Protein 5EWQ (pdb70)

Secondary structure (DSSP, 8-state):
-PPP---B--THHHHHHHHHTTSS--HHHHHHHHHHHTT--HHHHH---SSS--HHHHHHHHHHHIIIIISSTT----EEEE-TT--HHHHHHHTHHHH--STTTT-EEEEETTB--S-----TT-STTTT---SS--HHHHHHTTTT-EEEEEE--HHHH-S----TTEETTTEE---TTS------SSSHHHHHHHHTTS-SEEEEE-SSSTTHHHHHHTT--EEE--TTTS--TTB--S-TTT--EE---SHHHHHHHHT-----SS---TTSTTS----TTTS--TTTTTT-EEEPS--STTS-TTTHHHHHHHHHHHHHTT-EEES-------S---HHHHHHHHHHHHHHHHHH-SS-S-SSHHHHHHHHHTTHHHH-TT--HHHHHHHT----HHHHHHHHHHHHHHHHHHHHTTTTSS--SEE--TTTT-HHHHHHT--EEEEEEEE-TT--EEEEEEEPPTT-HHHHHHHHHHHHHTT--------/-PPP---B--THHHHHHHHHHTSS--HHHHHHHHHHHTT--HHHHH---SSS--HHHHHHHHHHHIIIIISSTT----EEEE-TT--HHHHHHHSHHHH--STTTT-EEEEETTB--B-----TT-STTTT--BSS--HHHHHHGGGT-EEEEEE--HHHH-S----TTEETTTEE---TTS------SSSHHHHHHHHTTS-SEEEEEESSSTTHHHHHHTT--EEE--SSSS--TTB--S-TTT-EEE---SHHHHHHHHT-----SS---TT-------TTTS--TTTTTT-EEE-SS-TTTS-TTTHHHHHHHHHHHHHHT-EE--------SS---HHHHHHHHHHHHHHHHHH-SS-S-SSHHHHHHHHHTTHHHH-TT--HHHHHHHT----HHHHHHHHHHHHHHHHHHHHHHHTSS---EE--TTSS-HHHHHHT--EEEEEEEE-TT--EEEEEEE--TT-HHHHHHHHHHHHHHH--------/-------B--THHHHHHHHHTTTT--HHHHHHHHHHHTT--HHHHH------HHHHHHHHHHHIIIIISSTT----EEEE-TT--TTHHHHHTHHHH--SSSTT-EEEEETTB--S-----TT-STTTTPPPSS--HHHHHHTTTT-EEEEEE--HHHH-S----TTEETTTEE---TTS------SSSHHHHHHHHTTS-SEEEEE-SSSTTHHHHHHTT--EEE--TTTS--TTB--S-TTT--EE---SHHHHHHHHT-----SS---TT-------TTS---TTSSTT-EEE--S-TTTS-STTHHHHHHHHHHHHHT--EEE--------S---HHHHHHHHHHHHHHHHHHSSS-S-SSHHHHHHHHHTTHHHH-TT--HHHHHHHT----HHHHHHHHHHHHHHHHHHHHHHHTSS--SEE--TTTT-HHHHHHT--EEEEEEEE-TT--EEEEEEE--TT-HHHHHHHHHHHHHHH--------

InterPro domains:
  IPR023631 Amidase signature domain [PF01425] (89-517)
  IPR036928 Amidase signature (AS) superfamily [G3DSA:3.90.1300.10] (24-536)
  IPR036928 Amidase signature (AS) superfamily [SSF75304] (67-534)

CATH classification: 3.90.1300.10

Solvent-accessible surface area: 55315 Å² total

Nearest PDB structures (foldseek):
  5ewq-assembly1_A  TM=1.001E+00  e=8.500E-98  Bacillus anthracis
  5ewq-assembly2_B  TM=9.994E-01  e=5.649E-95  Bacillus anthracis
  5ewq-assembly3_C  TM=9.952E-01  e=1.283E-92  Bacillus anthracis
  4n0i-assembly1_A  TM=7.278E-01  e=6.516E-23  Saccharomyces cerevisiae S288C
  4n0h-assembly1_A  TM=7.073E-01  e=4.912E-23  Saccharomyces cerevisiae S288C

Radius of gyration: 43.55 Å; Cα contacts (8 Å, |Δi|>4): 3399; chains: 3; bounding box: 80×134×100 Å

Organism: Bacillus anthracis (NCBI:txid1392)

B-factor: mean 62.45, std 23.42, range [14.82, 384.97]

Structure (mmCIF, N/CA/C/O backbone):
data_5EWQ
#
_entry.id   5EWQ
#
_cell.length_a   77.390
_cell.length_b   89.558
_cell.length_c   89.600
_cell.angle_alpha   112.03
_cell.angle_beta   106.64
_cell.angle_gamma   106.55
#
_symmetry.space_group_name_H-M   'P 1'
#
loop_
_entity.id
_entity.type
_entity.pdbx_description
1 polymer Amidase
2 non-polymer 'ACETATE ION'
3 water water
#
loop_
_atom_site.group_PDB
_atom_site.id
_atom_site.type_symbol
_atom_site.label_atom_id
_atom_site.label_alt_id
_atom_site.label_comp_id
_atom_site.label_asym_id
_atom_site.label_entity_id
_atom_site.label_seq_id
_atom_site.pdbx_PDB_ins_code
_atom_site.Cartn_x
_atom_site.Cartn_y
_atom_site.Cartn_z
_atom_site.occupancy
_atom_site.B_iso_or_equiv
_atom_site.auth_seq_id
_atom_site.auth_comp_id
_atom_site.auth_asym_id
_atom_site.auth_atom_id
_atom_site.pdbx_PDB_model_num
ATOM 1 N N . PRO A 1 9 ? 14.842 -14.844 -4.626 1.00 73.65 32 PRO A N 1
ATOM 2 C CA . PRO A 1 9 ? 13.835 -14.423 -5.603 1.00 68.42 32 PRO A CA 1
ATOM 3 C C . PRO A 1 9 ? 14.425 -14.164 -6.987 1.00 64.65 32 PRO A C 1
ATOM 4 O O . PRO A 1 9 ? 15.494 -13.565 -7.108 1.00 80.91 32 PRO A O 1
ATOM 8 N N . LYS A 1 10 ? 13.725 -14.617 -8.022 1.00 41.45 33 LYS A N 1
ATOM 9 C CA . LYS A 1 10 ? 14.180 -14.433 -9.394 1.00 41.26 33 LYS A CA 1
ATOM 10 C C . LYS A 1 10 ? 14.028 -12.983 -9.844 1.00 46.94 33 LYS A C 1
ATOM 11 O O . LYS A 1 10 ? 13.465 -12.154 -9.129 1.00 47.25 33 LYS A O 1
ATOM 17 N N . GLU A 1 11 ? 14.533 -12.688 -11.037 1.00 37.59 34 GLU A N 1
ATOM 18 C CA . GLU A 1 11 ? 14.489 -11.336 -11.579 1.00 40.97 34 GLU A CA 1
ATOM 19 C C . GLU A 1 11 ? 13.130 -11.014 -12.195 1.00 37.70 34 GLU A C 1
ATOM 20 O O . GLU A 1 11 ? 12.465 -11.894 -12.743 1.00 42.25 34 GLU A O 1
ATOM 26 N N . PRO A 1 12 ? 12.712 -9.744 -12.100 1.00 32.65 35 PRO A N 1
ATOM 27 C CA . PRO A 1 12 ? 11.473 -9.299 -12.744 1.00 29.11 35 PRO A CA 1
ATOM 28 C C . PRO A 1 12 ? 11.638 -9.136 -14.253 1.00 26.12 35 PRO A C 1
ATOM 29 O O . PRO A 1 12 ? 12.652 -8.611 -14.711 1.00 40.54 35 PRO A O 1
ATOM 33 N N . GLU A 1 13 ? 10.646 -9.591 -15.011 1.00 32.38 36 GLU A N 1
ATOM 34 C CA . GLU A 1 13 ? 10.662 -9.457 -16.463 1.00 17.44 36 GLU A CA 1
ATOM 35 C C . GLU A 1 13 ? 9.477 -8.618 -16.920 1.00 30.60 36 GLU A C 1
ATOM 36 O O . GLU A 1 13 ? 8.538 -8.401 -16.160 1.00 39.31 36 GLU A O 1
ATOM 42 N N . ARG A 1 14 ? 9.518 -8.146 -18.161 1.00 33.67 37 ARG A N 1
ATOM 43 C CA . ARG A 1 14 ? 8.398 -7.387 -18.704 1.00 28.99 37 ARG A CA 1
ATOM 44 C C . ARG A 1 14 ? 7.263 -8.319 -19.110 1.00 31.98 37 ARG A C 1
ATOM 45 O O . ARG A 1 14 ? 7.075 -8.615 -20.291 1.00 39.70 37 ARG A O 1
ATOM 53 N N . ILE A 1 15 ? 6.509 -8.776 -18.116 1.00 35.49 38 ILE A N 1
ATOM 54 C CA . ILE A 1 15 ? 5.382 -9.669 -18.345 1.00 31.99 38 ILE A CA 1
ATOM 55 C C . ILE A 1 15 ? 4.067 -8.967 -18.022 1.00 38.18 38 ILE A C 1
ATOM 56 O O . ILE A 1 15 ? 3.882 -8.458 -16.917 1.00 42.12 38 ILE A O 1
ATOM 61 N N . VAL A 1 16 ? 3.159 -8.938 -18.993 1.00 40.50 39 VAL A N 1
ATOM 62 C CA . VAL A 1 16 ? 1.868 -8.281 -18.816 1.00 37.45 39 VAL A CA 1
ATOM 63 C C . VAL A 1 16 ? 0.719 -9.179 -19.270 1.00 41.01 39 VAL A C 1
ATOM 64 O O . VAL A 1 16 ? 0.641 -9.559 -20.438 1.00 43.75 39 VAL A O 1
ATOM 68 N N . TYR A 1 17 ? -0.169 -9.512 -18.337 1.00 42.07 40 TYR A N 1
ATOM 69 C CA . TYR A 1 17 ? -1.325 -10.355 -18.632 1.00 27.35 40 TYR A CA 1
ATOM 70 C C . TYR A 1 17 ? -2.601 -9.530 -18.751 1.00 41.36 40 TYR A C 1
ATOM 71 O O . TYR A 1 17 ? -2.791 -8.568 -18.005 1.00 34.70 40 TYR A O 1
ATOM 80 N N . ASP A 1 18 ? -3.465 -9.922 -19.686 1.00 44.92 41 ASP A N 1
ATOM 81 C CA . ASP A 1 18 ? -4.808 -9.359 -19.819 1.00 44.98 41 ASP A CA 1
ATOM 82 C C . ASP A 1 18 ? -4.804 -7.830 -19.848 1.00 50.12 41 ASP A C 1
ATOM 83 O O . ASP A 1 18 ? -5.302 -7.180 -18.929 1.00 49.60 41 ASP A O 1
ATOM 88 N N . LYS A 1 19 ? -4.237 -7.265 -20.908 1.00 47.92 42 LYS A N 1
ATOM 89 C CA . LYS A 1 19 ? -4.074 -5.820 -21.009 1.00 33.22 42 LYS A CA 1
ATOM 90 C C . LYS A 1 19 ? -5.408 -5.106 -21.226 1.00 47.85 42 LYS A C 1
ATOM 91 O O . LYS A 1 19 ? -5.587 -3.965 -20.800 1.00 51.15 42 LYS A O 1
ATOM 97 N N . GLU A 1 20 ? -6.346 -5.788 -21.877 1.00 47.87 43 GLU A N 1
ATOM 98 C CA . GLU A 1 20 ? -7.644 -5.196 -22.188 1.00 47.58 43 GLU A CA 1
ATOM 99 C C . GLU A 1 20 ? -8.552 -5.110 -20.963 1.00 59.77 43 GLU A C 1
ATOM 100 O O . GLU A 1 20 ? -9.636 -4.530 -21.024 1.00 66.27 43 GLU A O 1
ATOM 106 N N . ARG A 1 21 ? -8.106 -5.691 -19.855 1.00 55.33 44 ARG A N 1
ATOM 107 C CA . ARG A 1 21 ? -8.838 -5.612 -18.596 1.00 39.69 44 ARG A CA 1
ATOM 108 C C . ARG A 1 21 ? -8.855 -4.178 -18.076 1.00 50.88 44 ARG A C 1
ATOM 109 O O . ARG A 1 21 ? -9.810 -3.748 -17.428 1.00 41.92 44 ARG A O 1
ATOM 117 N N . VAL A 1 22 ? -7.791 -3.440 -18.376 1.00 51.22 45 VAL A N 1
ATOM 118 C CA . VAL A 1 22 ? -7.638 -2.068 -17.909 1.00 43.31 45 VAL A CA 1
ATOM 119 C C . VAL A 1 22 ? -7.972 -1.058 -19.006 1.00 54.30 45 VAL A C 1
ATOM 120 O O . VAL A 1 22 ? -8.628 -0.047 -18.752 1.00 52.25 45 VAL A O 1
ATOM 124 N N . LEU A 1 23 ? -7.533 -1.348 -20.227 1.00 53.23 46 LEU A N 1
ATOM 125 C CA . LEU A 1 23 ? -7.697 -0.423 -21.346 1.00 45.50 46 LEU A CA 1
ATOM 126 C C . LEU A 1 23 ? -9.156 -0.205 -21.741 1.00 48.43 46 LEU A C 1
ATOM 127 O O . LEU A 1 23 ? -9.573 0.927 -21.984 1.00 50.32 46 LEU A O 1
ATOM 132 N N . GLN A 1 24 ? -9.925 -1.287 -21.810 1.00 51.16 47 GLN A N 1
ATOM 133 C CA . GLN A 1 24 ? -11.322 -1.206 -22.238 1.00 59.45 47 GLN A CA 1
ATOM 134 C C . GLN A 1 24 ? -12.214 -0.380 -21.299 1.00 51.46 47 GLN A C 1
ATOM 135 O O . GLN A 1 24 ? -13.036 0.399 -21.779 1.00 61.80 47 GLN A O 1
ATOM 141 N N . PRO A 1 25 ? -12.074 -0.546 -19.968 1.00 49.06 48 PRO A N 1
ATOM 142 C CA . PRO A 1 25 ? -12.835 0.376 -19.118 1.00 50.47 48 PRO A CA 1
ATOM 143 C C . PRO A 1 25 ? -12.410 1.827 -19.321 1.00 57.25 48 PRO A C 1
ATOM 144 O O . PRO A 1 25 ? -13.242 2.728 -19.233 1.00 58.19 48 PRO A O 1
ATOM 148 N N . ILE A 1 26 ? -11.126 2.041 -19.594 1.00 58.90 49 ILE A N 1
ATOM 149 C CA . ILE A 1 26 ? -10.610 3.377 -19.869 1.00 64.06 49 ILE A CA 1
ATOM 150 C C . ILE A 1 26 ? -11.105 3.885 -21.221 1.00 62.88 49 ILE A C 1
ATOM 151 O O . ILE A 1 26 ? -11.563 5.021 -21.337 1.00 66.62 49 ILE A O 1
ATOM 156 N N . HIS A 1 27 ? -11.021 3.031 -22.237 1.00 56.23 50 HIS A N 1
ATOM 157 C CA . HIS A 1 27 ? -11.433 3.392 -23.590 1.00 59.69 50 HIS A CA 1
ATOM 158 C C . HIS A 1 27 ? -12.926 3.703 -23.685 1.00 69.53 50 HIS A C 1
ATOM 159 O O . HIS A 1 27 ? -13.338 4.564 -24.461 1.00 66.37 50 HIS A O 1
ATOM 166 N N . ASN A 1 28 ? -13.730 3.000 -22.893 1.00 67.86 51 ASN A N 1
ATOM 167 C CA . ASN A 1 28 ? -15.179 3.177 -22.926 1.00 73.97 51 ASN A CA 1
ATOM 168 C C . ASN A 1 28 ? -15.623 4.544 -22.417 1.00 76.61 51 ASN A C 1
ATOM 169 O O . ASN A 1 28 ? -16.496 5.180 -23.008 1.00 83.29 51 ASN A O 1
ATOM 174 N N . GLN A 1 29 ? -15.020 4.997 -21.323 1.00 64.97 52 GLN A N 1
ATOM 175 C CA . GLN A 1 29 ? -15.408 6.269 -20.722 1.00 73.11 52 GLN A CA 1
ATOM 176 C C . GLN A 1 29 ? -14.466 7.400 -21.124 1.00 78.20 52 GLN A C 1
ATOM 177 O O . GLN A 1 29 ? -14.352 8.405 -20.422 1.00 80.37 52 GLN A O 1
ATOM 183 N N . LEU A 1 30 ? -13.794 7.232 -22.260 1.00 82.38 53 LEU A N 1
ATOM 184 C CA . LEU A 1 30 ? -12.958 8.288 -22.822 1.00 90.93 53 LEU A CA 1
ATOM 185 C C . LEU A 1 30 ? -13.246 8.485 -24.306 1.00 98.00 53 LEU A C 1
ATOM 186 O O . LEU A 1 30 ? -12.362 8.865 -25.074 1.00 106.80 53 LEU A O 1
ATOM 191 N N . LYS A 1 31 ? -14.485 8.219 -24.707 1.00 93.55 54 LYS A N 1
ATOM 192 C CA . LYS A 1 31 ? -14.906 8.453 -26.083 1.00 88.01 54 LYS A CA 1
ATOM 193 C C . LYS A 1 31 ? -15.410 9.881 -26.243 1.00 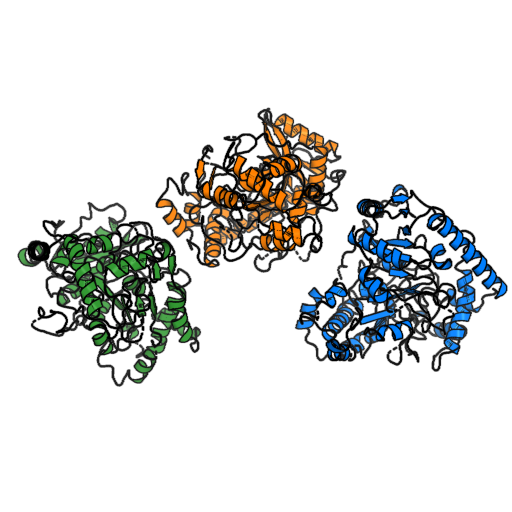96.58 54 LYS A C 1
ATOM 194 O O . LYS A 1 31 ? -15.154 10.532 -27.255 1.00 94.69 54 LYS A O 1
ATOM 200 N N . GLY A 1 32 ? -16.126 10.363 -25.232 1.00 114.75 55 GLY A N 1
ATOM 201 C CA . GLY A 1 32 ? -16.638 11.720 -25.237 1.00 132.79 55 GLY A CA 1
ATOM 202 C C . GLY A 1 32 ? -15.786 12.653 -24.400 1.00 137.90 55 GLY A C 1
ATOM 203 O O . GLY A 1 32 ? -16.288 13.337 -23.508 1.00 146.35 55 GLY A O 1
ATOM 204 N N . ILE A 1 33 ? -14.489 12.678 -24.690 1.00 129.37 56 ILE A N 1
ATOM 205 C CA . ILE A 1 33 ? -13.557 13.536 -23.968 1.00 117.22 56 ILE A CA 1
ATOM 206 C C . ILE A 1 33 ? -12.617 14.242 -24.947 1.00 99.43 56 ILE A C 1
ATOM 207 O O . ILE A 1 33 ? -12.235 13.679 -25.975 1.00 93.78 56 ILE A O 1
ATOM 212 N N . ASN A 1 34 ? -12.265 15.485 -24.635 1.00 99.34 57 ASN A N 1
ATOM 213 C CA . ASN A 1 34 ? -11.332 16.240 -25.461 1.00 96.30 57 ASN A CA 1
ATOM 214 C C . ASN A 1 34 ? -9.908 16.103 -24.936 1.00 96.47 57 ASN A C 1
ATOM 215 O O . ASN A 1 34 ? -9.616 16.487 -23.803 1.00 84.58 57 ASN A O 1
ATOM 220 N N . ILE A 1 35 ? -9.026 15.557 -25.767 1.00 107.18 58 ILE A N 1
ATOM 221 C CA . ILE A 1 35 ? -7.649 15.285 -25.365 1.00 110.03 58 ILE A CA 1
ATOM 222 C C . ILE A 1 35 ? -6.859 16.576 -25.150 1.00 106.87 58 ILE A C 1
ATOM 223 O O . ILE A 1 35 ? -5.820 16.576 -24.488 1.00 110.73 58 ILE A O 1
ATOM 228 N N . GLU A 1 36 ? -7.361 17.677 -25.700 1.00 105.35 59 GLU A N 1
ATOM 229 C CA . GLU A 1 36 ? -6.709 18.972 -25.552 1.00 99.02 59 GLU A CA 1
ATOM 230 C C . GLU A 1 36 ? -6.771 19.452 -24.106 1.00 93.74 59 GLU A C 1
ATOM 231 O O . GLU A 1 36 ? -5.752 19.813 -23.518 1.00 87.42 59 GLU A O 1
ATOM 233 N N . ASN A 1 37 ? -7.973 19.446 -23.539 1.00 98.63 60 ASN A N 1
ATOM 234 C CA . ASN A 1 37 ? -8.180 19.883 -22.163 1.00 105.85 60 ASN A CA 1
ATOM 235 C C . ASN A 1 37 ? -7.506 18.949 -21.162 1.00 102.72 60 ASN A C 1
ATOM 236 O O . ASN A 1 37 ? -7.119 19.369 -20.071 1.00 105.27 60 ASN A O 1
ATOM 241 N N . VAL A 1 38 ? -7.367 17.683 -21.542 1.00 99.89 61 VAL A N 1
ATOM 242 C CA . VAL A 1 38 ? -6.740 16.685 -20.682 1.00 86.63 61 VAL A CA 1
ATOM 243 C C . VAL A 1 38 ? -5.254 16.970 -20.483 1.00 76.34 61 VAL A C 1
ATOM 244 O O . VAL A 1 38 ? -4.775 17.045 -19.351 1.00 77.47 61 VAL A O 1
ATOM 248 N N . LYS A 1 39 ? -4.533 17.133 -21.588 1.00 75.76 62 LYS A N 1
ATOM 249 C CA . LYS A 1 39 ? -3.090 17.351 -21.542 1.00 76.89 62 LYS A CA 1
ATOM 250 C C . LYS A 1 39 ? -2.726 18.685 -20.894 1.00 85.87 62 LYS A C 1
ATOM 251 O O . LYS A 1 39 ? -1.670 18.811 -20.272 1.00 75.03 62 LYS A O 1
ATOM 257 N N . ILE A 1 40 ? -3.599 19.676 -21.043 1.00 93.40 63 ILE A N 1
ATOM 258 C CA . ILE A 1 40 ? -3.370 20.987 -20.445 1.00 94.59 63 ILE A CA 1
ATOM 259 C C . ILE A 1 40 ? -3.460 20.918 -18.923 1.00 98.83 63 ILE A C 1
ATOM 260 O O . ILE A 1 40 ? -2.571 21.394 -18.216 1.00 107.47 63 ILE A O 1
ATOM 265 N N . LYS A 1 41 ? -4.533 20.313 -18.426 1.00 91.20 64 LYS A N 1
ATOM 266 C CA . LYS A 1 41 ? -4.746 20.190 -16.988 1.00 88.69 64 LYS A CA 1
ATOM 267 C C . LYS A 1 41 ? -3.827 19.145 -16.363 1.00 88.67 64 LYS A C 1
ATOM 268 O O . LYS A 1 41 ? -3.628 19.132 -15.148 1.00 83.99 64 LYS A O 1
ATOM 272 N N . GLU A 1 42 ? -3.269 18.273 -17.197 1.00 83.07 65 GLU A N 1
ATOM 273 C CA . GLU A 1 42 ? -2.379 17.220 -16.721 1.00 76.57 65 GLU A CA 1
ATOM 274 C C . GLU A 1 42 ? -1.120 17.801 -16.088 1.00 74.65 65 GLU A C 1
ATOM 275 O O . GLU A 1 42 ? -0.676 17.344 -15.036 1.00 81.10 65 GLU A O 1
ATOM 281 N N . LYS A 1 43 ? -0.555 18.818 -16.731 1.00 82.03 66 LYS A N 1
ATOM 282 C CA . LYS A 1 43 ? 0.663 19.457 -16.242 1.00 87.05 66 LYS A CA 1
ATOM 283 C C . LYS A 1 43 ? 0.427 20.196 -14.929 1.00 86.78 66 LYS A C 1
ATOM 284 O O . LYS A 1 43 ? 1.368 20.475 -14.186 1.00 81.35 66 LYS A O 1
ATOM 288 N N . GLU A 1 44 ? -0.833 20.510 -14.647 1.00 89.90 67 GLU A N 1
ATOM 289 C CA . GLU A 1 44 ? -1.187 21.251 -13.443 1.00 94.37 67 GLU A CA 1
ATOM 290 C C . GLU A 1 44 ? -1.611 20.311 -12.315 1.00 94.06 67 GLU A C 1
ATOM 291 O O . GLU A 1 44 ? -1.659 20.706 -11.150 1.00 99.62 67 GLU A O 1
ATOM 297 N N . VAL A 1 45 ? -1.912 19.066 -12.670 1.00 82.00 68 VAL A N 1
ATOM 298 C CA . VAL A 1 45 ? -2.390 18.082 -11.703 1.00 77.64 68 VAL A CA 1
ATOM 299 C C . VAL A 1 45 ? -1.256 17.202 -11.174 1.00 68.07 68 VAL A C 1
ATOM 300 O O . VAL A 1 45 ? -1.206 16.889 -9.982 1.00 58.38 68 VAL A O 1
ATOM 304 N N . VAL A 1 46 ? -0.344 16.818 -12.062 1.00 61.22 69 VAL A N 1
ATOM 305 C CA . VAL A 1 46 ? 0.785 15.965 -11.698 1.00 55.84 69 VAL A CA 1
ATOM 306 C C . VAL A 1 46 ? 1.615 16.564 -10.562 1.00 59.70 69 VAL A C 1
ATOM 307 O O . VAL A 1 46 ? 1.969 17.743 -10.594 1.00 72.30 69 VAL A O 1
ATOM 311 N N . ASN A 1 47 ? 1.889 15.736 -9.553 1.00 63.10 70 ASN A N 1
ATOM 312 C CA . ASN A 1 47 ? 2.704 16.097 -8.392 1.00 64.12 70 ASN A CA 1
ATOM 313 C C . ASN A 1 47 ? 2.051 17.161 -7.508 1.00 68.64 70 ASN A C 1
ATOM 314 O O . ASN A 1 47 ? 2.705 17.754 -6.650 1.00 93.44 70 ASN A O 1
ATOM 319 N N . ALA A 1 48 ? 0.759 17.393 -7.710 1.00 56.54 71 ALA A N 1
ATOM 320 C CA . ALA A 1 48 ? 0.018 18.325 -6.867 1.00 63.67 71 ALA A CA 1
ATOM 321 C C . ALA A 1 48 ? -0.656 17.582 -5.719 1.00 57.16 71 ALA A C 1
ATOM 322 O O . ALA A 1 48 ? -1.203 16.496 -5.909 1.00 60.64 71 ALA A O 1
ATOM 324 N N . THR A 1 49 ? -0.610 18.169 -4.528 1.00 69.17 72 THR A N 1
ATOM 325 C CA . THR A 1 49 ? -1.214 17.555 -3.352 1.00 72.96 72 THR A CA 1
ATOM 326 C C . THR A 1 49 ? -2.735 17.630 -3.417 1.00 72.79 72 THR A C 1
ATOM 327 O O . THR A 1 49 ? -3.295 18.269 -4.307 1.00 80.74 72 THR A O 1
ATOM 331 N N . VAL A 1 50 ? -3.398 16.973 -2.470 1.00 71.70 73 VAL A N 1
ATOM 332 C CA . VAL A 1 50 ? -4.856 16.954 -2.423 1.00 70.04 73 VAL A CA 1
ATOM 333 C C . VAL A 1 50 ? -5.419 18.353 -2.185 1.00 79.30 73 VAL A C 1
ATOM 334 O O . VAL A 1 50 ? -6.380 18.762 -2.837 1.00 81.16 73 VAL A O 1
ATOM 338 N N . ASP A 1 51 ? -4.809 19.083 -1.256 1.00 79.31 74 ASP A N 1
ATOM 339 C CA . ASP A 1 51 ? -5.236 20.443 -0.940 1.00 87.40 74 ASP A CA 1
ATOM 340 C C . ASP A 1 51 ? -5.134 21.362 -2.154 1.00 85.13 74 ASP A C 1
ATOM 341 O O . ASP A 1 51 ? -5.962 22.254 -2.338 1.00 84.40 74 ASP A O 1
ATOM 346 N N . GLU A 1 52 ? -4.116 21.139 -2.978 1.00 78.41 75 GLU A N 1
ATOM 347 C CA . GLU A 1 52 ? -3.917 21.941 -4.180 1.00 76.12 75 GLU A CA 1
ATOM 348 C C . GLU A 1 52 ? -4.934 21.580 -5.257 1.00 78.30 75 GLU A C 1
ATOM 349 O O . GLU A 1 52 ? -5.348 22.433 -6.042 1.00 82.58 75 GLU A O 1
ATOM 355 N N . LEU A 1 53 ? -5.332 20.311 -5.290 1.00 74.27 76 LEU A N 1
ATOM 356 C CA . LEU A 1 53 ? -6.330 19.848 -6.248 1.00 70.94 76 LEU A CA 1
ATOM 357 C C . LEU A 1 53 ? -7.703 20.429 -5.932 1.00 80.26 76 LEU A C 1
ATOM 358 O O . LEU A 1 53 ? -8.495 20.703 -6.834 1.00 77.69 76 LEU A O 1
ATOM 363 N N . GLN A 1 54 ? -7.979 20.616 -4.645 1.00 80.18 77 GLN A N 1
ATOM 364 C CA . GLN A 1 54 ? -9.247 21.189 -4.211 1.00 89.79 77 GLN A CA 1
ATOM 365 C C . GLN A 1 54 ? -9.310 22.676 -4.544 1.00 97.44 77 GLN A C 1
ATOM 366 O O . GLN A 1 54 ? -10.390 23.233 -4.734 1.00 95.48 77 GLN A O 1
ATOM 372 N N . LYS A 1 55 ? -8.147 23.316 -4.612 1.00 98.15 78 LYS A N 1
ATOM 373 C CA . LYS A 1 55 ? -8.075 24.732 -4.952 1.00 98.98 78 LYS A CA 1
ATOM 374 C C . LYS A 1 55 ? -8.264 24.944 -6.450 1.00 94.66 78 LYS A C 1
ATOM 375 O O . LYS A 1 55 ? -8.789 25.970 -6.880 1.00 93.31 78 LYS A O 1
ATOM 387 N N . ILE A 1 57 ? -10.223 23.302 -8.356 1.00 94.71 80 ILE A N 1
ATOM 388 C CA . ILE A 1 57 ? -11.621 23.104 -8.717 1.00 101.05 80 ILE A CA 1
ATOM 389 C C . ILE A 1 57 ? -12.519 24.150 -8.060 1.00 105.08 80 ILE A C 1
ATOM 390 O O . ILE A 1 57 ? -13.645 24.378 -8.502 1.00 106.80 80 ILE A O 1
ATOM 395 N N . ASP A 1 58 ? -12.015 24.786 -7.006 1.00 101.54 81 ASP A N 1
ATOM 396 C CA . ASP A 1 58 ? -12.736 25.873 -6.354 1.00 100.03 81 ASP A CA 1
ATOM 397 C C . ASP A 1 58 ? -12.648 27.144 -7.188 1.00 99.70 81 ASP A C 1
ATOM 398 O O . ASP A 1 58 ? -13.557 27.974 -7.174 1.00 103.84 81 ASP A O 1
ATOM 403 N N . ASP A 1 59 ? -11.545 27.288 -7.916 1.00 98.80 82 ASP A N 1
ATOM 404 C CA . ASP A 1 59 ? -11.339 28.448 -8.773 1.00 108.81 82 ASP A CA 1
ATOM 405 C C . ASP A 1 59 ? -11.993 28.240 -10.136 1.00 115.99 82 ASP A C 1
ATOM 406 O O . ASP A 1 59 ? -12.092 29.170 -10.937 1.00 128.29 82 ASP A O 1
ATOM 411 N N . GLY A 1 60 ? -12.435 27.013 -10.391 1.00 106.96 83 GLY A N 1
ATOM 412 C CA . GLY A 1 60 ? -13.129 26.690 -11.625 1.00 105.48 83 GLY A CA 1
ATOM 413 C C . GLY A 1 60 ? -12.202 26.327 -12.769 1.00 107.84 83 GLY A C 1
ATOM 414 O O . GLY A 1 60 ? -12.615 26.304 -13.928 1.00 108.54 83 GLY A O 1
ATOM 415 N N . LYS A 1 61 ? -10.945 26.040 -12.444 1.00 108.64 84 LYS A N 1
ATOM 416 C CA . LYS A 1 61 ? -9.960 25.681 -13.458 1.00 115.25 84 LYS A CA 1
ATOM 417 C C . LYS A 1 61 ? -9.846 24.167 -13.609 1.00 110.57 84 LYS A C 1
ATOM 418 O O . LYS A 1 61 ? -9.015 23.672 -14.371 1.00 105.65 84 LYS A O 1
ATOM 420 N N . LEU A 1 62 ? -10.688 23.438 -12.883 1.00 101.72 85 LEU A N 1
ATOM 421 C CA . LEU A 1 62 ? -10.671 21.980 -12.913 1.00 89.60 85 LEU A CA 1
ATOM 422 C C . LEU A 1 62 ? -11.964 21.414 -12.329 1.00 85.95 85 LEU A C 1
ATOM 423 O O . LEU A 1 62 ? -12.703 22.117 -11.641 1.00 99.02 85 LEU A O 1
ATOM 428 N N . SER A 1 63 ? -12.236 20.145 -12.614 1.00 83.00 86 SER A N 1
ATOM 429 C CA . SER A 1 63 ? -13.367 19.446 -12.018 1.00 82.49 86 SER A CA 1
ATOM 430 C C . SER A 1 63 ? -12.981 18.007 -11.688 1.00 97.11 86 SER A C 1
ATOM 431 O O . SER A 1 63 ? -11.898 17.547 -12.055 1.00 77.81 86 SER A O 1
ATOM 434 N N . TYR A 1 64 ? -13.866 17.300 -10.994 1.00 87.53 87 TYR A N 1
ATOM 435 C CA . TYR A 1 64 ? -13.612 15.912 -10.624 1.00 72.77 87 TYR A CA 1
ATOM 436 C C . TYR A 1 64 ? -13.613 15.002 -11.848 1.00 71.64 87 TYR A C 1
ATOM 437 O O . TYR A 1 64 ? -12.853 14.036 -11.914 1.00 75.94 87 TYR A O 1
ATOM 446 N N . GLU A 1 65 ? -14.468 15.319 -12.815 1.00 74.80 88 GLU A N 1
ATOM 447 C CA . GLU A 1 65 ? -14.540 14.554 -14.054 1.00 76.16 88 GLU A CA 1
ATOM 448 C C . GLU A 1 65 ? -13.245 14.694 -14.848 1.00 82.15 88 GLU A C 1
ATOM 449 O O . GLU A 1 65 ? -12.744 13.723 -15.415 1.00 71.77 88 GLU A O 1
ATOM 455 N N . GLU A 1 66 ? -12.709 15.910 -14.879 1.00 85.81 89 GLU A N 1
ATOM 456 C CA . GLU A 1 66 ? -11.442 16.173 -15.551 1.00 82.99 89 GLU A CA 1
ATOM 457 C C . GLU A 1 66 ? -10.289 15.490 -14.827 1.00 76.07 89 GLU A C 1
ATOM 458 O O . GLU A 1 66 ? -9.387 14.940 -15.458 1.00 68.54 89 GLU A O 1
ATOM 464 N N . LEU A 1 67 ? -10.328 15.532 -13.498 1.00 69.13 90 LEU A N 1
ATOM 465 C CA . LEU A 1 67 ? -9.293 14.919 -12.673 1.00 65.34 90 LEU A CA 1
ATOM 466 C C . LEU A 1 67 ? -9.223 13.415 -12.907 1.00 72.30 90 LEU A C 1
ATOM 467 O O . LEU A 1 67 ? -8.138 12.843 -13.012 1.00 59.29 90 LEU A O 1
ATOM 472 N N . THR A 1 68 ? -10.388 12.782 -12.991 1.00 62.37 91 THR A N 1
ATOM 473 C CA . THR A 1 68 ? -10.466 11.348 -13.236 1.00 59.61 91 THR A CA 1
ATOM 474 C C . THR A 1 68 ? -9.995 11.016 -14.649 1.00 64.44 91 THR A C 1
ATOM 475 O O . THR A 1 68 ? -9.332 10.002 -14.871 1.00 65.92 91 THR A O 1
ATOM 479 N N . SER A 1 69 ? -10.334 11.884 -15.598 1.00 63.05 92 SER A N 1
ATOM 480 C CA . SER A 1 69 ? -9.970 11.684 -16.998 1.00 71.77 92 SER A CA 1
ATOM 481 C C . SER A 1 69 ? -8.458 11.665 -17.194 1.00 68.52 92 SER A C 1
ATOM 482 O O . SER A 1 69 ? -7.935 10.863 -17.967 1.00 68.06 92 SER A O 1
ATOM 485 N N . ILE A 1 70 ? -7.763 12.556 -16.492 1.00 68.99 93 ILE A N 1
ATOM 486 C CA . ILE A 1 70 ? -6.310 12.649 -16.589 1.00 71.94 93 ILE A CA 1
ATOM 487 C C . ILE A 1 70 ? -5.640 11.364 -16.116 1.00 63.07 93 ILE A C 1
ATOM 488 O O . ILE A 1 70 ? -4.761 10.827 -16.790 1.00 56.24 93 ILE A O 1
ATOM 493 N N . TYR A 1 71 ? -6.068 10.872 -14.959 1.00 60.58 94 TYR A N 1
ATOM 494 C CA . TYR A 1 71 ? -5.510 9.652 -14.387 1.00 58.12 94 TYR A CA 1
ATOM 495 C C . TYR A 1 71 ? -5.734 8.448 -15.296 1.00 60.80 94 TYR A C 1
ATOM 496 O O . TYR A 1 71 ? -4.810 7.678 -15.550 1.00 67.97 94 TYR A O 1
ATOM 505 N N . LEU A 1 72 ? -6.961 8.297 -15.786 1.00 52.85 95 LEU A N 1
ATOM 506 C CA . LEU A 1 72 ? -7.292 7.212 -16.704 1.00 50.58 95 LEU A CA 1
ATOM 507 C C . LEU A 1 72 ? -6.458 7.303 -17.977 1.00 58.26 95 LEU A C 1
ATOM 508 O O . LEU A 1 72 ? -6.029 6.287 -18.524 1.00 60.42 95 LEU A O 1
ATOM 513 N N . PHE A 1 73 ? -6.231 8.528 -18.438 1.00 57.93 96 PHE A N 1
ATOM 514 C CA . PHE A 1 73 ? -5.428 8.763 -19.631 1.00 57.28 96 PHE A CA 1
ATOM 515 C C . PHE A 1 73 ? -3.968 8.395 -19.387 1.00 65.25 96 PHE A C 1
ATOM 516 O O . PHE A 1 73 ? -3.305 7.838 -20.262 1.00 63.26 96 PHE A O 1
ATOM 524 N N . ARG A 1 74 ? -3.475 8.705 -18.192 1.00 57.00 97 ARG A N 1
ATOM 525 C CA . ARG A 1 74 ? -2.096 8.395 -17.832 1.00 48.33 97 ARG A CA 1
ATOM 526 C C . ARG A 1 74 ? -1.892 6.893 -17.657 1.00 47.95 97 ARG A C 1
ATOM 527 O O . ARG A 1 74 ? -0.860 6.353 -18.048 1.00 44.81 97 ARG A O 1
ATOM 535 N N . ILE A 1 75 ? -2.879 6.224 -17.068 1.00 59.61 98 ILE A N 1
ATOM 536 C CA . ILE A 1 75 ? -2.829 4.775 -16.905 1.00 46.05 98 ILE A CA 1
ATOM 537 C C . ILE A 1 75 ? -2.831 4.092 -18.270 1.00 41.81 98 ILE A C 1
ATOM 538 O O . ILE A 1 75 ? -2.149 3.089 -18.482 1.00 58.34 98 ILE A O 1
ATOM 543 N N . GLN A 1 76 ? -3.591 4.657 -19.202 1.00 58.12 99 GLN A N 1
ATOM 544 C CA . GLN A 1 76 ? -3.685 4.112 -20.550 1.00 59.66 99 GLN A CA 1
ATOM 545 C C . GLN A 1 76 ? -2.384 4.292 -21.330 1.00 57.77 99 GLN A C 1
ATOM 546 O O . GLN A 1 76 ? -1.999 3.428 -22.117 1.00 62.29 99 GLN A O 1
ATOM 552 N N . GLU A 1 77 ? -1.705 5.412 -21.100 1.00 47.33 100 GLU A N 1
ATOM 553 C CA . GLU A 1 77 ? -0.519 5.760 -21.878 1.00 51.21 100 GLU A CA 1
ATOM 554 C C . GLU A 1 77 ? 0.795 5.365 -21.205 1.00 54.04 100 GLU A C 1
ATOM 555 O O . GLU A 1 77 ? 1.821 5.239 -21.873 1.00 53.13 100 GLU A O 1
ATOM 561 N N . HIS A 1 78 ? 0.770 5.169 -19.890 1.00 57.98 101 HIS A N 1
ATOM 562 C CA . HIS A 1 78 ? 2.003 4.911 -19.150 1.00 46.28 101 HIS A CA 1
ATOM 563 C C . HIS A 1 78 ? 2.014 3.571 -18.417 1.00 51.47 101 HIS A C 1
ATOM 564 O O . HIS A 1 78 ? 3.065 2.946 -18.285 1.00 39.31 101 HIS A O 1
ATOM 571 N N . ASP A 1 79 ? 0.855 3.131 -17.938 1.00 36.59 102 ASP A N 1
ATOM 572 C CA . ASP A 1 79 ? 0.793 1.902 -17.154 1.00 33.77 102 ASP A CA 1
ATOM 573 C C . ASP A 1 79 ? 0.611 0.671 -18.038 1.00 38.76 102 ASP A C 1
ATOM 574 O O . ASP A 1 79 ? 1.260 -0.352 -17.825 1.00 41.80 102 ASP A O 1
ATOM 579 N N . GLN A 1 80 ? -0.272 0.772 -19.027 1.00 35.53 103 GLN A N 1
ATOM 580 C CA . GLN A 1 80 ? -0.525 -0.341 -19.935 1.00 35.06 103 GLN A CA 1
ATOM 581 C C . GLN A 1 80 ? 0.099 -0.090 -21.307 1.00 42.99 103 GLN A C 1
ATOM 582 O O . GLN A 1 80 ? 0.070 -0.955 -22.182 1.00 46.91 103 GLN A O 1
ATOM 588 N N . ASN A 1 81 ? 0.662 1.100 -21.486 1.00 45.89 104 ASN A N 1
ATOM 589 C CA . ASN A 1 81 ? 1.398 1.428 -22.702 1.00 46.79 104 ASN A CA 1
ATOM 590 C C . ASN A 1 81 ? 2.633 2.258 -22.380 1.00 47.84 104 ASN A C 1
ATOM 591 O O . ASN A 1 81 ? 2.900 2.556 -21.216 1.00 46.77 104 ASN A O 1
ATOM 596 N N . GLY A 1 82 ? 3.382 2.629 -23.413 1.00 51.80 105 GLY A N 1
ATOM 597 C CA . GLY A 1 82 ? 4.604 3.390 -23.233 1.00 42.14 105 GLY A CA 1
ATOM 598 C C . GLY A 1 82 ? 5.612 2.633 -22.391 1.00 51.34 105 GLY A C 1
ATOM 599 O O . GLY A 1 82 ? 6.041 1.540 -22.758 1.00 37.80 105 GLY A O 1
ATOM 600 N N . ILE A 1 83 ? 5.980 3.212 -21.252 1.00 51.33 106 ILE A N 1
ATOM 601 C CA . ILE A 1 83 ? 6.920 2.576 -20.338 1.00 39.21 106 ILE A CA 1
ATOM 602 C C . ILE A 1 83 ? 6.301 1.310 -19.739 1.00 36.71 106 ILE A C 1
ATOM 603 O O . ILE A 1 83 ? 7.016 0.395 -19.325 1.00 39.46 106 ILE A O 1
ATOM 608 N N . THR A 1 84 ? 4.969 1.269 -19.716 1.00 42.14 107 THR A N 1
ATOM 609 C CA . THR A 1 84 ? 4.204 0.099 -19.282 1.00 35.62 107 THR A CA 1
ATOM 610 C C . THR A 1 84 ? 4.639 -0.408 -17.909 1.00 33.60 107 THR A C 1
ATOM 611 O O . THR A 1 84 ? 5.255 -1.467 -17.793 1.00 41.04 107 THR A O 1
ATOM 615 N N . LEU A 1 85 ? 4.313 0.356 -16.871 1.00 40.43 108 LEU A N 1
ATOM 616 C CA . LEU A 1 85 ? 4.681 -0.008 -15.507 1.00 33.07 108 LEU A CA 1
ATOM 617 C C . LEU A 1 85 ? 3.877 -1.207 -15.019 1.00 34.54 108 LEU A C 1
ATOM 618 O O . LEU A 1 85 ? 4.336 -1.960 -14.158 1.00 35.59 108 LEU A O 1
ATOM 623 N N . ASN A 1 86 ? 2.680 -1.373 -15.579 1.00 28.72 109 ASN A N 1
ATOM 624 C CA . ASN A 1 86 ? 1.789 -2.476 -15.230 1.00 24.92 109 ASN A CA 1
ATOM 625 C C . ASN A 1 86 ? 1.545 -2.562 -13.728 1.00 32.77 109 ASN A C 1
ATOM 626 O O . ASN A 1 86 ? 1.912 -3.546 -13.084 1.00 30.26 109 ASN A O 1
ATOM 631 N N . SER A 1 87 ? 0.931 -1.522 -13.174 1.00 35.00 110 SER A N 1
ATOM 632 C CA . SER A 1 87 ? 0.695 -1.451 -11.738 1.00 23.89 110 SER A CA 1
ATOM 633 C C . SER A 1 87 ? -0.792 -1.417 -11.408 1.00 36.08 110 SER A C 1
ATOM 634 O O . SER A 1 87 ? -1.175 -1.393 -10.238 1.00 43.89 110 SER A O 1
ATOM 637 N N . VAL A 1 88 ? -1.624 -1.415 -12.443 1.00 35.47 111 VAL A N 1
ATOM 638 C CA . VAL A 1 88 ? -3.070 -1.370 -12.263 1.00 34.29 111 VAL A CA 1
ATOM 639 C C . VAL A 1 88 ? -3.723 -2.671 -12.716 1.00 32.19 111 VAL A C 1
ATOM 640 O O . VAL A 1 88 ? -3.554 -3.094 -13.859 1.00 36.73 111 VAL A O 1
ATOM 644 N N . THR A 1 89 ? -4.466 -3.303 -11.812 1.00 29.78 112 THR A N 1
ATOM 645 C CA . THR A 1 89 ? -5.161 -4.544 -12.131 1.00 31.94 112 THR A CA 1
ATOM 646 C C . THR A 1 89 ? -6.574 -4.279 -12.630 1.00 38.75 112 THR A C 1
ATOM 647 O O . THR A 1 89 ? -7.021 -4.885 -13.602 1.00 43.86 112 THR A O 1
ATOM 651 N N . GLU A 1 90 ? -7.275 -3.371 -11.962 1.00 35.99 113 GLU A N 1
ATOM 652 C CA . GLU A 1 90 ? -8.667 -3.107 -12.291 1.00 34.05 113 GLU A CA 1
ATOM 653 C C . GLU A 1 90 ? -8.959 -1.616 -12.413 1.00 34.44 113 GLU A C 1
ATOM 654 O O . GLU A 1 90 ? -8.313 -0.790 -11.769 1.00 34.12 113 GLU A O 1
ATOM 660 N N . ILE A 1 91 ? -9.937 -1.282 -13.248 1.00 42.81 114 ILE A N 1
ATOM 661 C CA . ILE A 1 91 ? -10.393 0.094 -13.403 1.00 52.63 114 ILE A CA 1
ATOM 662 C C . ILE A 1 91 ? -11.908 0.158 -13.275 1.00 51.74 114 ILE A C 1
ATOM 663 O O . ILE A 1 91 ? -12.623 -0.594 -13.934 1.00 61.22 114 ILE A O 1
ATOM 668 N N . ASN A 1 92 ? -12.392 1.048 -12.414 1.00 51.44 115 ASN A N 1
ATOM 669 C CA . ASN A 1 92 ? -13.824 1.261 -12.251 1.00 54.14 115 ASN A CA 1
ATOM 670 C C . ASN A 1 92 ? -14.442 1.784 -13.544 1.00 66.92 115 ASN A C 1
ATOM 671 O O . ASN A 1 92 ? -14.096 2.872 -14.003 1.00 79.55 115 ASN A O 1
ATOM 676 N N . PRO A 1 93 ? -15.356 1.005 -14.141 1.00 68.47 116 PRO A N 1
ATOM 677 C CA . PRO A 1 93 ? -16.049 1.443 -15.357 1.00 71.21 116 PRO A CA 1
ATOM 678 C C . PRO A 1 93 ? -17.017 2.587 -15.076 1.00 56.52 116 PRO A C 1
ATOM 679 O O . PRO A 1 93 ? -17.405 3.308 -15.994 1.00 70.37 116 PRO A O 1
ATOM 683 N N . ASN A 1 94 ? -17.396 2.744 -13.812 1.00 56.20 117 ASN A N 1
ATOM 684 C CA . ASN A 1 94 ? -18.297 3.813 -13.404 1.00 59.35 117 ASN A CA 1
ATOM 685 C C . ASN A 1 94 ? -17.546 4.975 -12.763 1.00 60.79 117 ASN A C 1
ATOM 686 O O . ASN A 1 94 ? -18.146 5.813 -12.093 1.00 68.97 117 ASN A O 1
ATOM 691 N N . ALA A 1 95 ? -16.233 5.017 -12.974 1.00 56.95 118 ALA A N 1
ATOM 692 C CA . ALA A 1 95 ? -15.387 6.048 -12.376 1.00 63.26 118 ALA A CA 1
ATOM 693 C C . ALA A 1 95 ? -15.802 7.448 -12.814 1.00 72.54 118 ALA A C 1
ATOM 694 O O . ALA A 1 95 ? -15.792 8.385 -12.016 1.00 71.56 118 ALA A O 1
ATOM 704 N N . GLU A 1 97 ? -18.886 8.207 -14.173 1.00 87.64 120 GLU A N 1
ATOM 705 C CA . GLU A 1 97 ? -20.276 8.404 -13.774 1.00 94.05 120 GLU A CA 1
ATOM 706 C C . GLU A 1 97 ? -20.370 8.836 -12.314 1.00 91.76 120 GLU A C 1
ATOM 707 O O . GLU A 1 97 ? -21.216 9.653 -11.951 1.00 100.74 120 GLU A O 1
ATOM 713 N N . GLU A 1 98 ? -19.492 8.286 -11.482 1.00 84.16 121 GLU A N 1
ATOM 714 C CA . GLU A 1 98 ? -19.438 8.665 -10.076 1.00 77.15 121 GLU A CA 1
ATOM 715 C C . GLU A 1 98 ? -18.787 10.033 -9.911 1.00 75.91 121 GLU A C 1
ATOM 716 O O . GLU A 1 98 ? -19.154 10.800 -9.023 1.00 70.63 121 GLU A O 1
ATOM 722 N N . ALA A 1 99 ? -17.824 10.336 -10.777 1.00 68.26 122 ALA A N 1
ATOM 723 C CA . ALA A 1 99 ? -17.105 11.606 -10.716 1.00 74.48 122 ALA A CA 1
ATOM 724 C C . ALA A 1 99 ? -18.008 12.783 -11.072 1.00 83.33 122 ALA A C 1
ATOM 725 O O . ALA A 1 99 ? -17.972 13.822 -10.413 1.00 75.86 122 ALA A O 1
ATOM 727 N N . ARG A 1 100 ? -18.811 12.616 -12.118 1.00 88.60 123 ARG A N 1
ATOM 728 C CA . ARG A 1 100 ? -19.724 13.666 -12.557 1.00 81.03 123 ARG A CA 1
ATOM 729 C C . ARG A 1 100 ? -20.788 13.941 -11.501 1.00 84.62 123 ARG A C 1
ATOM 730 O O . ARG A 1 100 ? -21.193 15.085 -11.298 1.00 86.84 123 ARG A O 1
ATOM 738 N N . LYS A 1 101 ? -21.236 12.884 -10.830 1.00 86.64 124 LYS A N 1
ATOM 739 C CA . LYS A 1 101 ? -22.247 13.009 -9.787 1.00 89.66 124 LYS A CA 1
ATOM 740 C C . LYS A 1 101 ? -21.686 13.744 -8.573 1.00 92.83 124 LYS A C 1
ATOM 741 O O . LYS A 1 101 ? -22.412 14.445 -7.868 1.00 105.29 124 LYS A O 1
ATOM 747 N N . LEU A 1 102 ? -20.388 13.582 -8.337 1.00 78.87 125 LEU A N 1
ATOM 748 C CA . LEU A 1 102 ? -19.718 14.274 -7.242 1.00 78.34 125 LEU A CA 1
ATOM 749 C C . LEU A 1 102 ? -19.473 15.737 -7.597 1.00 81.47 125 LEU A C 1
ATOM 750 O O . LEU A 1 102 ? -19.274 16.572 -6.716 1.00 82.57 125 LEU A O 1
ATOM 755 N N . ASP A 1 103 ? -19.487 16.039 -8.891 1.00 83.08 126 ASP A N 1
ATOM 756 C CA . ASP A 1 103 ? -19.367 17.415 -9.359 1.00 91.47 126 ASP A CA 1
ATOM 757 C C . ASP A 1 103 ? -20.694 18.150 -9.218 1.00 103.83 126 ASP A C 1
ATOM 758 O O . ASP A 1 103 ? -20.727 19.340 -8.903 1.00 111.15 126 ASP A O 1
ATOM 763 N N . GLN A 1 104 ? -21.787 17.431 -9.455 1.00 95.70 127 GLN A N 1
ATOM 764 C CA . GLN A 1 104 ? -23.123 18.006 -9.363 1.00 104.41 127 GLN A CA 1
ATOM 765 C C . GLN A 1 104 ? -23.492 18.326 -7.919 1.00 113.85 127 GLN A C 1
ATOM 766 O O . GLN A 1 104 ? -24.024 19.398 -7.626 1.00 124.65 127 GLN A O 1
ATOM 772 N N . GLU A 1 105 ? -23.204 17.391 -7.020 1.00 93.56 128 GLU A N 1
ATOM 773 C CA . GLU A 1 105 ? -23.530 17.561 -5.610 1.00 94.00 128 GLU A CA 1
ATOM 774 C C . GLU A 1 105 ? -22.342 18.107 -4.827 1.00 92.23 128 GLU A C 1
ATOM 775 O O . GLU A 1 105 ? -22.285 17.978 -3.605 1.00 91.30 128 GLU A O 1
ATOM 781 N N . ARG A 1 106 ? -21.396 18.715 -5.536 1.00 91.96 129 ARG A N 1
ATOM 782 C CA . ARG A 1 106 ? -20.186 19.230 -4.904 1.00 90.35 129 ARG A CA 1
ATOM 783 C C . ARG A 1 106 ? -20.484 20.362 -3.926 1.00 106.73 129 ARG A C 1
ATOM 784 O O . ARG A 1 106 ? -20.254 20.225 -2.727 1.00 108.13 129 ARG A O 1
ATOM 792 N N . SER A 1 107 ? -21.013 21.470 -4.435 1.00 97.97 130 SER A N 1
ATOM 793 C CA . SER A 1 107 ? -21.238 22.660 -3.619 1.00 104.86 130 SER A CA 1
ATOM 794 C C . SER A 1 107 ? -22.281 22.444 -2.523 1.00 102.92 130 SER A C 1
ATOM 795 O O . SER A 1 107 ? -22.464 23.299 -1.656 1.00 105.75 130 SER A O 1
ATOM 798 N N . ARG A 1 108 ? -22.958 21.301 -2.559 1.00 101.36 131 ARG A N 1
ATOM 799 C CA . ARG A 1 108 ? -24.008 21.006 -1.592 1.00 103.09 131 ARG A CA 1
ATOM 800 C C . ARG A 1 108 ? -23.579 19.966 -0.557 1.00 106.03 131 ARG A C 1
ATOM 801 O O . ARG A 1 108 ? -23.990 20.033 0.602 1.00 108.69 131 ARG A O 1
ATOM 803 N N . ASN A 1 109 ? -22.753 19.009 -0.971 1.00 98.93 132 ASN A N 1
ATOM 804 C CA . ASN A 1 109 ? -22.389 17.896 -0.099 1.00 91.37 132 ASN A CA 1
ATOM 805 C C . ASN A 1 109 ? -20.911 17.861 0.297 1.00 88.04 132 ASN A C 1
ATOM 806 O O . ASN A 1 109 ? -20.483 16.961 1.019 1.00 85.10 132 ASN A O 1
ATOM 808 N N . LYS A 1 110 ? -20.139 18.836 -0.175 1.00 94.66 133 LYS A N 1
ATOM 809 C CA . LYS A 1 110 ? -18.723 18.936 0.180 1.00 86.03 133 LYS A CA 1
ATOM 810 C C . LYS A 1 110 ? -18.549 19.141 1.681 1.00 99.64 133 LYS A C 1
ATOM 811 O O . LYS A 1 110 ? -19.236 19.965 2.285 1.00 116.43 133 LYS A O 1
ATOM 817 N N . LYS A 1 111 ? -17.630 18.390 2.280 1.00 83.09 134 LYS A N 1
ATOM 818 C CA . LYS A 1 111 ? -17.400 18.486 3.717 1.00 83.51 134 LYS A CA 1
ATOM 819 C C . LYS A 1 111 ? -15.995 18.034 4.107 1.00 88.33 134 LYS A C 1
ATOM 820 O O . LYS A 1 111 ? -15.388 18.588 5.024 1.00 80.66 134 LYS A O 1
ATOM 826 N N . SER A 1 112 ? -15.479 17.029 3.406 1.00 96.23 135 SER A N 1
ATOM 827 C CA . SER A 1 112 ? -14.169 16.472 3.724 1.00 97.84 135 SER A CA 1
ATOM 828 C C . SER A 1 112 ? -13.147 16.751 2.627 1.00 85.86 135 SER A C 1
ATOM 829 O O . SER A 1 112 ? -13.507 17.103 1.505 1.00 79.27 135 SER A O 1
ATOM 831 N N . ASN A 1 113 ? -11.870 16.590 2.961 1.00 88.32 136 ASN A N 1
ATOM 832 C CA . ASN A 1 113 ? -10.791 16.773 1.996 1.00 89.08 136 ASN A CA 1
ATOM 833 C C . ASN A 1 113 ? -10.772 15.669 0.944 1.00 80.00 136 ASN A C 1
ATOM 834 O O . ASN A 1 113 ? -10.149 15.809 -0.109 1.00 79.09 136 ASN A O 1
ATOM 839 N N . LEU A 1 114 ? -11.462 14.571 1.238 1.00 73.58 137 LEU A N 1
ATOM 840 C CA . LEU A 1 114 ? -11.456 13.397 0.373 1.00 66.01 137 LEU A CA 1
ATOM 841 C C . LEU A 1 114 ? -12.581 13.411 -0.654 1.00 74.34 137 LEU A C 1
ATOM 842 O O . LEU A 1 114 ? -12.663 12.519 -1.499 1.00 70.07 137 LEU A O 1
ATOM 847 N N . TYR A 1 115 ? -13.445 14.420 -0.580 1.00 65.10 138 TYR A N 1
ATOM 848 C CA . TYR A 1 115 ? -14.598 14.499 -1.471 1.00 67.12 138 TYR A CA 1
ATOM 849 C C . TYR A 1 115 ? -14.173 14.607 -2.932 1.00 66.59 138 TYR A C 1
ATOM 850 O O . TYR A 1 115 ? -13.432 15.514 -3.309 1.00 67.53 138 TYR A O 1
ATOM 859 N N . GLY A 1 116 ? -14.645 13.668 -3.748 1.00 74.41 139 GLY A N 1
ATOM 860 C CA . GLY A 1 116 ? -14.372 13.679 -5.173 1.00 75.22 139 GLY A CA 1
ATOM 861 C C . GLY A 1 116 ? -13.004 13.133 -5.535 1.00 74.11 139 GLY A C 1
ATOM 862 O O . GLY A 1 116 ? -12.682 12.980 -6.713 1.00 78.74 139 GLY A O 1
ATOM 863 N N . ILE A 1 117 ? -12.198 12.839 -4.521 1.00 59.80 140 ILE A N 1
ATOM 864 C CA . ILE A 1 117 ? -10.850 12.329 -4.740 1.00 62.29 140 ILE A CA 1
ATOM 865 C C . ILE A 1 117 ? -10.859 10.844 -5.089 1.00 57.93 140 ILE A C 1
ATOM 866 O O . ILE A 1 117 ? -11.345 10.022 -4.311 1.00 52.47 140 ILE A O 1
ATOM 871 N N . PRO A 1 118 ? -10.321 10.499 -6.268 1.00 52.65 141 PRO A N 1
ATOM 872 C CA . PRO A 1 118 ? -10.187 9.098 -6.679 1.00 59.08 141 PRO A CA 1
ATOM 873 C C . PRO A 1 118 ? -9.140 8.363 -5.847 1.00 49.71 141 PRO A C 1
ATOM 874 O O . PRO A 1 118 ? -8.052 8.892 -5.619 1.00 45.99 141 PRO A O 1
ATOM 878 N N . VAL A 1 119 ? -9.473 7.159 -5.391 1.00 53.58 142 VAL A N 1
ATOM 879 C CA . VAL A 1 119 ? -8.553 6.361 -4.588 1.00 56.07 142 VAL A CA 1
ATOM 880 C C . VAL A 1 119 ? -8.363 4.977 -5.201 1.00 49.63 142 VAL A C 1
ATOM 881 O O . VAL A 1 119 ? -9.326 4.348 -5.638 1.00 47.87 142 VAL A O 1
ATOM 885 N N . VAL A 1 120 ? -7.120 4.509 -5.241 1.00 47.16 143 VAL A N 1
ATOM 886 C CA . VAL A 1 120 ? -6.824 3.176 -5.749 1.00 40.11 143 VAL A CA 1
ATOM 887 C C . VAL A 1 120 ? -6.491 2.227 -4.605 1.00 37.63 143 VAL A C 1
ATOM 888 O O . VAL A 1 120 ? -5.497 2.410 -3.903 1.00 45.06 143 VAL A O 1
ATOM 892 N N . VAL A 1 121 ? -7.329 1.213 -4.418 1.00 31.70 144 VAL A N 1
ATOM 893 C CA . VAL A 1 121 ? -7.112 0.236 -3.357 1.00 34.35 144 VAL A CA 1
ATOM 894 C C . VAL A 1 121 ? -6.368 -0.987 -3.884 1.00 38.21 144 VAL A C 1
ATOM 895 O O . VAL A 1 121 ? -6.385 -1.267 -5.081 1.00 42.37 144 VAL A O 1
ATOM 899 N N . LYS A 1 122 ? -5.709 -1.707 -2.983 1.00 38.99 145 LYS A N 1
ATOM 900 C CA . LYS A 1 122 ? -4.949 -2.895 -3.350 1.00 24.07 145 LYS A CA 1
ATOM 901 C C . LYS A 1 122 ? -5.884 -3.972 -3.902 1.00 38.00 145 LYS A C 1
ATOM 902 O O . LYS A 1 122 ? -7.075 -3.988 -3.587 1.00 36.91 145 LYS A O 1
ATOM 908 N N . ASP A 1 123 ? -5.343 -4.867 -4.724 1.00 32.51 146 ASP A N 1
ATOM 909 C CA . ASP A 1 123 ? -6.146 -5.869 -5.423 1.00 21.94 146 ASP A CA 1
ATOM 910 C C . ASP A 1 123 ? -6.789 -6.885 -4.473 1.00 26.92 146 ASP A C 1
ATOM 911 O O . ASP A 1 123 ? -7.623 -7.691 -4.887 1.00 30.19 146 ASP A O 1
ATOM 916 N N . ASN A 1 124 ? -6.407 -6.841 -3.201 1.00 27.00 147 ASN A N 1
ATOM 917 C CA . ASN A 1 124 ? -6.980 -7.741 -2.207 1.00 22.40 147 ASN A CA 1
ATOM 918 C C . ASN A 1 124 ? -8.058 -7.064 -1.363 1.00 24.50 147 ASN A C 1
ATOM 919 O O . ASN A 1 124 ? -8.430 -7.566 -0.303 1.00 42.01 147 ASN A O 1
ATOM 924 N N . VAL A 1 125 ? -8.556 -5.927 -1.839 1.00 38.54 148 VAL A N 1
ATOM 925 C CA . VAL A 1 125 ? -9.588 -5.178 -1.126 1.00 28.11 148 VAL A CA 1
ATOM 926 C C . VAL A 1 125 ? -10.928 -5.267 -1.855 1.00 41.59 148 VAL A C 1
ATOM 927 O O . VAL A 1 125 ? -11.009 -5.005 -3.055 1.00 51.05 148 VAL A O 1
ATOM 931 N N . GLN A 1 126 ? -11.976 -5.629 -1.121 1.00 43.07 149 GLN A N 1
ATOM 932 C CA . GLN A 1 126 ? -13.280 -5.907 -1.720 1.00 32.31 149 GLN A CA 1
ATOM 933 C C . GLN A 1 126 ? -14.036 -4.662 -2.173 1.00 39.89 149 GLN A C 1
ATOM 934 O O . GLN A 1 126 ? -14.082 -3.654 -1.468 1.00 40.14 149 GLN A O 1
ATOM 940 N N . THR A 1 127 ? -14.622 -4.749 -3.363 1.00 43.04 150 THR A N 1
ATOM 941 C CA . THR A 1 127 ? -15.558 -3.745 -3.856 1.00 37.73 150 THR A CA 1
ATOM 942 C C . THR A 1 127 ? -16.805 -4.454 -4.378 1.00 55.26 150 THR A C 1
ATOM 943 O O . THR A 1 127 ? -16.724 -5.582 -4.867 1.00 64.08 150 THR A O 1
ATOM 947 N N . ALA A 1 128 ? -17.956 -3.797 -4.276 1.00 62.96 151 ALA A N 1
ATOM 948 C CA . ALA A 1 128 ? -19.226 -4.439 -4.604 1.00 44.21 151 ALA A CA 1
ATOM 949 C C . ALA A 1 128 ? -19.649 -4.230 -6.056 1.00 50.20 151 ALA A C 1
ATOM 950 O O . ALA A 1 128 ? -19.644 -3.107 -6.560 1.00 47.34 151 ALA A O 1
ATOM 952 N N . LYS A 1 129 ? -19.992 -5.333 -6.718 1.00 59.25 152 LYS A N 1
ATOM 953 C CA . LYS A 1 129 ? -20.633 -5.329 -8.036 1.00 59.95 152 LYS A CA 1
ATOM 954 C C . LYS A 1 129 ? -19.812 -4.708 -9.170 1.00 62.23 152 LYS A C 1
ATOM 955 O O . LYS A 1 129 ? -20.226 -4.755 -10.328 1.00 63.93 152 LYS A O 1
ATOM 957 N N . VAL A 1 130 ? -18.653 -4.141 -8.852 1.00 63.39 153 VAL A N 1
ATOM 958 C CA . VAL A 1 130 ? -17.892 -3.393 -9.847 1.00 64.15 153 VAL A CA 1
ATOM 959 C C . VAL A 1 130 ? -16.540 -4.026 -10.172 1.00 57.55 153 VAL A C 1
ATOM 960 O O . VAL A 1 130 ? -16.317 -4.484 -11.293 1.00 70.23 153 VAL A O 1
ATOM 972 N N . PRO A 1 132 ? -13.432 -6.806 -9.390 1.00 45.57 155 PRO A N 1
ATOM 973 C CA . PRO A 1 132 ? -13.029 -8.096 -8.821 1.00 42.62 155 PRO A CA 1
ATOM 974 C C . PRO A 1 132 ? -11.948 -7.977 -7.751 1.00 33.68 155 PRO A C 1
ATOM 975 O O . PRO A 1 132 ? -11.050 -7.144 -7.865 1.00 28.85 155 PRO A O 1
ATOM 979 N N . THR A 1 133 ? -12.048 -8.809 -6.720 1.00 33.84 156 THR A N 1
ATOM 980 C CA . THR A 1 133 ? -11.034 -8.880 -5.678 1.00 25.79 156 THR A CA 1
ATOM 981 C C . THR A 1 133 ? -10.312 -10.212 -5.801 1.00 30.86 156 THR A C 1
ATOM 982 O O . THR A 1 133 ? -10.921 -11.269 -5.647 1.00 43.21 156 THR A O 1
ATOM 986 N N . SER A 1 134 ? -9.015 -10.166 -6.080 1.00 28.42 157 SER A N 1
ATOM 987 C CA . SER A 1 134 ? -8.301 -11.376 -6.461 1.00 27.86 157 SER A CA 1
ATOM 988 C C . SER A 1 134 ? -7.022 -11.618 -5.672 1.00 18.68 157 SER A C 1
ATOM 989 O O . SER A 1 134 ? -6.458 -12.710 -5.730 1.00 26.71 157 SER A O 1
ATOM 992 N N . ALA A 1 135 ? -6.567 -10.596 -4.952 1.00 23.58 158 ALA A N 1
ATOM 993 C CA . ALA A 1 135 ? -5.287 -10.639 -4.245 1.00 21.27 158 ALA A CA 1
ATOM 994 C C . ALA A 1 135 ? -4.139 -10.979 -5.196 1.00 20.93 158 ALA A C 1
ATOM 995 O O . ALA A 1 135 ? -3.137 -11.568 -4.789 1.00 48.10 158 ALA A O 1
ATOM 997 N N . GLY A 1 136 ? -4.297 -10.604 -6.463 1.00 18.70 159 GLY A N 1
ATOM 998 C CA . GLY A 1 136 ? -3.276 -10.829 -7.470 1.00 24.94 159 GLY A CA 1
ATOM 999 C C . GLY A 1 136 ? -3.267 -12.225 -8.066 1.00 33.76 159 GLY A C 1
ATOM 1000 O O . GLY A 1 136 ? -2.352 -12.578 -8.810 1.00 35.26 159 GLY A O 1
ATOM 1001 N N . THR A 1 137 ? -4.283 -13.023 -7.753 1.00 32.91 160 THR A N 1
ATOM 1002 C CA . THR A 1 137 ? -4.325 -14.407 -8.220 1.00 14.82 160 THR A CA 1
ATOM 1003 C C . THR A 1 137 ? -5.097 -14.560 -9.527 1.00 16.24 160 THR A C 1
ATOM 1004 O O . THR A 1 137 ? -5.968 -13.752 -9.848 1.00 31.98 160 THR A O 1
ATOM 1008 N N . TYR A 1 138 ? -4.770 -15.610 -10.273 1.00 15.88 161 TYR A N 1
ATOM 1009 C CA . TYR A 1 138 ? -5.455 -15.916 -11.522 1.00 26.11 161 TYR A CA 1
ATOM 1010 C C . TYR A 1 138 ? -6.804 -16.582 -11.254 1.00 36.97 161 TYR A C 1
ATOM 1011 O O . TYR A 1 138 ? -7.754 -16.416 -12.018 1.00 35.33 161 TYR A O 1
ATOM 1020 N N . VAL A 1 139 ? -6.880 -17.333 -10.160 1.00 33.16 162 VAL A N 1
ATOM 1021 C CA . VAL A 1 139 ? -8.077 -18.102 -9.837 1.00 32.22 162 VAL A CA 1
ATOM 1022 C C . VAL A 1 139 ? -9.235 -17.195 -9.411 1.00 30.46 162 VAL A C 1
ATOM 1023 O O . VAL A 1 139 ? -10.405 -17.538 -9.594 1.00 41.77 162 VAL A O 1
ATOM 1027 N N . LEU A 1 140 ? -8.908 -16.028 -8.866 1.00 28.30 163 LEU A N 1
ATOM 1028 C CA . LEU A 1 140 ? -9.926 -15.092 -8.402 1.00 34.32 163 LEU A CA 1
ATOM 1029 C C . LEU A 1 140 ? -9.991 -13.846 -9.279 1.00 35.34 163 LEU A C 1
ATOM 1030 O O . LEU A 1 140 ? -10.574 -12.835 -8.888 1.00 31.62 163 LEU A O 1
ATOM 1035 N N . LYS A 1 141 ? -9.403 -13.929 -10.470 1.00 28.93 164 LYS A N 1
ATOM 1036 C CA . LYS A 1 141 ? -9.262 -12.769 -11.349 1.00 36.36 164 LYS A CA 1
ATOM 1037 C C . LYS A 1 141 ? -10.600 -12.167 -11.781 1.00 38.12 164 LYS A C 1
ATOM 1038 O O . LYS A 1 141 ? -10.661 -11.003 -12.178 1.00 36.61 164 LYS A O 1
ATOM 1044 N N . ASP A 1 142 ? -11.668 -12.954 -11.699 1.00 41.25 165 ASP A N 1
ATOM 1045 C CA . ASP A 1 142 ? -12.976 -12.501 -12.158 1.00 38.34 165 ASP A CA 1
ATOM 1046 C C . ASP A 1 142 ? -14.032 -12.518 -11.056 1.00 40.02 165 ASP A C 1
ATOM 1047 O O . ASP A 1 142 ? -15.205 -12.247 -11.314 1.00 41.27 165 ASP A O 1
ATOM 1052 N N . TRP A 1 143 ? -13.622 -12.834 -9.831 1.00 37.83 166 TRP A N 1
ATOM 1053 C CA . TRP A 1 143 ? -14.570 -12.893 -8.723 1.00 40.73 166 TRP A CA 1
ATOM 1054 C C . TRP A 1 143 ? -14.863 -11.514 -8.146 1.00 50.97 166 TRP A C 1
ATOM 1055 O O . TRP A 1 143 ? -13.984 -10.869 -7.576 1.00 46.12 166 TRP A O 1
ATOM 1066 N N . ILE A 1 144 ? -16.110 -11.077 -8.288 1.00 37.92 167 ILE A N 1
ATOM 1067 C CA . ILE A 1 144 ? -16.550 -9.813 -7.714 1.00 38.89 167 ILE A CA 1
ATOM 1068 C C . ILE A 1 144 ? -17.234 -10.045 -6.370 1.00 40.25 167 ILE A C 1
ATOM 1069 O O . ILE A 1 144 ? -18.232 -10.763 -6.287 1.00 42.01 167 ILE A O 1
ATOM 1074 N N . ALA A 1 145 ? -16.690 -9.433 -5.322 1.00 39.88 168 ALA A N 1
ATOM 1075 C CA . ALA A 1 145 ? -17.195 -9.621 -3.966 1.00 40.42 168 ALA A CA 1
ATOM 1076 C C . ALA A 1 145 ? -18.620 -9.100 -3.812 1.00 50.06 168 ALA A C 1
ATOM 1077 O O . ALA A 1 145 ? -19.111 -8.344 -4.651 1.00 60.43 168 ALA A O 1
ATOM 1079 N N . ASP A 1 146 ? -19.276 -9.507 -2.731 1.00 52.18 169 ASP A N 1
ATOM 1080 C CA . ASP A 1 146 ? -20.666 -9.135 -2.490 1.00 62.02 169 ASP A CA 1
ATOM 1081 C C . ASP A 1 146 ? -20.773 -7.746 -1.863 1.00 64.91 169 ASP A C 1
ATOM 1082 O O . ASP A 1 146 ? -21.588 -6.926 -2.286 1.00 64.09 169 ASP A O 1
ATOM 1087 N N . GLN A 1 147 ? -19.945 -7.486 -0.856 1.00 65.90 170 GLN A N 1
ATOM 1088 C CA . GLN A 1 147 ? -19.957 -6.199 -0.168 1.00 58.60 170 GLN A CA 1
ATOM 1089 C C . GLN A 1 147 ? -18.625 -5.473 -0.315 1.00 52.24 170 GLN A C 1
ATOM 1090 O O . GLN A 1 147 ? -17.612 -6.080 -0.660 1.00 68.15 170 GLN A O 1
ATOM 1096 N N . ASP A 1 148 ? -18.633 -4.170 -0.055 1.00 54.39 171 ASP A N 1
ATOM 1097 C CA . ASP A 1 148 ? -17.400 -3.396 -0.022 1.00 47.03 171 ASP A CA 1
ATOM 1098 C C . ASP A 1 148 ? -16.630 -3.695 1.256 1.00 48.18 171 ASP A C 1
ATOM 1099 O O . ASP A 1 148 ? -17.209 -4.136 2.248 1.00 42.41 171 ASP A O 1
ATOM 1104 N N . ALA A 1 149 ? -15.324 -3.460 1.228 1.00 48.68 172 ALA A N 1
ATOM 1105 C CA . ALA A 1 149 ? -14.543 -3.469 2.454 1.00 42.12 172 ALA A CA 1
ATOM 1106 C C . ALA A 1 149 ? -14.970 -2.268 3.287 1.00 50.34 172 ALA A C 1
ATOM 1107 O O . ALA A 1 149 ? -15.385 -1.248 2.737 1.00 42.95 172 ALA A O 1
ATOM 1109 N N . THR A 1 150 ? -14.879 -2.389 4.607 1.00 46.18 173 THR A N 1
ATOM 1110 C CA . THR A 1 150 ? -15.328 -1.324 5.498 1.00 44.67 173 THR A CA 1
ATOM 1111 C C . THR A 1 150 ? -14.574 -0.024 5.243 1.00 44.87 173 THR A C 1
ATOM 1112 O O . THR A 1 150 ? -15.142 1.061 5.352 1.00 54.60 173 THR A O 1
ATOM 1116 N N . ILE A 1 151 ? -13.298 -0.139 4.890 1.00 49.93 174 ILE A N 1
ATOM 1117 C CA . ILE A 1 151 ? -12.488 1.034 4.583 1.00 46.56 174 ILE A CA 1
ATOM 1118 C C . ILE A 1 151 ? -12.954 1.688 3.285 1.00 50.25 174 ILE A C 1
ATOM 1119 O O . ILE A 1 151 ? -12.832 2.899 3.114 1.00 55.63 174 ILE A O 1
ATOM 1124 N N . VAL A 1 152 ? -13.497 0.883 2.376 1.00 42.43 175 VAL A N 1
ATOM 1125 C CA . VAL A 1 152 ? -14.042 1.395 1.125 1.00 49.39 175 VAL A CA 1
ATOM 1126 C C . VAL A 1 152 ? -15.404 2.033 1.377 1.00 56.43 175 VAL A C 1
ATOM 1127 O O . VAL A 1 152 ? -15.727 3.084 0.819 1.00 61.13 175 VAL A O 1
ATOM 1131 N N . LYS A 1 153 ? -16.193 1.392 2.234 1.00 64.40 176 LYS A N 1
ATOM 1132 C CA . LYS A 1 153 ? -17.509 1.900 2.597 1.00 60.07 176 LYS A CA 1
ATOM 1133 C C . LYS A 1 153 ? -17.391 3.234 3.329 1.00 69.37 176 LYS A C 1
ATOM 1134 O O . LYS A 1 153 ? -18.182 4.149 3.099 1.00 55.75 176 LYS A O 1
ATOM 1138 N N . GLN A 1 154 ? -16.395 3.342 4.202 1.00 60.54 177 GLN A N 1
ATOM 1139 C CA . GLN A 1 154 ? -16.165 4.572 4.951 1.00 55.60 177 GLN A CA 1
ATOM 1140 C C . GLN A 1 154 ? -15.557 5.659 4.068 1.00 61.99 177 GLN A C 1
ATOM 1141 O O . GLN A 1 154 ? -15.730 6.850 4.329 1.00 64.89 177 GLN A O 1
ATOM 1147 N N . LEU A 1 155 ? -14.846 5.243 3.024 1.00 61.66 178 LEU A N 1
ATOM 1148 C CA . LEU A 1 155 ? -14.240 6.184 2.088 1.00 56.80 178 LEU A CA 1
ATOM 1149 C C . LEU A 1 155 ? -15.299 6.952 1.307 1.00 60.05 178 LEU A C 1
ATOM 1150 O O . LEU A 1 155 ? -15.146 8.144 1.041 1.00 55.97 178 LEU A O 1
ATOM 1155 N N . LYS A 1 156 ? -16.375 6.261 0.946 1.00 63.33 179 LYS A N 1
ATOM 1156 C CA . LYS A 1 156 ? -17.441 6.867 0.159 1.00 76.81 179 LYS A CA 1
ATOM 1157 C C . LYS A 1 156 ? -18.390 7.677 1.037 1.00 74.71 179 LYS A C 1
ATOM 1158 O O . LYS A 1 156 ? -19.283 8.361 0.537 1.00 66.21 179 LYS A O 1
ATOM 1164 N N . GLU A 1 157 ? -18.187 7.599 2.349 1.00 76.59 180 GLU A N 1
ATOM 1165 C CA . GLU A 1 157 ? -18.981 8.376 3.293 1.00 79.06 180 GLU A CA 1
ATOM 1166 C C . GLU A 1 157 ? -18.440 9.796 3.416 1.00 83.36 180 GLU A C 1
ATOM 1167 O O . GLU A 1 157 ? -19.067 10.657 4.034 1.00 96.14 180 GLU A O 1
ATOM 1173 N N . GLU A 1 158 ? -17.274 10.034 2.824 1.00 73.19 181 GLU A N 1
ATOM 1174 C CA . GLU A 1 158 ? -16.666 11.359 2.847 1.00 73.35 181 GLU A CA 1
ATOM 1175 C C . GLU A 1 158 ? -16.483 11.914 1.438 1.00 76.87 181 GLU A C 1
ATOM 1176 O O . GLU A 1 158 ? -15.831 12.940 1.246 1.00 92.45 181 GLU A O 1
ATOM 1182 N N . GLY A 1 159 ? -17.059 11.230 0.455 1.00 68.43 182 GLY A N 1
ATOM 1183 C CA . GLY A 1 159 ? -17.054 11.718 -0.912 1.00 65.83 182 GLY A CA 1
ATOM 1184 C C . GLY A 1 159 ? -16.074 11.027 -1.840 1.00 70.24 182 GLY A C 1
ATOM 1185 O O . GLY A 1 159 ? -16.189 11.136 -3.061 1.00 64.03 182 GLY A O 1
ATOM 1186 N N . ALA A 1 160 ? -15.107 10.317 -1.268 1.00 67.63 183 ALA A N 1
ATOM 1187 C CA . ALA A 1 160 ? -14.100 9.623 -2.064 1.00 65.59 183 ALA A CA 1
ATOM 1188 C C . ALA A 1 160 ? -14.708 8.438 -2.806 1.00 66.48 183 ALA A C 1
ATOM 1189 O O . ALA A 1 160 ? -15.728 7.890 -2.389 1.00 55.56 183 ALA A O 1
ATOM 1191 N N . PHE A 1 161 ? -14.079 8.050 -3.911 1.00 60.91 184 PHE A N 1
ATOM 1192 C CA . PHE A 1 161 ? -14.534 6.903 -4.686 1.00 51.89 184 PHE A CA 1
ATOM 1193 C C . PHE A 1 161 ? -13.346 6.095 -5.193 1.00 54.13 184 PHE A C 1
ATOM 1194 O O . PHE A 1 161 ? -12.256 6.633 -5.388 1.00 52.54 184 PHE A O 1
ATOM 1202 N N . VAL A 1 162 ? -13.561 4.801 -5.406 1.00 46.80 185 VAL A N 1
ATOM 1203 C CA . VAL A 1 162 ? -12.495 3.924 -5.870 1.00 47.54 185 VAL A CA 1
ATOM 1204 C C . VAL A 1 162 ? -12.278 4.057 -7.376 1.00 51.95 185 VAL A C 1
ATOM 1205 O O . VAL A 1 162 ? -13.130 3.668 -8.175 1.00 46.84 185 VAL A O 1
ATOM 1209 N N . LEU A 1 163 ? -11.130 4.612 -7.752 1.00 45.92 186 LEU A N 1
ATOM 1210 C CA . LEU A 1 163 ? -10.778 4.778 -9.157 1.00 44.23 186 LEU A CA 1
ATOM 1211 C C . LEU A 1 163 ? -10.483 3.432 -9.809 1.00 51.71 186 LEU A C 1
ATOM 1212 O O . LEU A 1 163 ? -10.894 3.174 -10.941 1.00 59.00 186 LEU A O 1
ATOM 1217 N N . GLY A 1 164 ? -9.768 2.579 -9.083 1.00 39.13 187 GLY A N 1
ATOM 1218 C CA . GLY A 1 164 ? -9.413 1.262 -9.579 1.00 36.94 187 GLY A CA 1
ATOM 1219 C C . GLY A 1 164 ? -8.640 0.458 -8.551 1.00 43.54 187 GLY A C 1
ATOM 1220 O O . GLY A 1 164 ? -8.613 0.808 -7.371 1.00 50.98 187 GLY A O 1
ATOM 1221 N N . LYS A 1 165 ? -8.006 -0.621 -8.995 1.00 32.01 188 LYS A N 1
ATOM 1222 C CA . LYS A 1 165 ? -7.236 -1.464 -8.089 1.00 31.88 188 LYS A CA 1
ATOM 1223 C C . LYS A 1 165 ? -5.789 -1.618 -8.548 1.00 35.29 188 LYS A C 1
ATOM 1224 O O . LYS A 1 165 ? -5.499 -1.613 -9.744 1.00 40.69 188 LYS A O 1
ATOM 1230 N N . ALA A 1 166 ? -4.887 -1.752 -7.581 1.00 26.02 189 ALA A N 1
ATOM 1231 C CA . ALA A 1 166 ? -3.456 -1.757 -7.856 1.00 24.65 189 ALA A CA 1
ATOM 1232 C C . ALA A 1 166 ? -2.870 -3.162 -7.881 1.00 37.79 189 ALA A C 1
ATOM 1233 O O . ALA A 1 166 ? -3.356 -4.064 -7.198 1.00 35.71 189 ALA A O 1
ATOM 1235 N N . ASN A 1 167 ? -1.815 -3.336 -8.672 1.00 41.57 190 ASN A N 1
ATOM 1236 C CA . ASN A 1 167 ? -1.124 -4.614 -8.759 1.00 29.71 190 ASN A CA 1
ATOM 1237 C C . ASN A 1 167 ? -0.384 -4.910 -7.461 1.00 33.37 190 ASN A C 1
ATOM 1238 O O . ASN A 1 167 ? -0.128 -4.007 -6.664 1.00 38.40 190 ASN A O 1
ATOM 1251 N N . SER A 1 169 ? 2.219 -8.169 -5.201 1.00 19.19 192 SER A N 1
ATOM 1252 C CA . SER A 1 169 ? 2.810 -9.491 -5.082 1.00 18.86 192 SER A CA 1
ATOM 1253 C C . SER A 1 169 ? 1.698 -10.460 -4.706 1.00 23.76 192 SER A C 1
ATOM 1254 O O . SER A 1 169 ? 0.983 -10.237 -3.729 1.00 42.19 192 SER A O 1
ATOM 1257 N N . GLU A 1 170 ? 1.545 -11.521 -5.494 1.00 27.88 193 GLU A N 1
ATOM 1258 C CA . GLU A 1 170 ? 0.428 -12.450 -5.341 1.00 24.66 193 GLU A CA 1
ATOM 1259 C C . GLU A 1 170 ? 0.350 -13.026 -3.929 1.00 20.85 193 GLU A C 1
ATOM 1260 O O . GLU A 1 170 ? 1.370 -13.383 -3.339 1.00 30.05 193 GLU A O 1
ATOM 1266 N N . TRP A 1 171 ? -0.870 -13.098 -3.400 1.00 20.19 194 TRP A N 1
ATOM 1267 C CA . TRP A 1 171 ? -1.128 -13.551 -2.033 1.00 29.00 194 TRP A CA 1
ATOM 1268 C C . TRP A 1 171 ? -0.345 -12.745 -1.001 1.00 32.61 194 TRP A C 1
ATOM 1269 O O . TRP A 1 171 ? 0.119 -13.295 -0.001 1.00 40.21 194 TRP A O 1
ATOM 1280 N N . ALA A 1 172 ? -0.218 -11.444 -1.251 1.00 28.32 195 ALA A N 1
ATOM 1281 C CA . ALA A 1 172 ? 0.550 -10.540 -0.397 1.00 22.61 195 ALA A CA 1
ATOM 1282 C C . ALA A 1 172 ? 1.965 -11.063 -0.189 1.00 30.88 195 ALA A C 1
ATOM 1283 O O . ALA A 1 172 ? 2.467 -11.098 0.935 1.00 40.38 195 ALA A O 1
ATOM 1285 N N . ASN A 1 173 ? 2.591 -11.471 -1.291 1.00 38.38 196 ASN A N 1
ATOM 1286 C CA . ASN A 1 173 ? 3.920 -12.078 -1.282 1.00 37.15 196 ASN A CA 1
ATOM 1287 C C . ASN A 1 173 ? 3.978 -13.322 -0.401 1.00 29.09 196 ASN A C 1
ATOM 1288 O O . ASN A 1 173 ? 4.737 -13.379 0.567 1.00 34.84 196 ASN A O 1
ATOM 1293 N N . TYR A 1 174 ? 3.164 -14.316 -0.739 1.00 22.14 197 TYR A N 1
ATOM 1294 C CA . TYR A 1 174 ? 3.191 -15.591 -0.034 1.00 26.24 197 TYR A CA 1
ATOM 1295 C C . TYR A 1 174 ? 2.801 -16.725 -0.973 1.00 42.52 197 TYR A C 1
ATOM 1296 O O . TYR A 1 174 ? 1.802 -17.409 -0.758 1.00 48.89 197 TYR A O 1
ATOM 1305 N N . LEU A 1 175 ? 3.600 -16.914 -2.018 1.00 43.62 198 LEU A N 1
ATOM 1306 C CA . LEU A 1 175 ? 3.348 -17.960 -2.998 1.00 21.21 198 LEU A CA 1
ATOM 1307 C C . LEU A 1 175 ? 4.566 -18.871 -3.130 1.00 37.68 198 LEU A C 1
ATOM 1308 O O . LEU A 1 175 ? 4.458 -20.088 -2.988 1.00 48.36 198 LEU A O 1
ATOM 1313 N N . SER A 1 176 ? 5.724 -18.274 -3.394 1.00 33.33 199 SER A N 1
ATOM 1314 C CA . SER A 1 176 ? 6.975 -19.022 -3.469 1.00 35.68 199 SER A CA 1
ATOM 1315 C C . SER A 1 176 ? 8.166 -18.127 -3.147 1.00 44.45 199 SER A C 1
ATOM 1316 O O . SER A 1 176 ? 8.058 -16.900 -3.172 1.00 52.79 199 SER A O 1
ATOM 1319 N N . PHE A 1 177 ? 9.303 -18.748 -2.853 1.00 49.99 200 PHE A N 1
ATOM 1320 C CA . PHE A 1 177 ? 10.506 -18.016 -2.473 1.00 49.64 200 PHE A CA 1
ATOM 1321 C C . PHE A 1 177 ? 11.204 -17.400 -3.683 1.00 43.86 200 PHE A C 1
ATOM 1322 O O . PHE A 1 177 ? 12.034 -16.502 -3.540 1.00 46.42 200 PHE A O 1
ATOM 1330 N N . THR A 1 178 ? 10.864 -17.885 -4.873 1.00 35.07 201 THR A N 1
ATOM 1331 C CA . THR A 1 178 ? 11.547 -17.468 -6.093 1.00 38.61 201 THR A CA 1
ATOM 1332 C C . THR A 1 178 ? 10.780 -16.399 -6.864 1.00 37.55 201 THR A C 1
ATOM 1333 O O . THR A 1 178 ? 11.289 -15.841 -7.835 1.00 39.34 201 THR A O 1
ATOM 1345 N N . PRO A 1 180 ? 9.436 -12.966 -7.944 1.00 29.55 203 PRO A N 1
ATOM 1346 C CA . PRO A 1 180 ? 9.859 -11.567 -7.836 1.00 25.81 203 PRO A CA 1
ATOM 1347 C C . PRO A 1 180 ? 8.758 -10.687 -7.258 1.00 31.01 203 PRO A C 1
ATOM 1348 O O . PRO A 1 180 ? 7.578 -10.940 -7.500 1.00 36.90 203 PRO A O 1
ATOM 1352 N N . SER A 1 181 ? 9.146 -9.668 -6.499 1.00 19.42 204 SER A N 1
ATOM 1353 C CA . SER A 1 181 ? 8.185 -8.748 -5.910 1.00 31.22 204 SER A CA 1
ATOM 1354 C C . SER A 1 181 ? 7.483 -7.938 -6.992 1.00 34.60 204 SER A C 1
ATOM 1355 O O . SER A 1 181 ? 8.097 -7.548 -7.985 1.00 46.45 204 SER A O 1
ATOM 1358 N N . GLY A 1 182 ? 6.192 -7.691 -6.796 1.00 18.83 205 GLY A N 1
ATOM 1359 C CA . GLY A 1 182 ? 5.414 -6.930 -7.754 1.00 18.64 205 GLY A CA 1
ATOM 1360 C C . GLY A 1 182 ? 4.786 -7.797 -8.828 1.00 29.74 205 GLY A C 1
ATOM 1361 O O . GLY A 1 182 ? 4.042 -7.307 -9.677 1.00 25.58 205 GLY A O 1
ATOM 1362 N N . TYR A 1 183 ? 5.081 -9.092 -8.797 1.00 17.56 206 TYR A N 1
ATOM 1363 C CA . TYR A 1 183 ? 4.504 -10.013 -9.769 1.00 20.95 206 TYR A CA 1
ATOM 1364 C C . TYR A 1 183 ? 3.198 -10.624 -9.269 1.00 19.32 206 TYR A C 1
ATOM 1365 O O . TYR A 1 183 ? 3.068 -10.971 -8.095 1.00 25.50 206 TYR A O 1
ATOM 1374 N N . SER A 1 184 ? 2.237 -10.755 -10.177 1.00 19.67 207 SER A N 1
ATOM 1375 C CA . SER A 1 184 ? 0.973 -11.415 -9.878 1.00 23.78 207 SER A CA 1
ATOM 1376 C C . SER A 1 184 ? 0.512 -12.209 -11.092 1.00 30.95 207 SER A C 1
ATOM 1377 O O . SER A 1 184 ? 0.678 -11.766 -12.228 1.00 36.51 207 SER A O 1
ATOM 1380 N N . GLY A 1 185 ? -0.069 -13.379 -10.851 1.00 35.85 208 GLY A N 1
ATOM 1381 C CA . GLY A 1 185 ? -0.562 -14.216 -11.930 1.00 17.16 208 GLY A CA 1
ATOM 1382 C C . GLY A 1 185 ? -1.779 -13.621 -12.612 1.00 27.07 208 GLY A C 1
ATOM 1383 O O . GLY A 1 185 ? -2.179 -14.064 -13.687 1.00 47.21 208 GLY A O 1
ATOM 1384 N N . LYS A 1 186 ? -2.364 -12.607 -11.984 1.00 18.10 209 LYS A N 1
ATOM 1385 C CA . LYS A 1 186 ? -3.566 -11.965 -12.501 1.00 18.30 209 LYS A CA 1
ATOM 1386 C C . LYS A 1 186 ? -3.257 -10.935 -13.583 1.00 38.96 209 LYS A C 1
ATOM 1387 O O . LYS A 1 186 ? -3.855 -10.955 -14.659 1.00 47.87 209 LYS A O 1
ATOM 1393 N N . LYS A 1 187 ? -2.322 -10.035 -13.294 1.00 37.45 210 LYS A N 1
ATOM 1394 C CA . LYS A 1 187 ? -2.026 -8.934 -14.204 1.00 39.21 210 LYS A CA 1
ATOM 1395 C C . LYS A 1 187 ? -0.614 -9.014 -14.781 1.00 32.70 210 LYS A C 1
ATOM 1396 O O . LYS A 1 187 ? -0.384 -8.638 -15.931 1.00 50.48 210 LYS A O 1
ATOM 1402 N N . GLY A 1 188 ? 0.330 -9.500 -13.983 1.00 31.57 211 GLY A N 1
ATOM 1403 C CA . GLY A 1 188 ? 1.705 -9.624 -14.430 1.00 17.20 211 GLY A CA 1
ATOM 1404 C C . GLY A 1 188 ? 2.692 -8.924 -13.516 1.00 25.59 211 GLY A C 1
ATOM 1405 O O . GLY A 1 188 ? 2.436 -8.751 -12.325 1.00 30.46 211 GLY A O 1
ATOM 1406 N N . GLN A 1 189 ? 3.822 -8.510 -14.082 1.00 23.27 212 GLN A N 1
ATOM 1407 C CA . GLN A 1 189 ? 4.902 -7.918 -13.299 1.00 18.97 212 GLN A CA 1
ATOM 1408 C C . GLN A 1 189 ? 4.774 -6.404 -13.159 1.00 36.71 212 GLN A C 1
ATOM 1409 O O . GLN A 1 189 ? 4.576 -5.692 -14.142 1.00 35.63 212 GLN A O 1
ATOM 1415 N N . ASN A 1 190 ? 4.892 -5.924 -11.926 1.00 32.76 213 ASN A N 1
ATOM 1416 C CA . ASN A 1 190 ? 4.917 -4.495 -11.647 1.00 19.35 213 ASN A CA 1
ATOM 1417 C C . ASN A 1 190 ? 6.318 -3.945 -11.887 1.00 25.35 213 ASN A C 1
ATOM 1418 O O . ASN A 1 190 ? 7.307 -4.569 -11.500 1.00 40.17 213 ASN A O 1
ATOM 1423 N N . LEU A 1 191 ? 6.402 -2.781 -12.523 1.00 20.85 214 LEU A N 1
ATOM 1424 C CA . LEU A 1 191 ? 7.693 -2.153 -12.787 1.00 21.69 214 LEU A CA 1
ATOM 1425 C C . LEU A 1 191 ? 7.874 -0.866 -11.984 1.00 36.75 214 LEU A C 1
ATOM 1426 O O . LEU A 1 191 ? 6.923 -0.117 -11.765 1.00 46.34 214 LEU A O 1
ATOM 1431 N N . ASN A 1 192 ? 9.104 -0.622 -11.541 1.00 28.69 215 ASN A N 1
ATOM 1432 C CA . ASN A 1 192 ? 9.422 0.571 -10.767 1.00 28.65 215 ASN A CA 1
ATOM 1433 C C . ASN A 1 192 ? 9.593 1.774 -11.688 1.00 33.07 215 ASN A C 1
ATOM 1434 O O . ASN A 1 192 ? 10.464 1.772 -12.557 1.00 31.83 215 ASN A O 1
ATOM 1439 N N . PRO A 1 193 ? 8.759 2.809 -11.494 1.00 39.81 216 PRO A N 1
ATOM 1440 C CA . PRO A 1 193 ? 8.737 4.010 -12.338 1.00 36.00 216 PRO A CA 1
ATOM 1441 C C . PRO A 1 193 ? 10.059 4.778 -12.358 1.00 41.05 216 PRO A C 1
ATOM 1442 O O . PRO A 1 193 ? 10.268 5.597 -13.253 1.00 51.14 216 PRO A O 1
ATOM 1446 N N . TYR A 1 194 ? 10.933 4.518 -11.392 1.00 46.94 217 TYR A N 1
ATOM 1447 C CA . TYR A 1 194 ? 12.225 5.194 -11.335 1.00 35.33 217 TYR A CA 1
ATOM 1448 C C . TYR A 1 194 ? 13.297 4.433 -12.106 1.00 33.73 217 TYR A C 1
ATOM 1449 O O . TYR A 1 194 ? 14.426 4.904 -12.245 1.00 42.88 217 TYR A O 1
ATOM 1458 N N . GLY A 1 195 ? 12.938 3.257 -12.609 1.00 33.94 218 GLY A N 1
ATOM 1459 C CA . GLY A 1 195 ? 13.860 2.444 -13.379 1.00 35.03 218 GLY A CA 1
ATOM 1460 C C . GLY A 1 195 ? 13.380 1.014 -13.533 1.00 35.09 218 GLY A C 1
ATOM 1461 O O . GLY A 1 195 ? 13.773 0.140 -12.759 1.00 36.97 218 GLY A O 1
ATOM 1462 N N . PRO A 1 196 ? 12.522 0.769 -14.537 1.00 28.03 219 PRO A N 1
ATOM 1463 C CA . PRO A 1 196 ? 11.958 -0.556 -14.821 1.00 25.48 219 PRO A CA 1
ATOM 1464 C C . PRO A 1 196 ? 13.040 -1.617 -14.990 1.00 34.46 219 PRO A C 1
ATOM 1465 O O . PRO A 1 196 ? 14.104 -1.312 -15.529 1.00 37.87 219 PRO A O 1
ATOM 1469 N N . ILE A 1 197 ? 12.767 -2.830 -14.510 1.00 37.04 220 ILE A N 1
ATOM 1470 C CA . ILE A 1 197 ? 13.713 -3.952 -14.538 1.00 38.82 220 ILE A CA 1
ATOM 1471 C C . ILE A 1 197 ? 14.965 -3.683 -13.699 1.00 33.30 220 ILE A C 1
ATOM 1472 O O . ILE A 1 197 ? 15.367 -4.521 -12.891 1.00 49.97 220 ILE A O 1
ATOM 1485 N N . PHE A 1 199 ? 15.436 -1.486 -11.230 1.00 41.25 222 PHE A N 1
ATOM 1486 C CA . PHE A 1 199 ? 15.092 -1.408 -9.815 1.00 38.79 222 PHE A CA 1
ATOM 1487 C C . PHE A 1 199 ? 13.872 -2.264 -9.498 1.00 34.81 222 PHE A C 1
ATOM 1488 O O . PHE A 1 199 ? 12.864 -2.203 -10.202 1.00 39.54 222 PHE A O 1
ATOM 1496 N N . ASP A 1 200 ? 13.965 -3.061 -8.439 1.00 31.10 223 ASP A N 1
ATOM 1497 C CA . ASP A 1 200 ? 12.818 -3.827 -7.970 1.00 35.02 223 ASP A CA 1
ATOM 1498 C C . ASP A 1 200 ? 11.742 -2.884 -7.449 1.00 37.05 223 ASP A C 1
ATOM 1499 O O . ASP A 1 200 ? 12.016 -1.724 -7.146 1.00 49.00 223 ASP A O 1
ATOM 1504 N N . THR A 1 201 ? 10.515 -3.382 -7.356 1.00 35.95 224 THR A N 1
ATOM 1505 C CA . THR A 1 201 ? 9.405 -2.578 -6.862 1.00 33.27 224 THR A CA 1
ATOM 1506 C C . THR A 1 201 ? 9.174 -2.808 -5.379 1.00 26.50 224 THR A C 1
ATOM 1507 O O . THR A 1 201 ? 8.474 -2.033 -4.726 1.00 26.46 224 THR A O 1
ATOM 1511 N N . SER A 1 202 ? 9.765 -3.885 -4.865 1.00 31.60 225 SER A N 1
ATOM 1512 C CA . SER A 1 202 ? 9.476 -4.398 -3.527 1.00 22.91 225 SER A CA 1
ATOM 1513 C C . SER A 1 202 ? 8.002 -4.784 -3.427 1.00 25.43 225 SER A C 1
ATOM 1514 O O . SER A 1 202 ? 7.255 -4.680 -4.401 1.00 27.63 225 SER A O 1
ATOM 1517 N N . GLY A 1 203 ? 7.582 -5.244 -2.255 1.00 40.71 226 GLY A N 1
ATOM 1518 C CA . GLY A 1 203 ? 6.215 -5.699 -2.091 1.00 37.75 226 GLY A CA 1
ATOM 1519 C C . GLY A 1 203 ? 5.716 -5.629 -0.665 1.00 30.22 226 GLY A C 1
ATOM 1520 O O . GLY A 1 203 ? 6.450 -5.232 0.239 1.00 47.15 226 GLY A O 1
ATOM 1521 N N . SER A 1 204 ? 4.465 -6.031 -0.461 1.00 29.47 227 SER A N 1
ATOM 1522 C CA . SER A 1 204 ? 3.642 -6.565 -1.541 1.00 28.09 227 SER A CA 1
ATOM 1523 C C . SER A 1 204 ? 2.743 -5.503 -2.174 1.00 31.11 227 SER A C 1
ATOM 1524 O O . SER A 1 204 ? 2.101 -5.758 -3.192 1.00 37.27 227 SER A O 1
ATOM 1527 N N . SER A 1 205 ? 2.698 -4.318 -1.574 1.00 30.34 228 SER A N 1
ATOM 1528 C CA . SER A 1 205 ? 1.892 -3.227 -2.115 1.00 32.89 228 SER A CA 1
ATOM 1529 C C . SER A 1 205 ? 2.672 -2.436 -3.161 1.00 33.60 228 SER A C 1
ATOM 1530 O O . SER A 1 205 ? 2.849 -1.224 -3.034 1.00 36.45 228 SER A O 1
ATOM 1533 N N . SER A 1 206 ? 3.134 -3.133 -4.194 1.00 22.24 229 SER A N 1
ATOM 1534 C CA . SER A 1 206 ? 3.918 -2.512 -5.256 1.00 25.06 229 SER A CA 1
ATOM 1535 C C . SER A 1 206 ? 3.090 -1.514 -6.059 1.00 40.19 229 SER A C 1
ATOM 1536 O O . SER A 1 206 ? 3.491 -0.363 -6.237 1.00 41.33 229 SER A O 1
ATOM 1539 N N . GLY A 1 207 ? 1.935 -1.963 -6.540 1.00 31.84 230 GLY A N 1
ATOM 1540 C CA . GLY A 1 207 ? 1.066 -1.135 -7.357 1.00 32.34 230 GLY A CA 1
ATOM 1541 C C . GLY A 1 207 ? 0.523 0.085 -6.638 1.00 36.87 230 GLY A C 1
ATOM 1542 O O . GLY A 1 207 ? 0.380 1.151 -7.236 1.00 37.29 230 GLY A O 1
ATOM 1543 N N . SER A 1 208 ? 0.212 -0.073 -5.356 1.00 24.72 231 SER A N 1
ATOM 1544 C CA . SER A 1 208 ? -0.309 1.029 -4.558 1.00 28.11 231 SER A CA 1
ATOM 1545 C C . SER A 1 208 ? 0.743 2.120 -4.394 1.00 27.27 231 SER A C 1
ATOM 1546 O O . SER A 1 208 ? 0.414 3.290 -4.215 1.00 28.81 231 SER A O 1
ATOM 1549 N N . ALA A 1 209 ? 2.009 1.726 -4.460 1.00 31.68 232 ALA A N 1
ATOM 1550 C CA . ALA A 1 209 ? 3.111 2.676 -4.398 1.00 30.63 232 ALA A CA 1
ATOM 1551 C C . ALA A 1 209 ? 3.318 3.352 -5.748 1.00 30.69 232 ALA A C 1
ATOM 1552 O O . ALA A 1 209 ? 3.670 4.527 -5.817 1.00 38.33 232 ALA A O 1
ATOM 1554 N N . THR A 1 210 ? 3.089 2.600 -6.819 1.00 29.61 233 THR A N 1
ATOM 1555 C CA . THR A 1 210 ? 3.356 3.081 -8.169 1.00 38.62 233 THR A CA 1
ATOM 1556 C C . THR A 1 210 ? 2.318 4.093 -8.648 1.00 39.09 233 THR A C 1
ATOM 1557 O O . THR A 1 210 ? 2.661 5.081 -9.298 1.00 50.59 233 THR A O 1
ATOM 1561 N N . VAL A 1 211 ? 1.053 3.846 -8.322 1.00 42.07 234 VAL A N 1
ATOM 1562 C CA . VAL A 1 211 ? -0.039 4.700 -8.782 1.00 39.40 234 VAL A CA 1
ATOM 1563 C C . VAL A 1 211 ? 0.079 6.130 -8.258 1.00 46.90 234 VAL A C 1
ATOM 1564 O O . VAL A 1 211 ? -0.358 7.073 -8.916 1.00 58.28 234 VAL A O 1
ATOM 1568 N N . VAL A 1 212 ? 0.670 6.292 -7.079 1.00 34.69 235 VAL A N 1
ATOM 1569 C CA . VAL A 1 212 ? 0.870 7.623 -6.518 1.00 38.65 235 VAL A CA 1
ATOM 1570 C C . VAL A 1 212 ? 2.233 8.175 -6.921 1.00 48.25 235 VAL A C 1
ATOM 1571 O O . VAL A 1 212 ? 2.433 9.387 -6.958 1.00 55.54 235 VAL A O 1
ATOM 1575 N N . ALA A 1 213 ? 3.165 7.281 -7.233 1.00 44.25 236 ALA A N 1
ATOM 1576 C CA . ALA A 1 213 ? 4.492 7.692 -7.677 1.00 43.45 236 ALA A CA 1
ATOM 1577 C C . ALA A 1 213 ? 4.443 8.218 -9.107 1.00 33.35 236 ALA A C 1
ATOM 1578 O O . ALA A 1 213 ? 5.082 9.217 -9.432 1.00 50.16 236 ALA A O 1
ATOM 1580 N N . ALA A 1 214 ? 3.677 7.541 -9.955 1.00 32.37 237 ALA A N 1
ATOM 1581 C CA . ALA A 1 214 ? 3.572 7.912 -11.362 1.00 40.34 237 ALA A CA 1
ATOM 1582 C C . ALA A 1 214 ? 2.350 8.788 -11.619 1.00 46.84 237 ALA A C 1
ATOM 1583 O O . ALA A 1 214 ? 1.968 9.009 -12.769 1.00 59.69 237 ALA A O 1
ATOM 1585 N N . ASP A 1 215 ? 1.748 9.280 -10.538 1.00 41.55 238 ASP A N 1
ATOM 1586 C CA . ASP A 1 215 ? 0.567 10.140 -10.605 1.00 37.48 238 ASP A CA 1
ATOM 1587 C C . ASP A 1 215 ? -0.582 9.501 -11.381 1.00 47.47 238 ASP A C 1
ATOM 1588 O O . ASP A 1 215 ? -1.197 10.139 -12.235 1.00 50.87 238 ASP A O 1
ATOM 1593 N N . PHE A 1 216 ? -0.860 8.236 -11.083 1.00 42.10 239 PHE A N 1
ATOM 1594 C CA . PHE A 1 216 ? -2.024 7.555 -11.634 1.00 34.45 239 PHE A CA 1
ATOM 1595 C C . PHE A 1 216 ? -3.210 7.755 -10.698 1.00 37.51 239 PHE A C 1
ATOM 1596 O O . PHE A 1 216 ? -4.350 7.442 -11.042 1.00 48.53 239 PHE A O 1
ATOM 1604 N N . ALA A 1 217 ? -2.920 8.285 -9.514 1.00 36.05 240 ALA A N 1
ATOM 1605 C CA . ALA A 1 217 ? -3.925 8.531 -8.487 1.00 39.12 240 ALA A CA 1
ATOM 1606 C C . ALA A 1 217 ? -3.340 9.424 -7.397 1.00 52.02 240 ALA A C 1
ATOM 1607 O O . ALA A 1 217 ? -2.136 9.385 -7.144 1.00 51.93 240 ALA A O 1
ATOM 1609 N N . PRO A 1 218 ? -4.188 10.238 -6.749 1.00 50.22 241 PRO A N 1
ATOM 1610 C CA . PRO A 1 218 ? -3.709 11.100 -5.664 1.00 42.94 241 PRO A CA 1
ATOM 1611 C C . PRO A 1 218 ? -3.371 10.289 -4.422 1.00 45.10 241 PRO A C 1
ATOM 1612 O O . PRO A 1 218 ? -2.361 10.546 -3.767 1.00 56.91 241 PRO A O 1
ATOM 1616 N N . LEU A 1 219 ? -4.221 9.316 -4.111 1.00 51.34 242 LEU A N 1
ATOM 1617 C CA . LEU A 1 219 ? -4.059 8.494 -2.918 1.00 46.51 242 LEU A CA 1
ATOM 1618 C C . LEU A 1 219 ? -4.198 7.013 -3.248 1.00 45.84 242 LEU A C 1
ATOM 1619 O O . LEU A 1 219 ? -4.743 6.649 -4.290 1.00 55.99 242 LEU A O 1
ATOM 1624 N N . ALA A 1 220 ? -3.707 6.160 -2.354 1.00 35.81 243 ALA A N 1
ATOM 1625 C CA . ALA A 1 220 ? -3.779 4.719 -2.561 1.00 33.75 243 ALA A CA 1
ATOM 1626 C C . ALA A 1 220 ? -3.836 3.962 -1.240 1.00 40.98 243 ALA A C 1
ATOM 1627 O O . ALA A 1 220 ? -3.339 4.437 -0.218 1.00 37.77 243 ALA A O 1
ATOM 1629 N N . VAL A 1 221 ? -4.442 2.780 -1.272 1.00 35.47 244 VAL A N 1
ATOM 1630 C CA . VAL A 1 221 ? -4.552 1.937 -0.088 1.00 36.89 244 VAL A CA 1
ATOM 1631 C C . VAL A 1 221 ? -3.727 0.664 -0.246 1.00 49.61 244 VAL A C 1
ATOM 1632 O O . VAL A 1 221 ? -3.858 -0.052 -1.239 1.00 48.73 244 VAL A O 1
ATOM 1636 N N . GLY A 1 222 ? -2.876 0.391 0.737 1.00 45.52 245 GLY A N 1
ATOM 1637 C CA . GLY A 1 222 ? -2.068 -0.814 0.729 1.00 36.06 245 GLY A CA 1
ATOM 1638 C C . GLY A 1 222 ? -2.280 -1.645 1.978 1.00 34.90 245 GLY A C 1
ATOM 1639 O O . GLY A 1 222 ? -2.867 -1.177 2.953 1.00 48.90 245 GLY A O 1
ATOM 1640 N N . THR A 1 223 ? -1.807 -2.886 1.946 1.00 41.92 246 THR A N 1
ATOM 1641 C CA . THR A 1 223 ? -1.892 -3.766 3.105 1.00 45.30 246 THR A CA 1
ATOM 1642 C C . THR A 1 223 ? -0.500 -4.232 3.506 1.00 41.72 246 THR A C 1
ATOM 1643 O O . THR A 1 223 ? 0.391 -4.332 2.664 1.00 44.26 246 THR A O 1
ATOM 1647 N N . GLU A 1 224 ? -0.311 -4.514 4.792 1.00 41.20 247 GLU A N 1
ATOM 1648 C CA . GLU A 1 224 ? 0.984 -4.975 5.275 1.00 35.16 247 GLU A CA 1
ATOM 1649 C C . GLU A 1 224 ? 0.876 -6.061 6.338 1.00 36.99 247 GLU A C 1
ATOM 1650 O O . GLU A 1 224 ? 0.180 -5.903 7.340 1.00 47.99 247 GLU A O 1
ATOM 1656 N N . THR A 1 225 ? 1.575 -7.166 6.103 1.00 35.19 248 THR A N 1
ATOM 1657 C CA . THR A 1 225 ? 1.769 -8.183 7.124 1.00 43.12 248 THR A CA 1
ATOM 1658 C C . THR A 1 225 ? 3.101 -7.924 7.816 1.00 44.33 248 THR A C 1
ATOM 1659 O O . THR A 1 225 ? 3.174 -7.842 9.042 1.00 45.49 248 THR A O 1
ATOM 1663 N N . THR A 1 226 ? 4.153 -7.787 7.014 1.00 50.78 249 THR A N 1
ATOM 1664 C CA . THR A 1 226 ? 5.472 -7.430 7.521 1.00 41.94 249 THR A CA 1
ATOM 1665 C C . THR A 1 226 ? 6.264 -6.659 6.466 1.00 48.40 249 THR A C 1
ATOM 1666 O O . THR A 1 226 ? 6.986 -7.248 5.660 1.00 55.29 249 THR A O 1
ATOM 1670 N N . GLY A 1 227 ? 6.113 -5.338 6.472 1.00 37.69 250 GLY A N 1
ATOM 1671 C CA . GLY A 1 227 ? 6.852 -4.474 5.569 1.00 31.34 250 GLY A CA 1
ATOM 1672 C C . GLY A 1 227 ? 6.220 -4.282 4.204 1.00 45.08 250 GLY A C 1
ATOM 1673 O O . GLY A 1 227 ? 6.768 -3.577 3.361 1.00 49.51 250 GLY A O 1
ATOM 1674 N N . SER A 1 228 ? 5.058 -4.891 3.984 1.00 37.23 251 SER A N 1
ATOM 1675 C CA . SER A 1 228 ? 4.425 -4.862 2.668 1.00 27.20 251 SER A CA 1
ATOM 1676 C C . SER A 1 228 ? 3.922 -3.476 2.259 1.00 28.74 251 SER A C 1
ATOM 1677 O O . SER A 1 228 ? 3.453 -3.296 1.138 1.00 26.40 251 SER A O 1
ATOM 1680 N N . ILE A 1 229 ? 4.024 -2.499 3.155 1.00 35.38 252 ILE A N 1
ATOM 1681 C CA . ILE A 1 229 ? 3.632 -1.132 2.826 1.00 29.70 252 ILE A CA 1
ATOM 1682 C C . ILE A 1 229 ? 4.836 -0.193 2.809 1.00 30.35 252 ILE A C 1
ATOM 1683 O O . ILE A 1 229 ? 5.045 0.539 1.841 1.00 29.91 252 ILE A O 1
ATOM 1688 N N . VAL A 1 230 ? 5.630 -0.226 3.874 1.00 31.60 253 VAL A N 1
ATOM 1689 C CA . VAL A 1 230 ? 6.744 0.705 4.023 1.00 32.63 253 VAL A CA 1
ATOM 1690 C C . VAL A 1 230 ? 7.916 0.391 3.091 1.00 42.36 253 VAL A C 1
ATOM 1691 O O . VAL A 1 230 ? 8.696 1.281 2.751 1.00 43.62 253 VAL A O 1
ATOM 1695 N N . ALA A 1 231 ? 8.038 -0.866 2.675 1.00 30.98 254 ALA A N 1
ATOM 1696 C CA . ALA A 1 231 ? 9.132 -1.262 1.792 1.00 34.45 254 ALA A CA 1
ATOM 1697 C C . ALA A 1 231 ? 8.900 -0.844 0.331 1.00 34.91 254 ALA A C 1
ATOM 1698 O O . ALA A 1 231 ? 9.803 -0.279 -0.288 1.00 44.37 254 ALA A O 1
ATOM 1700 N N . PRO A 1 232 ? 7.704 -1.114 -0.234 1.00 34.34 255 PRO A N 1
ATOM 1701 C CA . PRO A 1 232 ? 7.522 -0.598 -1.597 1.00 27.98 255 PRO A CA 1
ATOM 1702 C C . PRO A 1 232 ? 7.398 0.923 -1.626 1.00 31.55 255 PRO A C 1
ATOM 1703 O O . PRO A 1 232 ? 7.688 1.542 -2.649 1.00 41.54 255 PRO A O 1
ATOM 1707 N N . ALA A 1 233 ? 6.973 1.511 -0.513 1.00 28.74 256 ALA A N 1
ATOM 1708 C CA . ALA A 1 233 ? 6.883 2.961 -0.405 1.00 36.59 256 ALA A CA 1
ATOM 1709 C C . ALA A 1 233 ? 8.272 3.586 -0.434 1.00 42.24 256 ALA A C 1
ATOM 1710 O O . ALA A 1 233 ? 8.478 4.645 -1.026 1.00 38.82 256 ALA A O 1
ATOM 1712 N N . ALA A 1 234 ? 9.224 2.920 0.212 1.00 31.24 257 ALA A N 1
ATOM 1713 C CA . ALA A 1 234 ? 10.600 3.396 0.258 1.00 40.00 257 ALA A CA 1
ATOM 1714 C C . ALA A 1 234 ? 11.323 3.107 -1.052 1.00 31.20 257 ALA A C 1
ATOM 1715 O O . ALA A 1 234 ? 12.221 3.846 -1.455 1.00 43.01 257 ALA A O 1
ATOM 1717 N N . GLN A 1 235 ? 10.920 2.029 -1.715 1.00 30.21 258 GLN A N 1
ATOM 1718 C CA . GLN A 1 235 ? 11.579 1.590 -2.939 1.00 30.84 258 GLN A CA 1
ATOM 1719 C C . GLN A 1 235 ? 11.102 2.384 -4.155 1.00 38.95 258 GLN A C 1
ATOM 1720 O O . GLN A 1 235 ? 11.738 2.367 -5.209 1.00 42.10 258 GLN A O 1
ATOM 1726 N N . GLN A 1 236 ? 9.983 3.084 -4.003 1.00 28.78 259 GLN A N 1
ATOM 1727 C CA . GLN A 1 236 ? 9.426 3.867 -5.099 1.00 28.96 259 GLN A CA 1
ATOM 1728 C C . GLN A 1 236 ? 9.225 5.326 -4.696 1.00 31.01 259 GLN A C 1
ATOM 1729 O O . GLN A 1 236 ? 8.460 6.055 -5.328 1.00 38.69 259 GLN A O 1
ATOM 1735 N N . SER A 1 237 ? 9.915 5.731 -3.633 1.00 32.03 260 SER A N 1
ATOM 1736 C CA . SER A 1 237 ? 9.965 7.124 -3.191 1.00 38.20 260 SER A CA 1
ATOM 1737 C C . SER A 1 237 ? 8.589 7.743 -2.941 1.00 34.73 260 SER A C 1
ATOM 1738 O O . SER A 1 237 ? 8.278 8.808 -3.472 1.00 40.23 260 SER A O 1
ATOM 1741 N N . VAL A 1 238 ? 7.770 7.073 -2.137 1.00 34.12 261 VAL A N 1
ATOM 1742 C CA . VAL A 1 238 ? 6.474 7.618 -1.739 1.00 39.72 261 VAL A CA 1
ATOM 1743 C C . VAL A 1 238 ? 6.234 7.393 -0.250 1.00 48.31 261 VAL A C 1
ATOM 1744 O O . VAL A 1 238 ? 6.978 6.662 0.404 1.00 48.46 261 VAL A O 1
ATOM 1748 N N . VAL A 1 239 ? 5.192 8.025 0.279 1.00 46.92 262 VAL A N 1
ATOM 1749 C CA . VAL A 1 239 ? 4.862 7.914 1.696 1.00 41.38 262 VAL A CA 1
ATOM 1750 C C . VAL A 1 239 ? 3.932 6.733 1.954 1.00 41.84 262 VAL A C 1
ATOM 1751 O O . VAL A 1 239 ? 2.940 6.549 1.251 1.00 36.22 262 VAL A O 1
ATOM 1755 N N . GLY A 1 240 ? 4.263 5.933 2.963 1.00 40.27 263 GLY A N 1
ATOM 1756 C CA . GLY A 1 240 ? 3.447 4.792 3.336 1.00 37.16 263 GLY A CA 1
ATOM 1757 C C . GLY A 1 240 ? 3.335 4.636 4.840 1.00 37.69 263 GLY A C 1
ATOM 1758 O O . GLY A 1 240 ? 4.330 4.733 5.558 1.00 53.38 263 GLY A O 1
ATOM 1759 N N . LEU A 1 241 ? 2.120 4.392 5.321 1.00 38.29 264 LEU A N 1
ATOM 1760 C CA . LEU A 1 241 ? 1.883 4.253 6.754 1.00 40.17 264 LEU A CA 1
ATOM 1761 C C . LEU A 1 241 ? 1.273 2.906 7.121 1.00 54.69 264 LEU A C 1
ATOM 1762 O O . LEU A 1 241 ? 0.283 2.482 6.529 1.00 50.55 264 LEU A O 1
ATOM 1767 N N . ARG A 1 242 ? 1.875 2.235 8.098 1.00 61.83 265 ARG A N 1
ATOM 1768 C CA . ARG A 1 242 ? 1.251 1.075 8.722 1.00 64.97 265 ARG A CA 1
ATOM 1769 C C . ARG A 1 242 ? 0.622 1.505 10.039 1.00 64.43 265 ARG A C 1
ATOM 1770 O O . ARG A 1 242 ? 1.328 1.913 10.957 1.00 78.05 265 ARG A O 1
ATOM 1778 N N . PRO A 1 243 ? -0.711 1.425 10.133 1.00 55.51 266 PRO A N 1
ATOM 1779 C CA . PRO A 1 243 ? -1.402 1.848 11.355 1.00 58.45 266 PRO A CA 1
ATOM 1780 C C . PRO A 1 243 ? -1.222 0.849 12.493 1.00 53.48 266 PRO A C 1
ATOM 1781 O O . PRO A 1 243 ? -0.712 -0.250 12.273 1.00 54.09 266 PRO A O 1
ATOM 1785 N N . SER A 1 244 ? -1.633 1.235 13.696 1.00 56.06 267 SER A N 1
ATOM 1786 C CA . SER A 1 244 ? -1.580 0.335 14.841 1.00 60.30 267 SER A CA 1
ATOM 1787 C C . SER A 1 244 ? -2.573 -0.804 14.652 1.00 68.98 267 SER A C 1
ATOM 1788 O O . SER A 1 244 ? -3.662 -0.601 14.116 1.00 70.77 267 SER A O 1
ATOM 1791 N N . LEU A 1 245 ? -2.191 -2.002 15.085 1.00 87.71 268 LEU A N 1
ATOM 1792 C CA . LEU A 1 245 ? -3.066 -3.164 14.975 1.00 94.18 268 LEU A CA 1
ATOM 1793 C C . LEU A 1 245 ? -4.332 -2.966 15.800 1.00 90.70 268 LEU A C 1
ATOM 1794 O O . LEU A 1 245 ? -4.351 -3.223 17.003 1.00 85.10 268 LEU A O 1
ATOM 1799 N N . GLY A 1 246 ? -5.387 -2.503 15.136 1.00 92.37 269 GLY A N 1
ATOM 1800 C CA . GLY A 1 246 ? -6.649 -2.217 15.792 1.00 84.49 269 GLY A CA 1
ATOM 1801 C C . GLY A 1 246 ? -7.207 -0.879 15.349 1.00 72.33 269 GLY A C 1
ATOM 1802 O O . GLY A 1 246 ? -8.380 -0.578 15.567 1.00 78.51 269 GLY A O 1
ATOM 1803 N N . ARG A 1 247 ? -6.357 -0.076 14.718 1.00 57.62 270 ARG A N 1
ATOM 1804 C CA . ARG A 1 247 ? -6.745 1.251 14.255 1.00 55.74 270 ARG A CA 1
ATOM 1805 C C . ARG A 1 247 ? -7.638 1.167 13.020 1.00 62.19 270 ARG A C 1
ATOM 1806 O O . ARG A 1 247 ? -8.626 1.892 12.905 1.00 69.27 270 ARG A O 1
ATOM 1814 N N . VAL A 1 248 ? -7.281 0.274 12.101 1.00 61.96 271 VAL A N 1
ATOM 1815 C CA . VAL A 1 248 ? -8.002 0.128 10.841 1.00 59.18 271 VAL A CA 1
ATOM 1816 C C . VAL A 1 248 ? -8.587 -1.275 10.691 1.00 59.08 271 VAL A C 1
ATOM 1817 O O . VAL A 1 248 ? -7.901 -2.270 10.924 1.00 69.70 271 VAL A O 1
ATOM 1821 N N . SER A 1 249 ? -9.858 -1.346 10.304 1.00 48.89 272 SER A N 1
ATOM 1822 C CA . SER A 1 249 ? -10.538 -2.624 10.121 1.00 48.36 272 SER A CA 1
ATOM 1823 C C . SER A 1 249 ? -10.005 -3.384 8.909 1.00 54.93 272 SER A C 1
ATOM 1824 O O . SER A 1 249 ? -9.668 -2.785 7.887 1.00 53.08 272 SER A O 1
ATOM 1827 N N . ARG A 1 250 ? -9.936 -4.707 9.031 1.00 53.22 273 ARG A N 1
ATOM 1828 C CA . ARG A 1 250 ? -9.453 -5.557 7.947 1.00 41.56 273 ARG A CA 1
ATOM 1829 C C . ARG A 1 250 ? -10.607 -6.245 7.224 1.00 41.27 273 ARG A C 1
ATOM 1830 O O . ARG A 1 250 ? -10.391 -7.038 6.307 1.00 39.21 273 ARG A O 1
ATOM 1838 N N . THR A 1 251 ? -11.830 -5.941 7.646 1.00 45.40 274 THR A N 1
ATOM 1839 C CA . THR A 1 251 ? -13.020 -6.551 7.062 1.00 47.81 274 THR A CA 1
ATOM 1840 C C . THR A 1 251 ? -13.178 -6.181 5.590 1.00 53.25 274 THR A C 1
ATOM 1841 O O . THR A 1 251 ? -13.186 -5.002 5.233 1.00 53.31 274 THR A O 1
ATOM 1845 N N . GLY A 1 252 ? -13.302 -7.196 4.742 1.00 41.47 275 GLY A N 1
ATOM 1846 C CA . GLY A 1 252 ? -13.436 -6.982 3.313 1.00 43.06 275 GLY A CA 1
ATOM 1847 C C . GLY A 1 252 ? -12.091 -6.985 2.615 1.00 44.07 275 GLY A C 1
ATOM 1848 O O . GLY A 1 252 ? -11.937 -6.419 1.534 1.00 47.80 275 GLY A O 1
ATOM 1849 N N . ILE A 1 253 ? -11.107 -7.617 3.245 1.00 48.67 276 ILE A N 1
ATOM 1850 C CA . ILE A 1 253 ? -9.771 -7.721 2.672 1.00 33.15 276 ILE A CA 1
ATOM 1851 C C . ILE A 1 253 ? -9.281 -9.162 2.730 1.00 42.12 276 ILE A C 1
ATOM 1852 O O . ILE A 1 253 ? -9.276 -9.777 3.797 1.00 55.31 276 ILE A O 1
ATOM 1857 N N . ILE A 1 254 ? -8.881 -9.698 1.579 1.00 37.01 277 ILE A N 1
ATOM 1858 C CA . ILE A 1 254 ? -8.342 -11.052 1.513 1.00 34.35 277 ILE A CA 1
ATOM 1859 C C . ILE A 1 254 ? -7.099 -11.161 2.389 1.00 39.78 277 ILE A C 1
ATOM 1860 O O . ILE A 1 254 ? -6.074 -10.539 2.106 1.00 50.89 277 ILE A O 1
ATOM 1865 N N . PRO A 1 255 ? -7.192 -11.958 3.462 1.00 30.88 278 PRO A N 1
ATOM 1866 C CA . PRO A 1 255 ? -6.166 -12.013 4.506 1.00 35.12 278 PRO A CA 1
ATOM 1867 C C . PRO A 1 255 ? -4.907 -12.774 4.107 1.00 44.94 278 PRO A C 1
ATOM 1868 O O . PRO A 1 255 ? -4.841 -13.386 3.040 1.00 40.77 278 PRO A O 1
ATOM 1872 N N . LEU A 1 256 ? -3.910 -12.714 4.983 1.00 42.78 279 LEU A N 1
ATOM 1873 C CA . LEU A 1 256 ? -2.697 -13.510 4.867 1.00 32.39 279 LEU A CA 1
ATOM 1874 C C . LEU A 1 256 ? -2.391 -14.092 6.240 1.00 32.22 279 LEU A C 1
ATOM 1875 O O . LEU A 1 256 ? -2.204 -15.297 6.396 1.00 38.01 279 LEU A O 1
ATOM 1880 N N . ALA A 1 257 ? -2.351 -13.210 7.233 1.00 33.69 280 ALA A N 1
ATOM 1881 C CA . ALA A 1 257 ? -2.222 -13.601 8.630 1.00 36.11 280 ALA A CA 1
ATOM 1882 C C . ALA A 1 257 ? -2.849 -12.523 9.504 1.00 58.02 280 ALA A C 1
ATOM 1883 O O . ALA A 1 257 ? -2.235 -11.486 9.759 1.00 50.43 280 ALA A O 1
ATOM 1885 N N . GLU A 1 258 ? -4.073 -12.775 9.960 1.00 57.35 281 GLU A N 1
ATOM 1886 C CA . GLU A 1 258 ? -4.860 -11.781 10.689 1.00 58.66 281 GLU A CA 1
ATOM 1887 C C . GLU A 1 258 ? -4.177 -11.297 11.967 1.00 52.67 281 GLU A C 1
ATOM 1888 O O . GLU A 1 258 ? -4.572 -10.284 12.545 1.00 60.90 281 GLU A O 1
ATOM 1894 N N . THR A 1 259 ? -3.154 -12.025 12.402 1.00 51.86 282 THR A N 1
ATOM 1895 C CA . THR A 1 259 ? -2.329 -11.598 13.523 1.00 58.10 282 THR A CA 1
ATOM 1896 C C . THR A 1 259 ? -1.584 -10.311 13.174 1.00 61.47 282 THR A C 1
ATOM 1897 O O . THR A 1 259 ? -1.447 -9.414 14.007 1.00 61.68 282 THR A O 1
ATOM 1901 N N . LEU A 1 260 ? -1.121 -10.221 11.930 1.00 60.85 283 LEU A N 1
ATOM 1902 C CA . LEU A 1 260 ? -0.282 -9.108 11.502 1.00 55.00 283 LEU A CA 1
ATOM 1903 C C . LEU A 1 260 ? -0.941 -8.222 10.446 1.00 45.70 283 LEU A C 1
ATOM 1904 O O . LEU A 1 260 ? -0.507 -7.091 10.225 1.00 48.57 283 LEU A O 1
ATOM 1909 N N . ASP A 1 261 ? -1.982 -8.739 9.797 1.00 51.84 284 ASP A N 1
ATOM 1910 C CA . ASP A 1 261 ? -2.646 -8.026 8.706 1.00 44.81 284 ASP A CA 1
ATOM 1911 C C . ASP A 1 261 ? -3.146 -6.643 9.116 1.00 44.38 284 ASP A C 1
ATOM 1912 O O . ASP A 1 261 ? -3.705 -6.465 10.199 1.00 47.95 284 ASP A O 1
ATOM 1917 N N . THR A 1 262 ? -2.934 -5.669 8.236 1.00 36.79 285 THR A N 1
ATOM 1918 C CA . THR A 1 262 ? -3.410 -4.309 8.455 1.00 46.40 285 THR A CA 1
ATOM 1919 C C . THR A 1 262 ? -3.448 -3.537 7.138 1.00 38.25 285 THR A C 1
ATOM 1920 O O . THR A 1 262 ? -2.748 -3.882 6.186 1.00 37.65 285 THR A O 1
ATOM 1924 N N . ALA A 1 263 ? -4.274 -2.497 7.085 1.00 46.23 286 ALA A N 1
ATOM 1925 C CA . ALA A 1 263 ? -4.403 -1.684 5.881 1.00 36.40 286 ALA A CA 1
ATOM 1926 C C . ALA A 1 263 ? -4.017 -0.236 6.163 1.00 52.73 286 ALA A C 1
ATOM 1927 O O . ALA A 1 263 ? -4.549 0.387 7.080 1.00 60.38 286 ALA A O 1
ATOM 1929 N N . GLY A 1 264 ? -3.091 0.294 5.369 1.00 44.22 287 GLY A N 1
ATOM 1930 C CA . GLY A 1 264 ? -2.602 1.645 5.572 1.00 44.45 287 GLY A CA 1
ATOM 1931 C C . GLY A 1 264 ? -2.678 2.524 4.337 1.00 43.81 287 GLY A C 1
ATOM 1932 O O . GLY A 1 264 ? -2.838 2.024 3.223 1.00 44.99 287 GLY A O 1
ATOM 1933 N N . PRO A 1 265 ? -2.560 3.847 4.531 1.00 43.20 288 PRO A N 1
ATOM 1934 C CA . PRO A 1 265 ? -2.642 4.827 3.445 1.00 45.19 288 PRO A CA 1
ATOM 1935 C C . PRO A 1 265 ? -1.296 5.053 2.764 1.00 44.58 288 PRO A C 1
ATOM 1936 O O . PRO A 1 265 ? -0.252 4.954 3.410 1.00 44.03 288 PRO A O 1
ATOM 1948 N N . ALA A 1 267 ? 0.710 7.689 -0.210 1.00 38.95 290 ALA A N 1
ATOM 1949 C CA . ALA A 1 267 ? 0.675 8.878 -1.056 1.00 44.17 290 ALA A CA 1
ATOM 1950 C C . ALA A 1 267 ? 2.082 9.414 -1.304 1.00 48.80 290 ALA A C 1
ATOM 1951 O O . ALA A 1 267 ? 3.064 8.836 -0.840 1.00 55.30 290 ALA A O 1
ATOM 1953 N N . ARG A 1 268 ? 2.175 10.517 -2.038 1.00 39.85 291 ARG A N 1
ATOM 1954 C CA . ARG A 1 268 ? 3.462 11.157 -2.283 1.00 54.15 291 ARG A CA 1
ATOM 1955 C C . ARG A 1 268 ? 3.843 12.031 -1.097 1.00 53.52 291 ARG A C 1
ATOM 1956 O O . ARG A 1 268 ? 5.022 12.227 -0.805 1.00 67.85 291 ARG A O 1
ATOM 1964 N N . THR A 1 269 ? 2.826 12.552 -0.419 1.00 56.27 292 THR A N 1
ATOM 1965 C CA . THR A 1 269 ? 3.025 13.497 0.670 1.00 52.38 292 THR A CA 1
ATOM 1966 C C . THR A 1 269 ? 2.474 12.951 1.984 1.00 59.75 292 THR A C 1
ATOM 1967 O O . THR A 1 269 ? 1.437 12.287 2.001 1.00 71.30 292 THR A O 1
ATOM 1971 N N . VAL A 1 270 ? 3.179 13.229 3.078 1.00 62.60 293 VAL A N 1
ATOM 1972 C CA . VAL A 1 270 ? 2.744 12.830 4.413 1.00 61.64 293 VAL A CA 1
ATOM 1973 C C . VAL A 1 270 ? 1.388 13.452 4.741 1.00 67.30 293 VAL A C 1
ATOM 1974 O O . VAL A 1 270 ? 0.549 12.836 5.401 1.00 66.91 293 VAL A O 1
ATOM 1978 N N . LYS A 1 271 ? 1.187 14.676 4.264 1.00 68.69 294 LYS A N 1
ATOM 1979 C CA . LYS A 1 271 ? -0.077 15.386 4.425 1.00 82.92 294 LYS A CA 1
ATOM 1980 C C . LYS A 1 271 ? -1.232 14.617 3.791 1.00 77.07 294 LYS A C 1
ATOM 1981 O O . LYS A 1 271 ? -2.242 14.345 4.440 1.00 72.58 294 LYS A O 1
ATOM 1987 N N . ASP A 1 272 ? -1.069 14.269 2.519 1.00 72.83 295 ASP A N 1
ATOM 1988 C CA . ASP A 1 272 ? -2.098 13.557 1.770 1.00 68.96 295 ASP A CA 1
ATOM 1989 C C . ASP A 1 272 ? -2.363 12.169 2.349 1.00 66.11 295 ASP A C 1
ATOM 1990 O O . ASP A 1 272 ? -3.485 11.665 2.287 1.00 59.08 295 ASP A O 1
ATOM 1995 N N . ALA A 1 273 ? -1.327 11.556 2.913 1.00 59.98 296 ALA A N 1
ATOM 1996 C CA . ALA A 1 273 ? -1.459 10.244 3.536 1.00 56.51 296 ALA A CA 1
ATOM 1997 C C . ALA A 1 273 ? -2.354 10.319 4.768 1.00 56.34 296 ALA A C 1
ATOM 1998 O O . ALA A 1 273 ? -3.192 9.446 4.994 1.00 50.27 296 ALA A O 1
ATOM 2000 N N . ALA A 1 274 ? -2.172 11.373 5.558 1.00 54.82 297 ALA A N 1
ATOM 2001 C CA . ALA A 1 274 ? -2.974 11.580 6.758 1.00 56.22 297 ALA A CA 1
ATOM 2002 C C . ALA A 1 274 ? -4.418 11.912 6.398 1.00 62.19 297 ALA A C 1
ATOM 2003 O O . ALA A 1 274 ? -5.343 11.600 7.149 1.00 60.51 297 ALA A O 1
ATOM 2005 N N . THR A 1 275 ? -4.599 12.549 5.247 1.00 66.54 298 THR A N 1
ATOM 2006 C CA . THR A 1 275 ? -5.929 12.888 4.754 1.00 61.52 298 THR A CA 1
ATOM 2007 C C . THR A 1 275 ? -6.735 11.623 4.478 1.00 56.78 298 THR A C 1
ATOM 2008 O O . THR A 1 275 ? -7.898 11.516 4.869 1.00 55.00 298 THR A O 1
ATOM 2012 N N . LEU A 1 276 ? -6.103 10.666 3.808 1.00 56.78 299 LEU A N 1
ATOM 2013 C CA . LEU A 1 276 ? -6.729 9.384 3.516 1.00 53.85 299 LEU A CA 1
ATOM 2014 C C . LEU A 1 276 ? -6.919 8.566 4.789 1.00 49.86 299 LEU A C 1
ATOM 2015 O O . LEU A 1 276 ? -7.891 7.822 4.925 1.00 48.97 299 LEU A O 1
ATOM 2020 N N . PHE A 1 277 ? -5.985 8.720 5.723 1.00 49.50 300 PHE A N 1
ATOM 2021 C CA . PHE A 1 277 ? -5.988 7.956 6.966 1.00 50.07 300 PHE A CA 1
ATOM 2022 C C . PHE A 1 277 ? -7.169 8.322 7.863 1.00 67.76 300 PHE A C 1
ATOM 2023 O O . PHE A 1 277 ? -7.523 7.573 8.774 1.00 72.04 300 PHE A O 1
ATOM 2031 N N . ASN A 1 278 ? -7.779 9.473 7.597 1.00 74.05 301 ASN A N 1
ATOM 2032 C CA . ASN A 1 278 ? -8.922 9.935 8.377 1.00 76.08 301 ASN A CA 1
ATOM 2033 C C . ASN A 1 278 ? -10.170 9.082 8.164 1.00 77.59 301 ASN A C 1
ATOM 2034 O O . ASN A 1 278 ? -10.960 8.888 9.087 1.00 88.78 301 ASN A O 1
ATOM 2039 N N . ALA A 1 279 ? -10.343 8.575 6.947 1.00 71.25 302 ALA A N 1
ATOM 2040 C CA . ALA A 1 279 ? -11.547 7.826 6.600 1.00 69.65 302 ALA A CA 1
ATOM 2041 C C . ALA A 1 279 ? -11.364 6.320 6.751 1.00 55.99 302 ALA A C 1
ATOM 2042 O O . ALA A 1 279 ? -12.340 5.572 6.777 1.00 53.65 302 ALA A O 1
ATOM 2052 N N . ILE A 1 281 ? -9.679 4.787 9.370 1.00 53.35 304 ILE A N 1
ATOM 2053 C CA . ILE A 1 281 ? -9.832 4.437 10.777 1.00 55.56 304 ILE A CA 1
ATOM 2054 C C . ILE A 1 281 ? -11.299 4.383 11.182 1.00 72.25 304 ILE A C 1
ATOM 2055 O O . ILE A 1 281 ? -12.167 4.903 10.481 1.00 78.18 304 ILE A O 1
ATOM 2060 N N . GLY A 1 282 ? -11.568 3.753 12.320 1.00 63.80 305 GLY A N 1
ATOM 2061 C CA . GLY A 1 282 ? -12.924 3.639 12.823 1.00 69.97 305 GLY A CA 1
ATOM 2062 C C . GLY A 1 282 ? -13.141 2.362 13.608 1.00 79.24 305 GLY A C 1
ATOM 2063 O O . GLY A 1 282 ? -12.199 1.612 13.867 1.00 77.27 305 GLY A O 1
ATOM 2064 N N . TYR A 1 283 ? -14.389 2.115 13.989 1.00 74.07 306 TYR A N 1
ATOM 2065 C CA . TYR A 1 283 ? -14.733 0.923 14.751 1.00 71.98 306 TYR A CA 1
ATOM 2066 C C . TYR A 1 283 ? -15.440 -0.102 13.872 1.00 71.39 306 TYR A C 1
ATOM 2067 O O . TYR A 1 283 ? -16.176 0.257 12.953 1.00 66.00 306 TYR A O 1
ATOM 2076 N N . ASP A 1 284 ? -15.210 -1.378 14.160 1.00 73.10 307 ASP A N 1
ATOM 2077 C CA . ASP A 1 284 ? -15.831 -2.458 13.405 1.00 74.05 307 ASP A CA 1
ATOM 2078 C C . ASP A 1 284 ? -16.137 -3.644 14.314 1.00 92.89 307 ASP A C 1
ATOM 2079 O O . ASP A 1 284 ? -15.237 -4.206 14.939 1.00 96.09 307 ASP A O 1
ATOM 2084 N N . GLU A 1 285 ? -17.410 -4.020 14.383 1.00 101.18 308 GLU A N 1
ATOM 2085 C CA . GLU A 1 285 ? -17.831 -5.147 15.206 1.00 101.23 308 GLU A CA 1
ATOM 2086 C C . GLU A 1 285 ? -17.378 -6.470 14.595 1.00 85.88 308 GLU A C 1
ATOM 2087 O O . GLU A 1 285 ? -17.130 -7.442 15.309 1.00 86.29 308 GLU A O 1
ATOM 2089 N N . LYS A 1 286 ? -17.272 -6.498 13.270 1.00 61.81 309 LYS A N 1
ATOM 2090 C CA . LYS A 1 286 ? -16.849 -7.696 12.555 1.00 62.40 309 LYS A CA 1
ATOM 2091 C C . LYS A 1 286 ? -15.392 -8.031 12.858 1.00 75.93 309 LYS A C 1
ATOM 2092 O O . LYS A 1 286 ? -15.049 -9.186 13.112 1.00 75.33 309 LYS A O 1
ATOM 2094 N N . ASP A 1 287 ? -14.538 -7.013 12.827 1.00 74.23 310 ASP A N 1
ATOM 2095 C CA . ASP A 1 287 ? -13.131 -7.184 13.165 1.00 68.61 310 ASP A CA 1
ATOM 2096 C C . ASP A 1 287 ? -12.913 -6.909 14.648 1.00 70.79 310 ASP A C 1
ATOM 2097 O O . ASP A 1 287 ? -12.841 -5.755 15.070 1.00 67.98 310 ASP A O 1
ATOM 2102 N N . VAL A 1 288 ? -12.805 -7.977 15.433 1.00 76.13 311 VAL A N 1
ATOM 2103 C CA . VAL A 1 288 ? -12.701 -7.870 16.886 1.00 80.70 311 VAL A CA 1
ATOM 2104 C C . VAL A 1 288 ? -11.415 -7.184 17.342 1.00 85.68 311 VAL A C 1
ATOM 2105 O O . VAL A 1 288 ? -11.282 -6.814 18.508 1.00 83.98 311 VAL A O 1
ATOM 2115 N N . THR A 1 290 ? -10.407 -4.327 16.331 1.00 78.22 313 THR A N 1
ATOM 2116 C CA . THR A 1 290 ? -10.647 -2.889 16.391 1.00 72.14 313 THR A CA 1
ATOM 2117 C C . THR A 1 290 ? -11.414 -2.484 17.646 1.00 82.13 313 THR A C 1
ATOM 2118 O O . THR A 1 290 ? -11.951 -1.379 17.722 1.00 77.56 313 THR A O 1
ATOM 2122 N N . GLU A 1 291 ? -11.467 -3.381 18.626 1.00 87.47 314 GLU A N 1
ATOM 2123 C CA . GLU A 1 291 ? -12.091 -3.069 19.906 1.00 87.26 314 GLU A CA 1
ATOM 2124 C C . GLU A 1 291 ? -11.039 -2.608 20.909 1.00 88.78 314 GLU A C 1
ATOM 2125 O O . GLU A 1 291 ? -11.322 -2.451 22.097 1.00 91.34 314 GLU A O 1
ATOM 2131 N N . LYS A 1 292 ? -9.823 -2.396 20.418 1.00 91.55 315 LYS A N 1
ATOM 2132 C CA . LYS A 1 292 ? -8.744 -1.862 21.239 1.00 92.93 315 LYS A CA 1
ATOM 2133 C C . LYS A 1 292 ? -8.660 -0.347 21.078 1.00 96.52 315 LYS A C 1
ATOM 2134 O O . LYS A 1 292 ? -7.820 0.309 21.693 1.00 96.67 315 LYS A O 1
ATOM 2140 N N . VAL A 1 293 ? -9.540 0.198 20.243 1.00 100.42 316 VAL A N 1
ATOM 2141 C CA . VAL A 1 293 ? -9.580 1.633 19.986 1.00 109.32 316 VAL A CA 1
ATOM 2142 C C . VAL A 1 293 ? -10.964 2.205 20.274 1.00 122.55 316 VAL A C 1
ATOM 2143 O O . VAL A 1 293 ? -11.235 3.371 19.983 1.00 131.37 316 VAL A O 1
ATOM 2147 N N . LYS A 1 294 ? -11.832 1.377 20.847 1.00 124.72 317 LYS A N 1
ATOM 2148 C CA . LYS A 1 294 ? -13.217 1.759 21.112 1.00 124.75 317 LYS A CA 1
ATOM 2149 C C . LYS A 1 294 ? -13.317 2.962 22.045 1.00 133.14 317 LYS A C 1
ATOM 2150 O O . LYS A 1 294 ? -14.177 3.826 21.868 1.00 140.39 317 LYS A O 1
ATOM 2152 N N . ASP A 1 295 ? -12.433 3.016 23.036 1.00 129.65 318 ASP A N 1
ATOM 2153 C CA . ASP A 1 295 ? -12.423 4.118 23.990 1.00 128.47 318 ASP A CA 1
ATOM 2154 C C . ASP A 1 295 ? -11.533 5.261 23.510 1.00 121.57 318 ASP A C 1
ATOM 2155 O O . ASP A 1 295 ? -10.805 5.868 24.296 1.00 134.94 318 ASP A O 1
ATOM 2160 N N . LYS A 1 296 ? -11.596 5.544 22.213 1.00 104.29 319 LYS A N 1
ATOM 2161 C CA . LYS A 1 296 ? -10.855 6.652 21.621 1.00 98.03 319 LYS A CA 1
ATOM 2162 C C . LYS A 1 296 ? -11.749 7.433 20.665 1.00 100.12 319 LYS A C 1
ATOM 2163 O O . LYS A 1 296 ? -12.784 6.933 20.224 1.00 89.09 319 LYS A O 1
ATOM 2166 N N . GLU A 1 297 ? -11.346 8.659 20.346 1.00 104.00 320 GLU A N 1
ATOM 2167 C CA . GLU A 1 297 ? -12.131 9.513 19.460 1.00 99.60 320 GLU A CA 1
ATOM 2168 C C . GLU A 1 297 ? -11.438 9.717 18.116 1.00 101.39 320 GLU A C 1
ATOM 2169 O O . GLU A 1 297 ? -10.210 9.711 18.032 1.00 87.58 320 GLU A O 1
ATOM 2171 N N . ARG A 1 298 ? -12.236 9.895 17.067 1.00 116.91 321 ARG A N 1
ATOM 2172 C CA . ARG A 1 298 ? -11.706 10.128 15.727 1.00 123.25 321 ARG A CA 1
ATOM 2173 C C . ARG A 1 298 ? -11.082 11.515 15.628 1.00 123.54 321 ARG A C 1
ATOM 2174 O O . ARG A 1 298 ? -11.667 12.502 16.075 1.00 128.96 321 ARG A O 1
ATOM 2176 N N . ILE A 1 299 ? -9.891 11.585 15.040 1.00 112.08 322 ILE A N 1
ATOM 2177 C CA . ILE A 1 299 ? -9.150 12.839 14.960 1.00 100.78 322 ILE A CA 1
ATOM 2178 C C . ILE A 1 299 ? -8.848 13.233 13.516 1.00 92.32 322 ILE A C 1
ATOM 2179 O O . ILE A 1 299 ? -8.859 12.393 12.617 1.00 91.69 322 ILE A O 1
ATOM 2184 N N . ASP A 1 300 ? -8.583 14.519 13.304 1.00 86.37 323 ASP A N 1
ATOM 2185 C CA . ASP A 1 300 ? -8.133 15.011 12.008 1.00 81.86 323 ASP A CA 1
ATOM 2186 C C . ASP A 1 300 ? -6.608 15.075 12.006 1.00 75.95 323 ASP A C 1
ATOM 2187 O O . ASP A 1 300 ? -6.015 15.953 12.633 1.00 74.30 323 ASP A O 1
ATOM 2192 N N . TYR A 1 301 ? -5.979 14.142 11.299 1.00 72.69 324 TYR A N 1
ATOM 2193 C CA . TYR A 1 301 ? -4.524 14.020 11.309 1.00 65.81 324 TYR A CA 1
ATOM 2194 C C . TYR A 1 301 ? -3.829 15.009 10.376 1.00 65.52 324 TYR A C 1
ATOM 2195 O O . TYR A 1 301 ? -2.676 14.805 10.001 1.00 73.25 324 TYR A O 1
ATOM 2204 N N . THR A 1 302 ? -4.523 16.081 10.008 1.00 72.24 325 THR A N 1
ATOM 2205 C CA . THR A 1 302 ? -3.959 17.069 9.093 1.00 81.27 325 THR A CA 1
ATOM 2206 C C . THR A 1 302 ? -3.860 18.455 9.726 1.00 90.36 325 THR A C 1
ATOM 2207 O O . THR A 1 302 ? -3.307 19.378 9.129 1.00 102.98 325 THR A O 1
ATOM 2211 N N . LYS A 1 303 ? -4.394 18.597 10.935 1.00 87.67 326 LYS A N 1
ATOM 2212 C CA . LYS A 1 303 ? -4.392 19.886 11.617 1.00 87.63 326 LYS A CA 1
ATOM 2213 C C . LYS A 1 303 ? -3.088 20.127 12.373 1.00 99.82 326 LYS A C 1
ATOM 2214 O O . LYS A 1 303 ? -2.422 21.142 12.169 1.00 86.92 326 LYS A O 1
ATOM 2220 N N . ASP A 1 304 ? -2.727 19.189 13.244 1.00 115.82 327 ASP A N 1
ATOM 2221 C CA . ASP A 1 304 ? -1.530 19.329 14.068 1.00 118.50 327 ASP A CA 1
ATOM 2222 C C . ASP A 1 304 ? -0.271 18.879 13.331 1.00 109.77 327 ASP A C 1
ATOM 2223 O O . ASP A 1 304 ? 0.520 18.097 13.857 1.00 116.12 327 ASP A O 1
ATOM 2228 N N . LEU A 1 305 ? -0.092 19.379 12.113 1.00 92.46 328 LEU A N 1
ATOM 2229 C CA . LEU A 1 305 ? 1.086 19.059 11.314 1.00 74.29 328 LEU A CA 1
ATOM 2230 C C . LEU A 1 305 ? 1.919 20.309 11.053 1.00 74.02 328 LEU A C 1
ATOM 2231 O O . LEU A 1 305 ? 1.622 21.085 10.145 1.00 74.52 328 LEU A O 1
ATOM 2236 N N . SER A 1 306 ? 2.961 20.500 11.855 1.00 75.89 329 SER A N 1
ATOM 2237 C CA . SER A 1 306 ? 3.813 21.678 11.740 1.00 77.54 329 SER A CA 1
ATOM 2238 C C . SER A 1 306 ? 5.192 21.322 11.196 1.00 75.77 329 SER A C 1
ATOM 2239 O O . SER A 1 306 ? 5.649 20.187 11.332 1.00 76.47 329 SER A O 1
ATOM 2242 N N . ILE A 1 307 ? 5.851 22.300 10.581 1.00 82.25 330 ILE A N 1
ATOM 2243 C CA . ILE A 1 307 ? 7.189 22.101 10.035 1.00 83.97 330 ILE A CA 1
ATOM 2244 C C . ILE A 1 307 ? 8.226 22.025 11.151 1.00 87.27 330 ILE A C 1
ATOM 2245 O O . ILE A 1 307 ? 9.346 21.555 10.944 1.00 75.20 330 ILE A O 1
ATOM 2250 N N . ASP A 1 308 ? 7.845 22.492 12.336 1.00 93.20 331 ASP A N 1
ATOM 2251 C CA . ASP A 1 308 ? 8.707 22.414 13.507 1.00 95.71 331 ASP A CA 1
ATOM 2252 C C . ASP A 1 308 ? 8.286 21.247 14.391 1.00 84.54 331 ASP A C 1
ATOM 2253 O O . ASP A 1 308 ? 8.424 21.296 15.613 1.00 91.30 331 ASP A O 1
ATOM 2255 N N . GLY A 1 309 ? 7.769 20.196 13.762 1.00 86.29 332 GLY A N 1
ATOM 2256 C CA . GLY A 1 309 ? 7.299 19.027 14.480 1.00 81.68 332 GLY A CA 1
ATOM 2257 C C . GLY A 1 309 ? 8.426 18.146 14.983 1.00 80.58 332 GLY A C 1
ATOM 2258 O O . GLY A 1 309 ? 8.203 17.244 15.788 1.00 74.80 332 GLY A O 1
ATOM 2259 N N . LEU A 1 310 ? 9.639 18.406 14.503 1.00 80.01 333 LEU A N 1
ATOM 2260 C CA . LEU A 1 310 ? 10.814 17.658 14.937 1.00 74.19 333 LEU A CA 1
ATOM 2261 C C . LEU A 1 310 ? 11.571 18.399 16.031 1.00 85.17 333 LEU A C 1
ATOM 2262 O O . LEU A 1 310 ? 12.523 17.870 16.606 1.00 86.45 333 LEU A O 1
ATOM 2267 N N . LYS A 1 311 ? 11.143 19.625 16.315 1.00 83.53 334 LYS A N 1
ATOM 2268 C CA . LYS A 1 311 ? 11.791 20.448 17.328 1.00 84.92 334 LYS A CA 1
ATOM 2269 C C . LYS A 1 311 ? 11.584 19.876 18.727 1.00 87.11 334 LYS A C 1
ATOM 2270 O O . LYS A 1 311 ? 10.498 19.984 19.296 1.00 89.07 334 LYS A O 1
ATOM 2272 N N . GLY A 1 312 ? 12.631 19.265 19.271 1.00 87.00 335 GLY A N 1
ATOM 2273 C CA . GLY A 1 312 ? 12.580 18.713 20.613 1.00 89.05 335 GLY A CA 1
ATOM 2274 C C . GLY A 1 312 ? 12.378 17.211 20.642 1.00 86.22 335 GLY A C 1
ATOM 2275 O O . GLY A 1 312 ? 12.489 16.583 21.695 1.00 87.73 335 GLY A O 1
ATOM 2276 N N . LYS A 1 313 ? 12.082 16.631 19.484 1.00 89.97 336 LYS A N 1
ATOM 2277 C CA . LYS A 1 313 ? 11.840 15.195 19.389 1.00 81.55 336 LYS A CA 1
ATOM 2278 C C . LYS A 1 313 ? 13.136 14.397 19.499 1.00 78.88 336 LYS A C 1
ATOM 2279 O O . LYS A 1 313 ? 14.181 14.818 19.004 1.00 80.34 336 LYS A O 1
ATOM 2285 N N . LYS A 1 314 ? 13.057 13.241 20.151 1.00 78.58 337 LYS A N 1
ATOM 2286 C CA . LYS A 1 314 ? 14.216 12.373 20.321 1.00 86.14 337 LYS A CA 1
ATOM 2287 C C . LYS A 1 314 ? 14.097 11.132 19.442 1.00 83.75 337 LYS A C 1
ATOM 2288 O O . LYS A 1 314 ? 13.474 10.144 19.830 1.00 81.73 337 LYS A O 1
ATOM 2294 N N . ILE A 1 315 ? 14.695 11.189 18.257 1.00 83.29 338 ILE A N 1
ATOM 2295 C CA . ILE A 1 315 ? 14.616 10.081 17.310 1.00 76.38 338 ILE A CA 1
ATOM 2296 C C . ILE A 1 315 ? 15.821 9.153 17.430 1.00 68.04 338 ILE A C 1
ATOM 2297 O O . ILE A 1 315 ? 16.966 9.588 17.316 1.00 71.30 338 ILE A O 1
ATOM 2302 N N . GLY A 1 316 ? 15.553 7.871 17.662 1.00 68.57 339 GLY A N 1
ATOM 2303 C CA . GLY A 1 316 ? 16.604 6.875 17.752 1.00 75.06 339 GLY A CA 1
ATOM 2304 C C . GLY A 1 316 ? 16.898 6.236 16.410 1.00 74.34 339 GLY A C 1
ATOM 2305 O O . GLY A 1 316 ? 16.017 5.648 15.784 1.00 73.82 339 GLY A O 1
ATOM 2306 N N . LEU A 1 317 ? 18.146 6.349 15.969 1.00 76.17 340 LEU A N 1
ATOM 2307 C CA . LEU A 1 317 ? 18.553 5.822 14.672 1.00 60.62 340 LEU A CA 1
ATOM 2308 C C . LEU A 1 317 ? 18.722 4.306 14.701 1.00 67.40 340 LEU A C 1
ATOM 2309 O O . LEU A 1 317 ? 19.293 3.753 15.641 1.00 61.45 340 LEU A O 1
ATOM 2314 N N . LEU A 1 318 ? 18.220 3.643 13.664 1.00 68.44 341 LEU A N 1
ATOM 2315 C CA . LEU A 1 318 ? 18.352 2.196 13.541 1.00 65.64 341 LEU A CA 1
ATOM 2316 C C . LEU A 1 318 ? 19.353 1.838 12.449 1.00 63.97 341 LEU A C 1
ATOM 2317 O O . LEU A 1 318 ? 19.406 0.698 11.988 1.00 62.07 341 LEU A O 1
ATOM 2322 N N . PHE A 1 319 ? 20.143 2.825 12.039 1.00 67.61 342 PHE A N 1
ATOM 2323 C CA . PHE A 1 319 ? 21.161 2.619 11.016 1.00 64.16 342 PHE A CA 1
ATOM 2324 C C . PHE A 1 319 ? 22.432 3.386 11.355 1.00 63.74 342 PHE A C 1
ATOM 2325 O O . PHE A 1 319 ? 22.392 4.390 12.066 1.00 64.19 342 PHE A O 1
ATOM 2333 N N . SER A 1 320 ? 23.560 2.909 10.838 1.00 71.77 343 SER A N 1
ATOM 2334 C CA . SER A 1 320 ? 24.839 3.578 11.040 1.00 84.92 343 SER A CA 1
ATOM 2335 C C . SER A 1 320 ? 25.440 4.001 9.704 1.00 85.70 343 SER A C 1
ATOM 2336 O O . SER A 1 320 ? 25.576 3.188 8.790 1.00 100.75 343 SER A O 1
ATOM 2339 N N . VAL A 1 321 ? 25.795 5.278 9.601 1.00 76.13 344 VAL A N 1
ATOM 2340 C CA . VAL A 1 321 ? 26.324 5.838 8.361 1.00 68.10 344 VAL A CA 1
ATOM 2341 C C . VAL A 1 321 ? 27.689 5.251 8.010 1.00 78.51 344 VAL A C 1
ATOM 2342 O O . VAL A 1 321 ? 27.970 4.963 6.847 1.00 76.26 344 VAL A O 1
ATOM 2346 N N . ASP A 1 322 ? 28.529 5.068 9.024 1.00 81.26 345 ASP A N 1
ATOM 2347 C CA . ASP A 1 322 ? 29.887 4.576 8.820 1.00 94.19 345 ASP A CA 1
ATOM 2348 C C . ASP A 1 322 ? 29.910 3.143 8.292 1.00 104.34 345 ASP A C 1
ATOM 2349 O O . ASP A 1 322 ? 30.749 2.794 7.461 1.00 112.54 345 ASP A O 1
ATOM 2351 N N . GLN A 1 323 ? 28.986 2.320 8.774 1.00 99.80 346 GLN A N 1
ATOM 2352 C CA . GLN A 1 323 ? 28.936 0.915 8.383 1.00 98.63 346 GLN A CA 1
ATOM 2353 C C . GLN A 1 323 ? 28.167 0.737 7.075 1.00 91.04 346 GLN A C 1
ATOM 2354 O O . GLN A 1 323 ? 28.102 -0.362 6.524 1.00 91.91 346 GLN A O 1
ATOM 2360 N N . GLN A 1 324 ? 27.591 1.827 6.580 1.00 85.36 347 GLN A N 1
ATOM 2361 C CA . GLN A 1 324 ? 26.818 1.788 5.346 1.00 80.94 347 GLN A CA 1
ATOM 2362 C C . GLN A 1 324 ? 27.737 1.694 4.133 1.00 80.72 347 GLN A C 1
ATOM 2363 O O . GLN A 1 324 ? 28.883 2.141 4.178 1.00 76.90 347 GLN A O 1
ATOM 2369 N N . ASP A 1 325 ? 27.231 1.111 3.052 1.00 81.37 348 ASP A N 1
ATOM 2370 C CA . ASP A 1 325 ? 27.992 1.010 1.813 1.00 82.76 348 ASP A CA 1
ATOM 2371 C C . ASP A 1 325 ? 28.192 2.390 1.197 1.00 86.27 348 ASP A C 1
ATOM 2372 O O . ASP A 1 325 ? 27.502 3.343 1.556 1.00 97.10 348 ASP A O 1
ATOM 2374 N N . GLU A 1 326 ? 29.135 2.491 0.265 1.00 77.89 349 GLU A N 1
ATOM 2375 C CA . GLU A 1 326 ? 29.437 3.762 -0.387 1.00 73.28 349 GLU A CA 1
ATOM 2376 C C . GLU A 1 326 ? 28.259 4.260 -1.221 1.00 79.90 349 GLU A C 1
ATOM 2377 O O . GLU A 1 326 ? 28.170 5.445 -1.544 1.00 75.66 349 GLU A O 1
ATOM 2379 N N . ASN A 1 327 ? 27.357 3.346 -1.564 1.00 73.97 350 ASN A N 1
ATOM 2380 C CA . ASN A 1 327 ? 26.193 3.680 -2.373 1.00 69.20 350 ASN A CA 1
ATOM 2381 C C . ASN A 1 327 ? 25.143 4.458 -1.581 1.00 70.52 350 ASN A C 1
ATOM 2382 O O . ASN A 1 327 ? 24.579 5.433 -2.078 1.00 68.22 350 ASN A O 1
ATOM 2387 N N . ARG A 1 328 ? 24.887 4.028 -0.349 1.00 68.30 351 ARG A N 1
ATOM 2388 C CA . ARG A 1 328 ? 23.878 4.670 0.490 1.00 65.28 351 ARG A CA 1
ATOM 2389 C C . ARG A 1 328 ? 24.488 5.591 1.544 1.00 67.61 351 ARG A C 1
ATOM 2390 O O . ARG A 1 328 ? 23.770 6.142 2.379 1.00 65.78 351 ARG A O 1
ATOM 2398 N N . LYS A 1 329 ? 25.807 5.753 1.506 1.00 72.11 352 LYS A N 1
ATOM 2399 C CA . LYS A 1 329 ? 26.510 6.557 2.503 1.00 69.82 352 LYS A CA 1
ATOM 2400 C C . LYS A 1 329 ? 26.091 8.023 2.460 1.00 65.58 352 LYS A C 1
ATOM 2401 O O . LYS A 1 329 ? 25.953 8.668 3.500 1.00 68.07 352 LYS A O 1
ATOM 2403 N N . ALA A 1 330 ? 25.890 8.544 1.254 1.00 54.34 353 ALA A N 1
ATOM 2404 C CA . ALA A 1 330 ? 25.515 9.942 1.075 1.00 58.14 353 ALA A CA 1
ATOM 2405 C C . ALA A 1 330 ? 24.070 10.191 1.496 1.00 59.64 353 ALA A C 1
ATOM 2406 O O . ALA A 1 330 ? 23.750 11.237 2.061 1.00 63.32 353 ALA A O 1
ATOM 2408 N N . VAL A 1 331 ? 23.202 9.224 1.219 1.00 51.03 354 VAL A N 1
ATOM 2409 C CA . VAL A 1 331 ? 21.789 9.342 1.560 1.00 55.55 354 VAL A CA 1
ATOM 2410 C C . VAL A 1 331 ? 21.578 9.244 3.068 1.00 68.00 354 VAL A C 1
ATOM 2411 O O . VAL A 1 331 ? 20.838 10.036 3.653 1.00 67.45 354 VAL A O 1
ATOM 2415 N N . ALA A 1 332 ? 22.237 8.270 3.689 1.00 61.12 355 ALA A N 1
ATOM 2416 C CA . ALA A 1 332 ? 22.121 8.055 5.127 1.00 57.05 355 ALA A CA 1
ATOM 2417 C C . ALA A 1 332 ? 22.651 9.250 5.912 1.00 64.35 355 ALA A C 1
ATOM 2418 O O . ALA A 1 332 ? 22.111 9.605 6.960 1.00 69.13 355 ALA A O 1
ATOM 2420 N N . GLU A 1 333 ? 23.710 9.868 5.397 1.00 70.40 356 GLU A N 1
ATOM 2421 C CA . GLU A 1 333 ? 24.310 11.027 6.046 1.00 66.86 356 GLU A CA 1
ATOM 2422 C C . GLU A 1 333 ? 23.377 12.232 5.997 1.00 59.48 356 GLU A C 1
ATOM 2423 O O . GLU A 1 333 ? 23.321 13.023 6.938 1.00 61.51 356 GLU A O 1
ATOM 2425 N N . LYS A 1 334 ? 22.645 12.365 4.896 1.00 57.28 357 LYS A N 1
ATOM 2426 C CA . LYS A 1 334 ? 21.720 13.479 4.726 1.00 57.18 357 LYS A CA 1
ATOM 2427 C C . LYS A 1 334 ? 20.505 13.318 5.635 1.00 64.25 357 LYS A C 1
ATOM 2428 O O . LYS A 1 334 ? 19.891 14.304 6.045 1.00 68.90 357 LYS A O 1
ATOM 2434 N N . ILE A 1 335 ? 20.163 12.071 5.945 1.00 58.96 358 ILE A N 1
ATOM 2435 C CA . ILE A 1 335 ? 19.058 11.784 6.853 1.00 58.84 358 ILE A CA 1
ATOM 2436 C C . ILE A 1 335 ? 19.344 12.353 8.239 1.00 62.44 358 ILE A C 1
ATOM 2437 O O . ILE A 1 335 ? 18.491 13.007 8.837 1.00 69.03 358 ILE A O 1
ATOM 2442 N N . ARG A 1 336 ? 20.553 12.109 8.738 1.00 60.18 359 ARG A N 1
ATOM 2443 C CA . ARG A 1 336 ? 20.968 12.644 10.031 1.00 64.41 359 ARG A CA 1
ATOM 2444 C C . ARG A 1 336 ? 20.964 14.166 10.021 1.00 64.90 359 ARG A C 1
ATOM 2445 O O . ARG A 1 336 ? 20.495 14.800 10.966 1.00 71.12 359 ARG A O 1
ATOM 2453 N N . LYS A 1 337 ? 21.492 14.745 8.947 1.00 64.37 360 LYS A N 1
ATOM 2454 C CA . LYS A 1 337 ? 21.564 16.194 8.806 1.00 66.67 360 LYS A CA 1
ATOM 2455 C C . LYS A 1 337 ? 20.177 16.826 8.840 1.00 72.75 360 LYS A C 1
ATOM 2456 O O . LYS A 1 337 ? 19.932 17.753 9.609 1.00 80.53 360 LYS A O 1
ATOM 2462 N N . ASP A 1 338 ? 19.274 16.312 8.009 1.00 68.64 361 ASP A N 1
ATOM 2463 C CA . ASP A 1 338 ? 17.916 16.841 7.923 1.00 71.50 361 ASP A CA 1
ATOM 2464 C C . ASP A 1 338 ? 17.168 16.713 9.247 1.00 67.49 361 ASP A C 1
ATOM 2465 O O . ASP A 1 338 ? 16.350 17.568 9.589 1.00 67.59 361 ASP A O 1
ATOM 2470 N N . LEU A 1 339 ? 17.450 15.647 9.989 1.00 63.50 362 LEU A N 1
ATOM 2471 C CA . LEU A 1 339 ? 16.853 15.459 11.306 1.00 65.22 362 LEU A CA 1
ATOM 2472 C C . LEU A 1 339 ? 17.422 16.465 12.300 1.00 81.30 362 LEU A C 1
ATOM 2473 O O . LEU A 1 339 ? 16.690 17.043 13.103 1.00 82.80 362 LEU A O 1
ATOM 2478 N N . GLN A 1 340 ? 18.734 16.671 12.237 1.00 85.76 363 GLN A N 1
ATOM 2479 C CA . GLN A 1 340 ? 19.403 17.637 13.100 1.00 77.17 363 GLN A CA 1
ATOM 2480 C C . GLN A 1 340 ? 19.051 19.065 12.703 1.00 74.48 363 GLN A C 1
ATOM 2481 O O . GLN A 1 340 ? 18.844 19.923 13.561 1.00 83.52 363 GLN A O 1
ATOM 2487 N N . ASP A 1 341 ? 18.982 19.311 11.398 1.00 72.43 364 ASP A N 1
ATOM 2488 C CA . ASP A 1 341 ? 18.684 20.641 10.877 1.00 75.12 364 ASP A CA 1
ATOM 2489 C C . ASP A 1 341 ? 17.271 21.072 11.251 1.00 80.00 364 ASP A C 1
ATOM 2490 O O . ASP A 1 341 ? 16.983 22.263 11.365 1.00 78.55 364 ASP A O 1
ATOM 2495 N N . ALA A 1 342 ? 16.391 20.093 11.441 1.00 79.59 365 ALA A N 1
ATOM 2496 C CA . ALA A 1 342 ? 15.019 20.365 11.851 1.00 83.56 365 ALA A CA 1
ATOM 2497 C C . ALA A 1 342 ? 14.940 20.593 13.356 1.00 87.67 365 ALA A C 1
ATOM 2498 O O . ALA A 1 342 ? 13.934 21.084 13.867 1.00 94.46 365 ALA A O 1
ATOM 2500 N N . GLY A 1 343 ? 16.007 20.227 14.061 1.00 84.11 366 GLY A N 1
ATOM 2501 C CA . GLY A 1 343 ? 16.092 20.452 15.492 1.00 88.29 366 GLY A CA 1
ATOM 2502 C C . GLY A 1 343 ? 15.689 19.254 16.328 1.00 89.03 366 GLY A C 1
ATOM 2503 O O . GLY A 1 343 ? 14.874 19.373 17.242 1.00 91.75 366 GLY A O 1
ATOM 2504 N N . ALA A 1 344 ? 16.265 18.096 16.022 1.00 85.89 367 ALA A N 1
ATOM 2505 C CA . ALA A 1 344 ? 15.955 16.875 16.757 1.00 84.01 367 ALA A CA 1
ATOM 2506 C C . ALA A 1 344 ? 17.200 16.281 17.409 1.00 78.88 367 ALA A C 1
ATOM 2507 O O . ALA A 1 344 ? 18.306 16.393 16.879 1.00 78.65 367 ALA A O 1
ATOM 2509 N N . ILE A 1 345 ? 17.011 15.652 18.565 1.00 84.04 368 ILE A N 1
ATOM 2510 C CA . ILE A 1 345 ? 18.104 14.987 19.264 1.00 88.39 368 ILE A CA 1
ATOM 2511 C C . ILE A 1 345 ? 18.218 13.537 18.811 1.00 79.62 368 ILE A C 1
ATOM 2512 O O . ILE A 1 345 ? 17.305 12.739 19.021 1.00 78.55 368 ILE A O 1
ATOM 2514 N N . LEU A 1 346 ? 19.342 13.201 18.190 1.00 80.66 369 LEU A N 1
ATOM 2515 C CA . LEU A 1 346 ? 19.541 11.864 17.644 1.00 79.63 369 LEU A CA 1
ATOM 2516 C C . LEU A 1 346 ? 20.277 10.947 18.622 1.00 85.15 369 LEU A C 1
ATOM 2517 O O . LEU A 1 346 ? 21.211 11.372 19.302 1.00 81.46 369 LEU A O 1
ATOM 2522 N N . THR A 1 347 ? 19.854 9.687 18.682 1.00 87.93 370 THR A N 1
ATOM 2523 C CA . THR A 1 347 ? 20.460 8.713 19.586 1.00 104.11 370 THR A CA 1
ATOM 2524 C C . THR A 1 347 ? 21.365 7.708 18.866 1.00 110.78 370 THR A C 1
ATOM 2525 O O . THR A 1 347 ? 20.877 6.752 18.256 1.00 98.78 370 THR A O 1
ATOM 2529 N N . ASP A 1 348 ? 22.674 7.958 18.943 1.00 126.16 371 ASP A N 1
ATOM 2530 C CA . ASP A 1 348 ? 23.741 7.064 18.463 1.00 131.51 371 ASP A CA 1
ATOM 2531 C C . ASP A 1 348 ? 23.367 6.107 17.329 1.00 119.80 371 ASP A C 1
ATOM 2532 O O . ASP A 1 348 ? 22.906 6.536 16.273 1.00 131.25 371 ASP A O 1
ATOM 2534 N N . TYR A 1 349 ? 23.586 4.816 17.564 1.00 96.59 372 TYR A N 1
ATOM 2535 C CA . TYR A 1 349 ? 23.242 3.764 16.614 1.00 87.77 372 TYR A CA 1
ATOM 2536 C C . TYR A 1 349 ? 22.600 2.610 17.372 1.00 87.10 372 TYR A C 1
ATOM 2537 O O . TYR A 1 349 ? 23.290 1.767 17.951 1.00 95.04 372 TYR A O 1
ATOM 2546 N N . ILE A 1 350 ? 21.271 2.590 17.376 1.00 81.23 373 ILE A N 1
ATOM 2547 C CA . ILE A 1 350 ? 20.512 1.577 18.096 1.00 72.86 373 ILE A CA 1
ATOM 2548 C C . ILE A 1 350 ? 20.326 0.331 17.242 1.00 70.49 373 ILE A C 1
ATOM 2549 O O . ILE A 1 350 ? 19.706 0.390 16.182 1.00 86.34 373 ILE A O 1
ATOM 2554 N N . GLN A 1 351 ? 20.868 -0.793 17.702 1.00 72.25 374 GLN A N 1
ATOM 2555 C CA . GLN A 1 351 ? 20.712 -2.060 16.997 1.00 70.50 374 GLN A CA 1
ATOM 2556 C C . GLN A 1 351 ? 19.684 -2.945 17.696 1.00 83.72 374 GLN A C 1
ATOM 2557 O O . GLN A 1 351 ? 19.961 -3.531 18.744 1.00 82.94 374 GLN A O 1
ATOM 2563 N N . LEU A 1 352 ? 18.495 -3.027 17.109 1.00 78.70 375 LEU A N 1
ATOM 2564 C CA . LEU A 1 352 ? 17.412 -3.832 17.660 1.00 68.46 375 LEU A CA 1
ATOM 2565 C C . LEU A 1 352 ? 17.758 -5.315 17.615 1.00 74.56 375 LEU A C 1
ATOM 2566 O O . LEU A 1 352 ? 18.436 -5.776 16.696 1.00 73.93 375 LEU A O 1
ATOM 2571 N N . ASN A 1 353 ? 17.290 -6.058 18.613 1.00 79.38 376 ASN A N 1
ATOM 2572 C CA . ASN A 1 353 ? 17.552 -7.490 18.688 1.00 84.84 376 ASN A CA 1
ATOM 2573 C C . ASN A 1 353 ? 16.330 -8.317 18.306 1.00 76.84 376 ASN A C 1
ATOM 2574 O O . ASN A 1 353 ? 15.303 -8.274 18.982 1.00 72.96 376 ASN A O 1
ATOM 2579 N N . ASN A 1 354 ? 16.450 -9.070 17.217 1.00 76.10 377 ASN A N 1
ATOM 2580 C CA . ASN A 1 354 ? 15.363 -9.917 16.747 1.00 89.05 377 ASN A CA 1
ATOM 2581 C C . ASN A 1 354 ? 15.452 -11.323 17.330 1.00 93.95 377 ASN A C 1
ATOM 2582 O O . ASN A 1 354 ? 15.821 -12.270 16.637 1.00 103.36 377 ASN A O 1
ATOM 2587 N N . GLY A 1 355 ? 15.116 -11.450 18.609 1.00 90.03 378 GLY A N 1
ATOM 2588 C CA . GLY A 1 355 ? 15.174 -12.732 19.286 1.00 74.86 378 GLY A CA 1
ATOM 2589 C C . GLY A 1 355 ? 13.819 -13.194 19.783 1.00 75.10 378 GLY A C 1
ATOM 2590 O O . GLY A 1 355 ? 13.104 -12.448 20.451 1.00 76.09 378 GLY A O 1
ATOM 2591 N N . GLY A 1 356 ? 13.461 -14.430 19.449 1.00 74.96 379 GLY A N 1
ATOM 2592 C CA . GLY A 1 356 ? 12.208 -15.011 19.894 1.00 75.44 379 GLY A CA 1
ATOM 2593 C C . GLY A 1 356 ? 10.992 -14.451 19.180 1.00 78.93 379 GLY A C 1
ATOM 2594 O O . GLY A 1 356 ? 9.858 -14.809 19.498 1.00 72.02 379 GLY A O 1
ATOM 2595 N N . VAL A 1 357 ? 11.228 -13.571 18.213 1.00 74.33 380 VAL A N 1
ATOM 2596 C CA . VAL A 1 357 ? 10.146 -12.971 17.443 1.00 76.29 380 VAL A CA 1
ATOM 2597 C C . VAL A 1 357 ? 9.973 -13.696 16.112 1.00 68.30 380 VAL A C 1
ATOM 2598 O O . VAL A 1 357 ? 10.688 -13.427 15.147 1.00 68.94 380 VAL A O 1
ATOM 2602 N N . ASP A 1 358 ? 9.020 -14.621 16.072 1.00 65.20 381 ASP A N 1
ATOM 2603 C CA . ASP A 1 358 ? 8.790 -15.438 14.886 1.00 68.48 381 ASP A CA 1
ATOM 2604 C C . ASP A 1 358 ? 7.870 -14.736 13.892 1.00 73.17 381 ASP A C 1
ATOM 2605 O O . ASP A 1 358 ? 7.023 -13.930 14.277 1.00 67.29 381 ASP A O 1
ATOM 2610 N N . ASN A 1 359 ? 8.045 -15.050 12.612 1.00 71.68 382 ASN A N 1
ATOM 2611 C CA . ASN A 1 359 ? 7.225 -14.471 11.557 1.00 50.75 382 ASN A CA 1
ATOM 2612 C C . ASN A 1 359 ? 6.698 -15.535 10.598 1.00 50.62 382 ASN A C 1
ATOM 2613 O O . ASN A 1 359 ? 5.526 -15.522 10.224 1.00 51.51 382 ASN A O 1
ATOM 2618 N N . LEU A 1 360 ? 7.573 -16.460 10.212 1.00 53.88 383 LEU A N 1
ATOM 2619 C CA . LEU A 1 360 ? 7.244 -17.470 9.210 1.00 58.44 383 LEU A CA 1
ATOM 2620 C C . LEU A 1 360 ? 6.221 -18.491 9.702 1.00 62.65 383 LEU A C 1
ATOM 2621 O O . LEU A 1 360 ? 5.235 -18.766 9.017 1.00 59.42 383 LEU A O 1
ATOM 2626 N N . GLN A 1 361 ? 6.461 -19.056 10.882 1.00 67.90 384 GLN A N 1
ATOM 2627 C CA . GLN A 1 361 ? 5.562 -20.060 11.447 1.00 73.31 384 GLN A CA 1
ATOM 2628 C C . GLN A 1 361 ? 4.184 -19.472 11.729 1.00 66.92 384 GLN A C 1
ATOM 2629 O O . GLN A 1 361 ? 3.171 -20.166 11.639 1.00 71.73 384 GLN A O 1
ATOM 2635 N N . THR A 1 362 ? 4.157 -18.188 12.071 1.00 66.19 385 THR A N 1
ATOM 2636 C CA . THR A 1 362 ? 2.906 -17.473 12.289 1.00 56.26 385 THR A CA 1
ATOM 2637 C C . THR A 1 362 ? 2.104 -17.416 10.992 1.00 49.02 385 THR A C 1
ATOM 2638 O O . THR A 1 362 ? 0.874 -17.464 11.003 1.00 48.56 385 THR A O 1
ATOM 2642 N N . LEU A 1 363 ? 2.817 -17.325 9.874 1.00 47.02 386 LEU A N 1
ATOM 2643 C CA . LEU A 1 363 ? 2.196 -17.260 8.556 1.00 44.11 386 LEU A CA 1
ATOM 2644 C C . LEU A 1 363 ? 1.793 -18.640 8.042 1.00 44.24 386 LEU A C 1
ATOM 2645 O O . LEU A 1 363 ? 0.716 -18.806 7.472 1.00 42.86 386 LEU A O 1
ATOM 2650 N N . GLU A 1 364 ? 2.666 -19.623 8.248 1.00 54.13 387 GLU A N 1
ATOM 2651 C CA . GLU A 1 364 ? 2.461 -20.969 7.720 1.00 56.73 387 GLU A CA 1
ATOM 2652 C C . GLU A 1 364 ? 1.175 -21.612 8.231 1.00 54.51 387 GLU A C 1
ATOM 2653 O O . GLU A 1 364 ? 0.465 -22.280 7.479 1.00 46.57 387 GLU A O 1
ATOM 2659 N N . TYR A 1 365 ? 0.874 -21.404 9.507 1.00 49.60 388 TYR A N 1
ATOM 2660 C CA . TYR A 1 365 ? -0.324 -21.981 10.102 1.00 60.88 388 TYR A CA 1
ATOM 2661 C C . TYR A 1 365 ? -1.573 -21.165 9.786 1.00 71.35 388 TYR A C 1
ATOM 2662 O O . TYR A 1 365 ? -2.613 -21.717 9.425 1.00 77.89 388 TYR A O 1
ATOM 2671 N N . GLU A 1 366 ? -1.463 -19.848 9.923 1.00 64.85 389 GLU A N 1
ATOM 2672 C CA . GLU A 1 366 ? -2.632 -18.976 9.895 1.00 51.72 389 GLU A CA 1
ATOM 2673 C C . GLU A 1 366 ? -3.164 -18.708 8.488 1.00 52.74 389 GLU A C 1
ATOM 2674 O O . GLU A 1 366 ? -4.348 -18.417 8.320 1.00 56.87 389 GLU A O 1
ATOM 2680 N N . PHE A 1 367 ? -2.296 -18.805 7.485 1.00 48.05 390 PHE A N 1
ATOM 2681 C CA . PHE A 1 367 ? -2.695 -18.525 6.107 1.00 39.06 390 PHE A CA 1
ATOM 2682 C C . PHE A 1 367 ? -3.790 -19.472 5.631 1.00 43.39 390 PHE A C 1
ATOM 2683 O O . PHE A 1 367 ? -4.802 -19.036 5.084 1.00 50.17 390 PHE A O 1
ATOM 2691 N N . LYS A 1 368 ? -3.579 -20.767 5.843 1.00 43.23 391 LYS A N 1
ATOM 2692 C CA . LYS A 1 368 ? -4.547 -21.782 5.446 1.00 40.73 391 LYS A CA 1
ATOM 2693 C C . LYS A 1 368 ? -5.898 -21.556 6.114 1.00 48.82 391 LYS A C 1
ATOM 2694 O O . LYS A 1 368 ? -6.943 -21.666 5.476 1.00 59.96 391 LYS A O 1
ATOM 2700 N N . HIS A 1 369 ? -5.867 -21.225 7.400 1.00 47.84 392 HIS A N 1
ATOM 2701 C CA . HIS A 1 369 ? -7.089 -21.055 8.176 1.00 44.72 392 HIS A CA 1
ATOM 2702 C C . HIS A 1 369 ? -7.820 -19.758 7.836 1.00 47.67 392 HIS A C 1
ATOM 2703 O O . HIS A 1 369 ? -9.044 -19.750 7.708 1.00 54.78 392 HIS A O 1
ATOM 2710 N N . ASN A 1 370 ? -7.075 -18.667 7.693 1.00 49.60 393 ASN A N 1
ATOM 2711 C CA . ASN A 1 370 ? -7.673 -17.382 7.343 1.00 40.07 393 ASN A CA 1
ATOM 2712 C C . ASN A 1 370 ? -8.326 -17.411 5.965 1.00 44.56 393 ASN A C 1
ATOM 2713 O O . ASN A 1 370 ? -9.424 -16.889 5.779 1.00 49.31 393 ASN A O 1
ATOM 2718 N N . VAL A 1 371 ? -7.643 -18.025 5.005 1.00 43.15 394 VAL A N 1
ATOM 2719 C CA . VAL A 1 371 ? -8.141 -18.108 3.637 1.00 40.89 394 VAL A CA 1
ATOM 2720 C C . VAL A 1 371 ? -9.395 -18.975 3.546 1.00 44.89 394 VAL A C 1
ATOM 2721 O O . VAL A 1 371 ? -10.390 -18.578 2.936 1.00 50.75 394 VAL A O 1
ATOM 2725 N N . ASN A 1 372 ? -9.347 -20.154 4.160 1.00 38.64 395 ASN A N 1
ATOM 2726 C CA . ASN A 1 372 ? -10.488 -21.064 4.151 1.00 45.74 395 ASN A CA 1
ATOM 2727 C C . ASN A 1 372 ? -11.706 -20.465 4.846 1.00 52.10 395 ASN A C 1
ATOM 2728 O O . ASN A 1 372 ? -12.836 -20.638 4.390 1.00 54.00 395 ASN A O 1
ATOM 2733 N N . ASP A 1 373 ? -11.470 -19.761 5.949 1.00 48.44 396 ASP A N 1
ATOM 2734 C CA . ASP A 1 373 ? -12.546 -19.093 6.674 1.00 56.04 396 ASP A CA 1
ATOM 2735 C C . ASP A 1 373 ? -13.079 -17.904 5.883 1.00 54.22 396 ASP A C 1
ATOM 2736 O O . ASP A 1 373 ? -14.254 -17.551 5.991 1.00 66.13 396 ASP A O 1
ATOM 2741 N N . TYR A 1 374 ? -12.209 -17.289 5.088 1.00 49.02 397 TYR A N 1
ATOM 2742 C CA . TYR A 1 374 ? -12.599 -16.161 4.250 1.00 38.82 397 TYR A CA 1
ATOM 2743 C C . TYR A 1 374 ? -13.538 -16.606 3.135 1.00 44.35 397 TYR A C 1
ATOM 2744 O O . TYR A 1 374 ? -14.578 -15.992 2.902 1.00 55.96 397 TYR A O 1
ATOM 2753 N N . PHE A 1 375 ? -13.159 -17.680 2.451 1.00 43.29 398 PHE A N 1
ATOM 2754 C CA . PHE A 1 375 ? -13.933 -18.196 1.329 1.00 46.34 398 PHE A CA 1
ATOM 2755 C C . PHE A 1 375 ? -15.263 -18.800 1.772 1.00 46.73 398 PHE A C 1
ATOM 2756 O O . PHE A 1 375 ? -16.212 -18.871 0.990 1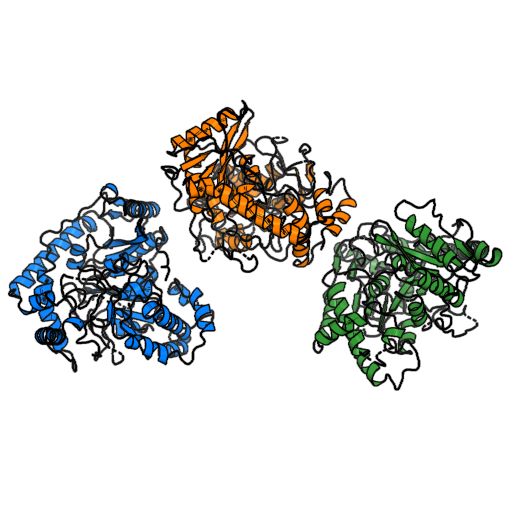.00 55.58 398 PHE A O 1
ATOM 2764 N N . SER A 1 376 ? -15.328 -19.235 3.026 1.00 51.47 399 SER A N 1
ATOM 2765 C CA . SER A 1 376 ? -16.543 -19.841 3.562 1.00 52.82 399 SER A CA 1
ATOM 2766 C C . SER A 1 376 ? -17.649 -18.806 3.735 1.00 58.11 399 SER A C 1
ATOM 2767 O O . SER A 1 376 ? -18.834 -19.141 3.724 1.00 68.19 399 SER A O 1
ATOM 2770 N N . GLN A 1 377 ? -17.255 -17.547 3.894 1.00 68.31 400 GLN A N 1
ATOM 2771 C CA . GLN A 1 377 ? -18.208 -16.464 4.101 1.00 64.31 400 GLN A CA 1
ATOM 2772 C C . GLN A 1 377 ? -18.763 -15.943 2.779 1.00 64.18 400 GLN A C 1
ATOM 2773 O O . GLN A 1 377 ? -19.881 -15.431 2.726 1.00 69.02 400 GLN A O 1
ATOM 2779 N N . GLN A 1 378 ? -17.978 -16.075 1.715 1.00 63.78 401 GLN A N 1
ATOM 2780 C CA . GLN A 1 378 ? -18.369 -15.556 0.410 1.00 59.41 401 GLN A CA 1
ATOM 2781 C C . GLN A 1 378 ? -19.460 -16.413 -0.223 1.00 61.53 401 GLN A C 1
ATOM 2782 O O . GLN A 1 378 ? -19.568 -17.607 0.059 1.00 67.15 401 GLN A O 1
ATOM 2788 N N . LYS A 1 379 ? -20.265 -15.796 -1.083 1.00 74.66 402 LYS A N 1
ATOM 2789 C CA . LYS A 1 379 ? -21.429 -16.458 -1.661 1.00 90.76 402 LYS A CA 1
ATOM 2790 C C . LYS A 1 379 ? -21.110 -17.199 -2.957 1.00 91.12 402 LYS A C 1
ATOM 2791 O O . LYS A 1 379 ? -21.343 -18.403 -3.064 1.00 92.19 402 LYS A O 1
ATOM 2793 N N . ASN A 1 380 ? -20.583 -16.476 -3.940 1.00 77.64 403 ASN A N 1
ATOM 2794 C CA . ASN A 1 380 ? -20.317 -17.057 -5.252 1.00 75.70 403 ASN A CA 1
ATOM 2795 C C . ASN A 1 380 ? -18.837 -17.048 -5.626 1.00 59.97 403 ASN A C 1
ATOM 2796 O O . ASN A 1 380 ? -18.470 -16.662 -6.735 1.00 58.39 403 ASN A O 1
ATOM 2801 N N . VAL A 1 381 ? -17.992 -17.478 -4.695 1.00 48.63 404 VAL A N 1
ATOM 2802 C CA . VAL A 1 381 ? -16.555 -17.536 -4.930 1.00 39.74 404 VAL A CA 1
ATOM 2803 C C . VAL A 1 381 ? -16.193 -18.845 -5.642 1.00 42.69 404 VAL A C 1
ATOM 2804 O O . VAL A 1 381 ? -16.672 -19.916 -5.265 1.00 50.27 404 VAL A O 1
ATOM 2808 N N . PRO A 1 382 ? -15.363 -18.760 -6.696 1.00 45.35 405 PRO A N 1
ATOM 2809 C CA . PRO A 1 382 ? -14.987 -19.940 -7.487 1.00 33.60 405 PRO A CA 1
ATOM 2810 C C . PRO A 1 382 ? -14.114 -20.946 -6.735 1.00 40.63 405 PRO A C 1
ATOM 2811 O O . PRO A 1 382 ? -13.780 -21.992 -7.292 1.00 50.54 405 PRO A O 1
ATOM 2815 N N . VAL A 1 383 ? -13.754 -20.633 -5.494 1.00 48.48 406 VAL A N 1
ATOM 2816 C CA . VAL A 1 383 ? -12.921 -21.514 -4.680 1.00 41.37 406 VAL A CA 1
ATOM 2817 C C . VAL A 1 383 ? -13.300 -21.398 -3.204 1.00 42.08 406 VAL A C 1
ATOM 2818 O O . VAL A 1 383 ? -13.489 -20.296 -2.693 1.00 53.10 406 VAL A O 1
ATOM 2822 N N . LYS A 1 384 ? -13.416 -22.533 -2.520 1.00 43.01 407 LYS A N 1
ATOM 2823 C CA . LYS A 1 384 ? -13.800 -22.521 -1.112 1.00 35.54 407 LYS A CA 1
ATOM 2824 C C . LYS A 1 384 ? -12.728 -23.089 -0.183 1.00 39.43 407 LYS A C 1
ATOM 2825 O O . LYS A 1 384 ? -12.977 -23.280 1.008 1.00 42.32 407 LYS A O 1
ATOM 2831 N N . SER A 1 385 ? -11.541 -23.353 -0.720 1.00 39.89 408 SER A N 1
ATOM 2832 C CA . SER A 1 385 ? -10.437 -23.853 0.097 1.00 39.24 408 SER A CA 1
ATOM 2833 C C . SER A 1 385 ? -9.085 -23.665 -0.581 1.00 46.59 408 SER A C 1
ATOM 2834 O O . SER A 1 385 ? -9.000 -23.534 -1.802 1.00 44.31 408 SER A O 1
ATOM 2837 N N . LEU A 1 386 ? -8.027 -23.661 0.224 1.00 45.97 409 LEU A N 1
ATOM 2838 C CA . LEU A 1 386 ? -6.668 -23.532 -0.288 1.00 43.11 409 LEU A CA 1
ATOM 2839 C C . LEU A 1 386 ? -6.276 -24.767 -1.096 1.00 48.61 409 LEU A C 1
ATOM 2840 O O . LEU A 1 386 ? -5.437 -24.693 -1.994 1.00 55.50 409 LEU A O 1
ATOM 2845 N N . LYS A 1 387 ? -6.897 -25.899 -0.774 1.00 49.61 410 LYS A N 1
ATOM 2846 C CA . LYS A 1 387 ? -6.641 -27.149 -1.482 1.00 50.02 410 LYS A CA 1
ATOM 2847 C C . LYS A 1 387 ? -7.076 -27.063 -2.941 1.00 43.27 410 LYS A C 1
ATOM 2848 O O . LYS A 1 387 ? -6.402 -27.584 -3.830 1.00 52.18 410 LYS A O 1
ATOM 2854 N N . GLU A 1 388 ? -8.205 -26.406 -3.181 1.00 33.83 411 GLU A N 1
ATOM 2855 C CA . GLU A 1 388 ? -8.742 -26.278 -4.531 1.00 32.26 411 GLU A CA 1
ATOM 2856 C C . GLU A 1 388 ? -7.899 -25.330 -5.380 1.00 57.79 411 GLU A C 1
ATOM 2857 O O . GLU A 1 388 ? -7.782 -25.510 -6.593 1.00 55.03 411 GLU A O 1
ATOM 2863 N N . ILE A 1 389 ? -7.314 -24.324 -4.736 1.00 37.21 412 ILE A N 1
ATOM 2864 C CA . ILE A 1 389 ? -6.420 -23.390 -5.413 1.00 28.30 412 ILE A CA 1
ATOM 2865 C C . ILE A 1 389 ? -5.188 -24.108 -5.947 1.00 38.15 412 ILE A C 1
ATOM 2866 O O . ILE A 1 389 ? -4.808 -23.936 -7.107 1.00 43.72 412 ILE A O 1
ATOM 2871 N N . ILE A 1 390 ? -4.570 -24.913 -5.087 1.00 38.19 413 ILE A N 1
ATOM 2872 C CA . ILE A 1 390 ? -3.380 -25.676 -5.446 1.00 43.06 413 ILE A CA 1
ATOM 2873 C C . ILE A 1 390 ? -3.648 -26.585 -6.643 1.00 52.10 413 ILE A C 1
ATOM 2874 O O . ILE A 1 390 ? -2.824 -26.691 -7.553 1.00 60.21 413 ILE A O 1
ATOM 2879 N N . ALA A 1 391 ? -4.811 -27.227 -6.641 1.00 42.71 414 ALA A N 1
ATOM 2880 C CA . ALA A 1 391 ? -5.209 -28.096 -7.740 1.00 32.84 414 ALA A CA 1
ATOM 2881 C C . ALA A 1 391 ? -5.501 -27.285 -8.998 1.00 44.75 414 ALA A C 1
ATOM 2882 O O . ALA A 1 391 ? -5.250 -27.739 -10.114 1.00 48.00 414 ALA A O 1
ATOM 2884 N N . PHE A 1 392 ? -6.031 -26.082 -8.807 1.00 39.83 415 PHE A N 1
ATOM 2885 C CA . PHE A 1 392 ? -6.367 -25.199 -9.919 1.00 34.62 415 PHE A CA 1
ATOM 2886 C C . PHE A 1 392 ? -5.115 -24.710 -10.640 1.00 45.32 415 PHE A C 1
ATOM 2887 O O . PHE A 1 392 ? -5.064 -24.691 -11.870 1.00 51.79 415 PHE A O 1
ATOM 2895 N N . ASN A 1 393 ? -4.111 -24.311 -9.866 1.00 26.97 416 ASN A N 1
ATOM 2896 C CA . ASN A 1 393 ? -2.865 -23.798 -10.421 1.00 35.08 416 ASN A CA 1
ATOM 2897 C C . ASN A 1 393 ? -2.089 -24.856 -11.199 1.00 50.62 416 ASN A C 1
ATOM 2898 O O . ASN A 1 393 ? -1.412 -24.545 -12.179 1.00 53.82 416 ASN A O 1
ATOM 2903 N N . LYS A 1 394 ? -2.195 -26.104 -10.756 1.00 54.66 417 LYS A N 1
ATOM 2904 C CA . LYS A 1 394 ? -1.481 -27.214 -11.380 1.00 49.45 417 LYS A CA 1
ATOM 2905 C C . LYS A 1 394 ? -1.910 -27.460 -12.826 1.00 53.03 417 LYS A C 1
ATOM 2906 O O . LYS A 1 394 ? -1.126 -27.952 -13.637 1.00 58.43 417 LYS A O 1
ATOM 2912 N N . ARG A 1 395 ? -3.153 -27.112 -13.145 1.00 43.18 418 ARG A N 1
ATOM 2913 C CA . ARG A 1 395 ? -3.719 -27.411 -14.458 1.00 46.05 418 ARG A CA 1
ATOM 2914 C C . ARG A 1 395 ? -3.154 -26.517 -15.561 1.00 51.48 418 ARG A C 1
ATOM 2915 O O . ARG A 1 395 ? -3.326 -26.800 -16.747 1.00 62.83 418 ARG A O 1
ATOM 2923 N N . ASP A 1 396 ? -2.483 -25.441 -15.166 1.00 56.27 419 ASP A N 1
ATOM 2924 C CA . ASP A 1 396 ? -1.801 -24.566 -16.115 1.00 45.30 419 ASP A CA 1
ATOM 2925 C C . ASP A 1 396 ? -0.675 -23.825 -15.401 1.00 42.67 419 ASP A C 1
ATOM 2926 O O . ASP A 1 396 ? -0.766 -22.623 -15.147 1.00 54.98 419 ASP A O 1
ATOM 2931 N N . SER A 1 397 ? 0.387 -24.561 -15.084 1.00 40.40 420 SER A N 1
ATOM 2932 C CA . SER A 1 397 ? 1.472 -24.065 -14.243 1.00 32.36 420 SER A CA 1
ATOM 2933 C C . SER A 1 397 ? 2.176 -22.835 -14.811 1.00 27.36 420 SER A C 1
ATOM 2934 O O . SER A 1 397 ? 2.384 -21.853 -14.100 1.00 52.14 420 SER A O 1
ATOM 2937 N N . ASN A 1 398 ? 2.540 -22.894 -16.089 1.00 62.42 421 ASN A N 1
ATOM 2938 C CA . ASN A 1 398 ? 3.309 -21.827 -16.726 1.00 67.00 421 ASN A CA 1
ATOM 2939 C C . ASN A 1 398 ? 2.614 -20.469 -16.669 1.00 59.14 421 ASN A C 1
ATOM 2940 O O . ASN A 1 398 ? 3.265 -19.425 -16.684 1.00 72.24 421 ASN A O 1
ATOM 2945 N N . ARG A 1 399 ? 1.289 -20.490 -16.597 1.00 47.37 422 ARG A N 1
ATOM 2946 C CA . ARG A 1 399 ? 0.512 -19.260 -16.560 1.00 36.04 422 ARG A CA 1
ATOM 2947 C C . ARG A 1 399 ? 0.126 -18.882 -15.130 1.00 38.89 422 ARG A C 1
ATOM 2948 O O . ARG A 1 399 ? 0.308 -17.739 -14.711 1.00 44.11 422 ARG A O 1
ATOM 2956 N N . ARG A 1 400 ? -0.405 -19.847 -14.388 1.00 28.14 423 ARG A N 1
ATOM 2957 C CA . ARG A 1 400 ? -1.008 -19.569 -13.088 1.00 24.06 423 ARG A CA 1
ATOM 2958 C C . ARG A 1 400 ? 0.003 -19.540 -11.943 1.00 34.88 423 ARG A C 1
ATOM 2959 O O . ARG A 1 400 ? -0.187 -18.823 -10.961 1.00 37.75 423 ARG A O 1
ATOM 2967 N N . ILE A 1 401 ? 1.076 -20.315 -12.069 1.00 24.73 424 ILE A N 1
ATOM 2968 C CA . ILE A 1 401 ? 2.139 -20.317 -11.068 1.00 25.31 424 ILE A CA 1
ATOM 2969 C C . ILE A 1 401 ? 3.513 -20.411 -11.725 1.00 43.79 424 ILE A C 1
ATOM 2970 O O . ILE A 1 401 ? 4.228 -21.400 -11.556 1.00 41.50 424 ILE A O 1
ATOM 2975 N N . LYS A 1 402 ? 3.872 -19.370 -12.472 1.00 43.50 425 LYS A N 1
ATOM 2976 C CA . LYS A 1 402 ? 5.140 -19.322 -13.195 1.00 31.87 425 LYS A CA 1
ATOM 2977 C C . LYS A 1 402 ? 6.335 -19.575 -12.279 1.00 36.04 425 LYS A C 1
ATOM 2978 O O . LYS A 1 402 ? 7.315 -20.204 -12.681 1.00 48.98 425 LYS A O 1
ATOM 2984 N N . TYR A 1 403 ? 6.243 -19.093 -11.045 1.00 36.80 426 TYR A N 1
ATOM 2985 C CA . TYR A 1 403 ? 7.331 -19.248 -10.087 1.00 31.04 426 TYR A CA 1
ATOM 2986 C C . TYR A 1 403 ? 6.974 -20.249 -8.992 1.00 29.95 426 TYR A C 1
ATOM 2987 O O . TYR A 1 403 ? 7.632 -20.306 -7.955 1.00 32.42 426 TYR A O 1
ATOM 2996 N N . GLY A 1 404 ? 5.930 -21.037 -9.230 1.00 29.76 427 GLY A N 1
ATOM 2997 C CA . GLY A 1 404 ? 5.542 -22.087 -8.305 1.00 31.10 427 GLY A CA 1
ATOM 2998 C C . GLY A 1 404 ? 4.586 -21.636 -7.216 1.00 39.54 427 GLY A C 1
ATOM 2999 O O . GLY A 1 404 ? 4.121 -20.497 -7.215 1.00 74.18 427 GLY A O 1
ATOM 3000 N N . GLN A 1 405 ? 4.296 -22.541 -6.285 1.00 45.37 428 GLN A N 1
ATOM 3001 C CA . GLN A 1 405 ? 3.384 -22.256 -5.182 1.00 42.55 428 GLN A CA 1
ATOM 3002 C C . GLN A 1 405 ? 3.793 -23.015 -3.922 1.00 48.74 428 GLN A C 1
ATOM 3003 O O . GLN A 1 405 ? 2.949 -23.560 -3.211 1.00 57.89 428 GLN A O 1
ATOM 3009 N N . THR A 1 406 ? 5.094 -23.033 -3.650 1.00 39.99 429 THR A N 1
ATOM 3010 C CA . THR A 1 406 ? 5.650 -23.792 -2.533 1.00 45.04 429 THR A CA 1
ATOM 3011 C C . THR A 1 406 ? 5.116 -23.332 -1.176 1.00 50.24 429 THR A C 1
ATOM 3012 O O . THR A 1 406 ? 4.882 -24.149 -0.284 1.00 46.55 429 THR A O 1
ATOM 3016 N N . LEU A 1 407 ? 4.919 -22.026 -1.026 1.00 42.93 430 LEU A N 1
ATOM 3017 C CA . LEU A 1 407 ? 4.504 -21.459 0.255 1.00 41.44 430 LEU A CA 1
ATOM 3018 C C . LEU A 1 407 ? 3.078 -21.843 0.646 1.00 44.16 430 LEU A C 1
ATOM 3019 O O . LEU A 1 407 ? 2.825 -22.208 1.795 1.00 46.24 430 LEU A O 1
ATOM 3024 N N . ILE A 1 408 ? 2.150 -21.762 -0.302 1.00 35.08 431 ILE A N 1
ATOM 3025 C CA . ILE A 1 408 ? 0.760 -22.101 -0.015 1.00 35.85 431 ILE A CA 1
ATOM 3026 C C . ILE A 1 408 ? 0.584 -23.614 0.065 1.00 36.87 431 ILE A C 1
ATOM 3027 O O . ILE A 1 408 ? -0.382 -24.105 0.650 1.00 64.31 431 ILE A O 1
ATOM 3032 N N . GLU A 1 409 ? 1.522 -24.349 -0.523 1.00 41.12 432 GLU A N 1
ATOM 3033 C CA . GLU A 1 409 ? 1.531 -25.802 -0.407 1.00 51.31 432 GLU A CA 1
ATOM 3034 C C . GLU A 1 409 ? 1.999 -26.210 0.983 1.00 48.33 432 GLU A C 1
ATOM 3035 O O . GLU A 1 409 ? 1.488 -27.165 1.565 1.00 56.42 432 GLU A O 1
ATOM 3041 N N . ALA A 1 410 ? 2.970 -25.471 1.512 1.00 52.50 433 ALA A N 1
ATOM 3042 C CA . ALA A 1 410 ? 3.503 -25.736 2.842 1.00 47.43 433 ALA A CA 1
ATOM 3043 C C . ALA A 1 410 ? 2.476 -25.402 3.919 1.00 47.29 433 ALA A C 1
ATOM 3044 O O . ALA A 1 410 ? 2.403 -26.072 4.949 1.00 54.12 433 ALA A O 1
ATOM 3046 N N . SER A 1 411 ? 1.685 -24.363 3.672 1.00 52.93 434 SER A N 1
ATOM 3047 C CA . SER A 1 411 ? 0.662 -23.939 4.620 1.00 53.18 434 SER A CA 1
ATOM 3048 C C . SER A 1 411 ? -0.487 -24.940 4.676 1.00 54.35 434 SER A C 1
ATOM 3049 O O . SER A 1 411 ? -1.107 -25.130 5.723 1.00 46.46 434 SER A O 1
ATOM 3052 N N . GLU A 1 412 ? -0.764 -25.577 3.544 1.00 57.82 435 GLU A N 1
ATOM 3053 C CA . GLU A 1 412 ? -1.838 -26.560 3.454 1.00 58.26 435 GLU A CA 1
ATOM 3054 C C . GLU A 1 412 ? -1.506 -27.830 4.235 1.00 52.41 435 GLU A C 1
ATOM 3055 O O . GLU A 1 412 ? -2.350 -28.367 4.952 1.00 49.49 435 GLU A O 1
ATOM 3061 N N . LYS A 1 413 ? -0.271 -28.301 4.095 1.00 49.47 436 LYS A N 1
ATOM 3062 C CA . LYS A 1 413 ? 0.158 -29.535 4.745 1.00 54.26 436 LYS A CA 1
ATOM 3063 C C . LYS A 1 413 ? 0.922 -29.256 6.037 1.00 61.89 436 LYS A C 1
ATOM 3064 O O . LYS A 1 413 ? 1.750 -30.062 6.464 1.00 72.50 436 LYS A O 1
ATOM 3070 N N . SER A 1 414 ? 0.636 -28.114 6.656 1.00 70.19 437 SER A N 1
ATOM 3071 C CA . SER A 1 414 ? 1.322 -27.709 7.878 1.00 72.28 437 SER A CA 1
ATOM 3072 C C . SER A 1 414 ? 1.017 -28.652 9.037 1.00 76.79 437 SER A C 1
ATOM 3073 O O . SER A 1 414 ? -0.131 -29.039 9.251 1.00 65.26 437 SER A O 1
ATOM 3076 N N . THR A 1 415 ? 2.054 -29.013 9.784 1.00 94.20 438 THR A N 1
ATOM 3077 C CA . THR A 1 415 ? 1.916 -29.945 10.897 1.00 101.49 438 THR A CA 1
ATOM 3078 C C . THR A 1 415 ? 1.659 -29.196 12.207 1.00 96.23 438 THR A C 1
ATOM 3079 O O . THR A 1 415 ? 1.256 -29.792 13.210 1.00 101.64 438 THR A O 1
ATOM 3083 N N . ILE A 1 416 ? 1.886 -27.885 12.181 1.00 82.15 439 ILE A N 1
ATOM 3084 C CA . ILE A 1 416 ? 1.734 -27.038 13.361 1.00 74.94 439 ILE A CA 1
ATOM 3085 C C . ILE A 1 416 ? 0.304 -27.070 13.891 1.00 76.81 439 ILE A C 1
ATOM 3086 O O . ILE A 1 416 ? -0.650 -26.981 13.120 1.00 90.53 439 ILE A O 1
ATOM 3091 N N . THR A 1 417 ? 0.165 -27.217 15.207 1.00 76.05 440 THR A N 1
ATOM 3092 C CA . THR A 1 417 ? -1.141 -27.198 15.863 1.00 79.14 440 THR A CA 1
ATOM 3093 C C . THR A 1 417 ? -1.482 -25.799 16.365 1.00 79.07 440 THR A C 1
ATOM 3094 O O . THR A 1 417 ? -0.625 -24.918 16.390 1.00 93.46 440 THR A O 1
ATOM 3096 N N . LYS A 1 418 ? -2.731 -25.602 16.777 1.00 75.09 441 LYS A N 1
ATOM 3097 C CA . LYS A 1 418 ? -3.183 -24.293 17.242 1.00 78.20 441 LYS A CA 1
ATOM 3098 C C . LYS A 1 418 ? -2.491 -23.894 18.543 1.00 82.10 441 LYS A C 1
ATOM 3099 O O . LYS A 1 418 ? -2.255 -22.711 18.794 1.00 78.59 441 LYS A O 1
ATOM 3105 N N . ASP A 1 419 ? -2.170 -24.887 19.367 1.00 88.49 442 ASP A N 1
ATOM 3106 C CA . ASP A 1 419 ? -1.467 -24.651 20.623 1.00 103.80 442 ASP A CA 1
ATOM 3107 C C . ASP A 1 419 ? -0.065 -24.114 20.372 1.00 97.52 442 ASP A C 1
ATOM 3108 O O . ASP A 1 419 ? 0.394 -23.203 21.061 1.00 100.63 442 ASP A O 1
ATOM 3113 N N . GLU A 1 420 ? 0.610 -24.684 19.380 1.00 81.64 443 GLU A N 1
ATOM 3114 C CA . GLU A 1 420 ? 1.951 -24.246 19.018 1.00 81.57 443 GLU A CA 1
ATOM 3115 C C . GLU A 1 420 ? 1.919 -22.852 18.400 1.00 88.06 443 GLU A C 1
ATOM 3116 O O . GLU A 1 420 ? 2.873 -22.087 18.525 1.00 90.24 443 GLU A O 1
ATOM 3118 N N . PHE A 1 421 ? 0.812 -22.528 17.740 1.00 79.45 444 PHE A N 1
ATOM 3119 C CA . PHE A 1 421 ? 0.667 -21.237 17.076 1.00 83.02 444 PHE A CA 1
ATOM 3120 C C . PHE A 1 421 ? 0.427 -20.102 18.066 1.00 81.97 444 PHE A C 1
ATOM 3121 O O . PHE A 1 421 ? 1.169 -19.119 18.084 1.00 77.27 444 PHE A O 1
ATOM 3129 N N . GLU A 1 422 ? -0.612 -20.241 18.884 1.00 82.38 445 GLU A N 1
ATOM 3130 C CA . GLU A 1 422 ? -0.997 -19.191 19.823 1.00 79.20 445 GLU A CA 1
ATOM 3131 C C . GLU A 1 422 ? 0.074 -18.941 20.881 1.00 80.32 445 GLU A C 1
ATOM 3132 O O . GLU A 1 422 ? 0.125 -17.865 21.478 1.00 77.25 445 GLU A O 1
ATOM 3138 N N . LYS A 1 423 ? 0.927 -19.934 21.109 1.00 91.70 446 LYS A N 1
ATOM 3139 C CA . LYS A 1 423 ? 2.023 -19.796 22.060 1.00 104.98 446 LYS A CA 1
ATOM 3140 C C . LYS A 1 423 ? 3.164 -18.982 21.458 1.00 97.09 446 LYS A C 1
ATOM 3141 O O . LYS A 1 423 ? 3.785 -18.165 22.138 1.00 101.40 446 LYS A O 1
ATOM 3143 N N . VAL A 1 424 ? 3.435 -19.215 20.177 1.00 82.37 447 VAL A N 1
ATOM 3144 C CA . VAL A 1 424 ? 4.482 -18.492 19.465 1.00 75.92 447 VAL A CA 1
ATOM 3145 C C . VAL A 1 424 ? 4.109 -17.020 19.300 1.00 72.08 447 VAL A C 1
ATOM 3146 O O . VAL A 1 424 ? 4.939 -16.133 19.508 1.00 76.07 447 VAL A O 1
ATOM 3150 N N . VAL A 1 425 ? 2.855 -16.770 18.936 1.00 67.77 448 VAL A N 1
ATOM 3151 C CA . VAL A 1 425 ? 2.348 -15.409 18.792 1.00 65.98 448 VAL A CA 1
ATOM 3152 C C . VAL A 1 425 ? 2.444 -14.648 20.112 1.00 81.97 448 VAL A C 1
ATOM 3153 O O . VAL A 1 425 ? 2.804 -13.470 20.137 1.00 80.42 448 VAL A O 1
ATOM 3157 N N . GLN A 1 426 ? 2.129 -15.334 21.206 1.00 88.76 449 GLN A N 1
ATOM 3158 C CA . GLN A 1 426 ? 2.191 -14.742 22.539 1.00 93.04 449 GLN A CA 1
ATOM 3159 C C . GLN A 1 426 ? 3.604 -14.289 22.897 1.00 82.16 449 GLN A C 1
ATOM 3160 O O . GLN A 1 426 ? 3.813 -13.144 23.299 1.00 78.72 449 GLN A O 1
ATOM 3166 N N . THR A 1 427 ? 4.568 -15.192 22.746 1.00 78.35 450 THR A N 1
ATOM 3167 C CA . THR A 1 427 ? 5.956 -14.899 23.085 1.00 80.70 450 THR A CA 1
ATOM 3168 C C . THR A 1 427 ? 6.557 -13.847 22.158 1.00 83.05 450 THR A C 1
ATOM 3169 O O . THR A 1 427 ? 7.399 -13.052 22.574 1.00 77.40 450 THR A O 1
ATOM 3173 N N . SER A 1 428 ? 6.120 -13.845 20.903 1.00 76.34 451 SER A N 1
ATOM 3174 C CA . SER A 1 428 ? 6.642 -12.909 19.913 1.00 69.27 451 SER A CA 1
ATOM 3175 C C . SER A 1 428 ? 6.206 -11.476 20.202 1.00 68.87 451 SER A C 1
ATOM 3176 O O . SER A 1 428 ? 7.008 -10.546 20.107 1.00 68.53 451 SER A O 1
ATOM 3179 N N . GLN A 1 429 ? 4.935 -11.304 20.552 1.00 72.79 452 GLN A N 1
ATOM 3180 C CA . GLN A 1 429 ? 4.396 -9.979 20.839 1.00 80.96 452 GLN A CA 1
ATOM 3181 C C . GLN A 1 429 ? 5.040 -9.364 22.076 1.00 83.07 452 GLN A C 1
ATOM 3182 O O . GLN A 1 429 ? 5.366 -8.178 22.088 1.00 81.63 452 GLN A O 1
ATOM 3188 N N . GLU A 1 430 ? 5.224 -10.175 23.113 1.00 84.68 453 GLU A N 1
ATOM 3189 C CA . GLU A 1 430 ? 5.802 -9.698 24.364 1.00 81.62 453 GLU A CA 1
ATOM 3190 C C . GLU A 1 430 ? 7.276 -9.336 24.209 1.00 81.02 453 GLU A C 1
ATOM 3191 O O . GLU A 1 430 ? 7.780 -8.452 24.900 1.00 91.36 453 GLU A O 1
ATOM 3197 N N . ASN A 1 431 ? 7.963 -10.020 23.299 1.00 79.60 454 ASN A N 1
ATOM 3198 C CA . ASN A 1 431 ? 9.369 -9.732 23.031 1.00 87.05 454 ASN A CA 1
ATOM 3199 C C . ASN A 1 431 ? 9.549 -8.435 22.250 1.00 81.54 454 ASN A C 1
ATOM 3200 O O . ASN A 1 431 ? 10.349 -7.578 22.627 1.00 76.40 454 ASN A O 1
ATOM 3205 N N . ALA A 1 432 ? 8.797 -8.300 21.162 1.00 78.84 455 ALA A N 1
ATOM 3206 C CA . ALA A 1 432 ? 8.896 -7.132 20.295 1.00 80.85 455 ALA A CA 1
ATOM 3207 C C . ALA A 1 432 ? 8.433 -5.862 21.003 1.00 82.63 455 ALA A C 1
ATOM 3208 O O . ALA A 1 432 ? 9.047 -4.804 20.862 1.00 85.22 455 ALA A O 1
ATOM 3210 N N . LYS A 1 433 ? 7.349 -5.975 21.763 1.00 80.85 456 LYS A N 1
ATOM 3211 C CA . LYS A 1 433 ? 6.788 -4.830 22.473 1.00 76.08 456 LYS A CA 1
ATOM 3212 C C . LYS A 1 433 ? 7.744 -4.338 23.555 1.00 77.88 456 LYS A C 1
ATOM 3213 O O . LYS A 1 433 ? 7.872 -3.136 23.782 1.00 82.93 456 LYS A O 1
ATOM 3219 N N . LYS A 1 434 ? 8.417 -5.274 24.216 1.00 80.40 457 LYS A N 1
ATOM 3220 C CA . LYS A 1 434 ? 9.388 -4.932 25.249 1.00 82.85 457 LYS A CA 1
ATOM 3221 C C . LYS A 1 434 ? 10.655 -4.352 24.632 1.00 84.03 457 LYS A C 1
ATOM 3222 O O . LYS A 1 434 ? 11.260 -3.431 25.181 1.00 87.64 457 LYS A O 1
ATOM 3224 N N . GLU A 1 435 ? 11.051 -4.897 23.485 1.00 78.59 458 GLU A N 1
ATOM 3225 C CA . GLU A 1 435 ? 12.238 -4.430 22.780 1.00 81.52 458 GLU A CA 1
ATOM 3226 C C . GLU A 1 435 ? 12.059 -2.997 22.289 1.00 78.36 458 GLU A C 1
ATOM 3227 O O . GLU A 1 435 ? 12.985 -2.189 22.347 1.00 76.40 458 GLU A O 1
ATOM 3233 N N . LEU A 1 436 ? 10.858 -2.690 21.808 1.00 82.01 459 LEU A N 1
ATOM 3234 C CA . LEU A 1 436 ? 10.548 -1.354 21.312 1.00 79.64 459 LEU A CA 1
ATOM 3235 C C . LEU A 1 436 ? 10.437 -0.350 22.454 1.00 94.72 459 LEU A C 1
ATOM 3236 O O . LEU A 1 436 ? 11.040 0.721 22.409 1.00 109.74 459 LEU A O 1
ATOM 3241 N N . ASN A 1 437 ? 9.671 -0.706 23.481 1.00 86.45 460 ASN A N 1
ATOM 3242 C CA . ASN A 1 437 ? 9.478 0.165 24.637 1.00 83.77 460 ASN A CA 1
ATOM 3243 C C . ASN A 1 437 ? 10.773 0.424 25.397 1.00 84.10 460 ASN A C 1
ATOM 3244 O O . ASN A 1 437 ? 10.879 1.400 26.141 1.00 88.20 460 ASN A O 1
ATOM 3249 N N . LYS A 1 438 ? 11.752 -0.456 25.208 1.00 83.99 461 LYS A N 1
ATOM 3250 C CA . LYS A 1 438 ? 13.064 -0.304 25.827 1.00 91.27 461 LYS A CA 1
ATOM 3251 C C . LYS A 1 438 ? 13.718 1.006 25.400 1.00 94.07 461 LYS A C 1
ATOM 3252 O O . LYS A 1 438 ? 14.452 1.627 26.169 1.00 105.22 461 LYS A O 1
ATOM 3258 N N . TYR A 1 439 ? 13.438 1.426 24.171 1.00 82.34 462 TYR A N 1
ATOM 3259 C CA . TYR A 1 439 ? 13.991 2.666 23.644 1.00 87.27 462 TYR A CA 1
ATOM 3260 C C . TYR A 1 439 ? 12.934 3.764 23.573 1.00 90.19 462 TYR A C 1
ATOM 3261 O O . TYR A 1 439 ? 13.208 4.918 23.897 1.00 97.30 462 TYR A O 1
ATOM 3270 N N . LEU A 1 440 ? 11.726 3.396 23.157 1.00 79.97 463 LEU A N 1
ATOM 3271 C CA . LEU A 1 440 ? 10.648 4.366 22.973 1.00 78.25 463 LEU A CA 1
ATOM 3272 C C . LEU A 1 440 ? 10.125 4.926 24.295 1.00 85.03 463 LEU A C 1
ATOM 3273 O O . LEU A 1 440 ? 10.177 6.134 24.528 1.00 95.95 463 LEU A O 1
ATOM 3278 N N . VAL A 1 441 ? 9.619 4.050 25.156 1.00 84.02 464 VAL A N 1
ATOM 3279 C CA . VAL A 1 441 ? 9.017 4.481 26.414 1.00 90.59 464 VAL A CA 1
ATOM 3280 C C . VAL A 1 441 ? 10.049 4.636 27.529 1.00 95.54 464 VAL A C 1
ATOM 3281 O O . VAL A 1 441 ? 10.077 5.654 28.223 1.00 94.72 464 VAL A O 1
ATOM 3285 N N . GLU A 1 442 ? 10.896 3.624 27.691 1.00 95.59 465 GLU A N 1
ATOM 3286 C CA . GLU A 1 442 ? 11.879 3.604 28.771 1.00 96.38 465 GLU A CA 1
ATOM 3287 C C . GLU A 1 442 ? 12.903 4.731 28.659 1.00 97.08 465 GLU A C 1
ATOM 3288 O O . GLU A 1 442 ? 13.149 5.451 29.626 1.00 100.78 465 GLU A O 1
ATOM 3294 N N . LYS A 1 443 ? 13.495 4.882 27.479 1.00 93.70 466 LYS A N 1
ATOM 3295 C CA . LYS A 1 443 ? 14.532 5.888 27.277 1.00 94.23 466 LYS A CA 1
ATOM 3296 C C . LYS A 1 443 ? 13.963 7.188 26.710 1.00 96.81 466 LYS A C 1
ATOM 3297 O O . LYS A 1 443 ? 14.710 8.089 26.326 1.00 94.78 466 LYS A O 1
ATOM 3303 N N . GLY A 1 444 ? 12.637 7.275 26.663 1.00 91.98 467 GLY A N 1
ATOM 3304 C CA . GLY A 1 444 ? 11.952 8.507 26.310 1.00 91.43 467 GLY A CA 1
ATOM 3305 C C . GLY A 1 444 ? 12.091 8.957 24.868 1.00 89.10 467 GLY A C 1
ATOM 3306 O O . GLY A 1 444 ? 11.924 10.139 24.565 1.00 88.86 467 GLY A O 1
ATOM 3307 N N . LEU A 1 445 ? 12.392 8.021 23.974 1.00 90.88 468 LEU A N 1
ATOM 3308 C CA . LEU A 1 445 ? 12.505 8.339 22.554 1.00 82.83 468 LEU A CA 1
ATOM 3309 C C . LEU A 1 445 ? 11.123 8.458 21.924 1.00 78.26 468 LEU A C 1
ATOM 3310 O O . LEU A 1 445 ? 10.254 7.616 22.148 1.00 80.10 468 LEU A O 1
ATOM 3315 N N . ASP A 1 446 ? 10.923 9.507 21.134 1.00 76.95 469 ASP A N 1
ATOM 3316 C CA . ASP A 1 446 ? 9.628 9.754 20.511 1.00 87.08 469 ASP A CA 1
ATOM 3317 C C . ASP A 1 446 ? 9.379 8.835 19.318 1.00 79.55 469 ASP A C 1
ATOM 3318 O O . ASP A 1 446 ? 8.246 8.414 19.080 1.00 78.65 469 ASP A O 1
ATOM 3323 N N . ALA A 1 447 ? 10.436 8.524 18.574 1.00 75.92 470 ALA A N 1
ATOM 3324 C CA . ALA A 1 447 ? 10.311 7.669 17.398 1.00 76.24 470 ALA A CA 1
ATOM 3325 C C . ALA A 1 447 ? 11.641 7.038 17.002 1.00 73.67 470 ALA A C 1
ATOM 3326 O O . ALA A 1 447 ? 12.705 7.481 17.432 1.00 66.89 470 ALA A O 1
ATOM 3328 N N . LEU A 1 448 ? 11.566 5.998 16.178 1.00 74.61 471 LEU A N 1
ATOM 3329 C CA . LEU A 1 448 ? 12.750 5.320 15.661 1.00 72.01 471 LEU A CA 1
ATOM 3330 C C . LEU A 1 448 ? 12.747 5.340 14.136 1.00 65.52 471 LEU A C 1
ATOM 3331 O O . LEU A 1 448 ? 11.748 4.991 13.510 1.00 72.08 471 LEU A O 1
ATOM 3336 N N . VAL A 1 449 ? 13.864 5.746 13.540 1.00 57.87 472 VAL A N 1
ATOM 3337 C CA . VAL A 1 449 ? 13.957 5.827 12.086 1.00 58.51 472 VAL A CA 1
ATOM 3338 C C . VAL A 1 449 ? 14.876 4.738 11.527 1.00 59.59 472 VAL A C 1
ATOM 3339 O O . VAL A 1 449 ? 15.889 4.388 12.134 1.00 64.31 472 VAL A O 1
ATOM 3351 N N . ILE A 1 451 ? 16.389 2.693 7.627 1.00 47.75 474 ILE A N 1
ATOM 3352 C CA . ILE A 1 451 ? 16.569 2.770 6.183 1.00 45.75 474 ILE A CA 1
ATOM 3353 C C . ILE A 1 451 ? 15.833 1.617 5.507 1.00 56.05 474 ILE A C 1
ATOM 3354 O O . ILE A 1 451 ? 16.103 0.451 5.794 1.00 57.53 474 ILE A O 1
ATOM 3359 N N . ASN A 1 452 ? 14.905 1.957 4.615 1.00 47.34 475 ASN A N 1
ATOM 3360 C CA . ASN A 1 452 ? 14.069 0.973 3.929 1.00 39.62 475 ASN A CA 1
ATOM 3361 C C . ASN A 1 452 ? 13.324 0.064 4.905 1.00 44.04 475 ASN A C 1
ATOM 3362 O O . ASN A 1 452 ? 12.674 0.542 5.833 1.00 40.98 475 ASN A O 1
ATOM 3367 N N . ASN A 1 453 ? 13.425 -1.245 4.698 1.00 39.59 476 ASN A N 1
ATOM 3368 C CA . ASN A 1 453 ? 12.689 -2.199 5.522 1.00 40.03 476 ASN A CA 1
ATOM 3369 C C . ASN A 1 453 ? 13.593 -3.130 6.327 1.00 43.11 476 ASN A C 1
ATOM 3370 O O . ASN A 1 453 ? 13.306 -4.320 6.468 1.00 49.75 476 ASN A O 1
ATOM 3375 N N . GLU A 1 454 ? 14.674 -2.582 6.871 1.00 46.19 477 GLU A N 1
ATOM 3376 C CA . GLU A 1 454 ? 15.655 -3.385 7.593 1.00 52.09 477 GLU A CA 1
ATOM 3377 C C . GLU A 1 454 ? 15.158 -3.836 8.967 1.00 53.40 477 GLU A C 1
ATOM 3378 O O . GLU A 1 454 ? 15.539 -4.903 9.449 1.00 61.42 477 GLU A O 1
ATOM 3384 N N . GLU A 1 455 ? 14.309 -3.027 9.595 1.00 52.93 478 GLU A N 1
ATOM 3385 C CA . GLU A 1 455 ? 13.801 -3.348 10.927 1.00 58.54 478 GLU A CA 1
ATOM 3386 C C . GLU A 1 455 ? 12.282 -3.215 11.007 1.00 63.77 478 GLU A C 1
ATOM 3387 O O . GLU A 1 455 ? 11.766 -2.294 11.639 1.00 77.15 478 GLU A O 1
ATOM 3393 N N . VAL A 1 456 ? 11.569 -4.143 10.377 1.00 47.24 479 VAL A N 1
ATOM 3394 C CA . VAL A 1 456 ? 10.110 -4.100 10.356 1.00 46.10 479 VAL A CA 1
ATOM 3395 C C . VAL A 1 456 ? 9.505 -5.230 11.184 1.00 47.37 479 VAL A C 1
ATOM 3396 O O . VAL A 1 456 ? 8.374 -5.126 11.661 1.00 75.78 479 VAL A O 1
ATOM 3400 N N . LEU A 1 457 ? 10.273 -6.302 11.358 1.00 48.46 480 LEU A N 1
ATOM 3401 C CA . LEU A 1 457 ? 9.810 -7.500 12.057 1.00 54.77 480 LEU A CA 1
ATOM 3402 C C . LEU A 1 457 ? 9.226 -7.209 13.437 1.00 56.11 480 LEU A C 1
ATOM 3403 O O . LEU A 1 457 ? 8.169 -7.729 13.793 1.00 53.80 480 LEU A O 1
ATOM 3408 N N . LEU A 1 458 ? 9.911 -6.371 14.207 1.00 61.00 481 LEU A N 1
ATOM 3409 C CA . LEU A 1 458 ? 9.505 -6.093 15.580 1.00 64.29 481 LEU A CA 1
ATOM 3410 C C . LEU A 1 458 ? 8.275 -5.193 15.654 1.00 70.98 481 LEU A C 1
ATOM 3411 O O . LEU A 1 458 ? 7.332 -5.479 16.392 1.00 77.21 481 LEU A O 1
ATOM 3416 N N . SER A 1 459 ? 8.288 -4.106 14.889 1.00 54.35 482 SER A N 1
ATOM 3417 C CA . SER A 1 459 ? 7.206 -3.127 14.931 1.00 59.61 482 SER A CA 1
ATOM 3418 C C . SER A 1 459 ? 5.898 -3.681 14.370 1.00 66.47 482 SER A C 1
ATOM 3419 O O . SER A 1 459 ? 4.814 -3.237 14.751 1.00 72.34 482 SER A O 1
ATOM 3422 N N . ALA A 1 460 ? 6.003 -4.650 13.466 1.00 50.06 483 ALA A N 1
ATOM 3423 C CA . ALA A 1 460 ? 4.823 -5.256 12.858 1.00 48.28 483 ALA A CA 1
ATOM 3424 C C . ALA A 1 460 ? 4.131 -6.206 13.832 1.00 62.30 483 ALA A C 1
ATOM 3425 O O . ALA A 1 460 ? 2.906 -6.198 13.955 1.00 63.15 483 ALA A O 1
ATOM 3427 N N . VAL A 1 461 ? 4.923 -7.020 14.521 1.00 62.20 484 VAL A N 1
ATOM 3428 C CA . VAL A 1 461 ? 4.392 -7.978 15.485 1.00 69.12 484 VAL A CA 1
ATOM 3429 C C . VAL A 1 461 ? 3.841 -7.268 16.719 1.00 67.82 484 VAL A C 1
ATOM 3430 O O . VAL A 1 461 ? 2.772 -7.614 17.223 1.00 71.58 484 VAL A O 1
ATOM 3434 N N . ALA A 1 462 ? 4.573 -6.265 17.192 1.00 64.61 485 ALA A N 1
ATOM 3435 C CA . ALA A 1 462 ? 4.176 -5.519 18.380 1.00 61.07 485 ALA A CA 1
ATOM 3436 C C . ALA A 1 462 ? 2.958 -4.637 18.112 1.00 62.69 485 ALA A C 1
ATOM 3437 O O . ALA A 1 462 ? 2.283 -4.198 19.043 1.00 74.26 485 ALA A O 1
ATOM 3439 N N . GLY A 1 463 ? 2.682 -4.380 16.838 1.00 58.99 486 GLY A N 1
ATOM 3440 C CA . GLY A 1 463 ? 1.520 -3.599 16.454 1.00 57.02 486 GLY A CA 1
ATOM 3441 C C . GLY A 1 463 ? 1.775 -2.105 16.437 1.00 69.06 486 GLY A C 1
ATOM 3442 O O . GLY A 1 463 ? 0.844 -1.309 16.315 1.00 67.67 486 GLY A O 1
ATOM 3443 N N . TYR A 1 464 ? 3.041 -1.722 16.561 1.00 71.82 487 TYR A N 1
ATOM 3444 C CA . TYR A 1 464 ? 3.423 -0.315 16.551 1.00 71.92 487 TYR A CA 1
ATOM 3445 C C . TYR A 1 464 ? 3.357 0.260 15.139 1.00 65.01 487 TYR A C 1
ATOM 3446 O O . TYR A 1 464 ? 3.655 -0.436 14.168 1.00 72.70 487 TYR A O 1
ATOM 3455 N N . PRO A 1 465 ? 2.959 1.536 15.022 1.00 67.27 488 PRO A N 1
ATOM 3456 C CA . PRO A 1 465 ? 2.796 2.185 13.717 1.00 51.49 488 PRO A CA 1
ATOM 3457 C C . PRO A 1 465 ? 4.120 2.459 13.004 1.00 53.40 488 PRO A C 1
ATOM 3458 O O . PRO A 1 465 ? 5.145 2.668 13.652 1.00 60.25 488 PRO A O 1
ATOM 3462 N N . GLU A 1 466 ? 4.082 2.454 11.675 1.00 58.67 489 GLU A N 1
ATOM 3463 C CA . GLU A 1 466 ? 5.263 2.707 10.858 1.00 47.93 489 GLU A CA 1
ATOM 3464 C C . GLU A 1 466 ? 4.957 3.744 9.786 1.00 49.12 489 GLU A C 1
ATOM 3465 O O . GLU A 1 466 ? 3.905 3.692 9.152 1.00 52.67 489 GLU A O 1
ATOM 3471 N N . LEU A 1 467 ? 5.876 4.682 9.578 1.00 48.07 490 LEU A N 1
ATOM 3472 C CA . LEU A 1 467 ? 5.680 5.721 8.572 1.00 53.58 490 LEU A CA 1
ATOM 3473 C C . LEU A 1 467 ? 6.896 5.868 7.661 1.00 56.65 490 LEU A C 1
ATOM 3474 O O . LEU A 1 467 ? 7.982 6.230 8.113 1.00 62.76 490 LEU A O 1
ATOM 3479 N N . ALA A 1 468 ? 6.701 5.593 6.375 1.00 42.40 491 ALA A N 1
ATOM 3480 C CA . ALA A 1 468 ? 7.778 5.687 5.395 1.00 40.26 491 ALA A CA 1
ATOM 3481 C C . ALA A 1 468 ? 7.794 7.051 4.712 1.00 48.47 491 ALA A C 1
ATOM 3482 O O . ALA A 1 468 ? 6.771 7.518 4.215 1.00 47.28 491 ALA A O 1
ATOM 3484 N N . VAL A 1 469 ? 8.962 7.686 4.694 1.00 54.66 492 VAL A N 1
ATOM 3485 C CA . VAL A 1 469 ? 9.130 8.995 4.068 1.00 51.03 492 VAL A CA 1
ATOM 3486 C C . VAL A 1 469 ? 10.354 8.982 3.153 1.00 55.37 492 VAL A C 1
ATOM 3487 O O . VAL A 1 469 ? 11.426 8.538 3.564 1.00 62.58 492 VAL A O 1
ATOM 3491 N N . PRO A 1 470 ? 10.191 9.456 1.904 1.00 53.51 493 PRO A N 1
ATOM 3492 C CA . PRO A 1 470 ? 11.278 9.517 0.918 1.00 46.44 493 PRO A CA 1
ATOM 3493 C C . PRO A 1 470 ? 12.545 10.176 1.463 1.00 53.15 493 PRO A C 1
ATOM 3494 O O . PRO A 1 470 ? 12.526 11.356 1.816 1.00 55.29 493 PRO A O 1
ATOM 3498 N N . ALA A 1 471 ? 13.631 9.413 1.526 1.00 52.20 494 ALA A N 1
ATOM 3499 C CA . ALA A 1 471 ? 14.877 9.902 2.106 1.00 43.85 494 ALA A CA 1
ATOM 3500 C C . ALA A 1 471 ? 15.894 10.296 1.039 1.00 56.98 494 ALA A C 1
ATOM 3501 O O . ALA A 1 471 ? 16.959 10.824 1.356 1.00 76.82 494 ALA A O 1
ATOM 3503 N N . GLY A 1 472 ? 15.566 10.036 -0.223 1.00 58.88 495 GLY A N 1
ATOM 3504 C CA . GLY A 1 472 ? 16.439 10.414 -1.319 1.00 42.37 495 GLY A CA 1
ATOM 3505 C C . GLY A 1 472 ? 16.746 9.287 -2.283 1.00 40.79 495 GLY A C 1
ATOM 3506 O O . GLY A 1 472 ? 15.976 8.335 -2.412 1.00 42.47 495 GLY A O 1
ATOM 3507 N N . TYR A 1 473 ? 17.880 9.401 -2.967 1.00 41.51 496 TYR A N 1
ATOM 3508 C CA . TYR A 1 473 ? 18.281 8.425 -3.973 1.00 44.54 496 TYR A CA 1
ATOM 3509 C C . TYR A 1 473 ? 19.784 8.174 -3.902 1.00 50.89 496 TYR A C 1
ATOM 3510 O O . TYR A 1 473 ? 20.570 9.111 -3.757 1.00 64.61 496 TYR A O 1
ATOM 3519 N N . ASP A 1 474 ? 20.182 6.909 -4.010 1.00 41.37 497 ASP A N 1
ATOM 3520 C CA . ASP A 1 474 ? 21.592 6.545 -3.918 1.00 42.94 497 ASP A CA 1
ATOM 3521 C C . ASP A 1 474 ? 22.361 6.971 -5.167 1.00 50.15 497 ASP A C 1
ATOM 3522 O O . ASP A 1 474 ? 21.829 7.679 -6.023 1.00 49.34 497 ASP A O 1
ATOM 3527 N N . ASN A 1 475 ? 23.611 6.532 -5.267 1.00 49.17 498 ASN A N 1
ATOM 3528 C CA . ASN A 1 475 ? 24.474 6.922 -6.377 1.00 59.51 498 ASN A CA 1
ATOM 3529 C C . ASN A 1 475 ? 24.002 6.373 -7.721 1.00 60.09 498 ASN A C 1
ATOM 3530 O O . ASN A 1 475 ? 24.357 6.902 -8.774 1.00 56.51 498 ASN A O 1
ATOM 3535 N N . ASN A 1 476 ? 23.201 5.312 -7.681 1.00 58.19 499 ASN A N 1
ATOM 3536 C CA . ASN A 1 476 ? 22.676 4.708 -8.900 1.00 48.99 499 ASN A CA 1
ATOM 3537 C C . ASN A 1 476 ? 21.289 5.233 -9.253 1.00 44.80 499 ASN A C 1
ATOM 3538 O O . ASN A 1 476 ? 20.760 4.941 -10.326 1.00 50.70 499 ASN A O 1
ATOM 3543 N N . GLY A 1 477 ? 20.703 6.008 -8.347 1.00 53.95 500 GLY A N 1
ATOM 3544 C CA . GLY A 1 477 ? 19.395 6.590 -8.579 1.00 50.89 500 GLY A CA 1
ATOM 3545 C C . GLY A 1 477 ? 18.267 5.756 -8.007 1.00 51.11 500 GLY A C 1
ATOM 3546 O O . GLY A 1 477 ? 17.093 6.099 -8.154 1.00 54.79 500 GLY A O 1
ATOM 3547 N N . GLU A 1 478 ? 18.621 4.654 -7.354 1.00 38.93 501 GLU A N 1
ATOM 3548 C CA . GLU A 1 478 ? 17.629 3.790 -6.726 1.00 44.34 501 GLU A CA 1
ATOM 3549 C C . GLU A 1 478 ? 17.076 4.447 -5.467 1.00 35.46 501 GLU A C 1
ATOM 3550 O O . GLU A 1 478 ? 17.836 4.846 -4.584 1.00 45.42 501 GLU A O 1
ATOM 3556 N N . PRO A 1 479 ? 15.743 4.567 -5.388 1.00 34.90 502 PRO A N 1
ATOM 3557 C CA . PRO A 1 479 ? 15.048 5.228 -4.278 1.00 43.91 502 PRO A CA 1
ATOM 3558 C C . PRO A 1 479 ? 15.351 4.611 -2.914 1.00 35.43 502 PRO A C 1
ATOM 3559 O O . PRO A 1 479 ? 15.353 3.390 -2.763 1.00 34.87 502 PRO A O 1
ATOM 3563 N N . VAL A 1 480 ? 15.611 5.468 -1.932 1.00 36.97 503 VAL A N 1
ATOM 3564 C CA . VAL A 1 480 ? 15.821 5.034 -0.558 1.00 42.58 503 VAL A CA 1
ATOM 3565 C C . VAL A 1 480 ? 14.926 5.841 0.373 1.00 53.70 503 VAL A C 1
ATOM 3566 O O . VAL A 1 480 ? 14.951 7.071 0.355 1.00 58.39 503 VAL A O 1
ATOM 3570 N N . GLY A 1 481 ? 14.130 5.148 1.179 1.00 50.75 504 GLY A N 1
ATOM 3571 C CA . GLY A 1 481 ? 13.209 5.813 2.080 1.00 43.52 504 GLY A CA 1
ATOM 3572 C C . GLY A 1 481 ? 13.606 5.697 3.538 1.00 49.72 504 GLY A C 1
ATOM 3573 O O . GLY A 1 481 ? 14.370 4.811 3.921 1.00 42.30 504 GLY A O 1
ATOM 3574 N N . ALA A 1 482 ? 13.086 6.609 4.352 1.00 57.02 505 ALA A N 1
ATOM 3575 C CA . ALA A 1 482 ? 13.299 6.569 5.791 1.00 49.42 505 ALA A CA 1
ATOM 3576 C C . ALA A 1 482 ? 11.994 6.223 6.495 1.00 45.48 505 ALA A C 1
ATOM 3577 O O . ALA A 1 482 ? 11.053 7.016 6.498 1.00 53.51 505 ALA A O 1
ATOM 3579 N N . VAL A 1 483 ? 11.939 5.034 7.085 1.00 51.15 506 VAL A N 1
ATOM 3580 C CA . VAL A 1 483 ? 10.724 4.569 7.745 1.00 46.49 506 VAL A CA 1
ATOM 3581 C C . VAL A 1 483 ? 10.784 4.804 9.250 1.00 47.22 506 VAL A C 1
ATOM 3582 O O . VAL A 1 483 ? 11.706 4.347 9.925 1.00 56.20 506 VAL A O 1
ATOM 3586 N N . PHE A 1 484 ? 9.789 5.518 9.768 1.00 53.64 507 PHE A N 1
ATOM 3587 C CA . PHE A 1 484 ? 9.751 5.878 11.181 1.00 53.91 507 PHE A CA 1
ATOM 3588 C C . PHE A 1 484 ? 8.870 4.933 11.993 1.00 53.29 507 PHE A C 1
ATOM 3589 O O . PHE A 1 484 ? 7.750 4.619 11.593 1.00 55.42 507 PHE A O 1
ATOM 3597 N N . VAL A 1 485 ? 9.382 4.486 13.136 1.00 61.39 508 VAL A N 1
ATOM 3598 C CA . VAL A 1 485 ? 8.600 3.674 14.061 1.00 55.17 508 VAL A CA 1
ATOM 3599 C C . VAL A 1 485 ? 8.074 4.530 15.206 1.00 62.40 508 VAL A C 1
ATOM 3600 O O . VAL A 1 485 ? 8.849 5.080 15.988 1.00 72.66 508 VAL A O 1
ATOM 3604 N N . GLY A 1 486 ? 6.754 4.640 15.300 1.00 62.67 509 GLY A N 1
ATOM 3605 C CA . GLY A 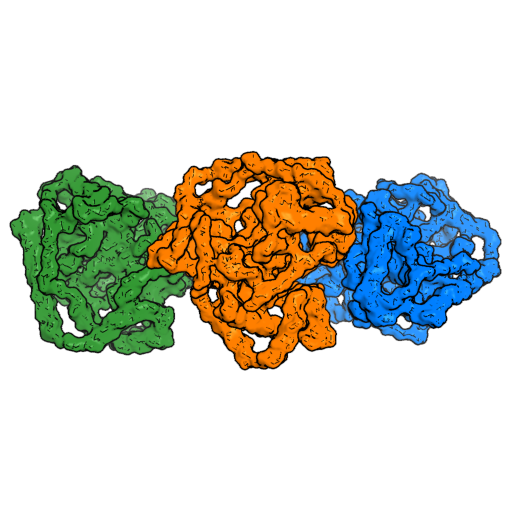1 486 ? 6.132 5.413 16.358 1.00 68.66 509 GLY A CA 1
ATOM 3606 C C . GLY A 1 486 ? 5.673 4.538 17.506 1.00 62.12 509 GLY A C 1
ATOM 3607 O O . GLY A 1 486 ? 5.736 3.312 17.425 1.00 61.19 509 GLY A O 1
ATOM 3608 N N . LYS A 1 487 ? 5.214 5.170 18.581 1.00 70.82 510 LYS A N 1
ATOM 3609 C CA . LYS A 1 487 ? 4.714 4.439 19.738 1.00 69.06 510 LYS A CA 1
ATOM 3610 C C . LYS A 1 487 ? 3.267 4.008 19.518 1.00 69.07 510 LYS A C 1
ATOM 3611 O O . LYS A 1 487 ? 2.590 4.524 18.628 1.00 69.67 510 LYS A O 1
ATOM 3617 N N . GLN A 1 488 ? 2.808 3.060 20.331 1.00 73.16 511 GLN A N 1
ATOM 3618 C CA . GLN A 1 488 ? 1.484 2.458 20.177 1.00 72.30 511 GLN A CA 1
ATOM 3619 C C . GLN A 1 488 ? 0.364 3.492 20.128 1.00 72.97 511 GLN A C 1
ATOM 3620 O O . GLN A 1 488 ? 0.295 4.385 20.974 1.00 89.26 511 GLN A O 1
ATOM 3622 N N . PHE A 1 489 ? -0.499 3.360 19.122 1.00 65.34 512 PHE A N 1
ATOM 3623 C CA . PHE A 1 489 ? -1.627 4.266 18.908 1.00 75.32 512 PHE A CA 1
ATOM 3624 C C . PHE A 1 489 ? -1.174 5.715 18.749 1.00 81.51 512 PHE A C 1
ATOM 3625 O O . PHE A 1 489 ? -1.923 6.644 19.049 1.00 88.33 512 PHE A O 1
ATOM 3633 N N . GLY A 1 490 ? 0.052 5.902 18.269 1.00 84.39 513 GLY A N 1
ATOM 3634 C CA . GLY A 1 490 ? 0.621 7.230 18.135 1.00 84.93 513 GLY A CA 1
ATOM 3635 C C . GLY A 1 490 ? 0.776 7.680 16.696 1.00 77.21 513 GLY A C 1
ATOM 3636 O O . GLY A 1 490 ? 1.816 8.216 16.315 1.00 79.92 513 GLY A O 1
ATOM 3637 N N . GLU A 1 491 ? -0.262 7.463 15.894 1.00 74.20 514 GLU A N 1
ATOM 3638 C CA . GLU A 1 491 ? -0.255 7.899 14.502 1.00 74.18 514 GLU A CA 1
ATOM 3639 C C . GLU A 1 491 ? -0.233 9.420 14.405 1.00 78.29 514 GLU A C 1
ATOM 3640 O O . GLU A 1 491 ? 0.298 9.982 13.447 1.00 79.95 514 GLU A O 1
ATOM 3646 N N . LYS A 1 492 ? -0.814 10.078 15.403 1.00 80.45 515 LYS A N 1
ATOM 3647 C CA . LYS A 1 492 ? -0.863 11.535 15.440 1.00 79.91 515 LYS A CA 1
ATOM 3648 C C . LYS A 1 492 ? 0.534 12.133 15.556 1.00 81.44 515 LYS A C 1
ATOM 3649 O O . LYS A 1 492 ? 0.847 13.133 14.910 1.00 75.98 515 LYS A O 1
ATOM 3651 N N . GLU A 1 493 ? 1.373 11.513 16.379 1.00 81.16 516 GLU A N 1
ATOM 3652 C CA . GLU A 1 493 ? 2.733 11.994 16.583 1.00 81.62 516 GLU A CA 1
ATOM 3653 C C . GLU A 1 493 ? 3.635 11.594 15.419 1.00 82.28 516 GLU A C 1
ATOM 3654 O O . GLU A 1 493 ? 4.566 12.319 15.069 1.00 86.57 516 GLU A O 1
ATOM 3660 N N . LEU A 1 494 ? 3.352 10.441 14.821 1.00 73.78 517 LEU A N 1
ATOM 3661 C CA . LEU A 1 494 ? 4.134 9.956 13.688 1.00 65.74 517 LEU A CA 1
ATOM 3662 C C . LEU A 1 494 ? 4.004 10.875 12.480 1.00 63.65 517 LEU A C 1
ATOM 3663 O O . LEU A 1 494 ? 5.004 11.242 11.862 1.00 62.47 517 LEU A O 1
ATOM 3668 N N . PHE A 1 495 ? 2.770 11.238 12.144 1.00 58.73 518 PHE A N 1
ATOM 3669 C CA . PHE A 1 495 ? 2.519 12.140 11.025 1.00 60.51 518 PHE A CA 1
ATOM 3670 C C . PHE A 1 495 ? 3.175 13.496 11.254 1.00 75.66 518 PHE A C 1
ATOM 3671 O O . PHE A 1 495 ? 3.734 14.085 10.331 1.00 72.91 518 PHE A O 1
ATOM 3679 N N . ASN A 1 496 ? 3.105 13.983 12.489 1.00 71.58 519 ASN A N 1
ATOM 3680 C CA . ASN A 1 496 ? 3.715 15.258 12.844 1.00 71.44 519 ASN A CA 1
ATOM 3681 C C . ASN A 1 496 ? 5.231 15.199 12.700 1.00 69.86 519 ASN A C 1
ATOM 3682 O O . ASN A 1 496 ? 5.858 16.138 12.211 1.00 65.06 519 ASN A O 1
ATOM 3687 N N . ILE A 1 497 ? 5.812 14.082 13.128 1.00 73.12 520 ILE A N 1
ATOM 3688 C CA . ILE A 1 497 ? 7.243 13.849 12.981 1.00 69.58 520 ILE A CA 1
ATOM 3689 C C . ILE A 1 497 ? 7.608 13.658 11.511 1.00 66.41 520 ILE A C 1
ATOM 3690 O O . ILE A 1 497 ? 8.579 14.236 11.020 1.00 64.60 520 ILE A O 1
ATOM 3695 N N . GLY A 1 498 ? 6.813 12.854 10.812 1.00 56.21 521 GLY A N 1
ATOM 3696 C CA . GLY A 1 498 ? 7.046 12.576 9.407 1.00 53.39 521 GLY A CA 1
ATOM 3697 C C . GLY A 1 498 ? 6.908 13.799 8.520 1.00 71.50 521 GLY A C 1
ATOM 3698 O O . GLY A 1 498 ? 7.678 13.979 7.576 1.00 77.17 521 GLY A O 1
ATOM 3699 N N . TYR A 1 499 ? 5.924 14.641 8.824 1.00 67.39 522 TYR A N 1
ATOM 3700 C CA . TYR A 1 499 ? 5.684 15.855 8.051 1.00 65.72 522 TYR A CA 1
ATOM 3701 C C . TYR A 1 499 ? 6.835 16.842 8.205 1.00 72.02 522 TYR A C 1
ATOM 3702 O O . TYR A 1 499 ? 7.227 17.508 7.246 1.00 67.52 522 TYR A O 1
ATOM 3711 N N . ALA A 1 500 ? 7.372 16.930 9.417 1.00 75.56 523 ALA A N 1
ATOM 3712 C CA . ALA A 1 500 ? 8.466 17.849 9.703 1.00 90.36 523 ALA A CA 1
ATOM 3713 C C . ALA A 1 500 ? 9.751 17.407 9.010 1.00 93.42 523 ALA A C 1
ATOM 3714 O O . ALA A 1 500 ? 10.515 18.236 8.518 1.00 94.20 523 ALA A O 1
ATOM 3716 N N . TYR A 1 501 ? 9.986 16.098 8.972 1.00 85.63 524 TYR A N 1
ATOM 3717 C CA . TYR A 1 501 ? 11.156 15.558 8.287 1.00 76.20 524 TYR A CA 1
ATOM 3718 C C . TYR A 1 501 ? 11.014 15.696 6.777 1.00 61.44 524 TYR A C 1
ATOM 3719 O O . TYR A 1 501 ? 11.997 15.909 6.068 1.00 63.03 524 TYR A O 1
ATOM 3728 N N . GLU A 1 502 ? 9.783 15.574 6.292 1.00 63.07 525 GLU A N 1
ATOM 3729 C CA . GLU A 1 502 ? 9.506 15.662 4.864 1.00 66.54 525 GLU A CA 1
ATOM 3730 C C . GLU A 1 502 ? 9.764 17.064 4.322 1.00 71.38 525 GLU A C 1
ATOM 3731 O O . GLU A 1 502 ? 10.426 17.231 3.298 1.00 81.73 525 GLU A O 1
ATOM 3737 N N . GLN A 1 503 ? 9.236 18.067 5.015 1.00 68.06 526 GLN A N 1
ATOM 3738 C CA . GLN A 1 503 ? 9.340 19.450 4.563 1.00 57.27 526 GLN A CA 1
ATOM 3739 C C . GLN A 1 503 ? 10.741 20.018 4.763 1.00 60.23 526 GLN A C 1
ATOM 3740 O O . GLN A 1 503 ? 11.193 20.859 3.985 1.00 64.52 526 GLN A O 1
ATOM 3746 N N . GLN A 1 504 ? 11.427 19.557 5.804 1.00 59.73 527 GLN A N 1
ATOM 3747 C CA . GLN A 1 504 ? 12.775 20.034 6.096 1.00 63.36 527 GLN A CA 1
ATOM 3748 C C . GLN A 1 504 ? 13.832 19.191 5.390 1.00 75.24 527 GLN A C 1
ATOM 3749 O O . GLN A 1 504 ? 14.945 19.028 5.891 1.00 84.02 527 GLN A O 1
ATOM 3751 N N . SER A 1 505 ? 13.477 18.659 4.225 1.00 73.42 528 SER A N 1
ATOM 3752 C CA . SER A 1 505 ? 14.396 17.844 3.438 1.00 71.53 528 SER A CA 1
ATOM 3753 C C . SER A 1 505 ? 14.011 17.849 1.961 1.00 69.01 528 SER A C 1
ATOM 3754 O O . SER A 1 505 ? 14.836 18.163 1.102 1.00 80.04 528 SER A O 1
ATOM 3757 N N . LYS A 1 506 ? 12.755 17.502 1.683 1.00 56.89 529 LYS A N 1
ATOM 3758 C CA . LYS A 1 506 ? 12.224 17.458 0.320 1.00 58.00 529 LYS A CA 1
ATOM 3759 C C . LYS A 1 506 ? 13.094 16.618 -0.610 1.00 62.73 529 LYS A C 1
ATOM 3760 O O . LYS A 1 506 ? 13.700 17.140 -1.545 1.00 61.21 529 LYS A O 1
ATOM 3766 N N . ASN A 1 507 ? 13.151 15.317 -0.349 1.00 64.44 530 ASN A N 1
ATOM 3767 C CA . ASN A 1 507 ? 13.993 14.419 -1.130 1.00 54.51 530 ASN A CA 1
ATOM 3768 C C . ASN A 1 507 ? 13.289 13.864 -2.362 1.00 48.36 530 ASN A C 1
ATOM 3769 O O . ASN A 1 507 ? 13.938 13.494 -3.341 1.00 54.80 530 ASN A O 1
ATOM 3774 N N . ARG A 1 508 ? 11.963 13.807 -2.312 1.00 47.58 531 ARG A N 1
ATOM 3775 C CA . ARG A 1 508 ? 11.193 13.169 -3.374 1.00 54.05 531 ARG A CA 1
ATOM 3776 C C . ARG A 1 508 ? 11.221 13.962 -4.676 1.00 54.65 531 ARG A C 1
ATOM 3777 O O . ARG A 1 508 ? 10.863 15.139 -4.709 1.00 63.00 531 ARG A O 1
ATOM 3785 N N . LYS A 1 509 ? 11.653 13.302 -5.745 1.00 47.29 532 LYS A N 1
ATOM 3786 C CA . LYS A 1 509 ? 11.594 13.873 -7.085 1.00 46.82 532 LYS A CA 1
ATOM 3787 C C . LYS A 1 509 ? 10.668 13.039 -7.964 1.00 54.17 532 LYS A C 1
ATOM 3788 O O . LYS A 1 509 ? 10.718 11.809 -7.928 1.00 54.43 532 LYS A O 1
ATOM 3794 N N . PRO A 1 510 ? 9.810 13.708 -8.749 1.00 54.89 533 PRO A N 1
ATOM 3795 C CA . PRO A 1 510 ? 8.916 13.022 -9.689 1.00 50.49 533 PRO A CA 1
ATOM 3796 C C . PRO A 1 510 ? 9.692 12.183 -10.700 1.00 55.36 533 PRO A C 1
ATOM 3797 O O . PRO A 1 510 ? 10.655 12.675 -11.288 1.00 71.86 533 PRO A O 1
ATOM 3801 N N . PRO A 1 511 ? 9.277 10.923 -10.897 1.00 46.92 534 PRO A N 1
ATOM 3802 C CA . PRO A 1 511 ? 9.981 9.993 -11.785 1.00 48.34 534 PRO A CA 1
ATOM 3803 C C . PRO A 1 511 ? 9.828 10.344 -13.262 1.00 49.96 534 PRO A C 1
ATOM 3804 O O . PRO A 1 511 ? 8.759 10.782 -13.686 1.00 50.05 534 PRO A O 1
ATOM 3808 N N . LYS A 1 512 ? 10.895 10.151 -14.030 1.00 48.09 535 LYS A N 1
ATOM 3809 C CA . LYS A 1 512 ? 10.851 10.362 -15.472 1.00 55.61 535 LYS A CA 1
ATOM 3810 C C . LYS A 1 512 ? 10.225 9.161 -16.171 1.00 57.65 535 LYS A C 1
ATOM 3811 O O . LYS A 1 512 ? 10.879 8.136 -16.370 1.00 65.58 535 LYS A O 1
ATOM 3817 N N . LEU A 1 513 ? 8.956 9.291 -16.539 1.00 58.36 536 LEU A N 1
ATOM 3818 C CA . LEU A 1 513 ? 8.250 8.218 -17.230 1.00 56.95 536 LEU A CA 1
ATOM 3819 C C . LEU A 1 513 ? 8.592 8.211 -18.716 1.00 61.94 536 LEU A C 1
ATOM 3820 O O . LEU A 1 513 ? 8.576 7.165 -19.365 1.00 62.84 536 LEU A O 1
ATOM 3826 N N . PRO B 1 9 ? 41.078 53.346 -22.654 1.00 70.18 32 PRO B N 1
ATOM 3827 C CA . PRO B 1 9 ? 40.024 53.969 -21.845 1.00 62.99 32 PRO B CA 1
ATOM 3828 C C . PRO B 1 9 ? 40.559 55.091 -20.961 1.00 63.58 32 PRO B C 1
ATOM 3829 O O . PRO B 1 9 ? 41.629 54.952 -20.368 1.00 80.81 32 PRO B O 1
ATOM 3833 N N . LYS B 1 10 ? 39.817 56.190 -20.877 1.00 43.47 33 LYS B N 1
ATOM 3834 C CA . LYS B 1 10 ? 40.217 57.320 -20.048 1.00 44.88 33 LYS B CA 1
ATOM 3835 C C . LYS B 1 10 ? 40.073 56.992 -18.565 1.00 49.18 33 LYS B C 1
ATOM 3836 O O . LYS B 1 10 ? 39.521 55.954 -18.198 1.00 50.76 33 LYS B O 1
ATOM 3842 N N . GLU B 1 11 ? 40.571 57.886 -17.718 1.00 46.14 34 GLU B N 1
ATOM 3843 C CA . GLU B 1 11 ? 40.532 57.684 -16.274 1.00 44.16 34 GLU B CA 1
ATOM 3844 C C . GLU B 1 11 ? 39.165 58.025 -15.685 1.00 37.78 34 GLU B C 1
ATOM 3845 O O . GLU B 1 11 ? 38.479 58.923 -16.174 1.00 33.76 34 GLU B O 1
ATOM 3851 N N . PRO B 1 12 ? 38.761 57.297 -14.633 1.00 25.52 35 PRO B N 1
ATOM 3852 C CA . PRO B 1 12 ? 37.519 57.612 -13.922 1.00 28.71 35 PRO B CA 1
ATOM 3853 C C . PRO B 1 12 ? 37.679 58.822 -13.007 1.00 26.43 35 PRO B C 1
ATOM 3854 O O . PRO B 1 12 ? 38.672 58.922 -12.287 1.00 45.72 35 PRO B O 1
ATOM 3858 N N . GLU B 1 13 ? 36.712 59.732 -13.045 1.00 25.25 36 GLU B N 1
ATOM 3859 C CA . GLU B 1 13 ? 36.737 60.915 -12.193 1.00 25.14 36 GLU B CA 1
ATOM 3860 C C . GLU B 1 13 ? 35.535 60.914 -11.260 1.00 34.66 36 GLU B C 1
ATOM 3861 O O . GLU B 1 13 ? 34.562 60.201 -11.496 1.00 30.37 36 GLU B O 1
ATOM 3867 N N . ARG B 1 14 ? 35.600 61.710 -10.199 1.00 40.02 37 ARG B N 1
ATOM 3868 C CA . ARG B 1 14 ? 34.473 61.819 -9.282 1.00 27.45 37 ARG B CA 1
ATOM 3869 C C . ARG B 1 14 ? 33.344 62.626 -9.915 1.00 26.87 37 ARG B C 1
ATOM 3870 O O . ARG B 1 14 ? 33.149 63.800 -9.600 1.00 49.18 37 ARG B O 1
ATOM 3878 N N . ILE B 1 15 ? 32.607 61.978 -10.812 1.00 34.68 38 ILE B N 1
ATOM 3879 C CA . ILE B 1 15 ? 31.492 62.610 -11.505 1.00 35.27 38 ILE B CA 1
ATOM 3880 C C . ILE B 1 15 ? 30.166 62.004 -11.058 1.00 38.42 38 ILE B C 1
ATOM 3881 O O . ILE B 1 15 ? 29.951 60.798 -11.186 1.00 34.95 38 ILE B O 1
ATOM 3886 N N . VAL B 1 16 ? 29.281 62.843 -10.529 1.00 40.77 39 VAL B N 1
ATOM 3887 C CA . VAL B 1 16 ? 27.982 62.383 -10.048 1.00 39.91 39 VAL B CA 1
ATOM 3888 C C . VAL B 1 16 ? 26.844 63.212 -10.639 1.00 42.38 39 VAL B C 1
ATOM 3889 O O . VAL B 1 16 ? 26.773 64.423 -10.426 1.00 45.48 39 VAL B O 1
ATOM 3893 N N . TYR B 1 17 ? 25.959 62.551 -11.380 1.00 42.97 40 TYR B N 1
ATOM 3894 C CA . TYR B 1 17 ? 24.816 63.212 -12.004 1.00 26.32 40 TYR B CA 1
ATOM 3895 C C . TYR B 1 17 ? 23.529 62.947 -11.233 1.00 42.11 40 TYR B C 1
ATOM 3896 O O . TYR B 1 17 ? 23.296 61.825 -10.780 1.00 45.38 40 TYR B O 1
ATOM 3905 N N . ASP B 1 18 ? 22.703 63.983 -11.098 1.00 45.96 41 ASP B N 1
ATOM 3906 C CA . ASP B 1 18 ? 21.349 63.861 -10.553 1.00 37.61 41 ASP B CA 1
ATOM 3907 C C . ASP B 1 18 ? 21.312 63.090 -9.233 1.00 43.04 41 ASP B C 1
ATOM 3908 O O . ASP B 1 18 ? 20.834 61.957 -9.177 1.00 48.65 41 ASP B O 1
ATOM 3913 N N . LYS B 1 19 ? 21.819 63.713 -8.175 1.00 47.16 42 LYS B N 1
ATOM 3914 C CA . LYS B 1 19 ? 21.958 63.043 -6.888 1.00 38.72 42 LYS B CA 1
ATOM 3915 C C . LYS B 1 19 ? 20.625 62.937 -6.150 1.00 46.41 42 LYS B C 1
ATOM 3916 O O . LYS B 1 19 ? 20.421 62.023 -5.350 1.00 43.54 42 LYS B O 1
ATOM 3922 N N . GLU B 1 20 ? 19.715 63.865 -6.431 1.00 48.65 43 GLU B N 1
ATOM 3923 C CA . GLU B 1 20 ? 18.411 63.884 -5.772 1.00 43.38 43 GLU B CA 1
ATOM 3924 C C . GLU B 1 20 ? 17.497 62.777 -6.288 1.00 43.13 43 GLU B C 1
ATOM 3925 O O . GLU B 1 20 ? 16.431 62.527 -5.726 1.00 58.50 43 GLU B O 1
ATOM 3931 N N . ARG B 1 21 ? 17.921 62.120 -7.362 1.00 48.91 44 ARG B N 1
ATOM 3932 C CA . ARG B 1 21 ? 17.200 60.977 -7.909 1.00 39.78 44 ARG B CA 1
ATOM 3933 C C . ARG B 1 21 ? 17.187 59.825 -6.908 1.00 46.90 44 ARG B C 1
ATOM 3934 O O . ARG B 1 21 ? 16.237 59.043 -6.851 1.00 51.30 44 ARG B O 1
ATOM 3942 N N . VAL B 1 22 ? 18.247 59.740 -6.111 1.00 49.37 45 VAL B N 1
ATOM 3943 C CA . VAL B 1 22 ? 18.404 58.667 -5.137 1.00 49.78 45 VAL B CA 1
ATOM 3944 C C . VAL B 1 22 ? 18.084 59.137 -3.719 1.00 58.26 45 VAL B C 1
ATOM 3945 O O . VAL B 1 22 ? 17.415 58.437 -2.959 1.00 52.34 45 VAL B O 1
ATOM 3949 N N . LEU B 1 23 ? 18.552 60.333 -3.375 1.00 56.10 46 LEU B N 1
ATOM 3950 C CA . LEU B 1 23 ? 18.411 60.857 -2.018 1.00 50.06 46 LEU B CA 1
ATOM 3951 C C . LEU B 1 23 ? 16.963 61.146 -1.626 1.00 56.51 46 LEU B C 1
ATOM 3952 O O . LEU B 1 23 ? 16.520 60.752 -0.547 1.00 58.56 46 LEU B O 1
ATOM 3957 N N . GLN B 1 24 ? 16.234 61.837 -2.498 1.00 60.29 47 GLN B N 1
ATOM 3958 C CA . GLN B 1 24 ? 14.853 62.227 -2.207 1.00 76.58 47 GLN B CA 1
ATOM 3959 C C . GLN B 1 24 ? 13.899 61.051 -1.950 1.00 59.69 47 GLN B C 1
ATOM 3960 O O . GLN B 1 24 ? 13.082 61.124 -1.032 1.00 63.56 47 GLN B O 1
ATOM 3966 N N . PRO B 1 25 ? 13.981 59.971 -2.754 1.00 53.82 48 PRO B N 1
ATOM 3967 C CA . PRO B 1 25 ? 13.114 58.842 -2.395 1.00 53.82 48 PRO B CA 1
ATOM 3968 C C . PRO B 1 25 ? 13.487 58.221 -1.049 1.00 57.94 48 PRO B C 1
ATOM 3969 O O . PRO B 1 25 ? 12.612 57.728 -0.339 1.00 64.38 48 PRO B O 1
ATOM 3973 N N . ILE B 1 26 ? 14.771 58.252 -0.709 1.00 59.28 49 ILE B N 1
ATOM 3974 C CA . ILE B 1 26 ? 15.235 57.742 0.576 1.00 65.02 49 ILE B CA 1
ATOM 3975 C C . ILE B 1 26 ? 14.795 58.662 1.714 1.00 64.32 49 ILE B C 1
ATOM 3976 O O . ILE B 1 26 ? 14.345 58.198 2.763 1.00 62.84 49 ILE B O 1
ATOM 3981 N N . HIS B 1 27 ? 14.918 59.967 1.493 1.00 58.61 50 HIS B N 1
ATOM 3982 C CA . HIS B 1 27 ? 14.531 60.961 2.489 1.00 64.26 50 HIS B CA 1
ATOM 3983 C C . HIS B 1 27 ? 13.039 60.904 2.806 1.00 69.12 50 HIS B C 1
ATOM 3984 O O . HIS B 1 27 ? 12.632 61.099 3.952 1.00 68.76 50 HIS B O 1
ATOM 3991 N N . ASN B 1 28 ? 12.228 60.637 1.787 1.00 74.97 51 ASN B N 1
ATOM 3992 C CA . ASN B 1 28 ? 10.784 60.540 1.966 1.00 86.66 51 ASN B CA 1
ATOM 3993 C C . ASN B 1 28 ? 10.390 59.295 2.752 1.00 81.10 51 ASN B C 1
ATOM 3994 O O . ASN B 1 28 ? 9.376 59.284 3.451 1.00 83.20 51 ASN B O 1
ATOM 3999 N N . GLN B 1 29 ? 11.201 58.250 2.636 1.00 70.02 52 GLN B N 1
ATOM 4000 C CA . GLN B 1 29 ? 10.906 56.976 3.280 1.00 63.09 52 GLN B CA 1
ATOM 4001 C C . GLN B 1 29 ? 11.520 56.870 4.672 1.00 74.61 52 GLN B C 1
ATOM 4002 O O . GLN B 1 29 ? 11.265 55.908 5.395 1.00 79.42 52 GLN B O 1
ATOM 4008 N N . LEU B 1 30 ? 12.327 57.857 5.048 1.00 77.80 53 LEU B N 1
ATOM 4009 C CA . LEU B 1 30 ? 13.012 57.818 6.336 1.00 78.13 53 LEU B CA 1
ATOM 4010 C C . LEU B 1 30 ? 12.638 58.987 7.242 1.00 84.37 53 LEU B C 1
ATOM 4011 O O . LEU B 1 30 ? 13.416 59.375 8.114 1.00 88.66 53 LEU B O 1
ATOM 4016 N N . LYS B 1 31 ? 11.450 59.546 7.038 1.00 84.92 54 LYS B N 1
ATOM 4017 C CA . LYS B 1 31 ? 10.940 60.574 7.937 1.00 84.99 54 LYS B CA 1
ATOM 4018 C C . LYS B 1 31 ? 10.350 59.928 9.184 1.00 96.78 54 LYS B C 1
ATOM 4019 O O . LYS B 1 31 ? 10.441 60.474 10.283 1.00 96.96 54 LYS B O 1
ATOM 4025 N N . GLY B 1 32 ? 9.747 58.757 9.004 1.00 115.77 55 GLY B N 1
ATOM 4026 C CA . GLY B 1 32 ? 9.170 58.016 10.108 1.00 134.00 55 GLY B CA 1
ATOM 4027 C C . GLY B 1 32 ? 10.056 56.865 10.542 1.00 138.63 55 GLY B C 1
ATOM 4028 O O . GLY B 1 32 ? 9.623 55.713 10.576 1.00 145.55 55 GLY B O 1
ATOM 4029 N N . ILE B 1 33 ? 11.304 57.180 10.871 1.00 131.15 56 ILE B N 1
ATOM 4030 C CA . ILE B 1 33 ? 12.260 56.170 11.309 1.00 116.50 56 ILE B CA 1
ATOM 4031 C C . ILE B 1 33 ? 13.164 56.739 12.402 1.00 106.43 56 ILE B C 1
ATOM 4032 O O . ILE B 1 33 ? 13.328 57.955 12.514 1.00 102.24 56 ILE B O 1
ATOM 4037 N N . ASN B 1 34 ? 13.737 55.858 13.215 1.00 99.73 57 ASN B N 1
ATOM 4038 C CA . ASN B 1 34 ? 14.639 56.275 14.280 1.00 92.19 57 ASN B CA 1
ATOM 4039 C C . ASN B 1 34 ? 16.074 55.853 13.991 1.00 91.09 57 ASN B C 1
ATOM 4040 O O . ASN B 1 34 ? 16.362 54.666 13.840 1.00 86.52 57 ASN B O 1
ATOM 4045 N N . ILE B 1 35 ? 16.968 56.835 13.919 1.00 98.10 58 ILE B N 1
ATOM 4046 C CA . ILE B 1 35 ? 18.373 56.596 13.598 1.00 101.69 58 ILE B CA 1
ATOM 4047 C C . ILE B 1 35 ? 19.039 55.684 14.631 1.00 100.95 58 ILE B C 1
ATOM 4048 O O . ILE B 1 35 ? 19.896 54.865 14.286 1.00 104.07 58 ILE B O 1
ATOM 4053 N N . GLU B 1 36 ? 18.620 55.813 15.887 1.00 97.85 59 GLU B N 1
ATOM 4054 C CA . GLU B 1 36 ? 19.180 55.023 16.981 1.00 96.13 59 GLU B CA 1
ATOM 4055 C C . GLU B 1 36 ? 19.088 53.522 16.717 1.00 93.83 59 GLU B C 1
ATOM 4056 O O . GLU B 1 36 ? 20.084 52.805 16.821 1.00 89.70 59 GLU B O 1
ATOM 4058 N N . ASN B 1 37 ? 17.894 53.054 16.371 1.00 92.61 60 ASN B N 1
ATOM 4059 C CA . ASN B 1 37 ? 17.678 51.640 16.086 1.00 92.60 60 ASN B CA 1
ATOM 4060 C C . ASN B 1 37 ? 18.389 51.200 14.809 1.00 89.70 60 ASN B C 1
ATOM 4061 O O . ASN B 1 37 ? 18.799 50.046 14.682 1.00 91.68 60 ASN B O 1
ATOM 4066 N N . VAL B 1 38 ? 18.533 52.128 13.867 1.00 84.69 61 VAL B N 1
ATOM 4067 C CA . VAL B 1 38 ? 19.174 51.837 12.588 1.00 79.55 61 VAL B CA 1
ATOM 4068 C C . VAL B 1 38 ? 20.650 51.491 12.757 1.00 74.86 61 VAL B C 1
ATOM 4069 O O . VAL B 1 38 ? 21.108 50.449 12.288 1.00 73.11 61 VAL B O 1
ATOM 4073 N N . LYS B 1 39 ? 21.387 52.367 13.434 1.00 80.69 62 LYS B N 1
ATOM 4074 C CA . LYS B 1 39 ? 22.827 52.194 13.610 1.00 80.68 62 LYS B CA 1
ATOM 4075 C C . LYS B 1 39 ? 23.170 50.950 14.426 1.00 90.59 62 LYS B C 1
ATOM 4076 O O . LYS B 1 39 ? 24.211 50.328 14.212 1.00 86.72 62 LYS B O 1
ATOM 4082 N N . ILE B 1 40 ? 22.295 50.593 15.361 1.00 98.34 63 ILE B N 1
ATOM 4083 C CA . ILE B 1 40 ? 22.511 49.415 16.196 1.00 99.98 63 ILE B CA 1
ATOM 4084 C C . ILE B 1 40 ? 22.419 48.131 15.377 1.00 94.79 63 ILE B C 1
ATOM 4085 O O . ILE B 1 40 ? 23.324 47.297 15.408 1.00 97.99 63 ILE B O 1
ATOM 4090 N N . LYS B 1 41 ? 21.323 47.983 14.639 1.00 91.87 64 LYS B N 1
ATOM 4091 C CA . LYS B 1 41 ? 21.105 46.795 13.821 1.00 87.16 64 LYS B CA 1
ATOM 4092 C C . LYS B 1 41 ? 22.045 46.761 12.620 1.00 88.79 64 LYS B C 1
ATOM 4093 O O . LYS B 1 41 ? 22.298 45.698 12.052 1.00 89.08 64 LYS B O 1
ATOM 4096 N N . GLU B 1 42 ? 22.559 47.926 12.237 1.00 80.32 65 GLU B N 1
ATOM 4097 C CA . GLU B 1 42 ? 23.478 48.025 11.108 1.00 77.76 65 GLU B CA 1
ATOM 4098 C C . GLU B 1 42 ? 24.772 47.268 11.384 1.00 76.70 65 GLU B C 1
ATOM 4099 O O . GLU B 1 42 ? 25.333 46.633 10.491 1.00 78.01 65 GLU B O 1
ATOM 4105 N N . LYS B 1 43 ? 25.236 47.333 12.628 1.00 77.81 66 LYS B N 1
ATOM 4106 C CA . LYS B 1 43 ? 26.468 46.662 13.029 1.00 78.58 66 LYS B CA 1
ATOM 4107 C C . LYS B 1 43 ? 26.330 45.142 12.968 1.00 84.29 66 LYS B C 1
ATOM 4108 O O . LYS B 1 43 ? 27.322 44.416 13.013 1.00 80.64 66 LYS B O 1
ATOM 4110 N N . GLU B 1 44 ? 25.091 44.671 12.862 1.00 87.64 67 GLU B N 1
ATOM 4111 C CA . GLU B 1 44 ? 24.808 43.244 12.792 1.00 90.39 67 GLU B CA 1
ATOM 4112 C C . GLU B 1 44 ? 24.471 42.814 11.366 1.00 84.84 67 GLU B C 1
ATOM 4113 O O . GLU B 1 44 ? 24.686 41.663 10.985 1.00 85.33 67 GLU B O 1
ATOM 4119 N N . VAL B 1 45 ? 23.945 43.750 10.582 1.00 80.87 68 VAL B N 1
ATOM 4120 C CA . VAL B 1 45 ? 23.512 43.466 9.217 1.00 80.37 68 VAL B CA 1
ATOM 4121 C C . VAL B 1 45 ? 24.682 43.435 8.234 1.00 71.16 68 VAL B C 1
ATOM 4122 O O . VAL B 1 45 ? 24.731 42.584 7.343 1.00 70.11 68 VAL B O 1
ATOM 4126 N N . VAL B 1 46 ? 25.624 44.357 8.404 1.00 65.66 69 VAL B N 1
ATOM 4127 C CA . VAL B 1 46 ? 26.776 44.455 7.511 1.00 66.63 69 VAL B CA 1
ATOM 4128 C C . VAL B 1 46 ? 27.578 43.154 7.477 1.00 70.16 69 VAL B C 1
ATOM 4129 O O . VAL B 1 46 ? 27.876 42.571 8.521 1.00 76.43 69 VAL B O 1
ATOM 4133 N N . ASN B 1 47 ? 27.890 42.702 6.263 1.00 74.72 70 ASN B N 1
ATOM 4134 C CA . ASN B 1 47 ? 28.687 41.499 6.014 1.00 74.00 70 ASN B CA 1
ATOM 4135 C C . ASN B 1 47 ? 27.987 40.211 6.454 1.00 71.34 70 ASN B C 1
ATOM 4136 O O . ASN B 1 47 ? 28.608 39.152 6.530 1.00 81.36 70 ASN B O 1
ATOM 4141 N N . ALA B 1 48 ? 26.691 40.301 6.733 1.00 62.07 71 ALA B N 1
ATOM 4142 C CA . ALA B 1 48 ? 25.909 39.115 7.063 1.00 65.94 71 ALA B CA 1
ATOM 4143 C C . ALA B 1 48 ? 25.397 38.448 5.790 1.00 62.57 71 ALA B C 1
ATOM 4144 O O . ALA B 1 48 ? 25.304 39.086 4.741 1.00 74.30 71 ALA B O 1
ATOM 4146 N N . THR B 1 49 ? 25.070 37.164 5.884 1.00 64.95 72 THR B N 1
ATOM 4147 C CA . THR B 1 49 ? 24.566 36.423 4.734 1.00 69.29 72 THR B CA 1
ATOM 4148 C C . THR B 1 49 ? 23.044 36.350 4.762 1.00 80.03 72 THR B C 1
ATOM 4149 O O . THR B 1 49 ? 22.409 36.841 5.694 1.00 86.15 72 THR B O 1
ATOM 4153 N N . VAL B 1 50 ? 22.467 35.734 3.735 1.00 82.58 73 VAL B N 1
ATOM 4154 C CA . VAL B 1 50 ? 21.020 35.583 3.637 1.00 78.06 73 VAL B CA 1
ATOM 4155 C C . VAL B 1 50 ? 20.465 34.734 4.776 1.00 85.05 73 VAL B C 1
ATOM 4156 O O . VAL B 1 50 ? 19.515 35.131 5.452 1.00 86.19 73 VAL B O 1
ATOM 4160 N N . ASP B 1 51 ? 21.070 33.569 4.986 1.00 90.47 74 ASP B N 1
ATOM 4161 C CA . ASP B 1 51 ? 20.625 32.642 6.021 1.00 96.62 74 ASP B CA 1
ATOM 4162 C C . ASP B 1 51 ? 20.739 33.249 7.415 1.00 95.05 74 ASP B C 1
ATOM 4163 O O . ASP B 1 51 ? 19.928 32.960 8.295 1.00 98.65 74 ASP B O 1
ATOM 4168 N N . GLU B 1 52 ? 21.747 34.093 7.609 1.00 88.14 75 GLU B N 1
ATOM 4169 C CA . GLU B 1 52 ? 21.969 34.736 8.900 1.00 88.06 75 GLU B CA 1
ATOM 4170 C C . GLU B 1 52 ? 20.964 35.857 9.146 1.00 92.94 75 GLU B C 1
ATOM 4171 O O . GLU B 1 52 ? 20.549 36.090 10.282 1.00 96.78 75 GLU B O 1
ATOM 4177 N N . LEU B 1 53 ? 20.577 36.549 8.078 1.00 93.16 76 LEU B N 1
ATOM 4178 C CA . LEU B 1 53 ? 19.587 37.617 8.178 1.00 85.62 76 LEU B CA 1
ATOM 4179 C C . LEU B 1 53 ? 18.207 37.055 8.501 1.00 90.26 76 LEU B C 1
ATOM 4180 O O . LEU B 1 53 ? 17.392 37.717 9.144 1.00 89.57 76 LEU B O 1
ATOM 4185 N N . GLN B 1 54 ? 17.951 35.831 8.050 1.00 92.31 77 GLN B N 1
ATOM 4186 C CA . GLN B 1 54 ? 16.681 35.167 8.323 1.00 97.55 77 GLN B CA 1
ATOM 4187 C C . GLN B 1 54 ? 16.594 34.738 9.783 1.00 94.92 77 GLN B C 1
ATOM 4188 O O . GLN B 1 54 ? 15.504 34.582 10.329 1.00 92.31 77 GLN B O 1
ATOM 4194 N N . LYS B 1 55 ? 17.749 34.546 10.411 1.00 94.39 78 LYS B N 1
ATOM 4195 C CA . LYS B 1 55 ? 17.797 34.179 11.821 1.00 100.92 78 LYS B CA 1
ATOM 4196 C C . LYS B 1 55 ? 17.488 35.384 12.699 1.00 98.36 78 LYS B C 1
ATOM 4197 O O . LYS B 1 55 ? 16.749 35.278 13.677 1.00 96.51 78 LYS B O 1
ATOM 4211 N N . ILE B 1 57 ? 15.674 37.908 12.177 1.00 88.82 80 ILE B N 1
ATOM 4212 C CA . ILE B 1 57 ? 14.264 38.276 12.163 1.00 94.77 80 ILE B CA 1
ATOM 4213 C C . ILE B 1 57 ? 13.415 37.181 12.802 1.00 100.43 80 ILE B C 1
ATOM 4214 O O . ILE B 1 57 ? 12.261 37.410 13.166 1.00 98.61 80 ILE B O 1
ATOM 4219 N N . ASP B 1 58 ? 13.995 35.993 12.938 1.00 106.93 81 ASP B N 1
ATOM 4220 C CA . ASP B 1 58 ? 13.329 34.887 13.615 1.00 107.35 81 ASP B CA 1
ATOM 4221 C C . ASP B 1 58 ? 13.667 34.881 15.101 1.00 105.96 81 ASP B C 1
ATOM 4222 O O . ASP B 1 58 ? 12.796 34.667 15.944 1.00 110.52 81 ASP B O 1
ATOM 4227 N N . ASP B 1 59 ? 14.936 35.122 15.415 1.00 104.77 82 ASP B N 1
ATOM 4228 C CA . ASP B 1 59 ? 15.397 35.104 16.799 1.00 108.95 82 ASP B CA 1
ATOM 4229 C C . ASP B 1 59 ? 14.886 36.311 17.579 1.00 122.34 82 ASP B C 1
ATOM 4230 O O . ASP B 1 59 ? 14.823 36.279 18.808 1.00 130.45 82 ASP B O 1
ATOM 4235 N N . GLY B 1 60 ? 14.524 37.377 16.870 1.00 112.85 83 GLY B N 1
ATOM 4236 C CA . GLY B 1 60 ? 13.899 38.517 17.516 1.00 114.73 83 GLY B CA 1
ATOM 4237 C C . GLY B 1 60 ? 14.217 39.898 16.973 1.00 117.58 83 GLY B C 1
ATOM 4238 O O . GLY B 1 60 ? 13.398 40.503 16.280 1.00 117.86 83 GLY B O 1
ATOM 4239 N N . LYS B 1 61 ? 15.407 40.399 17.288 1.00 125.04 84 LYS B N 1
ATOM 4240 C CA . LYS B 1 61 ? 15.727 41.814 17.099 1.00 133.41 84 LYS B CA 1
ATOM 4241 C C . LYS B 1 61 ? 16.038 42.229 15.659 1.00 125.90 84 LYS B C 1
ATOM 4242 O O . LYS B 1 61 ? 17.096 42.803 15.395 1.00 127.18 84 LYS B O 1
ATOM 4244 N N . LEU B 1 62 ? 15.112 41.955 14.742 1.00 115.72 85 LEU B N 1
ATOM 4245 C CA . LEU B 1 62 ? 15.206 42.454 13.370 1.00 102.66 85 LEU B CA 1
ATOM 4246 C C . LEU B 1 62 ? 13.909 42.214 12.600 1.00 91.08 85 LEU B C 1
ATOM 4247 O O . LEU B 1 62 ? 13.163 41.280 12.892 1.00 96.29 85 LEU B O 1
ATOM 4252 N N . SER B 1 63 ? 13.649 43.071 11.618 1.00 84.55 86 SER B N 1
ATOM 4253 C CA . SER B 1 63 ? 12.525 42.892 10.707 1.00 85.29 86 SER B CA 1
ATOM 4254 C C . SER B 1 63 ? 12.933 43.305 9.296 1.00 93.15 86 SER B C 1
ATOM 4255 O O . SER B 1 63 ? 14.032 43.819 9.087 1.00 82.25 86 SER B O 1
ATOM 4258 N N . TYR B 1 64 ? 12.050 43.074 8.330 1.00 96.81 87 TYR B N 1
ATOM 4259 C CA . TYR B 1 64 ? 12.320 43.449 6.946 1.00 72.63 87 TYR B CA 1
ATOM 4260 C C . TYR B 1 64 ? 12.342 44.964 6.781 1.00 70.83 87 TYR B C 1
ATOM 4261 O O . TYR B 1 64 ? 13.125 45.501 5.998 1.00 77.47 87 TYR B O 1
ATOM 4270 N N . GLU B 1 65 ? 11.475 45.645 7.523 1.00 74.64 88 GLU B N 1
ATOM 4271 C CA . GLU B 1 65 ? 11.417 47.101 7.493 1.00 79.33 88 GLU B CA 1
ATOM 4272 C C . GLU B 1 65 ? 12.711 47.705 8.027 1.00 85.03 88 GLU B C 1
ATOM 4273 O O . GLU B 1 65 ? 13.231 48.671 7.473 1.00 79.41 88 GLU B O 1
ATOM 4279 N N . GLU B 1 66 ? 13.228 47.126 9.105 1.00 92.22 89 GLU B N 1
ATOM 4280 C CA . GLU B 1 66 ? 14.482 47.588 9.687 1.00 85.91 89 GLU B CA 1
ATOM 4281 C C . GLU B 1 66 ? 15.645 47.325 8.737 1.00 78.90 89 GLU B C 1
ATOM 4282 O O . GLU B 1 66 ? 16.546 48.152 8.601 1.00 69.93 89 GLU B O 1
ATOM 4284 N N . LEU B 1 67 ? 15.612 46.170 8.078 1.00 75.55 90 LEU B N 1
ATOM 4285 C CA . LEU B 1 67 ? 16.660 45.781 7.141 1.00 64.53 90 LEU B CA 1
ATOM 4286 C C . LEU B 1 67 ? 16.725 46.728 5.947 1.00 65.27 90 LEU B C 1
ATOM 4287 O O . LEU B 1 67 ? 17.804 47.171 5.552 1.00 59.00 90 LEU B O 1
ATOM 4292 N N . THR B 1 68 ? 15.564 47.032 5.377 1.00 65.47 91 THR B N 1
ATOM 4293 C CA . THR B 1 68 ? 15.484 47.920 4.224 1.00 63.30 91 THR B CA 1
ATOM 4294 C C . THR B 1 68 ? 15.876 49.345 4.609 1.00 62.63 91 THR B C 1
ATOM 4295 O O . THR B 1 68 ? 16.507 50.059 3.828 1.00 65.95 91 THR B O 1
ATOM 4299 N N . SER B 1 69 ? 15.509 49.747 5.822 1.00 63.20 92 SER B N 1
ATOM 4300 C CA . SER B 1 69 ? 15.821 51.085 6.317 1.00 69.33 92 SER B CA 1
ATOM 4301 C C . SER B 1 69 ? 17.326 51.301 6.446 1.00 73.11 92 SER B C 1
ATOM 4302 O O . SER B 1 69 ? 17.830 52.389 6.169 1.00 65.32 92 SER B O 1
ATOM 4304 N N . ILE B 1 70 ? 18.036 50.259 6.866 1.00 83.17 93 ILE B N 1
ATOM 4305 C CA . ILE B 1 70 ? 19.486 50.327 7.025 1.00 86.12 93 ILE B CA 1
ATOM 4306 C C . ILE B 1 70 ? 20.181 50.545 5.685 1.00 76.56 93 ILE B C 1
ATOM 4307 O O . ILE B 1 70 ? 21.047 51.411 5.558 1.00 75.47 93 ILE B O 1
ATOM 4312 N N . TYR B 1 71 ? 19.790 49.759 4.688 1.00 64.29 94 TYR B N 1
ATOM 4313 C CA . TYR B 1 71 ? 20.379 49.850 3.357 1.00 57.01 94 TYR B CA 1
ATOM 4314 C C . TYR B 1 71 ? 20.165 51.224 2.732 1.00 57.15 94 TYR B C 1
ATOM 4315 O O . TYR B 1 71 ? 21.093 51.808 2.174 1.00 64.80 94 TYR B O 1
ATOM 4324 N N . LEU B 1 72 ? 18.942 51.735 2.831 1.00 48.95 95 LEU B N 1
ATOM 4325 C CA . LEU B 1 72 ? 18.624 53.065 2.326 1.00 48.50 95 LEU B CA 1
ATOM 4326 C C . LEU B 1 72 ? 19.451 54.125 3.045 1.00 59.81 95 LEU B C 1
ATOM 4327 O O . LEU B 1 72 ? 19.860 55.121 2.447 1.00 64.26 95 LEU B O 1
ATOM 4332 N N . PHE B 1 73 ? 19.697 53.899 4.331 1.00 56.82 96 PHE B N 1
ATOM 4333 C CA . PHE B 1 73 ? 20.497 54.817 5.132 1.00 59.32 96 PHE B CA 1
ATOM 4334 C C . PHE B 1 73 ? 21.965 54.753 4.728 1.00 64.39 96 PHE B C 1
ATOM 4335 O O . PHE B 1 73 ? 22.661 55.768 4.728 1.00 71.37 96 PHE B O 1
ATOM 4343 N N . ARG B 1 74 ? 22.430 53.556 4.384 1.00 55.59 97 ARG B N 1
ATOM 4344 C CA . ARG B 1 74 ? 23.814 53.370 3.962 1.00 52.52 97 ARG B CA 1
ATOM 4345 C C . ARG B 1 74 ? 24.055 53.969 2.581 1.00 52.87 97 ARG B C 1
ATOM 4346 O O . ARG B 1 74 ? 25.091 54.585 2.339 1.00 43.42 97 ARG B O 1
ATOM 4354 N N . ILE B 1 75 ? 23.095 53.784 1.679 1.00 54.59 98 ILE B N 1
ATOM 4355 C CA . ILE B 1 75 ? 23.181 54.352 0.337 1.00 41.39 98 ILE B CA 1
ATOM 4356 C C . ILE B 1 75 ? 23.209 55.877 0.407 1.00 44.50 98 ILE B C 1
ATOM 4357 O O . ILE B 1 75 ? 23.983 56.529 -0.294 1.00 62.26 98 ILE B O 1
ATOM 4362 N N . GLN B 1 76 ? 22.367 56.437 1.268 1.00 48.89 99 GLN B N 1
ATOM 4363 C CA . GLN B 1 76 ? 22.315 57.880 1.465 1.00 55.14 99 GLN B CA 1
ATOM 4364 C C . GLN B 1 76 ? 23.623 58.416 2.043 1.00 55.64 99 GLN B C 1
ATOM 4365 O O . GLN B 1 76 ? 24.063 59.510 1.693 1.00 61.54 99 GLN B O 1
ATOM 4371 N N . GLU B 1 77 ? 24.248 57.632 2.915 1.00 50.16 100 GLU B N 1
ATOM 4372 C CA . GLU B 1 77 ? 25.404 58.103 3.671 1.00 58.63 100 GLU B CA 1
ATOM 4373 C C . GLU B 1 77 ? 26.742 57.698 3.051 1.00 51.01 100 GLU B C 1
ATOM 4374 O O . GLU B 1 77 ? 27.781 58.257 3.401 1.00 46.69 100 GLU B O 1
ATOM 4380 N N . HIS B 1 78 ? 26.723 56.733 2.136 1.00 56.47 101 HIS B N 1
ATOM 4381 C CA . HIS B 1 78 ? 27.971 56.229 1.567 1.00 47.98 101 HIS B CA 1
ATOM 4382 C C . HIS B 1 78 ? 28.000 56.236 0.039 1.00 47.65 101 HIS B C 1
ATOM 4383 O O . HIS B 1 78 ? 29.059 56.418 -0.559 1.00 45.85 101 HIS B O 1
ATOM 4390 N N . ASP B 1 79 ? 26.849 56.038 -0.595 1.00 37.57 102 ASP B N 1
ATOM 4391 C CA . ASP B 1 79 ? 26.805 55.967 -2.054 1.00 36.08 102 ASP B CA 1
ATOM 4392 C C . ASP B 1 79 ? 26.647 57.345 -2.689 1.00 42.63 102 ASP B C 1
ATOM 4393 O O . ASP B 1 79 ? 27.308 57.658 -3.680 1.00 52.03 102 ASP B O 1
ATOM 4398 N N . GLN B 1 80 ? 25.770 58.166 -2.120 1.00 38.67 103 GLN B N 1
ATOM 4399 C CA . GLN B 1 80 ? 25.536 59.509 -2.641 1.00 35.12 103 GLN B CA 1
ATOM 4400 C C . GLN B 1 80 ? 26.149 60.568 -1.729 1.00 37.33 103 GLN B C 1
ATOM 4401 O O . GLN B 1 80 ? 26.142 61.757 -2.047 1.00 41.39 103 GLN B O 1
ATOM 4407 N N . ASN B 1 81 ? 26.675 60.129 -0.591 1.00 39.09 104 ASN B N 1
ATOM 4408 C CA . ASN B 1 81 ? 27.405 61.014 0.309 1.00 43.73 104 ASN B CA 1
ATOM 4409 C C . ASN B 1 81 ? 28.625 60.307 0.884 1.00 42.13 104 ASN B C 1
ATOM 4410 O O . ASN B 1 81 ? 28.880 59.147 0.567 1.00 40.63 104 ASN B O 1
ATOM 4415 N N . GLY B 1 82 ? 29.375 61.008 1.726 1.00 46.90 105 GLY B N 1
ATOM 4416 C CA . GLY B 1 82 ? 30.583 60.452 2.308 1.00 45.78 105 GLY B CA 1
ATOM 4417 C C . GLY B 1 82 ? 31.602 60.095 1.245 1.00 43.31 105 GLY B C 1
ATOM 4418 O O . GLY B 1 82 ? 32.067 60.962 0.508 1.00 42.49 105 GLY B O 1
ATOM 4419 N N . ILE B 1 83 ? 31.938 58.812 1.155 1.00 42.37 106 ILE B N 1
ATOM 4420 C CA . ILE B 1 83 ? 32.888 58.337 0.157 1.00 43.59 106 ILE B CA 1
ATOM 4421 C C . ILE B 1 83 ? 32.289 58.465 -1.246 1.00 37.15 106 ILE B C 1
ATOM 4422 O O . ILE B 1 83 ? 33.018 58.551 -2.236 1.00 37.55 106 ILE B O 1
ATOM 4427 N N . THR B 1 84 ? 30.959 58.492 -1.310 1.00 36.61 107 THR B N 1
ATOM 4428 C CA . THR B 1 84 ? 30.212 58.707 -2.550 1.00 37.62 107 THR B CA 1
ATOM 4429 C C . THR B 1 84 ? 30.661 57.767 -3.667 1.00 36.77 107 THR B C 1
ATOM 4430 O O . THR B 1 84 ? 31.325 58.184 -4.616 1.00 47.52 107 THR B O 1
ATOM 4434 N N . LEU B 1 85 ? 30.296 56.496 -3.543 1.00 31.49 108 LEU B N 1
ATOM 4435 C CA . LEU B 1 85 ? 30.675 55.491 -4.529 1.00 30.87 108 LEU B CA 1
ATOM 4436 C C . LEU B 1 85 ? 29.888 55.666 -5.822 1.00 36.65 108 LEU B C 1
ATOM 4437 O O . LEU B 1 85 ? 30.358 55.290 -6.897 1.00 39.64 108 LEU B O 1
ATOM 4442 N N . ASN B 1 86 ? 28.692 56.240 -5.704 1.00 27.93 109 ASN B N 1
ATOM 4443 C CA . ASN B 1 86 ? 27.819 56.495 -6.847 1.00 26.51 109 ASN B CA 1
ATOM 4444 C C . ASN B 1 86 ? 27.567 55.234 -7.666 1.00 34.81 109 ASN B C 1
ATOM 4445 O O . ASN B 1 86 ? 27.859 55.188 -8.861 1.00 37.80 109 ASN B O 1
ATOM 4450 N N . SER B 1 87 ? 27.027 54.211 -7.015 1.00 34.29 110 SER B N 1
ATOM 4451 C CA . SER B 1 87 ? 26.803 52.928 -7.667 1.00 25.46 110 SER B CA 1
ATOM 4452 C C . SER B 1 87 ? 25.321 52.615 -7.816 1.00 35.16 110 SER B C 1
ATOM 4453 O O . SER B 1 87 ? 24.951 51.598 -8.402 1.00 40.90 110 SER B O 1
ATOM 4456 N N . VAL B 1 88 ? 24.476 53.490 -7.284 1.00 26.92 111 VAL B N 1
ATOM 4457 C CA . VAL B 1 88 ? 23.036 53.279 -7.343 1.00 31.72 111 VAL B CA 1
ATOM 4458 C C . VAL B 1 88 ? 22.358 54.342 -8.198 1.00 27.36 111 VAL B C 1
ATOM 4459 O O . VAL B 1 88 ? 22.593 55.538 -8.021 1.00 45.62 111 VAL B O 1
ATOM 4463 N N . THR B 1 89 ? 21.515 53.901 -9.126 1.00 27.15 112 THR B N 1
ATOM 4464 C CA . THR B 1 89 ? 20.819 54.817 -10.020 1.00 30.01 112 THR B CA 1
ATOM 4465 C C . THR B 1 89 ? 19.401 55.109 -9.543 1.00 40.11 112 THR B C 1
ATOM 4466 O O . THR B 1 89 ? 18.930 56.241 -9.636 1.00 46.67 112 THR B O 1
ATOM 4470 N N . GLU B 1 90 ? 18.721 54.088 -9.033 1.00 37.62 113 GLU B N 1
ATOM 4471 C CA . GLU B 1 90 ? 17.332 54.242 -8.615 1.00 34.39 113 GLU B CA 1
ATOM 4472 C C . GLU B 1 90 ? 17.062 53.623 -7.248 1.00 37.62 113 GLU B C 1
ATOM 4473 O O . GLU B 1 90 ? 17.712 52.655 -6.856 1.00 35.66 113 GLU B O 1
ATOM 4479 N N . ILE B 1 91 ? 16.100 54.196 -6.529 1.00 46.87 114 ILE B N 1
ATOM 4480 C CA . ILE B 1 91 ? 15.579 53.600 -5.303 1.00 52.77 114 ILE B CA 1
ATOM 4481 C C . ILE B 1 91 ? 14.066 53.451 -5.435 1.00 48.72 114 ILE B C 1
ATOM 4482 O O . ILE B 1 91 ? 13.391 54.343 -5.951 1.00 46.88 114 ILE B O 1
ATOM 4487 N N . ASN B 1 92 ? 13.543 52.311 -4.994 1.00 45.65 115 ASN B N 1
ATOM 4488 C CA . ASN B 1 92 ? 12.103 52.101 -4.953 1.00 46.69 115 ASN B CA 1
ATOM 4489 C C . ASN B 1 92 ? 11.473 52.987 -3.883 1.00 61.53 115 ASN B C 1
ATOM 4490 O O . ASN B 1 92 ? 11.767 52.837 -2.698 1.00 71.10 115 ASN B O 1
ATOM 4495 N N . PRO B 1 93 ? 10.605 53.922 -4.300 1.00 62.22 116 PRO B N 1
ATOM 4496 C CA . PRO B 1 93 ? 9.910 54.790 -3.343 1.00 74.38 116 PRO B CA 1
ATOM 4497 C C . PRO B 1 93 ? 8.907 54.015 -2.495 1.00 55.87 116 PRO B C 1
ATOM 4498 O O . PRO B 1 93 ? 8.443 54.519 -1.473 1.00 65.04 116 PRO B O 1
ATOM 4502 N N . ASN B 1 94 ? 8.580 52.800 -2.924 1.00 56.00 117 ASN B N 1
ATOM 4503 C CA . ASN B 1 94 ? 7.656 51.946 -2.191 1.00 64.78 117 ASN B CA 1
ATOM 4504 C C . ASN B 1 94 ? 8.380 50.811 -1.475 1.00 65.14 117 ASN B C 1
ATOM 4505 O O . ASN B 1 94 ? 7.758 49.833 -1.066 1.00 81.31 117 ASN B O 1
ATOM 4510 N N . ALA B 1 95 ? 9.695 50.950 -1.329 1.00 64.70 118 ALA B N 1
ATOM 4511 C CA . ALA B 1 95 ? 10.516 49.919 -0.701 1.00 66.70 118 ALA B CA 1
ATOM 4512 C C . ALA B 1 95 ? 10.086 49.652 0.738 1.00 76.60 118 ALA B C 1
ATOM 4513 O O . ALA B 1 95 ? 10.065 48.506 1.185 1.00 83.72 118 ALA B O 1
ATOM 4523 N N . GLU B 1 97 ? 7.019 50.488 2.011 1.00 94.61 120 GLU B N 1
ATOM 4524 C CA . GLU B 1 97 ? 5.640 50.018 1.938 1.00 97.09 120 GLU B CA 1
ATOM 4525 C C . GLU B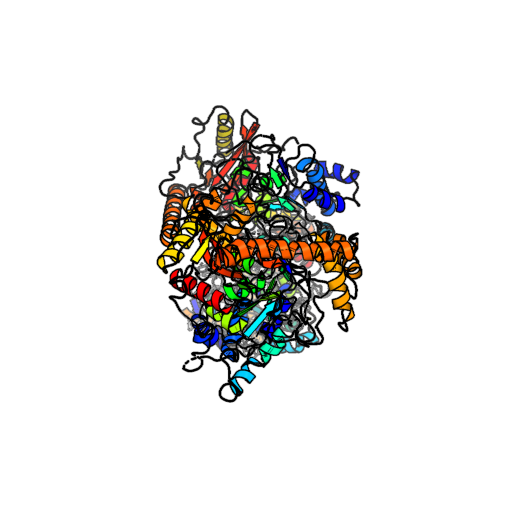 1 97 ? 5.578 48.524 1.640 1.00 92.71 120 GLU B C 1
ATOM 4526 O O . GLU B 1 97 ? 4.789 47.793 2.239 1.00 100.39 120 GLU B O 1
ATOM 4532 N N . GLU B 1 98 ? 6.417 48.076 0.712 1.00 83.66 121 GLU B N 1
ATOM 4533 C CA . GLU B 1 98 ? 6.478 46.664 0.359 1.00 75.14 121 GLU B CA 1
ATOM 4534 C C . GLU B 1 98 ? 7.082 45.847 1.495 1.00 77.11 121 GLU B C 1
ATOM 4535 O O . GLU B 1 98 ? 6.648 44.728 1.760 1.00 79.06 121 GLU B O 1
ATOM 4541 N N . ALA B 1 99 ? 8.078 46.416 2.167 1.00 76.76 122 ALA B N 1
ATOM 4542 C CA . ALA B 1 99 ? 8.754 45.731 3.265 1.00 87.13 122 ALA B CA 1
ATOM 4543 C C . ALA B 1 99 ? 7.830 45.538 4.465 1.00 95.56 122 ALA B C 1
ATOM 4544 O O . ALA B 1 99 ? 7.852 44.490 5.111 1.00 88.22 122 ALA B O 1
ATOM 4546 N N . ARG B 1 100 ? 7.025 46.554 4.760 1.00 102.70 123 ARG B N 1
ATOM 4547 C CA . ARG B 1 100 ? 6.080 46.482 5.870 1.00 95.39 123 ARG B CA 1
ATOM 4548 C C . ARG B 1 100 ? 5.025 45.410 5.624 1.00 99.60 123 ARG B C 1
ATOM 4549 O O . ARG B 1 100 ? 4.614 44.708 6.548 1.00 114.48 123 ARG B O 1
ATOM 4557 N N . LYS B 1 101 ? 4.591 45.288 4.374 1.00 99.29 124 LYS B N 1
ATOM 4558 C CA . LYS B 1 101 ? 3.605 44.282 3.999 1.00 100.46 124 LYS B CA 1
ATOM 4559 C C . LYS B 1 101 ? 4.203 42.882 4.100 1.00 103.71 124 LYS B C 1
ATOM 4560 O O . LYS B 1 101 ? 3.502 41.915 4.400 1.00 121.98 124 LYS B O 1
ATOM 4566 N N . LEU B 1 102 ? 5.505 42.783 3.852 1.00 94.43 125 LEU B N 1
ATOM 4567 C CA . LEU B 1 102 ? 6.209 41.509 3.942 1.00 86.78 125 LEU B CA 1
ATOM 4568 C C . LEU B 1 102 ? 6.442 41.110 5.396 1.00 89.95 125 LEU B C 1
ATOM 4569 O O . LEU B 1 102 ? 6.636 39.935 5.701 1.00 91.35 125 LEU B O 1
ATOM 4574 N N . ASP B 1 103 ? 6.423 42.093 6.291 1.00 91.23 126 ASP B N 1
ATOM 4575 C CA . ASP B 1 103 ? 6.539 41.823 7.720 1.00 95.84 126 ASP B CA 1
ATOM 4576 C C . ASP B 1 103 ? 5.218 41.312 8.283 1.00 100.41 126 ASP B C 1
ATOM 4577 O O . ASP B 1 103 ? 5.198 40.531 9.234 1.00 103.61 126 ASP B O 1
ATOM 4582 N N . GLN B 1 104 ? 4.116 41.758 7.688 1.00 98.77 127 GLN B N 1
ATOM 4583 C CA . GLN B 1 104 ? 2.787 41.342 8.118 1.00 106.20 127 GLN B CA 1
ATOM 4584 C C . GLN B 1 104 ? 2.505 39.895 7.731 1.00 117.48 127 GLN B C 1
ATOM 4585 O O . GLN B 1 104 ? 2.142 39.073 8.573 1.00 125.16 127 GLN B O 1
ATOM 4591 N N . GLU B 1 105 ? 2.679 39.593 6.448 1.00 99.35 128 GLU B N 1
ATOM 4592 C CA . GLU B 1 105 ? 2.360 38.273 5.919 1.00 99.87 128 GLU B CA 1
ATOM 4593 C C . GLU B 1 105 ? 3.569 37.345 5.941 1.00 98.83 128 GLU B C 1
ATOM 4594 O O . GLU B 1 105 ? 3.636 36.388 5.170 1.00 98.04 128 GLU B O 1
ATOM 4600 N N . ARG B 1 106 ? 4.521 37.628 6.823 1.00 99.02 129 ARG B N 1
ATOM 4601 C CA . ARG B 1 106 ? 5.738 36.830 6.904 1.00 98.20 129 ARG B CA 1
ATOM 4602 C C . ARG B 1 106 ? 5.457 35.402 7.362 1.00 101.63 129 ARG B C 1
ATOM 4603 O O . ARG B 1 106 ? 5.675 34.455 6.612 1.00 100.19 129 ARG B O 1
ATOM 4611 N N . SER B 1 107 ? 4.959 35.256 8.586 1.00 104.72 130 SER B N 1
ATOM 4612 C CA . SER B 1 107 ? 4.760 33.940 9.191 1.00 109.05 130 SER B CA 1
ATOM 4613 C C . SER B 1 107 ? 3.784 33.060 8.412 1.00 108.47 130 SER B C 1
ATOM 4614 O O . SER B 1 107 ? 3.756 31.843 8.596 1.00 110.36 130 SER B O 1
ATOM 4617 N N . ARG B 1 108 ? 2.991 33.674 7.540 1.00 107.06 131 ARG B N 1
ATOM 4618 C CA . ARG B 1 108 ? 1.996 32.940 6.767 1.00 107.83 131 ARG B CA 1
ATOM 4619 C C . ARG B 1 108 ? 2.499 32.566 5.373 1.00 111.50 131 ARG B C 1
ATOM 4620 O O . ARG B 1 108 ? 2.222 31.471 4.880 1.00 105.39 131 ARG B O 1
ATOM 4628 N N . ASN B 1 109 ? 3.239 33.473 4.741 1.00 112.67 132 ASN B N 1
ATOM 4629 C CA . ASN B 1 109 ? 3.647 33.287 3.350 1.00 106.16 132 ASN B CA 1
ATOM 4630 C C . ASN B 1 109 ? 5.114 32.899 3.168 1.00 95.79 132 ASN B C 1
ATOM 4631 O O . ASN B 1 109 ? 5.551 32.629 2.048 1.00 93.38 132 ASN B O 1
ATOM 4636 N N . LYS B 1 110 ? 5.871 32.873 4.261 1.00 99.48 133 LYS B N 1
ATOM 4637 C CA . LYS B 1 110 ? 7.276 32.469 4.211 1.00 99.19 133 LYS B CA 1
ATOM 4638 C C . LYS B 1 110 ? 7.412 31.026 3.739 1.00 108.58 133 LYS B C 1
ATOM 4639 O O . LYS B 1 110 ? 7.129 30.089 4.486 1.00 113.57 133 LYS B O 1
ATOM 4645 N N . LYS B 1 111 ? 7.839 30.852 2.492 1.00 93.59 134 LYS B N 1
ATOM 4646 C CA . LYS B 1 111 ? 8.003 29.520 1.922 1.00 94.27 134 LYS B CA 1
ATOM 4647 C C . LYS B 1 111 ? 9.363 29.362 1.251 1.00 102.48 134 LYS B C 1
ATOM 4648 O O . LYS B 1 111 ? 9.691 28.295 0.734 1.00 99.77 134 LYS B O 1
ATOM 4654 N N . SER B 1 112 ? 10.151 30.431 1.263 1.00 118.35 135 SER B N 1
ATOM 4655 C CA . SER B 1 112 ? 11.488 30.402 0.682 1.00 120.93 135 SER B CA 1
ATOM 4656 C C . SER B 1 112 ? 12.410 31.372 1.409 1.00 111.20 135 SER B C 1
ATOM 4657 O O . SER B 1 112 ? 11.959 32.378 1.956 1.00 104.96 135 SER B O 1
ATOM 4659 N N . ASN B 1 113 ? 13.705 31.072 1.403 1.00 108.44 136 ASN B N 1
ATOM 4660 C CA . ASN B 1 113 ? 14.690 31.910 2.078 1.00 108.36 136 ASN B CA 1
ATOM 4661 C C . ASN B 1 113 ? 14.999 33.201 1.320 1.00 96.42 136 ASN B C 1
ATOM 4662 O O . ASN B 1 113 ? 15.971 33.889 1.624 1.00 91.22 136 ASN B O 1
ATOM 4667 N N . LEU B 1 114 ? 14.166 33.522 0.334 1.00 89.60 137 LEU B N 1
ATOM 4668 C CA . LEU B 1 114 ? 14.294 34.767 -0.415 1.00 80.37 137 LEU B CA 1
ATOM 4669 C C . LEU B 1 114 ? 13.224 35.771 -0.008 1.00 84.82 137 LEU B C 1
ATOM 4670 O O . LEU B 1 114 ? 13.211 36.906 -0.487 1.00 76.66 137 LEU B O 1
ATOM 4675 N N . TYR B 1 115 ? 12.327 35.346 0.877 1.00 79.51 138 TYR B N 1
ATOM 4676 C CA . TYR B 1 115 ? 11.201 36.174 1.292 1.00 80.45 138 TYR B CA 1
ATOM 4677 C C . TYR B 1 115 ? 11.656 37.431 2.028 1.00 79.96 138 TYR B C 1
ATOM 4678 O O . TYR B 1 115 ? 12.475 37.366 2.944 1.00 81.07 138 TYR B O 1
ATOM 4687 N N . GLY B 1 116 ? 11.119 38.575 1.613 1.00 78.45 139 GLY B N 1
ATOM 4688 C CA . GLY B 1 116 ? 11.385 39.837 2.278 1.00 80.87 139 GLY B CA 1
ATOM 4689 C C . GLY B 1 116 ? 12.760 40.415 2.005 1.00 81.49 139 GLY B C 1
ATOM 4690 O O . GLY B 1 116 ? 13.134 41.438 2.579 1.00 83.79 139 GLY B O 1
ATOM 4691 N N . ILE B 1 117 ? 13.515 39.767 1.125 1.00 73.76 140 ILE B N 1
ATOM 4692 C CA . ILE B 1 117 ? 14.870 40.209 0.816 1.00 77.10 140 ILE B CA 1
ATOM 4693 C C . ILE B 1 117 ? 14.894 41.290 -0.258 1.00 68.18 140 ILE B C 1
ATOM 4694 O O . ILE B 1 117 ? 14.372 41.093 -1.355 1.00 66.73 140 ILE B O 1
ATOM 4699 N N . PRO B 1 118 ? 15.500 42.442 0.062 1.00 67.17 141 PRO B N 1
ATOM 4700 C CA . PRO B 1 118 ? 15.706 43.515 -0.916 1.00 77.26 141 PRO B CA 1
ATOM 4701 C C . PRO B 1 118 ? 16.777 43.145 -1.939 1.00 61.51 141 PRO B C 1
ATOM 4702 O O . PRO B 1 118 ? 17.896 42.800 -1.562 1.00 61.74 141 PRO B O 1
ATOM 4706 N N . VAL B 1 119 ? 16.429 43.208 -3.220 1.00 68.04 142 VAL B N 1
ATOM 4707 C CA . VAL B 1 119 ? 17.368 42.880 -4.287 1.00 65.16 142 VAL B CA 1
ATOM 4708 C C . VAL B 1 119 ? 17.439 44.003 -5.312 1.00 58.62 142 VAL B C 1
ATOM 4709 O O . VAL B 1 119 ? 16.420 44.414 -5.861 1.00 64.58 142 VAL B O 1
ATOM 4713 N N . VAL B 1 120 ? 18.644 44.499 -5.569 1.00 61.48 143 VAL B N 1
ATOM 4714 C CA . VAL B 1 120 ? 18.832 45.553 -6.557 1.00 60.44 143 VAL B CA 1
ATOM 4715 C C . VAL B 1 120 ? 19.224 44.965 -7.910 1.00 48.75 143 VAL B C 1
ATOM 4716 O O . VAL B 1 120 ? 20.106 44.113 -7.997 1.00 50.99 143 VAL B O 1
ATOM 4720 N N . VAL B 1 121 ? 18.555 45.416 -8.965 1.00 46.91 144 VAL B N 1
ATOM 4721 C CA . VAL B 1 121 ? 18.840 44.923 -10.307 1.00 50.79 144 VAL B CA 1
ATOM 4722 C C . VAL B 1 121 ? 19.636 45.946 -11.109 1.00 41.06 144 VAL B C 1
ATOM 4723 O O . VAL B 1 121 ? 19.649 47.131 -10.780 1.00 44.66 144 VAL B O 1
ATOM 4727 N N . LYS B 1 122 ? 20.305 45.480 -12.158 1.00 39.59 145 LYS B N 1
ATOM 4728 C CA . LYS B 1 122 ? 21.076 46.358 -13.029 1.00 36.97 145 LYS B CA 1
ATOM 4729 C C . LYS B 1 122 ? 20.143 47.360 -13.706 1.00 40.98 145 LYS B C 1
ATOM 4730 O O . LYS B 1 122 ? 18.954 47.093 -13.874 1.00 36.53 145 LYS B O 1
ATOM 4736 N N . ASP B 1 123 ? 20.686 48.510 -14.094 1.00 37.87 146 ASP B N 1
ATOM 4737 C CA . ASP B 1 123 ? 19.878 49.611 -14.614 1.00 32.48 146 ASP B CA 1
ATOM 4738 C C . ASP B 1 123 ? 19.203 49.278 -15.947 1.00 31.56 146 ASP B C 1
ATOM 4739 O O . ASP B 1 123 ? 18.341 50.022 -16.414 1.00 34.40 146 ASP B O 1
ATOM 4744 N N . ASN B 1 124 ? 19.587 48.159 -16.553 1.00 31.60 147 ASN B N 1
ATOM 4745 C CA . ASN B 1 124 ? 18.983 47.737 -17.812 1.00 32.99 147 ASN B CA 1
ATOM 4746 C C . ASN B 1 124 ? 17.858 46.722 -17.617 1.00 33.24 147 ASN B C 1
ATOM 4747 O O . ASN B 1 124 ? 17.392 46.113 -18.578 1.00 34.55 147 ASN B O 1
ATOM 4752 N N . VAL B 1 125 ? 17.423 46.546 -16.373 1.00 45.18 148 VAL B N 1
ATOM 4753 C CA . VAL B 1 125 ? 16.362 45.592 -16.061 1.00 37.57 148 VAL B CA 1
ATOM 4754 C C . VAL B 1 125 ? 15.033 46.306 -15.810 1.00 42.16 148 VAL B C 1
ATOM 4755 O O . VAL B 1 125 ? 14.972 47.269 -15.046 1.00 57.33 148 VAL B O 1
ATOM 4759 N N . GLN B 1 126 ? 13.972 45.825 -16.452 1.00 39.33 149 GLN B N 1
ATOM 4760 C CA . GLN B 1 126 ? 12.672 46.491 -16.403 1.00 40.20 149 GLN B CA 1
ATOM 4761 C C . GLN B 1 126 ? 11.929 46.301 -15.084 1.00 45.21 149 GLN B C 1
ATOM 4762 O O . GLN B 1 126 ? 11.897 45.206 -14.524 1.00 44.67 149 GLN B O 1
ATOM 4768 N N . THR B 1 127 ? 11.333 47.387 -14.600 1.00 43.59 150 THR B N 1
ATOM 4769 C CA . THR B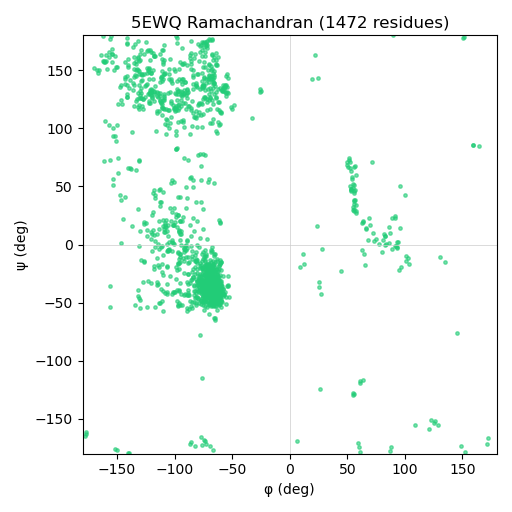 1 127 ? 10.403 47.342 -13.478 1.00 45.86 150 THR B CA 1
ATOM 4770 C C . THR B 1 127 ? 9.167 48.165 -13.830 1.00 54.38 150 THR B C 1
ATOM 4771 O O . THR B 1 127 ? 9.269 49.188 -14.508 1.00 60.58 150 THR B O 1
ATOM 4775 N N . ALA B 1 128 ? 8.003 47.719 -13.369 1.00 65.76 151 ALA B N 1
ATOM 4776 C CA . ALA B 1 128 ? 6.743 48.349 -13.752 1.00 50.10 151 ALA B CA 1
ATOM 4777 C C . ALA B 1 128 ? 6.340 49.486 -12.818 1.00 51.11 151 ALA B C 1
ATOM 4778 O O . ALA B 1 128 ? 6.424 49.359 -11.597 1.00 52.75 151 ALA B O 1
ATOM 4780 N N . LYS B 1 129 ? 5.929 50.604 -13.415 1.00 50.21 152 LYS B N 1
ATOM 4781 C CA . LYS B 1 129 ? 5.314 51.732 -12.708 1.00 55.41 152 LYS B CA 1
ATOM 4782 C C . LYS B 1 129 ? 6.236 52.456 -11.720 1.00 58.88 152 LYS B C 1
ATOM 4783 O O . LYS B 1 129 ? 5.960 53.591 -11.332 1.00 51.35 152 LYS B O 1
ATOM 4789 N N . VAL B 1 130 ? 7.329 51.813 -11.324 1.00 69.42 153 VAL B N 1
ATOM 4790 C CA . VAL B 1 130 ? 8.157 52.329 -10.239 1.00 71.38 153 VAL B CA 1
ATOM 4791 C C . VAL B 1 130 ? 9.481 52.928 -10.710 1.00 68.35 153 VAL B C 1
ATOM 4792 O O . VAL B 1 130 ? 9.648 54.148 -10.719 1.00 85.01 153 VAL B O 1
ATOM 4804 N N . PRO B 1 132 ? 12.655 53.595 -13.418 1.00 49.66 155 PRO B N 1
ATOM 4805 C CA . PRO B 1 132 ? 13.017 53.721 -14.834 1.00 35.79 155 PRO B CA 1
ATOM 4806 C C . PRO B 1 132 ? 14.080 52.715 -15.265 1.00 34.61 155 PRO B C 1
ATOM 4807 O O . PRO B 1 132 ? 14.930 52.329 -14.463 1.00 35.00 155 PRO B O 1
ATOM 4811 N N . THR B 1 133 ? 14.021 52.297 -16.524 1.00 41.77 156 THR B N 1
ATOM 4812 C CA . THR B 1 133 ? 15.022 51.404 -17.093 1.00 32.23 156 THR B CA 1
ATOM 4813 C C . THR B 1 133 ? 15.764 52.137 -18.201 1.00 34.83 156 THR B C 1
ATOM 4814 O O . THR B 1 133 ? 15.177 52.482 -19.226 1.00 42.93 156 THR B O 1
ATOM 4818 N N . SER B 1 134 ? 17.055 52.376 -17.997 1.00 28.28 157 SER B N 1
ATOM 4819 C CA . SER B 1 134 ? 17.787 53.291 -18.864 1.00 31.51 157 SER B CA 1
ATOM 4820 C C . SER B 1 134 ? 19.057 52.699 -19.459 1.00 34.42 157 SER B C 1
ATOM 4821 O O . SER B 1 134 ? 19.625 53.266 -20.392 1.00 40.82 157 SER B O 1
ATOM 4824 N N . ALA B 1 135 ? 19.498 51.570 -18.909 1.00 25.74 158 ALA B N 1
ATOM 4825 C CA . ALA B 1 135 ? 20.769 50.954 -19.286 1.00 32.03 158 ALA B CA 1
ATOM 4826 C C . ALA B 1 135 ? 21.927 51.939 -19.128 1.00 42.49 158 ALA B C 1
ATOM 4827 O O . ALA B 1 135 ? 22.920 51.866 -19.852 1.00 49.17 158 ALA B O 1
ATOM 4829 N N . GLY B 1 136 ? 21.786 52.860 -18.180 1.00 24.10 159 GLY B N 1
ATOM 4830 C CA . GLY B 1 136 ? 22.821 53.836 -17.891 1.00 25.14 159 GLY B CA 1
ATOM 4831 C C . GLY B 1 136 ? 22.817 55.050 -18.802 1.00 28.64 159 GLY B C 1
ATOM 4832 O O . GLY B 1 136 ? 23.719 55.884 -18.731 1.00 33.21 159 GLY B O 1
ATOM 4833 N N . THR B 1 137 ? 21.804 55.161 -19.655 1.00 29.37 160 THR B N 1
ATOM 4834 C CA . THR B 1 137 ? 21.748 56.257 -20.619 1.00 18.47 160 THR B CA 1
ATOM 4835 C C . THR B 1 137 ? 20.984 57.468 -20.090 1.00 18.83 160 THR B C 1
ATOM 4836 O O . THR B 1 137 ? 20.144 57.350 -19.197 1.00 44.46 160 THR B O 1
ATOM 4840 N N . TYR B 1 138 ? 21.283 58.632 -20.657 1.00 17.52 161 TYR B N 1
ATOM 4841 C CA . TYR B 1 138 ? 20.593 59.867 -20.310 1.00 27.03 161 TYR B CA 1
ATOM 4842 C C . TYR B 1 138 ? 19.256 59.964 -21.040 1.00 30.01 161 TYR B C 1
ATOM 4843 O O . TYR B 1 138 ? 18.298 60.546 -20.532 1.00 41.42 161 TYR B O 1
ATOM 4852 N N . VAL B 1 139 ? 19.202 59.383 -22.235 1.00 28.40 162 VAL B N 1
ATOM 4853 C CA . VAL B 1 139 ? 18.022 59.473 -23.090 1.00 24.55 162 VAL B CA 1
ATOM 4854 C C . VAL B 1 139 ? 16.847 58.669 -22.524 1.00 29.48 162 VAL B C 1
ATOM 4855 O O . VAL B 1 139 ? 15.685 58.986 -22.782 1.00 44.68 162 VAL B O 1
ATOM 4859 N N . LEU B 1 140 ? 17.152 57.644 -21.735 1.00 28.09 163 LEU B N 1
ATOM 4860 C CA . LEU B 1 140 ? 16.116 56.794 -21.155 1.00 31.47 163 LEU B CA 1
ATOM 4861 C C . LEU B 1 140 ? 16.056 56.932 -19.637 1.00 32.39 163 LEU B C 1
ATOM 4862 O O . LEU B 1 140 ? 15.521 56.063 -18.950 1.00 28.27 163 LEU B O 1
ATOM 4867 N N . LYS B 1 141 ? 16.597 58.033 -19.121 1.00 35.70 164 LYS B N 1
ATOM 4868 C CA . LYS B 1 141 ? 16.744 58.222 -17.679 1.00 32.41 164 LYS B CA 1
ATOM 4869 C C . LYS B 1 141 ? 15.410 58.282 -16.935 1.00 41.84 164 LYS B C 1
ATOM 4870 O O . LYS B 1 141 ? 15.359 58.048 -15.727 1.00 40.31 164 LYS B O 1
ATOM 4876 N N . ASP B 1 142 ? 14.333 58.588 -17.652 1.00 44.78 165 ASP B N 1
ATOM 4877 C CA . ASP B 1 142 ? 13.029 58.754 -17.019 1.00 44.24 165 ASP B CA 1
ATOM 4878 C C . ASP B 1 142 ? 11.957 57.850 -17.621 1.00 45.37 165 ASP B C 1
ATOM 4879 O O . ASP B 1 142 ? 10.768 58.033 -17.357 1.00 50.68 165 ASP B O 1
ATOM 4884 N N . TRP B 1 143 ? 12.372 56.875 -18.424 1.00 33.55 166 TRP B N 1
ATOM 4885 C CA . TRP B 1 143 ? 11.414 55.978 -19.059 1.00 43.18 166 TRP B CA 1
ATOM 4886 C C . TRP B 1 143 ? 11.006 54.829 -18.145 1.00 54.26 166 TRP B C 1
ATOM 4887 O O . TRP B 1 143 ? 11.817 53.962 -17.820 1.00 50.94 166 TRP B O 1
ATOM 4898 N N . ILE B 1 144 ? 9.740 54.829 -17.743 1.00 51.70 167 ILE B N 1
ATOM 4899 C CA . ILE B 1 144 ? 9.187 53.744 -16.943 1.00 38.39 167 ILE B CA 1
ATOM 4900 C C . ILE B 1 144 ? 8.664 52.631 -17.845 1.00 38.88 167 ILE B C 1
ATOM 4901 O O . ILE B 1 144 ? 7.761 52.849 -18.653 1.00 49.24 167 ILE B O 1
ATOM 4906 N N . ALA B 1 145 ? 9.238 51.441 -17.704 1.00 39.03 168 ALA B N 1
ATOM 4907 C CA . ALA B 1 145 ? 8.854 50.298 -18.526 1.00 44.09 168 ALA B CA 1
ATOM 4908 C C . ALA B 1 145 ? 7.408 49.886 -18.269 1.00 57.23 168 ALA B C 1
ATOM 4909 O O . ALA B 1 145 ? 6.839 50.197 -17.222 1.00 60.94 168 ALA B O 1
ATOM 4911 N N . ASP B 1 146 ? 6.819 49.182 -19.231 1.00 59.96 169 ASP B N 1
ATOM 4912 C CA . ASP B 1 146 ? 5.419 48.783 -19.140 1.00 68.51 169 ASP B CA 1
ATOM 4913 C C . ASP B 1 146 ? 5.235 47.569 -18.233 1.00 68.70 169 ASP B C 1
ATOM 4914 O O . ASP B 1 146 ? 4.269 47.493 -17.473 1.00 73.47 169 ASP B O 1
ATOM 4919 N N . GLN B 1 147 ? 6.164 46.622 -18.317 1.00 64.10 170 GLN B N 1
ATOM 4920 C CA . GLN B 1 147 ? 6.105 45.415 -17.499 1.00 53.57 170 GLN B CA 1
ATOM 4921 C C . GLN B 1 147 ? 7.384 45.224 -16.694 1.00 50.48 170 GLN B C 1
ATOM 4922 O O . GLN B 1 147 ? 8.350 45.971 -16.853 1.00 58.41 170 GLN B O 1
ATOM 4928 N N . ASP B 1 148 ? 7.382 44.219 -15.825 1.00 52.03 171 ASP B N 1
ATOM 4929 C CA . ASP B 1 148 ? 8.597 43.801 -15.141 1.00 54.32 171 ASP B CA 1
ATOM 4930 C C . ASP B 1 148 ? 9.355 42.820 -16.021 1.00 48.91 171 ASP B C 1
ATOM 4931 O O . ASP B 1 148 ? 8.764 42.165 -16.880 1.00 49.63 171 ASP B O 1
ATOM 4936 N N . ALA B 1 149 ? 10.662 42.720 -15.814 1.00 54.61 172 ALA B N 1
ATOM 4937 C CA . ALA B 1 149 ? 11.430 41.654 -16.437 1.00 50.56 172 ALA B CA 1
ATOM 4938 C C . ALA B 1 149 ? 10.979 40.335 -15.826 1.00 49.99 172 ALA B C 1
ATOM 4939 O O . ALA B 1 149 ? 10.600 40.292 -14.656 1.00 51.78 172 ALA B O 1
ATOM 4941 N N . THR B 1 150 ? 11.011 39.266 -16.615 1.00 48.50 173 THR B N 1
ATOM 4942 C CA . THR B 1 150 ? 10.521 37.970 -16.157 1.00 51.58 173 THR B CA 1
ATOM 4943 C C . THR B 1 150 ? 11.293 37.467 -14.941 1.00 51.82 173 THR B C 1
ATOM 4944 O O . THR B 1 150 ? 10.765 36.698 -14.140 1.00 58.95 173 THR B O 1
ATOM 4948 N N . ILE B 1 151 ? 12.537 37.911 -14.801 1.00 52.42 174 ILE B N 1
ATOM 4949 C CA . ILE B 1 151 ? 13.338 37.560 -13.635 1.00 54.52 174 ILE B CA 1
ATOM 4950 C C . ILE B 1 151 ? 12.874 38.341 -12.408 1.00 49.34 174 ILE B C 1
ATOM 4951 O O . ILE B 1 151 ? 12.968 37.854 -11.283 1.00 57.89 174 ILE B O 1
ATOM 4956 N N . VAL B 1 152 ? 12.369 39.551 -12.630 1.00 47.83 175 VAL B N 1
ATOM 4957 C CA . VAL B 1 152 ? 11.843 40.373 -11.546 1.00 60.66 175 VAL B CA 1
ATOM 4958 C C . VAL B 1 152 ? 10.470 39.862 -11.120 1.00 70.96 175 VAL B C 1
ATOM 4959 O O . VAL B 1 152 ? 10.144 39.832 -9.932 1.00 72.99 175 VAL B O 1
ATOM 4963 N N . LYS B 1 153 ? 9.674 39.453 -12.104 1.00 71.66 176 LYS B N 1
ATOM 4964 C CA . LYS B 1 153 ? 8.352 38.895 -11.848 1.00 67.37 176 LYS B CA 1
ATOM 4965 C C . LYS B 1 153 ? 8.451 37.630 -11.000 1.00 68.87 176 LYS B C 1
ATOM 4966 O O . LYS B 1 153 ? 7.592 37.366 -10.160 1.00 65.60 176 LYS B O 1
ATOM 4969 N N . GLN B 1 154 ? 9.510 36.857 -11.219 1.00 57.46 177 GLN B N 1
ATOM 4970 C CA . GLN B 1 154 ? 9.724 35.622 -10.473 1.00 59.95 177 GLN B CA 1
ATOM 4971 C C . GLN B 1 154 ? 10.290 35.894 -9.080 1.00 59.63 177 GLN B C 1
ATOM 4972 O O . GLN B 1 154 ? 10.084 35.107 -8.155 1.00 62.21 177 GLN B O 1
ATOM 4978 N N . LEU B 1 155 ? 11.003 37.007 -8.933 1.00 58.61 178 LEU B N 1
ATOM 4979 C CA . LEU B 1 155 ? 11.547 37.397 -7.636 1.00 63.77 178 LEU B CA 1
ATOM 4980 C C . LEU B 1 155 ? 10.432 37.760 -6.664 1.00 69.61 178 LEU B C 1
ATOM 4981 O O . LEU B 1 155 ? 10.505 37.451 -5.474 1.00 59.83 178 LEU B O 1
ATOM 4986 N N . LYS B 1 156 ? 9.397 38.415 -7.180 1.00 73.47 179 LYS B N 1
ATOM 4987 C CA . LYS B 1 156 ? 8.271 38.842 -6.358 1.00 81.46 179 LYS B CA 1
ATOM 4988 C C . LYS B 1 156 ? 7.413 37.656 -5.927 1.00 76.65 179 LYS B C 1
ATOM 4989 O O . LYS B 1 156 ? 6.621 37.759 -4.990 1.00 66.19 179 LYS B O 1
ATOM 4995 N N . GLU B 1 157 ? 7.579 36.530 -6.614 1.00 72.47 180 GLU B N 1
ATOM 4996 C CA . GLU B 1 157 ? 6.822 35.324 -6.305 1.00 79.85 180 GLU B CA 1
ATOM 4997 C C . GLU B 1 157 ? 7.359 34.630 -5.057 1.00 84.04 180 GLU B C 1
ATOM 4998 O O . GLU B 1 157 ? 6.610 33.975 -4.332 1.00 94.15 180 GLU B O 1
ATOM 5004 N N . GLU B 1 158 ? 8.656 34.779 -4.809 1.00 78.08 181 GLU B N 1
ATOM 5005 C CA . GLU B 1 158 ? 9.286 34.135 -3.662 1.00 78.01 181 GLU B CA 1
ATOM 5006 C C . GLU B 1 158 ? 9.510 35.111 -2.510 1.00 76.17 181 GLU B C 1
ATOM 5007 O O . GLU B 1 158 ? 10.291 34.838 -1.599 1.00 84.60 181 GLU B O 1
ATOM 5013 N N . GLY B 1 159 ? 8.824 36.248 -2.557 1.00 73.78 182 GLY B N 1
ATOM 5014 C CA . GLY B 1 159 ? 8.861 37.204 -1.465 1.00 67.74 182 GLY B CA 1
ATOM 5015 C C . GLY B 1 159 ? 9.856 38.335 -1.641 1.00 69.00 182 GLY B C 1
ATOM 5016 O O . GLY B 1 159 ? 9.744 39.371 -0.987 1.00 63.27 182 GLY B O 1
ATOM 5017 N N . ALA B 1 160 ? 10.833 38.137 -2.520 1.00 70.19 183 ALA B N 1
ATOM 5018 C CA . ALA B 1 160 ? 11.845 39.156 -2.773 1.00 67.59 183 ALA B CA 1
ATOM 5019 C C . ALA B 1 160 ? 11.238 40.364 -3.478 1.00 65.82 183 ALA B C 1
ATOM 5020 O O . ALA B 1 160 ? 10.230 40.245 -4.174 1.00 57.69 183 ALA B O 1
ATOM 5022 N N . PHE B 1 161 ? 11.851 41.527 -3.286 1.00 55.62 184 PHE B N 1
ATOM 5023 C CA . PHE B 1 161 ? 11.395 42.747 -3.942 1.00 51.76 184 PHE B CA 1
ATOM 5024 C C . PHE B 1 161 ? 12.584 43.581 -4.402 1.00 55.28 184 PHE B C 1
ATOM 5025 O O . PHE B 1 161 ? 13.699 43.413 -3.907 1.00 47.75 184 PHE B O 1
ATOM 5033 N N . VAL B 1 162 ? 12.344 44.480 -5.351 1.00 50.53 185 VAL B N 1
ATOM 5034 C CA . VAL B 1 162 ? 13.412 45.314 -5.886 1.00 46.47 185 VAL B CA 1
ATOM 5035 C C . VAL B 1 162 ? 13.665 46.534 -5.007 1.00 52.73 185 VAL B C 1
ATOM 5036 O O . VAL B 1 162 ? 12.844 47.450 -4.945 1.00 54.41 185 VAL B O 1
ATOM 5040 N N . LEU B 1 163 ? 14.808 46.536 -4.328 1.00 49.56 186 LEU B N 1
ATOM 5041 C CA . LEU B 1 163 ? 15.203 47.660 -3.488 1.00 43.92 186 LEU B CA 1
ATOM 5042 C C . LEU B 1 163 ? 15.480 48.896 -4.334 1.00 44.01 186 LEU B C 1
ATOM 5043 O O . LEU B 1 163 ? 15.061 50.002 -3.995 1.00 48.98 186 LEU B O 1
ATOM 5048 N N . GLY B 1 164 ? 16.189 48.697 -5.440 1.00 43.77 187 GLY B N 1
ATOM 5049 C CA . GLY B 1 164 ? 16.528 49.783 -6.341 1.00 36.46 187 GLY B CA 1
ATOM 5050 C C . GLY B 1 164 ? 17.274 49.289 -7.564 1.00 32.89 187 GLY B C 1
ATOM 5051 O O . GLY B 1 164 ? 17.228 48.104 -7.892 1.00 49.71 187 GLY B O 1
ATOM 5052 N N . LYS B 1 165 ? 17.965 50.197 -8.246 1.00 30.74 188 LYS B N 1
ATOM 5053 C CA . LYS B 1 165 ? 18.723 49.823 -9.434 1.00 41.46 188 LYS B CA 1
ATOM 5054 C C . LYS B 1 165 ? 20.165 50.309 -9.361 1.00 41.80 188 LYS B C 1
ATOM 5055 O O . LYS B 1 165 ? 20.441 51.405 -8.874 1.00 45.88 188 LYS B O 1
ATOM 5061 N N . ALA B 1 166 ? 21.081 49.479 -9.851 1.00 27.68 189 ALA B N 1
ATOM 5062 C CA . ALA B 1 166 ? 22.509 49.739 -9.718 1.00 26.59 189 ALA B CA 1
ATOM 5063 C C . ALA B 1 166 ? 23.100 50.406 -10.955 1.00 39.08 189 ALA B C 1
ATOM 5064 O O . ALA B 1 166 ? 22.626 50.203 -12.072 1.00 39.94 189 ALA B O 1
ATOM 5066 N N . ASN B 1 167 ? 24.147 51.199 -10.741 1.00 40.79 190 ASN B N 1
ATOM 5067 C CA . ASN B 1 167 ? 24.835 51.883 -11.829 1.00 30.19 190 ASN B CA 1
ATOM 5068 C C . ASN B 1 167 ? 25.564 50.887 -12.724 1.00 29.09 190 ASN B C 1
ATOM 5069 O O . ASN B 1 167 ? 25.782 49.739 -12.339 1.00 38.21 190 ASN B O 1
ATOM 5082 N N . SER B 1 169 ? 28.180 50.523 -16.690 1.00 20.60 192 SER B N 1
ATOM 5083 C CA . SER B 1 169 ? 28.777 51.084 -17.892 1.00 19.87 192 SER B CA 1
ATOM 5084 C C . SER B 1 169 ? 27.669 51.265 -18.922 1.00 20.50 192 SER B C 1
ATOM 5085 O O . SER B 1 169 ? 26.929 50.324 -19.208 1.00 29.96 192 SER B O 1
ATOM 5088 N N . GLU B 1 170 ? 27.552 52.474 -19.462 1.00 21.40 193 GLU B N 1
ATOM 5089 C CA . GLU B 1 170 ? 26.450 52.819 -20.357 1.00 29.36 193 GLU B CA 1
ATOM 5090 C C . GLU B 1 170 ? 26.370 51.880 -21.559 1.00 30.54 193 GLU B C 1
ATOM 5091 O O . GLU B 1 170 ? 27.388 51.556 -22.173 1.00 27.72 193 GLU B O 1
ATOM 5097 N N . TRP B 1 171 ? 25.150 51.448 -21.872 1.00 20.53 194 TRP B N 1
ATOM 5098 C CA . TRP B 1 171 ? 24.888 50.487 -22.944 1.00 30.67 194 TRP B CA 1
ATOM 5099 C C . TRP B 1 171 ? 25.670 49.191 -22.759 1.00 43.87 194 TRP B C 1
ATOM 5100 O O . TRP B 1 171 ? 26.145 48.605 -23.733 1.00 50.76 194 TRP B O 1
ATOM 5111 N N . ALA B 1 172 ? 25.786 48.751 -21.507 1.00 35.37 195 ALA B N 1
ATOM 5112 C CA . ALA B 1 172 ? 26.555 47.559 -21.151 1.00 23.89 195 ALA B CA 1
ATOM 5113 C C . ALA B 1 172 ? 27.971 47.645 -21.704 1.00 36.54 195 ALA B C 1
ATOM 5114 O O . ALA B 1 172 ? 28.469 46.697 -22.311 1.00 46.26 195 ALA B O 1
ATOM 5116 N N . ASN B 1 173 ? 28.604 48.796 -21.485 1.00 37.21 196 ASN B N 1
ATOM 5117 C CA . ASN B 1 173 ? 29.927 49.096 -22.025 1.00 33.58 196 ASN B CA 1
ATOM 5118 C C . ASN B 1 173 ? 29.965 48.965 -23.545 1.00 34.63 196 ASN B C 1
ATOM 5119 O O . ASN B 1 173 ? 30.620 48.074 -24.088 1.00 36.37 196 ASN B O 1
ATOM 5124 N N . TYR B 1 174 ? 29.251 49.856 -24.226 1.00 31.94 197 TYR B N 1
ATOM 5125 C CA . TYR B 1 174 ? 29.243 49.870 -25.683 1.00 27.79 197 TYR B CA 1
ATOM 5126 C C . TYR B 1 174 ? 28.934 51.267 -26.216 1.00 39.35 197 TYR B C 1
ATOM 5127 O O . TYR B 1 174 ? 28.048 51.440 -27.050 1.00 42.63 197 TYR B O 1
ATOM 5136 N N . LEU B 1 175 ? 29.667 52.260 -25.723 1.00 41.35 198 LEU B N 1
ATOM 5137 C CA . LEU B 1 175 ? 29.526 53.630 -26.203 1.00 35.54 198 LEU B CA 1
ATOM 5138 C C . LEU B 1 175 ? 30.756 54.050 -26.999 1.00 35.40 198 LEU B C 1
ATOM 5139 O O . LEU B 1 175 ? 30.654 54.439 -28.162 1.00 47.15 198 LEU B O 1
ATOM 5144 N N . SER B 1 176 ? 31.918 53.972 -26.359 1.00 31.89 199 SER B N 1
ATOM 5145 C CA . SER B 1 176 ? 33.177 54.306 -27.012 1.00 43.20 199 SER B CA 1
ATOM 5146 C C . SER B 1 176 ? 34.338 53.575 -26.348 1.00 45.94 199 SER B C 1
ATOM 5147 O O . SER B 1 176 ? 34.187 52.999 -25.271 1.00 55.56 199 SER B O 1
ATOM 5150 N N . PHE B 1 177 ? 35.495 53.606 -26.998 1.00 50.60 200 PHE B N 1
ATOM 5151 C CA . PHE B 1 177 ? 36.680 52.928 -26.490 1.00 49.58 200 PHE B CA 1
ATOM 5152 C C . PHE B 1 177 ? 37.334 53.720 -25.363 1.00 46.79 200 PHE B C 1
ATOM 5153 O O . PHE B 1 177 ? 38.158 53.190 -24.618 1.00 57.77 200 PHE B O 1
ATOM 5161 N N . THR B 1 178 ? 36.959 54.990 -25.241 1.00 45.04 201 THR B N 1
ATOM 5162 C CA . THR B 1 178 ? 37.599 55.887 -24.284 1.00 49.62 201 THR B CA 1
ATOM 5163 C C . THR B 1 178 ? 36.813 56.033 -22.984 1.00 42.66 201 THR B C 1
ATOM 5164 O O . THR B 1 178 ? 37.308 56.612 -22.018 1.00 49.92 201 THR B O 1
ATOM 5176 N N . PRO B 1 180 ? 35.537 55.235 -19.489 1.00 33.96 203 PRO B N 1
ATOM 5177 C CA . PRO B 1 180 ? 35.968 54.435 -18.339 1.00 29.52 203 PRO B CA 1
ATOM 5178 C C . PRO B 1 180 ? 34.858 53.517 -17.847 1.00 32.18 203 PRO B C 1
ATOM 5179 O O . PRO B 1 180 ? 33.683 53.873 -17.930 1.00 39.08 203 PRO B O 1
ATOM 5183 N N . SER B 1 181 ? 35.232 52.346 -17.345 1.00 34.13 204 SER B N 1
ATOM 5184 C CA . SER B 1 181 ? 34.258 51.390 -16.837 1.00 37.46 204 SER B CA 1
ATOM 5185 C C . SER B 1 181 ? 33.559 51.934 -15.596 1.00 31.62 204 SER B C 1
ATOM 5186 O O . SER B 1 181 ? 34.191 52.544 -14.734 1.00 36.75 204 SER B O 1
ATOM 5189 N N . GLY B 1 182 ? 32.251 51.717 -15.515 1.00 19.66 205 GLY B N 1
ATOM 5190 C CA . GLY B 1 182 ? 31.475 52.176 -14.379 1.00 20.38 205 GLY B CA 1
ATOM 5191 C C . GLY B 1 182 ? 30.851 53.540 -14.603 1.00 23.37 205 GLY B C 1
ATOM 5192 O O . GLY B 1 182 ? 30.124 54.046 -13.749 1.00 29.66 205 GLY B O 1
ATOM 5193 N N . TYR B 1 183 ? 31.131 54.140 -15.754 1.00 17.77 206 TYR B N 1
ATOM 5194 C CA . TYR B 1 183 ? 30.564 55.442 -16.075 1.00 28.87 206 TYR B CA 1
ATOM 5195 C C . TYR B 1 183 ? 29.239 55.310 -16.819 1.00 36.21 206 TYR B C 1
ATOM 5196 O O . TYR B 1 183 ? 29.082 54.452 -17.686 1.00 17.28 206 TYR B O 1
ATOM 5205 N N . SER B 1 184 ? 28.292 56.174 -16.470 1.00 20.30 207 SER B N 1
ATOM 5206 C CA . SER B 1 184 ? 27.017 56.248 -17.169 1.00 23.63 207 SER B CA 1
ATOM 5207 C C . SER B 1 184 ? 26.568 57.700 -17.246 1.00 32.79 207 SER B C 1
ATOM 5208 O O . SER B 1 184 ? 26.699 58.446 -16.276 1.00 36.05 207 SER B O 1
ATOM 5211 N N . GLY B 1 185 ? 26.040 58.099 -18.399 1.00 26.60 208 GLY B N 1
ATOM 5212 C CA . GLY B 1 185 ? 25.565 59.458 -18.584 1.00 16.46 208 GLY B CA 1
ATOM 5213 C C . GLY B 1 185 ? 24.360 59.768 -17.717 1.00 25.99 208 GLY B C 1
ATOM 5214 O O . GLY B 1 185 ? 24.021 60.930 -17.500 1.00 45.47 208 GLY B O 1
ATOM 5215 N N . LYS B 1 186 ? 23.715 58.720 -17.217 1.00 23.02 209 LYS B N 1
ATOM 5216 C CA . LYS B 1 186 ? 22.524 58.867 -16.391 1.00 20.66 209 LYS B CA 1
ATOM 5217 C C . LYS B 1 186 ? 22.854 59.285 -14.962 1.00 35.32 209 LYS B C 1
ATOM 5218 O O . LYS B 1 186 ? 22.288 60.247 -14.444 1.00 45.24 209 LYS B O 1
ATOM 5224 N N . LYS B 1 187 ? 23.769 58.559 -14.326 1.00 35.32 210 LYS B N 1
ATOM 5225 C CA . LYS B 1 187 ? 24.063 58.785 -12.915 1.00 38.72 210 LYS B CA 1
ATOM 5226 C C . LYS B 1 187 ? 25.481 59.300 -12.680 1.00 29.44 210 LYS B C 1
ATOM 5227 O O . LYS B 1 187 ? 25.716 60.086 -11.763 1.00 49.75 210 LYS B O 1
ATOM 5233 N N . GLY B 1 188 ? 26.423 58.852 -13.501 1.00 25.15 211 GLY B N 1
ATOM 5234 C CA . GLY B 1 188 ? 27.802 59.286 -13.370 1.00 18.92 211 GLY B CA 1
ATOM 5235 C C . GLY B 1 188 ? 28.786 58.139 -13.248 1.00 31.97 211 GLY B C 1
ATOM 5236 O O . GLY B 1 188 ? 28.544 57.042 -13.750 1.00 44.08 211 GLY B O 1
ATOM 5237 N N . GLN B 1 189 ? 29.898 58.395 -12.566 1.00 32.22 212 GLN B N 1
ATOM 5238 C CA . GLN B 1 189 ? 30.979 57.421 -12.466 1.00 35.97 212 GLN B CA 1
ATOM 5239 C C . GLN B 1 189 ? 30.868 56.545 -11.224 1.00 36.50 212 GLN B C 1
ATOM 5240 O O . GLN B 1 189 ? 30.686 57.042 -10.113 1.00 37.98 212 GLN B O 1
ATOM 5246 N N . ASN B 1 190 ? 30.983 55.237 -11.425 1.00 33.54 213 ASN B N 1
ATOM 5247 C CA . ASN B 1 190 ? 31.010 54.282 -10.326 1.00 21.97 213 ASN B CA 1
ATOM 5248 C C . ASN B 1 190 ? 32.406 54.228 -9.715 1.00 28.62 213 ASN B C 1
ATOM 5249 O O . ASN B 1 190 ? 33.403 54.184 -10.438 1.00 41.81 213 ASN B O 1
ATOM 5254 N N . LEU B 1 191 ? 32.476 54.232 -8.388 1.00 26.05 214 LEU B N 1
ATOM 5255 C CA . LEU B 1 191 ? 33.759 54.170 -7.695 1.00 22.02 214 LEU B CA 1
ATOM 5256 C C . LEU B 1 191 ? 33.924 52.858 -6.931 1.00 39.80 214 LEU B C 1
ATOM 5257 O O . LEU B 1 191 ? 32.978 52.357 -6.323 1.00 49.11 214 LEU B O 1
ATOM 5262 N N . ASN B 1 192 ? 35.132 52.305 -6.973 1.00 35.10 215 ASN B N 1
ATOM 5263 C CA . ASN B 1 192 ? 35.430 51.050 -6.294 1.00 25.61 215 ASN B CA 1
ATOM 5264 C C . ASN B 1 192 ? 35.578 51.274 -4.794 1.00 35.30 215 ASN B C 1
ATOM 5265 O O . ASN B 1 192 ? 36.427 52.053 -4.362 1.00 37.75 215 ASN B O 1
ATOM 5270 N N . PRO B 1 193 ? 34.748 50.584 -3.994 1.00 41.59 216 PRO B N 1
ATOM 5271 C CA . PRO B 1 193 ? 34.725 50.732 -2.533 1.00 37.70 216 PRO B CA 1
ATOM 5272 C C . PRO B 1 193 ? 36.056 50.391 -1.867 1.00 39.88 216 PRO B C 1
ATOM 5273 O O . PRO B 1 193 ? 36.315 50.850 -0.754 1.00 48.53 216 PRO B O 1
ATOM 5277 N N . TYR B 1 194 ? 36.888 49.602 -2.539 1.00 47.85 217 TYR B N 1
ATOM 5278 C CA . TYR B 1 194 ? 38.181 49.212 -1.988 1.00 37.53 217 TYR B CA 1
ATOM 5279 C C . TYR B 1 194 ? 39.259 50.249 -2.280 1.00 32.38 217 TYR B C 1
ATOM 5280 O O . TYR B 1 194 ? 40.407 50.096 -1.864 1.00 43.01 217 TYR B O 1
ATOM 5289 N N . GLY B 1 195 ? 38.882 51.305 -2.993 1.00 40.21 218 GLY B N 1
ATOM 5290 C CA . GLY B 1 195 ? 39.812 52.368 -3.324 1.00 30.96 218 GLY B CA 1
ATOM 5291 C C . GLY B 1 195 ? 39.357 53.185 -4.518 1.00 36.22 218 GLY B C 1
ATOM 5292 O O . GLY B 1 195 ? 39.760 52.910 -5.649 1.00 33.79 218 GLY B O 1
ATOM 5293 N N . PRO B 1 196 ? 38.511 54.198 -4.270 1.00 26.96 219 PRO B N 1
ATOM 5294 C CA . PRO B 1 196 ? 37.971 55.081 -5.310 1.00 29.27 219 PRO B CA 1
ATOM 5295 C C . PRO B 1 196 ? 39.070 55.723 -6.150 1.00 33.42 219 PRO B C 1
ATOM 5296 O O . PRO B 1 196 ? 40.156 55.977 -5.628 1.00 40.93 219 PRO B O 1
ATOM 5300 N N . ILE B 1 197 ? 38.788 55.954 -7.432 1.00 35.85 220 ILE B N 1
ATOM 5301 C CA . ILE B 1 197 ? 39.742 56.538 -8.381 1.00 42.79 220 ILE B CA 1
ATOM 5302 C C . ILE B 1 197 ? 40.977 55.658 -8.598 1.00 37.13 220 ILE B C 1
ATOM 5303 O O . ILE B 1 197 ? 41.361 55.394 -9.738 1.00 47.82 220 ILE B O 1
ATOM 5316 N N . PHE B 1 199 ? 41.441 52.376 -7.940 1.00 41.36 222 PHE B N 1
ATOM 5317 C CA . PHE B 1 199 ? 41.083 51.109 -8.569 1.00 39.43 222 PHE B CA 1
ATOM 5318 C C . PHE B 1 199 ? 39.837 51.260 -9.434 1.00 35.53 222 PHE B C 1
ATOM 5319 O O . PHE B 1 199 ? 38.835 51.828 -9.000 1.00 39.09 222 PHE B O 1
ATOM 5327 N N . ASP B 1 200 ? 39.905 50.755 -10.662 1.00 26.00 223 ASP B N 1
ATOM 5328 C CA . ASP B 1 200 ? 38.743 50.737 -11.540 1.00 34.73 223 ASP B CA 1
ATOM 5329 C C . ASP B 1 200 ? 37.676 49.801 -10.985 1.00 34.15 223 ASP B C 1
ATOM 5330 O O . ASP B 1 200 ? 37.971 48.918 -10.181 1.00 40.57 223 ASP B O 1
ATOM 5335 N N . THR B 1 201 ? 36.434 50.004 -11.409 1.00 32.17 224 THR B N 1
ATOM 5336 C CA . THR B 1 201 ? 35.331 49.164 -10.961 1.00 38.68 224 THR B CA 1
ATOM 5337 C C . THR B 1 201 ? 35.104 48.003 -11.916 1.00 39.36 224 THR B C 1
ATOM 5338 O O . THR B 1 201 ? 34.365 47.069 -11.601 1.00 38.71 224 THR B O 1
ATOM 5342 N N . SER B 1 202 ? 35.744 48.082 -13.081 1.00 30.80 225 SER B N 1
ATOM 5343 C CA . SER B 1 202 ? 35.482 47.184 -14.203 1.00 26.92 225 SER B CA 1
ATOM 5344 C C . SER B 1 202 ? 34.026 47.313 -14.641 1.00 34.65 225 SER B C 1
ATOM 5345 O O . SER B 1 202 ? 33.294 48.171 -14.145 1.00 34.52 225 SER B O 1
ATOM 5348 N N . GLY B 1 203 ? 33.606 46.473 -15.579 1.00 42.19 226 GLY B N 1
ATOM 5349 C CA . GLY B 1 203 ? 32.261 46.574 -16.113 1.00 36.50 226 GLY B CA 1
ATOM 5350 C C . GLY B 1 203 ? 31.744 45.282 -16.708 1.00 25.81 226 GLY B C 1
ATOM 5351 O O . GLY B 1 203 ? 32.468 44.290 -16.779 1.00 49.09 226 GLY B O 1
ATOM 5352 N N . SER B 1 204 ? 30.489 45.301 -17.147 1.00 36.06 227 SER B N 1
ATOM 5353 C CA . SER B 1 204 ? 29.680 46.514 -17.110 1.00 31.09 227 SER B CA 1
ATOM 5354 C C . SER B 1 204 ? 28.765 46.568 -15.888 1.00 38.98 227 SER B C 1
ATOM 5355 O O . SER B 1 204 ? 28.122 47.585 -15.635 1.00 44.36 227 SER B O 1
ATOM 5358 N N . SER B 1 205 ? 28.707 45.474 -15.133 1.00 26.12 228 SER B N 1
ATOM 5359 C CA . SER B 1 205 ? 27.890 45.430 -13.924 1.00 32.71 228 SER B CA 1
ATOM 5360 C C . SER B 1 205 ? 28.656 45.986 -12.728 1.00 33.24 228 SER B C 1
ATOM 5361 O O . SER B 1 205 ? 28.839 45.299 -11.722 1.00 42.34 228 SER B O 1
ATOM 5364 N N . SER B 1 206 ? 29.099 47.233 -12.847 1.00 24.82 229 SER B N 1
ATOM 5365 C CA . SER B 1 206 ? 29.886 47.877 -11.802 1.00 24.51 229 SER B CA 1
ATOM 5366 C C . SER B 1 206 ? 29.076 48.095 -10.528 1.00 33.92 229 SER B C 1
ATOM 5367 O O . SER B 1 206 ? 29.501 47.709 -9.439 1.00 38.75 229 SER B O 1
ATOM 5370 N N . GLY B 1 207 ? 27.908 48.714 -10.672 1.00 33.94 230 GLY B N 1
ATOM 5371 C CA . GLY B 1 207 ? 27.054 49.014 -9.537 1.00 25.32 230 GLY B CA 1
ATOM 5372 C C . GLY B 1 207 ? 26.530 47.785 -8.823 1.00 36.85 230 GLY B C 1
ATOM 5373 O O . GLY B 1 207 ? 26.416 47.775 -7.598 1.00 42.50 230 GLY B O 1
ATOM 5374 N N . SER B 1 208 ? 26.205 46.749 -9.590 1.00 42.34 231 SER B N 1
ATOM 5375 C CA . SER B 1 208 ? 25.679 45.511 -9.025 1.00 29.97 231 SER B CA 1
ATOM 5376 C C . SER B 1 208 ? 26.728 44.800 -8.177 1.00 31.03 231 SER B C 1
ATOM 5377 O O . SER B 1 208 ? 26.395 44.019 -7.289 1.00 32.84 231 SER B O 1
ATOM 5380 N N . ALA B 1 209 ? 27.997 45.075 -8.458 1.00 42.59 232 ALA B N 1
ATOM 5381 C CA . ALA B 1 209 ? 29.090 44.519 -7.671 1.00 41.85 232 ALA B CA 1
ATOM 5382 C C . ALA B 1 209 ? 29.332 45.358 -6.423 1.00 44.40 232 ALA B C 1
ATOM 5383 O O . ALA B 1 209 ? 29.665 44.830 -5.363 1.00 44.97 232 ALA B O 1
ATOM 5385 N N . THR B 1 210 ? 29.158 46.668 -6.557 1.00 35.34 233 THR B N 1
ATOM 5386 C CA . THR B 1 210 ? 29.436 47.597 -5.468 1.00 43.61 233 THR B CA 1
ATOM 5387 C C . THR B 1 210 ? 28.396 47.511 -4.355 1.00 47.46 233 THR B C 1
ATOM 5388 O O . THR B 1 210 ? 28.736 47.564 -3.173 1.00 57.97 233 THR B O 1
ATOM 5392 N N . VAL B 1 211 ? 27.130 47.375 -4.741 1.00 43.45 234 VAL B N 1
ATOM 5393 C CA . VAL B 1 211 ? 26.027 47.352 -3.783 1.00 37.95 234 VAL B CA 1
ATOM 5394 C C . VAL B 1 211 ? 26.156 46.221 -2.764 1.00 48.15 234 VAL B C 1
ATOM 5395 O O . VAL B 1 211 ? 25.801 46.389 -1.599 1.00 53.17 234 VAL B O 1
ATOM 5399 N N . VAL B 1 212 ? 26.669 45.074 -3.197 1.00 35.42 235 VAL B N 1
ATOM 5400 C CA . VAL B 1 212 ? 26.860 43.953 -2.288 1.00 43.21 235 VAL B CA 1
ATOM 5401 C C . VAL B 1 212 ? 28.203 44.074 -1.576 1.00 55.52 235 VAL B C 1
ATOM 5402 O O . VAL B 1 212 ? 28.347 43.647 -0.433 1.00 67.24 235 VAL B O 1
ATOM 5406 N N . ALA B 1 213 ? 29.178 44.677 -2.249 1.00 51.33 236 ALA B N 1
ATOM 5407 C CA . ALA B 1 213 ? 30.501 44.873 -1.667 1.00 46.54 236 ALA B CA 1
ATOM 5408 C C . ALA B 1 213 ? 30.447 45.857 -0.502 1.00 40.05 236 ALA B C 1
ATOM 5409 O O . ALA B 1 213 ? 31.065 45.634 0.538 1.00 48.48 236 ALA B O 1
ATOM 5411 N N . ALA B 1 214 ? 29.702 46.942 -0.682 1.00 35.37 237 ALA B N 1
ATOM 5412 C CA . ALA B 1 214 ? 29.581 47.970 0.346 1.00 51.09 237 ALA B CA 1
ATOM 5413 C C . ALA B 1 214 ? 28.345 47.746 1.211 1.00 53.12 237 ALA B C 1
ATOM 5414 O O . ALA B 1 214 ? 27.957 48.620 1.988 1.00 68.07 237 ALA B O 1
ATOM 5416 N N . ASP B 1 215 ? 27.737 46.571 1.064 1.00 45.62 238 ASP B N 1
ATOM 5417 C CA . ASP B 1 215 ? 26.554 46.184 1.832 1.00 40.76 238 ASP B CA 1
ATOM 5418 C C . ASP B 1 215 ? 25.403 47.175 1.679 1.00 48.99 238 ASP B C 1
ATOM 5419 O O . ASP B 1 215 ? 24.784 47.578 2.664 1.00 58.03 238 ASP B O 1
ATOM 5424 N N . PHE B 1 216 ? 25.126 47.567 0.439 1.00 42.03 239 PHE B N 1
ATOM 5425 C CA . PHE B 1 216 ? 23.962 48.391 0.138 1.00 37.40 239 PHE B CA 1
ATOM 5426 C C . PHE B 1 216 ? 22.754 47.493 -0.101 1.00 38.77 239 PHE B C 1
ATOM 5427 O O . PHE B 1 216 ? 21.611 47.950 -0.094 1.00 47.99 239 PHE B O 1
ATOM 5435 N N . ALA B 1 217 ? 23.028 46.208 -0.308 1.00 39.70 240 ALA B N 1
ATOM 5436 C CA . ALA B 1 217 ? 21.997 45.209 -0.563 1.00 42.15 240 ALA B CA 1
ATOM 5437 C C . ALA B 1 217 ? 22.587 43.809 -0.418 1.00 61.82 240 ALA B C 1
ATOM 5438 O O . ALA B 1 217 ? 23.764 43.599 -0.713 1.00 68.80 240 ALA B O 1
ATOM 5440 N N . PRO B 1 218 ? 21.774 42.845 0.041 1.00 56.69 241 PRO B N 1
ATOM 5441 C CA . PRO B 1 218 ? 22.256 41.471 0.217 1.00 54.90 241 PRO B CA 1
ATOM 5442 C C . PRO B 1 218 ? 22.525 40.791 -1.118 1.00 49.78 241 PRO B C 1
ATOM 5443 O O . PRO B 1 218 ? 23.486 40.033 -1.246 1.00 55.72 241 PRO B O 1
ATOM 5447 N N . LEU B 1 219 ? 21.675 41.068 -2.102 1.00 53.98 242 LEU B N 1
ATOM 5448 C CA . LEU B 1 219 ? 21.779 40.437 -3.411 1.00 56.23 242 LEU B CA 1
ATOM 5449 C C . LEU B 1 219 ? 21.692 41.465 -4.533 1.00 55.18 242 LEU B C 1
ATOM 5450 O O . LEU B 1 219 ? 21.197 42.575 -4.335 1.00 59.82 242 LEU B O 1
ATOM 5455 N N . ALA B 1 220 ? 22.172 41.087 -5.714 1.00 44.94 243 ALA B N 1
ATOM 5456 C CA . ALA B 1 220 ? 22.130 41.973 -6.870 1.00 38.34 243 ALA B CA 1
ATOM 5457 C C . ALA B 1 220 ? 22.085 41.187 -8.175 1.00 38.42 243 ALA B C 1
ATOM 5458 O O . ALA B 1 220 ? 22.604 40.074 -8.261 1.00 41.27 243 ALA B O 1
ATOM 5460 N N . VAL B 1 221 ? 21.459 41.775 -9.190 1.00 37.24 244 VAL B N 1
ATOM 5461 C CA . VAL B 1 221 ? 21.366 41.150 -10.503 1.00 37.34 244 VAL B CA 1
ATOM 5462 C C . VAL B 1 221 ? 22.236 41.882 -11.519 1.00 45.04 244 VAL B C 1
ATOM 5463 O O . VAL B 1 221 ? 22.147 43.101 -11.663 1.00 54.77 244 VAL B O 1
ATOM 5467 N N . GLY B 1 222 ? 23.082 41.131 -12.216 1.00 42.55 245 GLY B N 1
ATOM 5468 C CA . GLY B 1 222 ? 23.933 41.701 -13.243 1.00 33.47 245 GLY B CA 1
ATOM 5469 C C . GLY B 1 222 ? 23.686 41.067 -14.598 1.00 39.45 245 GLY B C 1
ATOM 5470 O O . GLY B 1 222 ? 23.049 40.018 -14.696 1.00 35.98 245 GLY B O 1
ATOM 5471 N N . THR B 1 223 ? 24.184 41.711 -15.647 1.00 42.76 246 THR B N 1
ATOM 5472 C CA . THR B 1 223 ? 24.075 41.178 -16.999 1.00 46.42 246 THR B CA 1
ATOM 5473 C C . THR B 1 223 ? 25.462 41.039 -17.612 1.00 47.23 246 THR B C 1
ATOM 5474 O O . THR B 1 223 ? 26.371 41.796 -17.275 1.00 45.49 246 THR B O 1
ATOM 5478 N N . GLU B 1 224 ? 25.626 40.072 -18.510 1.00 39.97 247 GLU B N 1
ATOM 5479 C CA . GLU B 1 224 ? 26.917 39.869 -19.154 1.00 38.43 247 GLU B CA 1
ATOM 5480 C C . GLU B 1 224 ? 26.806 39.501 -20.628 1.00 37.30 247 GLU B C 1
ATOM 5481 O O . GLU B 1 224 ? 26.069 38.589 -21.003 1.00 50.98 247 GLU B O 1
ATOM 5487 N N . THR B 1 225 ? 27.547 40.228 -21.456 1.00 33.41 248 THR B N 1
ATOM 5488 C CA . THR B 1 225 ? 27.749 39.852 -22.846 1.00 46.76 248 THR B CA 1
ATOM 5489 C C . THR B 1 225 ? 29.072 39.102 -22.949 1.00 55.03 248 THR B C 1
ATOM 5490 O O . THR B 1 225 ? 29.143 38.014 -23.519 1.00 56.09 248 THR B O 1
ATOM 5494 N N . THR B 1 226 ? 30.117 39.696 -22.380 1.00 55.23 249 THR B N 1
ATOM 5495 C CA . THR B 1 226 ? 31.424 39.055 -22.294 1.00 45.73 249 THR B CA 1
ATOM 5496 C C . THR B 1 226 ? 32.209 39.600 -21.102 1.00 49.52 249 THR B C 1
ATOM 5497 O O . THR B 1 226 ? 32.884 40.626 -21.205 1.00 48.19 249 THR B O 1
ATOM 5501 N N . GLY B 1 227 ? 32.104 38.912 -19.969 1.00 34.69 250 GLY B N 1
ATOM 5502 C CA . GLY B 1 227 ? 32.835 39.283 -18.771 1.00 38.99 250 GLY B CA 1
ATOM 5503 C C . GLY B 1 227 ? 32.189 40.372 -17.935 1.00 49.45 250 GLY B C 1
ATOM 5504 O O . GLY B 1 227 ? 32.709 40.739 -16.884 1.00 48.77 250 GLY B O 1
ATOM 5505 N N . SER B 1 228 ? 31.045 40.880 -18.384 1.00 43.95 251 SER B N 1
ATOM 5506 C CA . SER B 1 228 ? 30.401 42.010 -17.719 1.00 33.47 251 SER B CA 1
ATOM 5507 C C . SER B 1 228 ? 29.871 41.682 -16.320 1.00 39.81 251 SER B C 1
ATOM 5508 O O . SER B 1 228 ? 29.397 42.570 -15.614 1.00 41.54 251 SER B O 1
ATOM 5511 N N . ILE B 1 229 ? 29.953 40.417 -15.916 1.00 36.00 252 ILE B N 1
ATOM 5512 C CA . ILE B 1 229 ? 29.546 40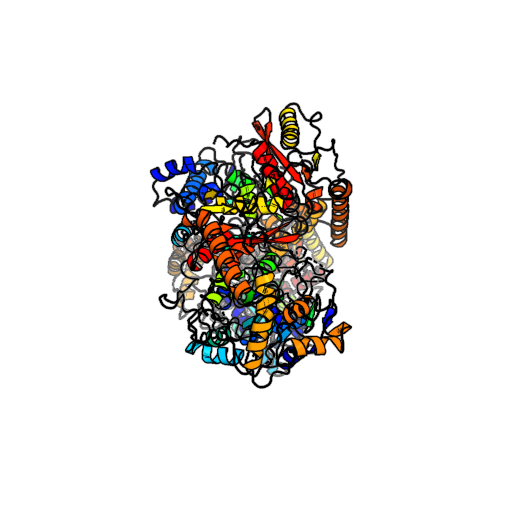.028 -14.569 1.00 33.47 252 ILE B CA 1
ATOM 5513 C C . ILE B 1 229 ? 30.739 39.574 -13.731 1.00 38.42 252 ILE B C 1
ATOM 5514 O O . ILE B 1 229 ? 30.931 40.043 -12.609 1.00 33.90 252 ILE B O 1
ATOM 5519 N N . VAL B 1 230 ? 31.544 38.672 -14.283 1.00 41.97 253 VAL B N 1
ATOM 5520 C CA . VAL B 1 230 ? 32.651 38.080 -13.537 1.00 36.53 253 VAL B CA 1
ATOM 5521 C C . VAL B 1 230 ? 33.822 39.043 -13.336 1.00 41.18 253 VAL B C 1
ATOM 5522 O O . VAL B 1 230 ? 34.590 38.898 -12.385 1.00 40.70 253 VAL B O 1
ATOM 5526 N N . ALA B 1 231 ? 33.960 40.024 -14.223 1.00 33.41 254 ALA B N 1
ATOM 5527 C CA . ALA B 1 231 ? 35.055 40.987 -14.114 1.00 43.26 254 ALA B CA 1
ATOM 5528 C C . ALA B 1 231 ? 34.812 42.052 -13.035 1.00 48.42 254 ALA B C 1
ATOM 5529 O O . ALA B 1 231 ? 35.700 42.303 -12.220 1.00 47.52 254 ALA B O 1
ATOM 5531 N N . PRO B 1 232 ? 33.621 42.689 -13.014 1.00 34.66 255 PRO B N 1
ATOM 5532 C CA . PRO B 1 232 ? 33.442 43.640 -11.911 1.00 34.79 255 PRO B CA 1
ATOM 5533 C C . PRO B 1 232 ? 33.276 42.937 -10.567 1.00 41.41 255 PRO B C 1
ATOM 5534 O O . PRO B 1 232 ? 33.504 43.546 -9.522 1.00 47.50 255 PRO B O 1
ATOM 5538 N N . ALA B 1 233 ? 32.884 41.667 -10.600 1.00 33.72 256 ALA B N 1
ATOM 5539 C CA . ALA B 1 233 ? 32.767 40.876 -9.381 1.00 37.10 256 ALA B CA 1
ATOM 5540 C C . ALA B 1 233 ? 34.145 40.563 -8.815 1.00 46.37 256 ALA B C 1
ATOM 5541 O O . ALA B 1 233 ? 34.337 40.531 -7.599 1.00 37.69 256 ALA B O 1
ATOM 5543 N N . ALA B 1 234 ? 35.102 40.334 -9.708 1.00 34.95 257 ALA B N 1
ATOM 5544 C CA . ALA B 1 234 ? 36.470 40.031 -9.308 1.00 41.73 257 ALA B CA 1
ATOM 5545 C C . ALA B 1 234 ? 37.216 41.297 -8.905 1.00 37.03 257 ALA B C 1
ATOM 5546 O O . ALA B 1 234 ? 38.109 41.263 -8.058 1.00 49.42 257 ALA B O 1
ATOM 5548 N N . GLN B 1 235 ? 36.838 42.415 -9.514 1.00 36.73 258 GLN B N 1
ATOM 5549 C CA . GLN B 1 235 ? 37.520 43.682 -9.283 1.00 35.24 258 GLN B CA 1
ATOM 5550 C C . GLN B 1 235 ? 37.027 44.359 -8.004 1.00 47.18 258 GLN B C 1
ATOM 5551 O O . GLN B 1 235 ? 37.639 45.311 -7.518 1.00 45.53 258 GLN B O 1
ATOM 5557 N N . GLN B 1 236 ? 35.922 43.861 -7.460 1.00 42.08 259 GLN B N 1
ATOM 5558 C CA . GLN B 1 236 ? 35.362 44.421 -6.235 1.00 32.09 259 GLN B CA 1
ATOM 5559 C C . GLN B 1 236 ? 35.146 43.339 -5.180 1.00 40.57 259 GLN B C 1
ATOM 5560 O O . GLN B 1 236 ? 34.367 43.517 -4.243 1.00 44.99 259 GLN B O 1
ATOM 5566 N N . SER B 1 237 ? 35.843 42.219 -5.354 1.00 41.56 260 SER B N 1
ATOM 5567 C CA . SER B 1 237 ? 35.893 41.139 -4.367 1.00 47.96 260 SER B CA 1
ATOM 5568 C C . SER B 1 237 ? 34.522 40.611 -3.944 1.00 45.85 260 SER B C 1
ATOM 5569 O O . SER B 1 237 ? 34.246 40.468 -2.752 1.00 48.72 260 SER B O 1
ATOM 5572 N N . VAL B 1 238 ? 33.667 40.320 -4.920 1.00 38.41 261 VAL B N 1
ATOM 5573 C CA . VAL B 1 238 ? 32.376 39.698 -4.641 1.00 43.34 261 VAL B CA 1
ATOM 5574 C C . VAL B 1 238 ? 32.142 38.512 -5.570 1.00 46.66 261 VAL B C 1
ATOM 5575 O O . VAL B 1 238 ? 32.941 38.249 -6.469 1.00 53.06 261 VAL B O 1
ATOM 5579 N N . VAL B 1 239 ? 31.043 37.799 -5.347 1.00 48.74 262 VAL B N 1
ATOM 5580 C CA . VAL B 1 239 ? 30.715 36.624 -6.145 1.00 45.29 262 VAL B CA 1
ATOM 5581 C C . VAL B 1 239 ? 29.733 36.968 -7.261 1.00 46.32 262 VAL B C 1
ATOM 5582 O O . VAL B 1 239 ? 28.699 37.589 -7.020 1.00 49.53 262 VAL B O 1
ATOM 5586 N N . GLY B 1 240 ? 30.069 36.565 -8.483 1.00 51.66 263 GLY B N 1
ATOM 5587 C CA . GLY B 1 240 ? 29.209 36.793 -9.629 1.00 48.42 263 GLY B CA 1
ATOM 5588 C C . GLY B 1 240 ? 29.114 35.566 -10.515 1.00 42.51 263 GLY B C 1
ATOM 5589 O O . GLY B 1 240 ? 30.127 34.952 -10.849 1.00 43.81 263 GLY B O 1
ATOM 5590 N N . LEU B 1 241 ? 27.893 35.206 -10.897 1.00 43.33 264 LEU B N 1
ATOM 5591 C CA . LEU B 1 241 ? 27.672 34.018 -11.714 1.00 45.19 264 LEU B CA 1
ATOM 5592 C C . LEU B 1 241 ? 27.061 34.348 -13.068 1.00 58.78 264 LEU B C 1
ATOM 5593 O O . LEU B 1 241 ? 26.084 35.090 -13.154 1.00 51.57 264 LEU B O 1
ATOM 5598 N N . ARG B 1 242 ? 27.644 33.793 -14.125 1.00 64.72 265 ARG B N 1
ATOM 5599 C CA . ARG B 1 242 ? 27.015 33.807 -15.439 1.00 62.13 265 ARG B CA 1
ATOM 5600 C C . ARG B 1 242 ? 26.378 32.447 -15.689 1.00 63.81 265 ARG B C 1
ATOM 5601 O O . ARG B 1 242 ? 27.075 31.436 -15.733 1.00 74.35 265 ARG B O 1
ATOM 5609 N N . PRO B 1 243 ? 25.047 32.414 -15.844 1.00 56.01 266 PRO B N 1
ATOM 5610 C CA . PRO B 1 243 ? 24.343 31.146 -16.063 1.00 57.79 266 PRO B CA 1
ATOM 5611 C C . PRO B 1 243 ? 24.639 30.556 -17.438 1.00 55.63 266 PRO B C 1
ATOM 5612 O O . PRO B 1 243 ? 25.344 31.178 -18.233 1.00 51.48 266 PRO B O 1
ATOM 5616 N N . SER B 1 244 ? 24.099 29.373 -17.714 1.00 57.04 267 SER B N 1
ATOM 5617 C CA . SER B 1 244 ? 24.337 28.711 -18.992 1.00 68.48 267 SER B CA 1
ATOM 5618 C C . SER B 1 244 ? 23.659 29.449 -20.143 1.00 68.86 267 SER B C 1
ATOM 5619 O O . SER B 1 244 ? 23.102 30.532 -19.961 1.00 69.43 267 SER B O 1
ATOM 5622 N N . LEU B 1 245 ? 23.705 28.846 -21.326 1.00 91.13 268 LEU B N 1
ATOM 5623 C CA . LEU B 1 245 ? 23.256 29.500 -22.551 1.00 98.00 268 LEU B CA 1
ATOM 5624 C C . LEU B 1 245 ? 21.771 29.863 -22.529 1.00 91.12 268 LEU B C 1
ATOM 5625 O O . LEU B 1 245 ? 21.354 30.814 -23.190 1.00 99.18 268 LEU B O 1
ATOM 5630 N N . GLY B 1 246 ? 20.977 29.119 -21.767 1.00 70.84 269 GLY B N 1
ATOM 5631 C CA . GLY B 1 246 ? 19.546 29.363 -21.727 1.00 63.16 269 GLY B CA 1
ATOM 5632 C C . GLY B 1 246 ? 18.880 29.142 -20.381 1.00 69.08 269 GLY B C 1
ATOM 5633 O O . GLY B 1 246 ? 17.668 28.938 -20.314 1.00 63.50 269 GLY B O 1
ATOM 5634 N N . ARG B 1 247 ? 19.664 29.195 -19.309 1.00 65.55 270 ARG B N 1
ATOM 5635 C CA . ARG B 1 247 ? 19.134 28.972 -17.966 1.00 59.44 270 ARG B CA 1
ATOM 5636 C C . ARG B 1 247 ? 18.244 30.122 -17.504 1.00 64.06 270 ARG B C 1
ATOM 5637 O O . ARG B 1 247 ? 17.233 29.905 -16.835 1.00 77.49 270 ARG B O 1
ATOM 5639 N N . VAL B 1 248 ? 18.624 31.342 -17.867 1.00 60.86 271 VAL B N 1
ATOM 5640 C CA . VAL B 1 248 ? 17.906 32.534 -17.430 1.00 55.90 271 VAL B CA 1
ATOM 5641 C C . VAL B 1 248 ? 17.392 33.343 -18.622 1.00 61.68 271 VAL B C 1
ATOM 5642 O O . VAL B 1 248 ? 18.129 33.593 -19.577 1.00 79.18 271 VAL B O 1
ATOM 5646 N N . SER B 1 249 ? 16.124 33.743 -18.564 1.00 52.19 272 SER B N 1
ATOM 5647 C CA . SER B 1 249 ? 15.506 34.514 -19.639 1.00 55.32 272 SER B CA 1
ATOM 5648 C C . SER B 1 249 ? 15.962 35.967 -19.604 1.00 61.03 272 SER B C 1
ATOM 5649 O O . SER B 1 249 ? 16.212 36.520 -18.535 1.00 58.68 272 SER B O 1
ATOM 5652 N N . ARG B 1 250 ? 16.053 36.584 -20.777 1.00 66.05 273 ARG B N 1
ATOM 5653 C CA . ARG B 1 250 ? 16.512 37.963 -20.885 1.00 56.69 273 ARG B CA 1
ATOM 5654 C C . ARG B 1 250 ? 15.361 38.926 -21.170 1.00 47.84 273 ARG B C 1
ATOM 5655 O O . ARG B 1 250 ? 15.588 40.110 -21.416 1.00 43.54 273 ARG B O 1
ATOM 5663 N N . THR B 1 251 ? 14.134 38.414 -21.131 1.00 48.02 274 THR B N 1
ATOM 5664 C CA . THR B 1 251 ? 12.946 39.225 -21.391 1.00 49.09 274 THR B CA 1
ATOM 5665 C C . THR B 1 251 ? 12.768 40.324 -20.347 1.00 52.70 274 THR B C 1
ATOM 5666 O O . THR B 1 251 ? 12.749 40.056 -19.146 1.00 50.17 274 THR B O 1
ATOM 5670 N N . GLY B 1 252 ? 12.631 41.560 -20.816 1.00 42.16 275 GLY B N 1
ATOM 5671 C CA . GLY B 1 252 ? 12.504 42.701 -19.930 1.00 45.55 275 GLY B CA 1
ATOM 5672 C C . GLY B 1 252 ? 13.860 43.273 -19.566 1.00 50.29 275 GLY B C 1
ATOM 5673 O O . GLY B 1 252 ? 14.016 43.921 -18.532 1.00 50.55 275 GLY B O 1
ATOM 5674 N N . ILE B 1 253 ? 14.851 43.017 -20.413 1.00 56.83 276 ILE B N 1
ATOM 5675 C CA . ILE B 1 253 ? 16.195 43.544 -20.202 1.00 35.28 276 ILE B CA 1
ATOM 5676 C C . ILE B 1 253 ? 16.733 44.164 -21.486 1.00 48.71 276 ILE B C 1
ATOM 5677 O O . ILE B 1 253 ? 16.764 43.513 -22.531 1.00 63.38 276 ILE B O 1
ATOM 5682 N N . ILE B 1 254 ? 17.150 45.426 -21.404 1.00 38.37 277 ILE B N 1
ATOM 5683 C CA . ILE B 1 254 ? 17.710 46.126 -22.556 1.00 34.90 277 ILE B CA 1
ATOM 5684 C C . ILE B 1 254 ? 18.959 45.410 -23.059 1.00 40.39 277 ILE B C 1
ATOM 5685 O O . ILE B 1 254 ? 19.976 45.359 -22.365 1.00 49.59 277 ILE B O 1
ATOM 5690 N N . PRO B 1 255 ? 18.883 44.854 -24.276 1.00 33.57 278 PRO B N 1
ATOM 5691 C CA . PRO B 1 255 ? 19.922 43.975 -24.820 1.00 37.13 278 PRO B CA 1
ATOM 5692 C C . PRO B 1 255 ? 21.153 44.706 -25.348 1.00 40.10 278 PRO B C 1
ATOM 5693 O O . PRO B 1 255 ? 21.171 45.932 -25.453 1.00 40.54 278 PRO B O 1
ATOM 5697 N N . LEU B 1 256 ? 22.181 43.927 -25.667 1.00 40.48 279 LEU B N 1
ATOM 5698 C CA . LEU B 1 256 ? 23.371 44.420 -26.346 1.00 33.34 279 LEU B CA 1
ATOM 5699 C C . LEU B 1 256 ? 23.656 43.504 -27.528 1.00 36.42 279 LEU B C 1
ATOM 5700 O O . LEU B 1 256 ? 23.885 43.959 -28.648 1.00 52.06 279 LEU B O 1
ATOM 5705 N N . ALA B 1 257 ? 23.632 42.204 -27.257 1.00 34.07 280 ALA B N 1
ATOM 5706 C CA . ALA B 1 257 ? 23.764 41.180 -28.285 1.00 44.14 280 ALA B CA 1
ATOM 5707 C C . ALA B 1 257 ? 23.137 39.886 -27.781 1.00 56.47 280 ALA B C 1
ATOM 5708 O O . ALA B 1 257 ? 23.733 39.173 -26.973 1.00 49.54 280 ALA B O 1
ATOM 5710 N N . GLU B 1 258 ? 21.934 39.586 -28.264 1.00 56.95 281 GLU B N 1
ATOM 5711 C CA . GLU B 1 258 ? 21.157 38.449 -27.772 1.00 50.17 281 GLU B CA 1
ATOM 5712 C C . GLU B 1 258 ? 21.871 37.112 -27.963 1.00 53.91 281 GLU B C 1
ATOM 5713 O O . GLU B 1 258 ? 21.485 36.105 -27.371 1.00 59.96 281 GLU B O 1
ATOM 5719 N N . THR B 1 259 ? 22.911 37.107 -28.790 1.00 57.34 282 THR B N 1
ATOM 5720 C CA . THR B 1 259 ? 23.750 35.929 -28.957 1.00 59.68 282 THR B CA 1
ATOM 5721 C C . THR B 1 259 ? 24.475 35.605 -27.653 1.00 53.97 282 THR B C 1
ATOM 5722 O O . THR B 1 259 ? 24.652 34.438 -27.300 1.00 54.65 282 THR B O 1
ATOM 5726 N N . LEU B 1 260 ? 24.873 36.648 -26.929 1.00 52.79 283 LEU B N 1
ATOM 5727 C CA . LEU B 1 260 ? 25.690 36.481 -25.732 1.00 53.75 283 LEU B CA 1
ATOM 5728 C C . LEU B 1 260 ? 25.001 36.969 -24.458 1.00 48.26 283 LEU B C 1
ATOM 5729 O O . LEU B 1 260 ? 25.367 36.554 -23.357 1.00 48.35 283 LEU B O 1
ATOM 5734 N N . ASP B 1 261 ? 24.011 37.845 -24.613 1.00 48.21 284 ASP B N 1
ATOM 5735 C CA . ASP B 1 261 ? 23.327 38.460 -23.476 1.00 44.37 284 ASP B CA 1
ATOM 5736 C C . ASP B 1 261 ? 22.769 37.441 -22.486 1.00 51.24 284 ASP B C 1
ATOM 5737 O O . ASP B 1 261 ? 22.164 36.442 -22.877 1.00 50.20 284 ASP B O 1
ATOM 5742 N N . THR B 1 262 ? 22.983 37.707 -21.201 1.00 52.20 285 THR B N 1
ATOM 5743 C CA . THR B 1 262 ? 22.468 36.856 -20.135 1.00 52.13 285 THR B CA 1
ATOM 5744 C C . THR B 1 262 ? 22.427 37.618 -18.813 1.00 39.64 285 THR B C 1
ATOM 5745 O O . THR B 1 262 ? 23.151 38.594 -18.628 1.00 37.81 285 THR B O 1
ATOM 5749 N N . ALA B 1 263 ? 21.573 37.170 -17.899 1.00 52.48 286 ALA B N 1
ATOM 5750 C CA . ALA B 1 263 ? 21.456 37.799 -16.588 1.00 40.18 286 ALA B CA 1
ATOM 5751 C C . ALA B 1 263 ? 21.881 36.831 -15.491 1.00 47.88 286 ALA B C 1
ATOM 5752 O O . ALA B 1 263 ? 21.435 35.686 -15.460 1.00 60.64 286 ALA B O 1
ATOM 5754 N N . GLY B 1 264 ? 22.744 37.296 -14.593 1.00 40.67 287 GLY B N 1
ATOM 5755 C CA . GLY B 1 264 ? 23.269 36.447 -13.539 1.00 55.60 287 GLY B CA 1
ATOM 5756 C C . GLY B 1 264 ? 23.172 37.053 -12.151 1.00 54.09 287 GLY B C 1
ATOM 5757 O O . GLY B 1 264 ? 23.052 38.270 -12.007 1.00 48.16 287 GLY B O 1
ATOM 5758 N N . PRO B 1 265 ? 23.223 36.199 -11.117 1.00 51.38 288 PRO B N 1
ATOM 5759 C CA . PRO B 1 265 ? 23.157 36.624 -9.716 1.00 47.73 288 PRO B CA 1
ATOM 5760 C C . PRO B 1 265 ? 24.508 37.092 -9.184 1.00 53.06 288 PRO B C 1
ATOM 5761 O O . PRO B 1 265 ? 25.547 36.568 -9.589 1.00 53.86 288 PRO B O 1
ATOM 5773 N N . ALA B 1 267 ? 26.503 38.384 -5.399 1.00 49.67 290 ALA B N 1
ATOM 5774 C CA . ALA B 1 267 ? 26.450 38.543 -3.949 1.00 53.99 290 ALA B CA 1
ATOM 5775 C C . ALA B 1 267 ? 27.841 38.449 -3.327 1.00 50.63 290 ALA B C 1
ATOM 5776 O O . ALA B 1 267 ? 28.831 38.241 -4.026 1.00 45.14 290 ALA B O 1
ATOM 5778 N N . ARG B 1 268 ? 27.907 38.608 -2.009 1.00 45.13 291 ARG B N 1
ATOM 5779 C CA . ARG B 1 268 ? 29.165 38.477 -1.283 1.00 47.01 291 ARG B CA 1
ATOM 5780 C C . ARG B 1 268 ? 29.558 37.012 -1.147 1.00 53.69 291 ARG B C 1
ATOM 5781 O O . ARG B 1 268 ? 30.728 36.653 -1.280 1.00 61.98 291 ARG B O 1
ATOM 5789 N N . THR B 1 269 ? 28.564 36.171 -0.882 1.00 50.19 292 THR B N 1
ATOM 5790 C CA . THR B 1 269 ? 28.795 34.756 -0.630 1.00 53.61 292 THR B CA 1
ATOM 5791 C C . THR B 1 269 ? 28.243 33.899 -1.766 1.00 57.61 292 THR B C 1
ATOM 5792 O O . THR B 1 269 ? 27.221 34.234 -2.366 1.00 65.74 292 THR B O 1
ATOM 5796 N N . VAL B 1 270 ? 28.931 32.799 -2.060 1.00 66.02 293 VAL B N 1
ATOM 5797 C CA . VAL B 1 270 ? 28.491 31.847 -3.075 1.00 60.44 293 VAL B CA 1
ATOM 5798 C C . VAL B 1 270 ? 27.123 31.270 -2.712 1.00 67.07 293 VAL B C 1
ATOM 5799 O O . VAL B 1 270 ? 26.287 31.024 -3.584 1.00 68.81 293 VAL B O 1
ATOM 5803 N N . LYS B 1 271 ? 26.904 31.067 -1.416 1.00 85.69 294 LYS B N 1
ATOM 5804 C CA . LYS B 1 271 ? 25.617 30.608 -0.902 1.00 95.24 294 LYS B CA 1
ATOM 5805 C C . LYS B 1 271 ? 24.493 31.570 -1.275 1.00 87.45 294 LYS B C 1
ATOM 5806 O O . LYS B 1 271 ? 23.448 31.155 -1.779 1.00 88.50 294 LYS B O 1
ATOM 5812 N N . ASP B 1 272 ? 24.718 32.856 -1.026 1.00 75.42 295 ASP B N 1
ATOM 5813 C CA . ASP B 1 272 ? 23.721 33.883 -1.305 1.00 66.67 295 ASP B CA 1
ATOM 5814 C C . ASP B 1 272 ? 23.454 34.010 -2.802 1.00 66.25 295 ASP B C 1
ATOM 5815 O O . ASP B 1 272 ? 22.334 34.308 -3.218 1.00 66.85 295 ASP B O 1
ATOM 5820 N N . ALA B 1 273 ? 24.488 33.782 -3.606 1.00 62.59 296 ALA B N 1
ATOM 5821 C CA . ALA B 1 273 ? 24.359 33.843 -5.057 1.00 57.91 296 ALA B CA 1
ATOM 5822 C C . ALA B 1 273 ? 23.456 32.725 -5.566 1.00 62.03 296 ALA B C 1
ATOM 5823 O O . ALA B 1 273 ? 22.677 32.917 -6.500 1.00 53.55 296 ALA B O 1
ATOM 5825 N N . ALA B 1 274 ? 23.564 31.558 -4.939 1.00 64.72 297 ALA B N 1
ATOM 5826 C CA . ALA B 1 274 ? 22.747 30.409 -5.310 1.00 59.66 297 ALA B CA 1
ATOM 5827 C C . ALA B 1 274 ? 21.294 30.618 -4.903 1.00 60.80 297 ALA B C 1
ATOM 5828 O O . ALA B 1 274 ? 20.376 30.179 -5.597 1.00 61.88 297 ALA B O 1
ATOM 5830 N N . THR B 1 275 ? 21.094 31.290 -3.773 1.00 62.91 298 THR B N 1
ATOM 5831 C CA . THR B 1 275 ? 19.755 31.568 -3.270 1.00 66.78 298 THR B CA 1
ATOM 5832 C C . THR B 1 275 ? 18.999 32.478 -4.233 1.00 66.81 298 THR B C 1
ATOM 5833 O O . THR B 1 275 ? 17.816 32.269 -4.503 1.00 64.92 298 THR B O 1
ATOM 5837 N N . LEU B 1 276 ? 19.695 33.484 -4.754 1.00 65.73 299 LEU B N 1
ATOM 5838 C CA . LEU B 1 276 ? 19.112 34.409 -5.718 1.00 61.18 299 LEU B CA 1
ATOM 5839 C C . LEU B 1 276 ? 18.899 33.735 -7.069 1.00 57.45 299 LEU B C 1
ATOM 5840 O O . LEU B 1 276 ? 17.917 34.007 -7.762 1.00 56.55 299 LEU B O 1
ATOM 5845 N N . PHE B 1 277 ? 19.822 32.851 -7.434 1.00 55.26 300 PHE B N 1
ATOM 5846 C CA . PHE B 1 277 ? 19.772 32.169 -8.722 1.00 55.68 300 PHE B CA 1
ATOM 5847 C C . PHE B 1 277 ? 18.587 31.208 -8.808 1.00 71.72 300 PHE B C 1
ATOM 5848 O O . PHE B 1 277 ? 18.138 30.861 -9.901 1.00 67.09 300 PHE B O 1
ATOM 5856 N N . ASN B 1 278 ? 18.084 30.786 -7.652 1.00 72.80 301 ASN B N 1
ATOM 5857 C CA . ASN B 1 278 ? 16.942 29.879 -7.592 1.00 71.32 301 ASN B CA 1
ATOM 5858 C C . ASN B 1 278 ? 15.670 30.496 -8.166 1.00 70.01 301 ASN B C 1
ATOM 5859 O O . ASN B 1 278 ? 14.839 29.797 -8.746 1.00 72.63 301 ASN B O 1
ATOM 5864 N N . ALA B 1 279 ? 15.521 31.807 -8.002 1.00 68.41 302 ALA B N 1
ATOM 5865 C CA . ALA B 1 279 ? 14.320 32.499 -8.457 1.00 65.79 302 ALA B CA 1
ATOM 5866 C C . ALA B 1 279 ? 14.515 33.136 -9.827 1.00 64.14 302 ALA B C 1
ATOM 5867 O O . ALA B 1 279 ? 13.572 33.670 -10.411 1.00 58.35 302 ALA B O 1
ATOM 5877 N N . ILE B 1 281 ? 16.336 31.433 -12.524 1.00 58.72 304 ILE B N 1
ATOM 5878 C CA . ILE B 1 281 ? 16.226 30.363 -13.508 1.00 60.37 304 ILE B CA 1
ATOM 5879 C C . ILE B 1 281 ? 14.758 29.999 -13.738 1.00 73.28 304 ILE B C 1
ATOM 5880 O O . ILE B 1 281 ? 13.956 30.014 -12.805 1.00 89.17 304 ILE B O 1
ATOM 5885 N N . GLY B 1 282 ? 14.406 29.694 -14.984 1.00 64.72 305 GLY B N 1
ATOM 5886 C CA . GLY B 1 282 ? 13.048 29.305 -15.318 1.00 68.20 305 GLY B CA 1
ATOM 5887 C C . GLY B 1 282 ? 12.813 29.199 -16.813 1.00 83.02 305 GLY B C 1
ATOM 5888 O O . GLY B 1 282 ? 13.751 29.286 -17.606 1.00 84.14 305 GLY B O 1
ATOM 5889 N N . TYR B 1 283 ? 11.557 29.010 -17.201 1.00 77.80 306 TYR B N 1
ATOM 5890 C CA . TYR B 1 283 ? 11.207 28.899 -18.611 1.00 68.78 306 TYR B CA 1
ATOM 5891 C C . TYR B 1 283 ? 10.458 30.138 -19.073 1.00 69.62 306 TYR B C 1
ATOM 5892 O O . TYR B 1 283 ? 9.722 30.750 -18.300 1.00 67.50 306 TYR B O 1
ATOM 5901 N N . ASP B 1 284 ? 10.653 30.503 -20.336 1.00 74.83 307 ASP B N 1
ATOM 5902 C CA . ASP B 1 284 ? 10.007 31.673 -20.915 1.00 77.28 307 ASP B CA 1
ATOM 5903 C C . ASP B 1 284 ? 9.704 31.446 -22.392 1.00 88.04 307 ASP B C 1
ATOM 5904 O O . ASP B 1 284 ? 10.600 31.145 -23.180 1.00 89.99 307 ASP B O 1
ATOM 5909 N N . GLU B 1 285 ? 8.436 31.599 -22.761 1.00 97.26 308 GLU B N 1
ATOM 5910 C CA . GLU B 1 285 ? 8.016 31.434 -24.147 1.00 103.35 308 GLU B CA 1
ATOM 5911 C C . GLU B 1 285 ? 8.494 32.603 -25.002 1.00 96.67 308 GLU B C 1
ATOM 5912 O O . GLU B 1 285 ? 8.693 32.464 -26.210 1.00 102.64 308 GLU B O 1
ATOM 5914 N N . LYS B 1 286 ? 8.682 33.753 -24.364 1.00 78.42 309 LYS B N 1
ATOM 5915 C CA . LYS B 1 286 ? 9.133 34.954 -25.058 1.00 76.50 309 LYS B CA 1
ATOM 5916 C C . LYS B 1 286 ? 10.596 34.833 -25.479 1.00 75.83 309 LYS B C 1
ATOM 5917 O O . LYS B 1 286 ? 10.971 35.235 -26.581 1.00 75.07 309 LYS B O 1
ATOM 5923 N N . ASP B 1 287 ? 11.416 34.279 -24.592 1.00 72.90 310 ASP B N 1
ATOM 5924 C CA . ASP B 1 287 ? 12.826 34.055 -24.885 1.00 68.92 310 ASP B CA 1
ATOM 5925 C C . ASP B 1 287 ? 13.048 32.616 -25.339 1.00 68.26 310 ASP B C 1
ATOM 5926 O O . ASP B 1 287 ? 13.028 31.690 -24.529 1.00 61.05 310 ASP B O 1
ATOM 5931 N N . VAL B 1 288 ? 13.267 32.438 -26.638 1.00 73.73 311 VAL B N 1
ATOM 5932 C CA . VAL B 1 288 ? 13.382 31.108 -27.229 1.00 73.82 311 VAL B CA 1
ATOM 5933 C C . VAL B 1 288 ? 14.663 30.381 -26.824 1.00 76.74 311 VAL B C 1
ATOM 5934 O O . VAL B 1 288 ? 14.846 29.208 -27.148 1.00 79.77 311 VAL B O 1
ATOM 5946 N N . THR B 1 290 ? 15.447 29.857 -23.751 1.00 71.97 313 THR B N 1
ATOM 5947 C CA . THR B 1 290 ? 15.084 29.071 -22.578 1.00 73.00 313 THR B CA 1
ATOM 5948 C C . THR B 1 290 ? 14.446 27.750 -22.996 1.00 81.59 313 THR B C 1
ATOM 5949 O O . THR B 1 290 ? 14.132 26.907 -22.155 1.00 82.65 313 THR B O 1
ATOM 5953 N N . GLU B 1 291 ? 14.255 27.580 -24.301 1.00 86.56 314 GLU B N 1
ATOM 5954 C CA . GLU B 1 291 ? 13.706 26.344 -24.845 1.00 86.42 314 GLU B CA 1
ATOM 5955 C C . GLU B 1 291 ? 14.797 25.287 -24.982 1.00 89.60 314 GLU B C 1
ATOM 5956 O O . GLU B 1 291 ? 14.510 24.106 -25.173 1.00 92.83 314 GLU B O 1
ATOM 5958 N N . LYS B 1 292 ? 16.051 25.720 -24.884 1.00 90.88 315 LYS B N 1
ATOM 5959 C CA . LYS B 1 292 ? 17.181 24.799 -24.910 1.00 88.45 315 LYS B CA 1
ATOM 5960 C C . LYS B 1 292 ? 17.366 24.129 -23.552 1.00 92.34 315 LYS B C 1
ATOM 5961 O O . LYS B 1 292 ? 18.249 23.288 -23.378 1.00 95.67 315 LYS B O 1
ATOM 5967 N N . VAL B 1 293 ? 16.528 24.509 -22.594 1.00 94.00 316 VAL B N 1
ATOM 5968 C CA . VAL B 1 293 ? 16.523 23.881 -21.279 1.00 94.90 316 VAL B CA 1
ATOM 5969 C C . VAL B 1 293 ? 15.646 22.635 -21.278 1.00 102.24 316 VAL B C 1
ATOM 5970 O O . VAL B 1 293 ? 16.131 21.522 -21.076 1.00 110.92 316 VAL B O 1
ATOM 5974 N N . ASP B 1 295 ? 13.500 20.420 -21.469 1.00 111.81 318 ASP B N 1
ATOM 5975 C CA . ASP B 1 295 ? 12.923 19.687 -20.351 1.00 114.08 318 ASP B CA 1
ATOM 5976 C C . ASP B 1 295 ? 13.934 19.497 -19.225 1.00 115.49 318 ASP B C 1
ATOM 5977 O O . ASP B 1 295 ? 14.889 18.732 -19.357 1.00 125.83 318 ASP B O 1
ATOM 5982 N N . LYS B 1 296 ? 13.716 20.202 -18.119 1.00 108.04 319 LYS B N 1
ATOM 5983 C CA . LYS B 1 296 ? 14.578 20.087 -16.949 1.00 103.28 319 LYS B CA 1
ATOM 5984 C C . LYS B 1 296 ? 13.819 20.463 -15.680 1.00 109.88 319 LYS B C 1
ATOM 5985 O O . LYS B 1 296 ? 12.751 21.072 -15.744 1.00 109.38 319 LYS B O 1
ATOM 5987 N N . GLU B 1 297 ? 14.375 20.097 -14.530 1.00 112.01 320 GLU B N 1
ATOM 5988 C CA . GLU B 1 297 ? 13.737 20.377 -13.249 1.00 104.25 320 GLU B CA 1
ATOM 5989 C C . GLU B 1 297 ? 14.501 21.438 -12.464 1.00 105.73 320 GLU B C 1
ATOM 5990 O O . GLU B 1 297 ? 15.732 21.470 -12.479 1.00 96.46 320 GLU B O 1
ATOM 5992 N N . ARG B 1 298 ? 13.762 22.305 -11.779 1.00 113.74 321 ARG B N 1
ATOM 5993 C CA . ARG B 1 298 ? 14.366 23.355 -10.967 1.00 114.50 321 ARG B CA 1
ATOM 5994 C C . ARG B 1 298 ? 14.929 22.780 -9.672 1.00 116.59 321 ARG B C 1
ATOM 5995 O O . ARG B 1 298 ? 14.180 22.330 -8.804 1.00 128.70 321 ARG B O 1
ATOM 5998 N N . ILE B 1 299 ? 16.252 22.798 -9.548 1.00 99.89 322 ILE B N 1
ATOM 5999 C CA . ILE B 1 299 ? 16.921 22.228 -8.385 1.00 97.48 322 ILE B CA 1
ATOM 6000 C C . ILE B 1 299 ? 17.427 23.322 -7.443 1.00 94.01 322 ILE B C 1
ATOM 6001 O O . ILE B 1 299 ? 17.880 24.379 -7.886 1.00 95.79 322 ILE B O 1
ATOM 6006 N N . ASP B 1 300 ? 17.326 23.070 -6.142 1.00 91.62 323 ASP B N 1
ATOM 6007 C CA . ASP B 1 300 ? 17.832 23.996 -5.137 1.00 84.42 323 ASP B CA 1
ATOM 6008 C C . ASP B 1 300 ? 19.358 23.977 -5.140 1.00 80.00 323 ASP B C 1
ATOM 6009 O O . ASP B 1 300 ? 19.974 22.958 -4.829 1.00 80.46 323 ASP B O 1
ATOM 6014 N N . TYR B 1 301 ? 19.962 25.109 -5.490 1.00 82.13 324 TYR B N 1
ATOM 6015 C CA . TYR B 1 301 ? 21.415 25.199 -5.599 1.00 72.29 324 TYR B CA 1
ATOM 6016 C C . TYR B 1 301 ? 22.077 25.525 -4.262 1.00 77.71 324 TYR B C 1
ATOM 6017 O O . TYR B 1 301 ? 23.238 25.928 -4.220 1.00 77.20 324 TYR B O 1
ATOM 6026 N N . THR B 1 302 ? 21.336 25.345 -3.174 1.00 83.45 325 THR B N 1
ATOM 6027 C CA . THR B 1 302 ? 21.861 25.612 -1.839 1.00 88.38 325 THR B CA 1
ATOM 6028 C C . THR B 1 302 ? 21.897 24.343 -0.993 1.00 96.12 325 THR B C 1
ATOM 6029 O O . THR B 1 302 ? 22.253 24.382 0.185 1.00 109.63 325 THR B O 1
ATOM 6033 N N . LYS B 1 303 ? 21.529 23.220 -1.600 1.00 93.63 326 LYS B N 1
ATOM 6034 C CA . LYS B 1 303 ? 21.459 21.951 -0.886 1.00 92.37 326 LYS B CA 1
ATOM 6035 C C . LYS B 1 303 ? 22.786 21.198 -0.923 1.00 105.15 326 LYS B C 1
ATOM 6036 O O . LYS B 1 303 ? 23.331 20.834 0.119 1.00 92.38 326 LYS B O 1
ATOM 6038 N N . ASP B 1 304 ? 23.303 20.971 -2.127 1.00 116.26 327 ASP B N 1
ATOM 6039 C CA . ASP B 1 304 ? 24.524 20.192 -2.303 1.00 115.87 327 ASP B CA 1
ATOM 6040 C C . ASP B 1 304 ? 25.786 21.030 -2.114 1.00 107.21 327 ASP B C 1
ATOM 6041 O O . ASP B 1 304 ? 26.853 20.678 -2.616 1.00 115.88 327 ASP B O 1
ATOM 6043 N N . LEU B 1 305 ? 25.662 22.137 -1.389 1.00 97.75 328 LEU B N 1
ATOM 6044 C CA . LEU B 1 305 ? 26.806 22.995 -1.108 1.00 83.12 328 LEU B CA 1
ATOM 6045 C C . LEU B 1 305 ? 27.578 22.493 0.106 1.00 81.11 328 LEU B C 1
ATOM 6046 O O . LEU B 1 305 ? 27.167 22.705 1.247 1.00 81.89 328 LEU B O 1
ATOM 6051 N N . SER B 1 306 ? 28.698 21.824 -0.147 1.00 81.50 329 SER B N 1
ATOM 6052 C CA . SER B 1 306 ? 29.527 21.288 0.925 1.00 83.84 329 SER B CA 1
ATOM 6053 C C . SER B 1 306 ? 30.954 21.814 0.827 1.00 81.80 329 SER B C 1
ATOM 6054 O O . SER B 1 306 ? 31.432 22.138 -0.259 1.00 79.48 329 SER B O 1
ATOM 6057 N N . ILE B 1 307 ? 31.630 21.896 1.969 1.00 83.39 330 ILE B N 1
ATOM 6058 C CA . ILE B 1 307 ? 33.012 22.363 2.010 1.00 87.55 330 ILE B CA 1
ATOM 6059 C C . ILE B 1 307 ? 33.956 21.317 1.421 1.00 85.75 330 ILE B C 1
ATOM 6060 O O . ILE B 1 307 ? 35.102 21.617 1.084 1.00 81.72 330 ILE B O 1
ATOM 6065 N N . ASP B 1 308 ? 33.463 20.089 1.300 1.00 88.66 331 ASP B N 1
ATOM 6066 C CA . ASP B 1 308 ? 34.224 19.012 0.682 1.00 92.79 331 ASP B CA 1
ATOM 6067 C C . ASP B 1 308 ? 33.824 18.857 -0.781 1.00 87.43 331 ASP B C 1
ATOM 6068 O O . ASP B 1 308 ? 33.958 17.782 -1.365 1.00 95.80 331 ASP B O 1
ATOM 6070 N N . GLY B 1 309 ? 33.332 19.944 -1.368 1.00 89.67 332 GLY B N 1
ATOM 6071 C CA . GLY B 1 309 ? 32.890 19.937 -2.749 1.00 87.50 332 GLY B CA 1
ATOM 6072 C C . GLY B 1 309 ? 34.031 20.070 -3.738 1.00 85.66 332 GLY B C 1
ATOM 6073 O O . GLY B 1 309 ? 33.813 20.084 -4.949 1.00 79.49 332 GLY B O 1
ATOM 6074 N N . LEU B 1 310 ? 35.250 20.175 -3.220 1.00 88.25 333 LEU B N 1
ATOM 6075 C CA . LEU B 1 310 ? 36.440 20.245 -4.061 1.00 82.92 333 LEU B CA 1
ATOM 6076 C C . LEU B 1 310 ? 37.262 18.967 -3.953 1.00 89.10 333 LEU B C 1
ATOM 6077 O O . LEU B 1 310 ? 38.214 18.764 -4.706 1.00 90.77 333 LEU B O 1
ATOM 6082 N N . LYS B 1 311 ? 36.885 18.107 -3.012 1.00 86.38 334 LYS B N 1
ATOM 6083 C CA . LYS B 1 311 ? 37.595 16.853 -2.788 1.00 90.09 334 LYS B CA 1
ATOM 6084 C C . LYS B 1 311 ? 37.396 15.884 -3.949 1.00 91.77 334 LYS B C 1
ATOM 6085 O O . LYS B 1 311 ? 36.336 15.273 -4.086 1.00 93.39 334 LYS B O 1
ATOM 6087 N N . GLY B 1 312 ? 38.422 15.749 -4.784 1.00 91.58 335 GLY B N 1
ATOM 6088 C CA . GLY B 1 312 ? 38.381 14.824 -5.902 1.00 93.41 335 GLY B CA 1
ATOM 6089 C C . GLY B 1 312 ? 38.140 15.499 -7.238 1.00 90.54 335 GLY B C 1
ATOM 6090 O O . GLY B 1 312 ? 38.290 14.877 -8.290 1.00 94.09 335 GLY B O 1
ATOM 6091 N N . LYS B 1 313 ? 37.766 16.773 -7.199 1.00 92.92 336 LYS B N 1
ATOM 6092 C CA . LYS B 1 313 ? 37.480 17.522 -8.417 1.00 89.69 336 LYS B CA 1
ATOM 6093 C C . LYS B 1 313 ? 38.758 17.849 -9.183 1.00 82.97 336 LYS B C 1
ATOM 6094 O O . LYS B 1 313 ? 39.775 18.206 -8.589 1.00 88.32 336 LYS B O 1
ATOM 6100 N N . LYS B 1 314 ? 38.698 17.726 -10.505 1.00 83.87 337 LYS B N 1
ATOM 6101 C CA . LYS B 1 314 ? 39.840 18.038 -11.356 1.00 93.45 337 LYS B CA 1
ATOM 6102 C C . LYS B 1 314 ? 39.721 19.450 -11.918 1.00 95.62 337 LYS B C 1
ATOM 6103 O O . LYS B 1 314 ? 38.807 19.748 -12.688 1.00 98.38 337 LYS B O 1
ATOM 6109 N N . ILE B 1 315 ? 40.651 20.317 -11.531 1.00 90.76 338 ILE B N 1
ATOM 6110 C CA . ILE B 1 315 ? 40.624 21.710 -11.959 1.00 75.63 338 ILE B CA 1
ATOM 6111 C C . ILE B 1 315 ? 41.818 22.041 -12.853 1.00 71.73 338 ILE B C 1
ATOM 6112 O O . ILE B 1 315 ? 42.968 21.788 -12.491 1.00 73.03 338 ILE B O 1
ATOM 6117 N N . GLY B 1 316 ? 41.534 22.598 -14.026 1.00 72.02 339 GLY B N 1
ATOM 6118 C CA . GLY B 1 316 ? 42.575 23.022 -14.943 1.00 82.57 339 GLY B CA 1
ATOM 6119 C C . GLY B 1 316 ? 42.827 24.514 -14.844 1.00 84.19 339 GLY B C 1
ATOM 6120 O O . GLY B 1 316 ? 41.938 25.321 -15.116 1.00 92.70 339 GLY B O 1
ATOM 6121 N N . LEU B 1 317 ? 44.043 24.882 -14.453 1.00 69.29 340 LEU B N 1
ATOM 6122 C CA . LEU B 1 317 ? 44.396 26.285 -14.263 1.00 66.15 340 LEU B CA 1
ATOM 6123 C C . LEU B 1 317 ? 44.619 26.999 -15.593 1.00 69.18 340 LEU B C 1
ATOM 6124 O O . LEU B 1 317 ? 45.197 26.436 -16.522 1.00 63.19 340 LEU B O 1
ATOM 6129 N N . LEU B 1 318 ? 44.160 28.244 -15.671 1.00 69.22 341 LEU B N 1
ATOM 6130 C CA . LEU B 1 318 ? 44.317 29.047 -16.878 1.00 72.82 341 LEU B CA 1
ATOM 6131 C C . LEU B 1 318 ? 45.349 30.150 -16.668 1.00 72.70 341 LEU B C 1
ATOM 6132 O O . LEU B 1 318 ? 45.489 31.051 -17.495 1.00 66.38 341 LEU B O 1
ATOM 6137 N N . PHE B 1 319 ? 46.067 30.072 -15.553 1.00 75.23 342 PHE B N 1
ATOM 6138 C CA . PHE B 1 319 ? 47.090 31.058 -15.231 1.00 71.57 342 PHE B CA 1
ATOM 6139 C C . PHE B 1 319 ? 48.366 30.381 -14.745 1.00 72.43 342 PHE B C 1
ATOM 6140 O O . PHE B 1 319 ? 48.316 29.340 -14.089 1.00 69.91 342 PHE B O 1
ATOM 6148 N N . SER B 1 320 ? 49.507 30.978 -15.070 1.00 79.63 343 SER B N 1
ATOM 6149 C CA . SER B 1 320 ? 50.791 30.471 -14.604 1.00 86.79 343 SER B CA 1
ATOM 6150 C C . SER B 1 320 ? 51.266 31.278 -13.400 1.00 94.63 343 SER B C 1
ATOM 6151 O O . SER B 1 320 ? 51.504 32.480 -13.504 1.00 104.55 343 SER B O 1
ATOM 6153 N N . VAL B 1 321 ? 51.404 30.605 -12.262 1.00 95.53 344 VAL B N 1
ATOM 6154 C CA . VAL B 1 321 ? 51.747 31.263 -11.004 1.00 81.14 344 VAL B CA 1
ATOM 6155 C C . VAL B 1 321 ? 53.122 31.926 -11.037 1.00 86.99 344 VAL B C 1
ATOM 6156 O O . VAL B 1 321 ? 53.385 32.859 -10.278 1.00 86.37 344 VAL B O 1
ATOM 6158 N N . ASP B 1 322 ? 53.994 31.447 -11.918 1.00 92.89 345 ASP B N 1
ATOM 6159 C CA . ASP B 1 322 ? 55.350 31.976 -12.010 1.00 99.90 345 ASP B CA 1
ATOM 6160 C C . ASP B 1 322 ? 55.483 33.025 -13.111 1.00 96.27 345 ASP B C 1
ATOM 6161 O O . ASP B 1 322 ? 56.450 33.786 -13.139 1.00 106.81 345 ASP B O 1
ATOM 6166 N N . GLN B 1 323 ? 54.509 33.063 -14.014 1.00 88.57 346 GLN B N 1
ATOM 6167 C CA . GLN B 1 323 ? 54.546 34.001 -15.131 1.00 82.94 346 GLN B CA 1
ATOM 6168 C C . GLN B 1 323 ? 53.843 35.311 -14.790 1.00 84.87 346 GLN B C 1
ATOM 6169 O O . GLN B 1 323 ? 53.802 36.233 -15.604 1.00 84.80 346 GLN B O 1
ATOM 6171 N N . GLN B 1 324 ? 53.291 35.390 -13.583 1.00 86.30 347 GLN B N 1
ATOM 6172 C CA . GLN B 1 324 ? 52.587 36.590 -13.145 1.00 90.18 347 GLN B CA 1
ATOM 6173 C C . GLN B 1 324 ? 53.561 37.685 -12.730 1.00 87.06 347 GLN B C 1
ATOM 6174 O O . GLN B 1 324 ? 54.751 37.433 -12.540 1.00 82.12 347 GLN B O 1
ATOM 6180 N N . ASP B 1 325 ? 53.048 38.903 -12.591 1.00 87.34 348 ASP B N 1
ATOM 6181 C CA . ASP B 1 325 ? 53.849 40.019 -12.106 1.00 88.67 348 ASP B CA 1
ATOM 6182 C C . ASP B 1 325 ? 54.119 39.855 -10.614 1.00 91.17 348 ASP B C 1
ATOM 6183 O O . ASP B 1 325 ? 53.516 39.006 -9.959 1.00 94.96 348 ASP B O 1
ATOM 6185 N N . GLU B 1 326 ? 55.022 40.671 -10.081 1.00 90.44 349 GLU B N 1
ATOM 6186 C CA . GLU B 1 326 ? 55.405 40.576 -8.675 1.00 85.59 349 GLU B CA 1
ATOM 6187 C C . GLU B 1 326 ? 54.250 40.926 -7.738 1.00 92.68 349 GLU B C 1
ATOM 6188 O O . GLU B 1 326 ? 54.234 40.512 -6.578 1.00 87.70 349 GLU B O 1
ATOM 6190 N N . ASN B 1 327 ? 53.284 41.685 -8.247 1.00 85.32 350 ASN B N 1
ATOM 6191 C CA . ASN B 1 327 ? 52.150 42.125 -7.443 1.00 75.20 350 ASN B CA 1
ATOM 6192 C C . ASN B 1 327 ? 51.073 41.053 -7.298 1.00 80.24 350 ASN B C 1
ATOM 6193 O O . ASN B 1 327 ? 50.480 40.899 -6.230 1.00 88.15 350 ASN B O 1
ATOM 6195 N N . ARG B 1 328 ? 50.827 40.312 -8.374 1.00 71.75 351 ARG B N 1
ATOM 6196 C CA . ARG B 1 328 ? 49.772 39.303 -8.385 1.00 63.29 351 ARG B CA 1
ATOM 6197 C C . ARG B 1 328 ? 50.313 37.887 -8.201 1.00 66.47 351 ARG B C 1
ATOM 6198 O O . ARG B 1 328 ? 49.550 36.920 -8.211 1.00 69.00 351 ARG B O 1
ATOM 6206 N N . LYS B 1 329 ? 51.626 37.769 -8.026 1.00 77.97 352 LYS B N 1
ATOM 6207 C CA . LYS B 1 329 ? 52.264 36.465 -7.868 1.00 80.10 352 LYS B CA 1
ATOM 6208 C C . LYS B 1 329 ? 51.842 35.779 -6.572 1.00 74.93 352 LYS B C 1
ATOM 6209 O O . LYS B 1 329 ? 51.541 34.585 -6.562 1.00 75.72 352 LYS B O 1
ATOM 6211 N N . ALA B 1 330 ? 51.825 36.541 -5.483 1.00 69.62 353 ALA B N 1
ATOM 6212 C CA . ALA B 1 330 ? 51.469 36.004 -4.174 1.00 68.26 353 ALA B CA 1
ATOM 6213 C C . ALA B 1 330 ? 50.012 35.556 -4.132 1.00 73.60 353 ALA B C 1
ATOM 6214 O O . ALA B 1 330 ? 49.677 34.559 -3.492 1.00 73.91 353 ALA B O 1
ATOM 6216 N N . VAL B 1 331 ? 49.150 36.297 -4.820 1.00 60.70 354 VAL B N 1
ATOM 6217 C CA . VAL B 1 331 ? 47.729 35.974 -4.868 1.00 61.21 354 VAL B CA 1
ATOM 6218 C C . VAL B 1 331 ? 47.485 34.714 -5.694 1.00 70.80 354 VAL B C 1
ATOM 6219 O O . VAL B 1 331 ? 46.704 33.846 -5.303 1.00 64.93 354 VAL B O 1
ATOM 6223 N N . ALA B 1 332 ? 48.163 34.621 -6.834 1.00 63.42 355 ALA B N 1
ATOM 6224 C CA . ALA B 1 332 ? 48.027 33.470 -7.719 1.00 60.26 355 ALA B CA 1
ATOM 6225 C C . ALA B 1 332 ? 48.523 32.196 -7.043 1.00 72.33 355 ALA B C 1
ATOM 6226 O O . ALA B 1 332 ? 48.001 31.108 -7.286 1.00 76.38 355 ALA B O 1
ATOM 6228 N N . GLU B 1 333 ? 49.533 32.341 -6.191 1.00 66.44 356 GLU B N 1
ATOM 6229 C CA . GLU B 1 333 ? 50.092 31.207 -5.466 1.00 70.56 356 GLU B CA 1
ATOM 6230 C C . GLU B 1 333 ? 49.117 30.693 -4.413 1.00 66.03 356 GLU B C 1
ATOM 6231 O O . GLU B 1 333 ? 49.001 29.486 -4.199 1.00 73.71 356 GLU B O 1
ATOM 6233 N N . LYS B 1 334 ? 48.416 31.614 -3.757 1.00 64.39 357 LYS B N 1
ATOM 6234 C CA . LYS B 1 334 ? 47.462 31.246 -2.718 1.00 64.19 357 LYS B CA 1
ATOM 6235 C C . LYS B 1 334 ? 46.253 30.534 -3.318 1.00 63.17 357 LYS B C 1
ATOM 6236 O O . LYS B 1 334 ? 45.671 29.648 -2.691 1.00 68.16 357 LYS B O 1
ATOM 6242 N N . ILE B 1 335 ? 45.877 30.931 -4.531 1.00 61.48 358 ILE B N 1
ATOM 6243 C CA . ILE B 1 335 ? 44.806 30.258 -5.259 1.00 63.81 358 ILE B CA 1
ATOM 6244 C C . ILE B 1 335 ? 45.183 28.805 -5.508 1.00 70.67 358 ILE B C 1
ATOM 6245 O O . ILE B 1 335 ? 44.393 27.894 -5.263 1.00 76.00 358 ILE B O 1
ATOM 6250 N N . ARG B 1 336 ? 46.404 28.606 -5.992 1.00 74.47 359 ARG B N 1
ATOM 6251 C CA . ARG B 1 336 ? 46.919 27.277 -6.289 1.00 66.98 359 ARG B CA 1
ATOM 6252 C C . ARG B 1 336 ? 46.983 26.424 -5.025 1.00 68.79 359 ARG B C 1
ATOM 6253 O O . ARG B 1 336 ? 46.705 25.225 -5.058 1.00 82.39 359 ARG B O 1
ATOM 6258 N N . LYS B 1 337 ? 47.342 27.056 -3.911 1.00 68.75 360 LYS B N 1
ATOM 6259 C CA . LYS B 1 337 ? 47.422 26.372 -2.625 1.00 70.59 360 LYS B CA 1
ATOM 6260 C C . LYS B 1 337 ? 46.044 25.964 -2.114 1.00 77.70 360 LYS B C 1
ATOM 6261 O O . LYS B 1 337 ? 45.819 24.800 -1.784 1.00 84.92 360 LYS B O 1
ATOM 6267 N N . ASP B 1 338 ? 45.129 26.928 -2.054 1.00 72.88 361 ASP B N 1
ATOM 6268 C CA . ASP B 1 338 ? 43.792 26.701 -1.509 1.00 73.07 361 ASP B CA 1
ATOM 6269 C C . ASP B 1 338 ? 43.019 25.624 -2.265 1.00 67.70 361 ASP B C 1
ATOM 6270 O O . ASP B 1 338 ? 42.197 24.918 -1.681 1.00 69.39 361 ASP B O 1
ATOM 6275 N N . LEU B 1 339 ? 43.281 25.504 -3.563 1.00 67.29 362 LEU B N 1
ATOM 6276 C CA . LEU B 1 339 ? 42.651 24.465 -4.369 1.00 75.17 362 LEU B CA 1
ATOM 6277 C C . LEU B 1 339 ? 43.168 23.090 -3.961 1.00 80.21 362 LEU B C 1
ATOM 6278 O O . LEU B 1 339 ? 42.390 22.161 -3.746 1.00 85.04 362 LEU B O 1
ATOM 6283 N N . GLN B 1 340 ? 44.488 22.971 -3.852 1.00 85.53 363 GLN B N 1
ATOM 6284 C CA . GLN B 1 340 ? 45.115 21.734 -3.404 1.00 77.46 363 GLN B CA 1
ATOM 6285 C C . GLN B 1 340 ? 44.782 21.458 -1.943 1.00 76.92 363 GLN B C 1
ATOM 6286 O O . GLN B 1 340 ? 44.641 20.305 -1.535 1.00 85.64 363 GLN B O 1
ATOM 6292 N N . ASP B 1 341 ? 44.659 22.527 -1.164 1.00 75.31 364 ASP B N 1
ATOM 6293 C CA . ASP B 1 341 ? 44.368 22.420 0.261 1.00 81.28 364 ASP B CA 1
ATOM 6294 C C . ASP B 1 341 ? 42.981 21.830 0.497 1.00 82.91 364 ASP B C 1
ATOM 6295 O O . ASP B 1 341 ? 42.753 21.131 1.485 1.00 80.61 364 ASP B O 1
ATOM 6300 N N . ALA B 1 342 ? 42.060 22.115 -0.417 1.00 83.27 365 ALA B N 1
ATOM 6301 C CA . ALA B 1 342 ? 40.698 21.604 -0.318 1.00 87.25 365 ALA B CA 1
ATOM 6302 C C . ALA B 1 342 ? 40.611 20.174 -0.842 1.00 87.28 365 ALA B C 1
ATOM 6303 O O . ALA B 1 342 ? 39.620 19.481 -0.617 1.00 91.02 365 ALA B O 1
ATOM 6305 N N . GLY B 1 343 ? 41.654 19.741 -1.544 1.00 78.58 366 GLY B N 1
ATOM 6306 C CA . GLY B 1 343 ? 41.720 18.384 -2.052 1.00 85.65 366 GLY B CA 1
ATOM 6307 C C . GLY B 1 343 ? 41.359 18.265 -3.519 1.00 85.80 366 GLY B C 1
ATOM 6308 O O . GLY B 1 343 ? 40.640 17.348 -3.916 1.00 82.27 366 GLY B O 1
ATOM 6309 N N . ALA B 1 344 ? 41.861 19.189 -4.330 1.00 78.99 367 ALA B N 1
ATOM 6310 C CA . ALA B 1 344 ? 41.588 19.172 -5.763 1.00 80.86 367 ALA B CA 1
ATOM 6311 C C . ALA B 1 344 ? 42.830 18.784 -6.560 1.00 80.84 367 ALA B C 1
ATOM 6312 O O . ALA B 1 344 ? 43.954 19.101 -6.171 1.00 79.51 367 ALA B O 1
ATOM 6314 N N . ILE B 1 345 ? 42.618 18.092 -7.675 1.00 84.50 368 ILE B N 1
ATOM 6315 C CA . ILE B 1 345 ? 43.713 17.694 -8.551 1.00 86.19 368 ILE B CA 1
ATOM 6316 C C . ILE B 1 345 ? 43.929 18.741 -9.637 1.00 81.88 368 ILE B C 1
ATOM 6317 O O . ILE B 1 345 ? 43.128 18.861 -10.564 1.00 85.09 368 ILE B O 1
ATOM 6322 N N . LEU B 1 346 ? 45.016 19.496 -9.518 1.00 81.23 369 LEU B N 1
ATOM 6323 C CA . LEU B 1 346 ? 45.283 20.593 -10.440 1.00 83.06 369 LEU B CA 1
ATOM 6324 C C . LEU B 1 346 ? 46.052 20.142 -11.675 1.00 79.63 369 LEU B C 1
ATOM 6325 O O . LEU B 1 346 ? 47.065 19.451 -11.572 1.00 82.21 369 LEU B O 1
ATOM 6330 N N . THR B 1 347 ? 45.560 20.540 -12.843 1.00 90.96 370 THR B N 1
ATOM 6331 C CA . THR B 1 347 ? 46.273 20.311 -14.090 1.00 95.99 370 THR B CA 1
ATOM 6332 C C . THR B 1 347 ? 47.372 21.356 -14.243 1.00 109.71 370 THR B C 1
ATOM 6333 O O . THR B 1 347 ? 47.456 22.295 -13.452 1.00 97.62 370 THR B O 1
ATOM 6335 N N . ASP B 1 348 ? 48.211 21.194 -15.260 1.00 130.38 371 ASP B N 1
ATOM 6336 C CA . ASP B 1 348 ? 49.307 22.127 -15.494 1.00 133.33 371 ASP B CA 1
ATOM 6337 C C . ASP B 1 348 ? 48.801 23.443 -16.075 1.00 119.89 371 ASP B C 1
ATOM 6338 O O . ASP B 1 348 ? 47.599 23.708 -16.085 1.00 122.83 371 ASP B O 1
ATOM 6340 N N . TYR B 1 349 ? 49.728 24.266 -16.555 1.00 110.85 372 TYR B N 1
ATOM 6341 C CA . TYR B 1 349 ? 49.377 25.532 -17.185 1.00 106.11 372 TYR B CA 1
ATOM 6342 C C . TYR B 1 349 ? 48.633 25.289 -18.494 1.00 103.49 372 TYR B C 1
ATOM 6343 O O . TYR B 1 349 ? 49.225 24.865 -19.486 1.00 109.40 372 TYR B O 1
ATOM 6352 N N . ILE B 1 350 ? 47.333 25.564 -18.488 1.00 96.36 373 ILE B N 1
ATOM 6353 C CA . ILE B 1 350 ? 46.515 25.414 -19.685 1.00 75.15 373 ILE B CA 1
ATOM 6354 C C . ILE B 1 350 ? 46.318 26.758 -20.374 1.00 73.13 373 ILE B C 1
ATOM 6355 O O . ILE B 1 350 ? 45.762 27.689 -19.791 1.00 86.02 373 ILE B O 1
ATOM 6360 N N . GLN B 1 351 ? 46.778 26.856 -21.617 1.00 75.07 374 GLN B N 1
ATOM 6361 C CA . GLN B 1 351 ? 46.650 28.089 -22.381 1.00 73.66 374 GLN B CA 1
ATOM 6362 C C . GLN B 1 351 ? 45.583 27.953 -23.463 1.00 98.02 374 GLN B C 1
ATOM 6363 O O . GLN B 1 351 ? 45.814 27.337 -24.504 1.00 104.77 374 GLN B O 1
ATOM 6369 N N . LEU B 1 352 ? 44.413 28.530 -23.205 1.00 95.38 375 LEU B N 1
ATOM 6370 C CA . LEU B 1 352 ? 43.295 28.472 -24.142 1.00 82.41 375 LEU B CA 1
ATOM 6371 C C . LEU B 1 352 ? 43.604 29.237 -25.424 1.00 84.25 375 LEU B C 1
ATOM 6372 O O . LEU B 1 352 ? 44.186 30.321 -25.387 1.00 80.18 375 LEU B O 1
ATOM 6377 N N . ASN B 1 353 ? 43.210 28.665 -26.557 1.00 95.22 376 ASN B N 1
ATOM 6378 C CA . ASN B 1 353 ? 43.470 29.276 -27.855 1.00 101.34 376 ASN B CA 1
ATOM 6379 C C . ASN B 1 353 ? 42.234 29.952 -28.436 1.00 94.12 376 ASN B C 1
ATOM 6380 O O . ASN B 1 353 ? 41.281 29.285 -28.838 1.00 94.15 376 ASN B O 1
ATOM 6385 N N . ASN B 1 354 ? 42.258 31.280 -28.477 1.00 84.63 377 ASN B N 1
ATOM 6386 C CA . ASN B 1 354 ? 41.167 32.048 -29.065 1.00 90.27 377 ASN B CA 1
ATOM 6387 C C . ASN B 1 354 ? 41.388 32.250 -30.560 1.00 100.32 377 ASN B C 1
ATOM 6388 O O . ASN B 1 354 ? 41.713 33.350 -31.007 1.00 105.89 377 ASN B O 1
ATOM 6393 N N . GLY B 1 355 ? 41.209 31.179 -31.327 1.00 95.65 378 GLY B N 1
ATOM 6394 C CA . GLY B 1 355 ? 41.497 31.196 -32.749 1.00 87.55 378 GLY B CA 1
ATOM 6395 C C . GLY B 1 355 ? 40.444 31.871 -33.607 1.00 83.90 378 GLY B C 1
ATOM 6396 O O . GLY B 1 355 ? 40.618 33.012 -34.035 1.00 87.30 378 GLY B O 1
ATOM 6397 N N . GLY B 1 356 ? 39.349 31.162 -33.862 1.00 79.57 379 GLY B N 1
ATOM 6398 C CA . GLY B 1 356 ? 38.313 31.659 -34.750 1.00 79.57 379 GLY B CA 1
ATOM 6399 C C . GLY B 1 356 ? 37.085 32.191 -34.038 1.00 81.72 379 GLY B C 1
ATOM 6400 O O . GLY B 1 356 ? 36.014 32.299 -34.635 1.00 75.80 379 GLY B O 1
ATOM 6401 N N . VAL B 1 357 ? 37.2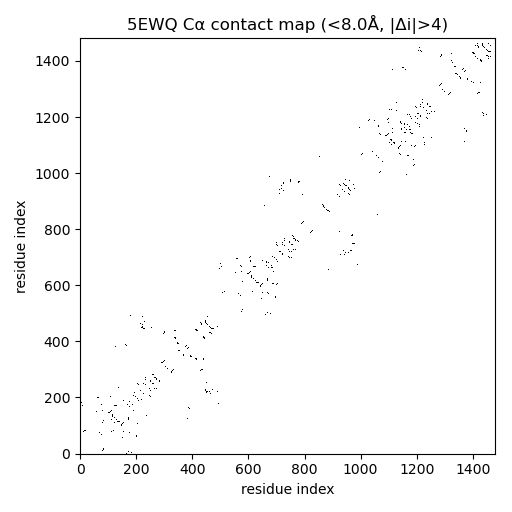35 32.527 -32.761 1.00 82.83 380 VAL B N 1
ATOM 6402 C CA . VAL B 1 357 ? 36.128 33.084 -31.991 1.00 91.78 380 VAL B CA 1
ATOM 6403 C C . VAL B 1 357 ? 36.075 34.605 -32.119 1.00 85.94 380 VAL B C 1
ATOM 6404 O O . VAL B 1 357 ? 37.017 35.308 -31.752 1.00 82.25 380 VAL B O 1
ATOM 6408 N N . ASP B 1 358 ? 34.966 35.109 -32.650 1.00 80.24 381 ASP B N 1
ATOM 6409 C CA . ASP B 1 358 ? 34.797 36.544 -32.844 1.00 80.99 381 ASP B CA 1
ATOM 6410 C C . ASP B 1 358 ? 33.845 37.130 -31.807 1.00 78.16 381 ASP B C 1
ATOM 6411 O O . ASP B 1 358 ? 32.948 36.445 -31.316 1.00 71.46 381 ASP B O 1
ATOM 6416 N N . ASN B 1 359 ? 34.048 38.402 -31.478 1.00 76.60 382 ASN B N 1
ATOM 6417 C CA . ASN B 1 359 ? 33.223 39.078 -30.487 1.00 60.09 382 ASN B CA 1
ATOM 6418 C C . ASN B 1 359 ? 32.719 40.430 -30.987 1.00 55.20 382 ASN B C 1
ATOM 6419 O O . ASN B 1 359 ? 31.541 40.754 -30.845 1.00 53.15 382 ASN B O 1
ATOM 6424 N N . LEU B 1 360 ? 33.620 41.207 -31.581 1.00 53.57 383 LEU B N 1
ATOM 6425 C CA . LEU B 1 360 ? 33.316 42.574 -31.996 1.00 58.68 383 LEU B CA 1
ATOM 6426 C C . LEU B 1 360 ? 32.295 42.651 -33.128 1.00 59.29 383 LEU B C 1
ATOM 6427 O O . LEU B 1 360 ? 31.334 43.417 -33.052 1.00 57.25 383 LEU B O 1
ATOM 6432 N N . GLN B 1 361 ? 32.511 41.865 -34.179 1.00 63.97 384 GLN B N 1
ATOM 6433 C CA . GLN B 1 361 ? 31.620 41.875 -35.337 1.00 69.34 384 GLN B CA 1
ATOM 6434 C C . GLN B 1 361 ? 30.219 41.404 -34.964 1.00 64.37 384 GLN B C 1
ATOM 6435 O O . GLN B 1 361 ? 29.229 41.853 -35.542 1.00 71.13 384 GLN B O 1
ATOM 6441 N N . THR B 1 362 ? 30.143 40.496 -33.996 1.00 62.69 385 THR B N 1
ATOM 6442 C CA . THR B 1 362 ? 28.862 40.023 -33.489 1.00 55.21 385 THR B CA 1
ATOM 6443 C C . THR B 1 362 ? 28.104 41.172 -32.834 1.00 51.96 385 THR B C 1
ATOM 6444 O O . THR B 1 362 ? 26.890 41.297 -32.987 1.00 51.50 385 THR B O 1
ATOM 6448 N N . LEU B 1 363 ? 28.837 42.017 -32.116 1.00 63.70 386 LEU B N 1
ATOM 6449 C CA . LEU B 1 363 ? 28.254 43.164 -31.429 1.00 47.08 386 LEU B CA 1
ATOM 6450 C C . LEU B 1 363 ? 27.849 44.271 -32.398 1.00 48.91 386 LEU B C 1
ATOM 6451 O O . LEU B 1 363 ? 26.757 44.826 -32.292 1.00 45.91 386 LEU B O 1
ATOM 6456 N N . GLU B 1 364 ? 28.737 44.585 -33.338 1.00 54.64 387 GLU B N 1
ATOM 6457 C CA . GLU B 1 364 ? 28.525 45.690 -34.271 1.00 57.83 387 GLU B CA 1
ATOM 6458 C C . GLU B 1 364 ? 27.243 45.528 -35.084 1.00 50.60 387 GLU B C 1
ATOM 6459 O O . GLU B 1 364 ? 26.536 46.501 -35.342 1.00 49.71 387 GLU B O 1
ATOM 6465 N N . TYR B 1 365 ? 26.942 44.297 -35.478 1.00 52.59 388 TYR B N 1
ATOM 6466 C CA . TYR B 1 365 ? 25.738 44.029 -36.254 1.00 70.98 388 TYR B CA 1
ATOM 6467 C C . TYR B 1 365 ? 24.500 43.930 -35.369 1.00 80.23 388 TYR B C 1
ATOM 6468 O O . TYR B 1 365 ? 23.496 44.601 -35.608 1.00 89.31 388 TYR B O 1
ATOM 6477 N N . GLU B 1 366 ? 24.584 43.086 -34.346 1.00 80.26 389 GLU B N 1
ATOM 6478 C CA . GLU B 1 366 ? 23.413 42.694 -33.570 1.00 70.88 389 GLU B CA 1
ATOM 6479 C C . GLU B 1 366 ? 22.876 43.803 -32.668 1.00 54.87 389 GLU B C 1
ATOM 6480 O O . GLU B 1 366 ? 21.680 43.840 -32.383 1.00 56.10 389 GLU B O 1
ATOM 6486 N N . PHE B 1 367 ? 23.752 44.701 -32.224 1.00 53.93 390 PHE B N 1
ATOM 6487 C CA . PHE B 1 367 ? 23.346 45.765 -31.306 1.00 42.00 390 PHE B CA 1
ATOM 6488 C C . PHE B 1 367 ? 22.266 46.660 -31.902 1.00 45.18 390 PHE B C 1
ATOM 6489 O O . PHE B 1 367 ? 21.253 46.931 -31.258 1.00 40.32 390 PHE B O 1
ATOM 6497 N N . LYS B 1 368 ? 22.493 47.116 -33.130 1.00 43.36 391 LYS B N 1
ATOM 6498 C CA . LYS B 1 368 ? 21.542 47.977 -33.824 1.00 43.48 391 LYS B CA 1
ATOM 6499 C C . LYS B 1 368 ? 20.178 47.311 -33.959 1.00 47.54 391 LYS B C 1
ATOM 6500 O O . LYS B 1 368 ? 19.145 47.934 -33.715 1.00 45.80 391 LYS B O 1
ATOM 6506 N N . HIS B 1 369 ? 20.183 46.037 -34.334 1.00 52.64 392 HIS B N 1
ATOM 6507 C CA . HIS B 1 369 ? 18.945 45.308 -34.585 1.00 47.57 392 HIS B CA 1
ATOM 6508 C C . HIS B 1 369 ? 18.236 44.901 -33.296 1.00 53.11 392 HIS B C 1
ATOM 6509 O O . HIS B 1 369 ? 17.020 44.716 -33.286 1.00 52.19 392 HIS B O 1
ATOM 6516 N N . ASN B 1 370 ? 18.991 44.764 -32.211 1.00 57.58 393 ASN B N 1
ATOM 6517 C CA . ASN B 1 370 ? 18.401 44.388 -30.931 1.00 42.77 393 ASN B CA 1
ATOM 6518 C C . ASN B 1 370 ? 17.663 45.545 -30.269 1.00 48.71 393 ASN B C 1
ATOM 6519 O O . ASN B 1 370 ? 16.541 45.378 -29.792 1.00 54.58 393 ASN B O 1
ATOM 6524 N N . VAL B 1 371 ? 18.292 46.716 -30.241 1.00 48.62 394 VAL B N 1
ATOM 6525 C CA . VAL B 1 371 ? 17.696 47.877 -29.588 1.00 46.09 394 VAL B CA 1
ATOM 6526 C C . VAL B 1 371 ? 16.511 48.423 -30.383 1.00 42.04 394 VAL B C 1
ATOM 6527 O O . VAL B 1 371 ? 15.560 48.946 -29.803 1.00 51.45 394 VAL B O 1
ATOM 6531 N N . ASN B 1 372 ? 16.563 48.293 -31.706 1.00 39.70 395 ASN B N 1
ATOM 6532 C CA . ASN B 1 372 ? 15.463 48.741 -32.551 1.00 50.93 395 ASN B CA 1
ATOM 6533 C C . ASN B 1 372 ? 14.235 47.860 -32.364 1.00 55.84 395 ASN B C 1
ATOM 6534 O O . ASN B 1 372 ? 13.110 48.354 -32.291 1.00 61.66 395 ASN B O 1
ATOM 6539 N N . ASP B 1 373 ? 14.461 46.552 -32.289 1.00 51.68 396 ASP B N 1
ATOM 6540 C CA . ASP B 1 373 ? 13.382 45.603 -32.046 1.00 66.04 396 ASP B CA 1
ATOM 6541 C C . ASP B 1 373 ? 12.859 45.743 -30.622 1.00 59.77 396 ASP B C 1
ATOM 6542 O O . ASP B 1 373 ? 11.674 45.538 -30.363 1.00 64.25 396 ASP B O 1
ATOM 6547 N N . TYR B 1 374 ? 13.751 46.096 -29.702 1.00 55.07 397 TYR B N 1
ATOM 6548 C CA . TYR B 1 374 ? 13.373 46.305 -28.310 1.00 38.69 397 TYR B CA 1
ATOM 6549 C C . TYR B 1 374 ? 12.462 47.518 -28.166 1.00 51.94 397 TYR B C 1
ATOM 6550 O O . TYR B 1 374 ? 11.411 47.445 -27.529 1.00 66.63 397 TYR B O 1
ATOM 6559 N N . PHE B 1 375 ? 12.874 48.631 -28.764 1.00 46.14 398 PHE B N 1
ATOM 6560 C CA . PHE B 1 375 ? 12.125 49.879 -28.678 1.00 51.81 398 PHE B CA 1
ATOM 6561 C C . PHE B 1 375 ? 10.796 49.805 -29.424 1.00 46.37 398 PHE B C 1
ATOM 6562 O O . PHE B 1 375 ? 9.858 50.535 -29.107 1.00 52.29 398 PHE B O 1
ATOM 6570 N N . SER B 1 376 ? 10.720 48.923 -30.415 1.00 51.97 399 SER B N 1
ATOM 6571 C CA . SER B 1 376 ? 9.496 48.756 -31.190 1.00 54.71 399 SER B CA 1
ATOM 6572 C C . SER B 1 376 ? 8.422 48.046 -30.371 1.00 62.92 399 SER B C 1
ATOM 6573 O O . SER B 1 376 ? 7.229 48.289 -30.551 1.00 75.36 399 SER B O 1
ATOM 6576 N N . GLN B 1 377 ? 8.856 47.170 -29.469 1.00 68.55 400 GLN B N 1
ATOM 6577 C CA . GLN B 1 377 ? 7.935 46.430 -28.613 1.00 65.01 400 GLN B CA 1
ATOM 6578 C C . GLN B 1 377 ? 7.385 47.310 -27.496 1.00 62.65 400 GLN B C 1
ATOM 6579 O O . GLN B 1 377 ? 6.228 47.175 -27.099 1.00 65.83 400 GLN B O 1
ATOM 6585 N N . GLN B 1 378 ? 8.223 48.210 -26.993 1.00 63.59 401 GLN B N 1
ATOM 6586 C CA . GLN B 1 378 ? 7.847 49.064 -25.873 1.00 61.31 401 GLN B CA 1
ATOM 6587 C C . GLN B 1 378 ? 6.914 50.188 -26.305 1.00 63.64 401 GLN B C 1
ATOM 6588 O O . GLN B 1 378 ? 6.739 50.442 -27.496 1.00 59.76 401 GLN B O 1
ATOM 6594 N N . LYS B 1 379 ? 6.317 50.856 -25.324 1.00 72.19 402 LYS B N 1
ATOM 6595 C CA . LYS B 1 379 ? 5.450 51.997 -25.586 1.00 79.70 402 LYS B CA 1
ATOM 6596 C C . LYS B 1 379 ? 5.810 53.144 -24.646 1.00 71.82 402 LYS B C 1
ATOM 6597 O O . LYS B 1 379 ? 6.361 52.916 -23.567 1.00 65.41 402 LYS B O 1
ATOM 6601 N N . ASN B 1 380 ? 5.503 54.369 -25.068 1.00 67.20 403 ASN B N 1
ATOM 6602 C CA . ASN B 1 380 ? 5.844 55.577 -24.318 1.00 68.18 403 ASN B CA 1
ATOM 6603 C C . ASN B 1 380 ? 7.343 55.686 -24.063 1.00 60.51 403 ASN B C 1
ATOM 6604 O O . ASN B 1 380 ? 7.774 56.194 -23.028 1.00 71.97 403 ASN B O 1
ATOM 6609 N N . VAL B 1 381 ? 8.130 55.204 -25.019 1.00 52.01 404 VAL B N 1
ATOM 6610 C CA . VAL B 1 381 ? 9.583 55.255 -24.927 1.00 43.97 404 VAL B CA 1
ATOM 6611 C C . VAL B 1 381 ? 10.107 56.474 -25.693 1.00 41.12 404 VAL B C 1
ATOM 6612 O O . VAL B 1 381 ? 9.682 56.731 -26.821 1.00 43.65 404 VAL B O 1
ATOM 6616 N N . PRO B 1 382 ? 11.011 57.247 -25.066 1.00 49.38 405 PRO B N 1
ATOM 6617 C CA . PRO B 1 382 ? 11.558 58.485 -25.639 1.00 28.75 405 PRO B CA 1
ATOM 6618 C C . PRO B 1 382 ? 12.153 58.324 -27.040 1.00 29.48 405 PRO B C 1
ATOM 6619 O O . PRO B 1 382 ? 12.174 59.290 -27.803 1.00 44.53 405 PRO B O 1
ATOM 6623 N N . VAL B 1 383 ? 12.633 57.129 -27.368 1.00 44.76 406 VAL B N 1
ATOM 6624 C CA . VAL B 1 383 ? 13.205 56.869 -28.687 1.00 39.40 406 VAL B CA 1
ATOM 6625 C C . VAL B 1 383 ? 12.711 55.544 -29.257 1.00 39.73 406 VAL B C 1
ATOM 6626 O O . VAL B 1 383 ? 12.300 54.654 -28.516 1.00 39.62 406 VAL B O 1
ATOM 6630 N N . LYS B 1 384 ? 12.752 55.419 -30.580 1.00 47.63 407 LYS B N 1
ATOM 6631 C CA . LYS B 1 384 ? 12.317 54.193 -31.240 1.00 38.13 407 LYS B CA 1
ATOM 6632 C C . LYS B 1 384 ? 13.359 53.688 -32.232 1.00 40.57 407 LYS B C 1
ATOM 6633 O O . LYS B 1 384 ? 13.082 52.793 -33.030 1.00 43.88 407 LYS B O 1
ATOM 6637 N N . SER B 1 385 ? 14.556 54.263 -32.175 1.00 35.88 408 SER B N 1
ATOM 6638 C CA . SER B 1 385 ? 15.634 53.870 -33.075 1.00 37.25 408 SER B CA 1
ATOM 6639 C C . SER B 1 385 ? 16.997 54.270 -32.526 1.00 44.99 408 SER B C 1
ATOM 6640 O O . SER B 1 385 ? 17.105 55.176 -31.700 1.00 38.68 408 SER B O 1
ATOM 6643 N N . LEU B 1 386 ? 18.037 53.590 -32.996 1.00 41.52 409 LEU B N 1
ATOM 6644 C CA . LEU B 1 386 ? 19.397 53.871 -32.556 1.00 41.53 409 LEU B CA 1
ATOM 6645 C C . LEU B 1 386 ? 19.890 55.206 -33.108 1.00 46.47 409 LEU B C 1
ATOM 6646 O O . LEU B 1 386 ? 20.639 55.922 -32.444 1.00 51.14 409 LEU B O 1
ATOM 6651 N N . LYS B 1 387 ? 19.458 55.541 -34.321 1.00 38.62 410 LYS B N 1
ATOM 6652 C CA . LYS B 1 387 ? 19.881 56.781 -34.963 1.00 51.17 410 LYS B CA 1
ATOM 6653 C C . LYS B 1 387 ? 19.192 57.994 -34.345 1.00 43.06 410 LYS B C 1
ATOM 6654 O O . LYS B 1 387 ? 19.674 59.119 -34.467 1.00 61.25 410 LYS B O 1
ATOM 6660 N N . GLU B 1 388 ? 18.061 57.763 -33.685 1.00 36.59 411 GLU B N 1
ATOM 6661 C CA . GLU B 1 388 ? 17.382 58.825 -32.953 1.00 35.20 411 GLU B CA 1
ATOM 6662 C C . GLU B 1 388 ? 18.147 59.141 -31.674 1.00 50.80 411 GLU B C 1
ATOM 6663 O O . GLU B 1 388 ? 18.238 60.297 -31.259 1.00 39.22 411 GLU B O 1
ATOM 6669 N N . ILE B 1 389 ? 18.692 58.098 -31.055 1.00 33.09 412 ILE B N 1
ATOM 6670 C CA . ILE B 1 389 ? 19.521 58.243 -29.866 1.00 31.87 412 ILE B CA 1
ATOM 6671 C C . ILE B 1 389 ? 20.789 59.025 -30.185 1.00 39.37 412 ILE B C 1
ATOM 6672 O O . ILE B 1 389 ? 21.171 59.937 -29.451 1.00 31.97 412 ILE B O 1
ATOM 6677 N N . ILE B 1 390 ? 21.433 58.656 -31.288 1.00 45.56 413 ILE B N 1
ATOM 6678 C CA . ILE B 1 390 ? 22.649 59.322 -31.741 1.00 43.29 413 ILE B CA 1
ATOM 6679 C C . ILE B 1 390 ? 22.404 60.813 -31.957 1.00 48.50 413 ILE B C 1
ATOM 6680 O O . ILE B 1 390 ? 23.223 61.647 -31.575 1.00 55.55 413 ILE B O 1
ATOM 6685 N N . ALA B 1 391 ? 21.263 61.140 -32.555 1.00 37.48 414 ALA B N 1
ATOM 6686 C CA . ALA B 1 391 ? 20.890 62.530 -32.790 1.00 36.27 414 ALA B CA 1
ATOM 6687 C C . ALA B 1 391 ? 20.593 63.252 -31.478 1.00 40.96 414 ALA B C 1
ATOM 6688 O O . ALA B 1 391 ? 20.897 64.435 -31.327 1.00 59.64 414 ALA B O 1
ATOM 6690 N N . PHE B 1 392 ? 19.996 62.531 -30.535 1.00 35.84 415 PHE B N 1
ATOM 6691 C CA . PHE B 1 392 ? 19.646 63.093 -29.235 1.00 31.76 415 PHE B CA 1
ATOM 6692 C C . PHE B 1 392 ? 20.887 63.480 -28.436 1.00 41.04 415 PHE B C 1
ATOM 6693 O O . PHE B 1 392 ? 20.909 64.512 -27.767 1.00 47.51 415 PHE B O 1
ATOM 6701 N N . ASN B 1 393 ? 21.914 62.640 -28.508 1.00 37.14 416 ASN B N 1
ATOM 6702 C CA . ASN B 1 393 ? 23.133 62.845 -27.734 1.00 38.55 416 ASN B CA 1
ATOM 6703 C C . ASN B 1 393 ? 23.952 64.044 -28.202 1.00 51.66 416 ASN B C 1
ATOM 6704 O O . ASN B 1 393 ? 24.636 64.683 -27.403 1.00 56.64 416 ASN B O 1
ATOM 6709 N N . LYS B 1 394 ? 23.877 64.349 -29.494 1.00 59.28 417 LYS B N 1
ATOM 6710 C CA . LYS B 1 394 ? 24.673 65.428 -30.072 1.00 51.69 417 LYS B CA 1
ATOM 6711 C C . LYS B 1 394 ? 24.208 66.807 -29.611 1.00 52.40 417 LYS B C 1
ATOM 6712 O O . LYS B 1 394 ? 24.964 67.776 -29.675 1.00 56.55 417 LYS B O 1
ATOM 6718 N N . ARG B 1 395 ? 22.968 66.890 -29.141 1.00 45.34 418 ARG B N 1
ATOM 6719 C CA . ARG B 1 395 ? 22.393 68.167 -28.729 1.00 43.20 418 ARG B CA 1
ATOM 6720 C C . ARG B 1 395 ? 22.921 68.636 -27.374 1.00 50.51 418 ARG B C 1
ATOM 6721 O O . ARG B 1 395 ? 22.656 69.763 -26.954 1.00 68.59 418 ARG B O 1
ATOM 6729 N N . ASP B 1 396 ? 23.673 67.770 -26.701 1.00 53.01 419 ASP B N 1
ATOM 6730 C CA . ASP B 1 396 ? 24.357 68.134 -25.463 1.00 48.42 419 ASP B CA 1
ATOM 6731 C C . ASP B 1 396 ? 25.470 67.128 -25.179 1.00 51.02 419 ASP B C 1
ATOM 6732 O O . ASP B 1 396 ? 25.368 66.311 -24.263 1.00 58.34 419 ASP B O 1
ATOM 6737 N N . SER B 1 397 ? 26.532 67.206 -25.975 1.00 36.13 420 SER B N 1
ATOM 6738 C CA . SER B 1 397 ? 27.601 66.211 -25.964 1.00 36.31 420 SER B CA 1
ATOM 6739 C C . SER B 1 397 ? 28.343 66.115 -24.633 1.00 36.15 420 SER B C 1
ATOM 6740 O O . SER B 1 397 ? 28.641 65.019 -24.162 1.00 49.32 420 SER B O 1
ATOM 6743 N N A ASN B 1 398 ? 28.637 67.264 -24.031 0.52 53.68 421 ASN B N 1
ATOM 6744 N N B ASN B 1 398 ? 28.637 67.265 -24.036 0.48 53.75 421 ASN B N 1
ATOM 6745 C CA A ASN B 1 398 ? 29.402 67.305 -22.787 0.52 59.33 421 ASN B CA 1
ATOM 6746 C CA B ASN B 1 398 ? 29.394 67.317 -22.789 0.48 58.66 421 ASN B CA 1
ATOM 6747 C C A ASN B 1 398 ? 28.669 66.672 -21.608 0.52 57.39 421 ASN B C 1
ATOM 6748 C C B ASN B 1 398 ? 28.675 66.626 -21.633 0.48 57.30 421 ASN B C 1
ATOM 6749 O O A ASN B 1 398 ? 29.286 66.313 -20.605 0.52 65.25 421 ASN B O 1
ATOM 6750 O O B ASN B 1 398 ? 29.306 66.171 -20.678 0.48 63.99 421 ASN B O 1
ATOM 6759 N N . ARG B 1 399 ? 27.353 66.537 -21.730 1.00 55.32 422 ARG B N 1
ATOM 6760 C CA . ARG B 1 399 ? 26.547 65.951 -20.666 1.00 43.11 422 ARG B CA 1
ATOM 6761 C C . ARG B 1 399 ? 26.076 64.536 -21.000 1.00 39.25 422 ARG B C 1
ATOM 6762 O O . ARG B 1 399 ? 26.040 63.664 -20.131 1.00 36.97 422 ARG B O 1
ATOM 6770 N N . ARG B 1 400 ? 25.726 64.309 -22.261 1.00 31.35 423 ARG B N 1
ATOM 6771 C CA . ARG B 1 400 ? 25.093 63.056 -22.660 1.00 30.24 423 ARG B CA 1
ATOM 6772 C C . ARG B 1 400 ? 26.086 62.026 -23.194 1.00 33.48 423 ARG B C 1
ATOM 6773 O O . ARG B 1 400 ? 25.903 60.824 -23.001 1.00 31.34 423 ARG B O 1
ATOM 6781 N N . ILE B 1 401 ? 27.134 62.497 -23.862 1.00 34.85 424 ILE B N 1
ATOM 6782 C CA . ILE B 1 401 ? 28.180 61.609 -24.363 1.00 22.34 424 ILE B CA 1
ATOM 6783 C C . ILE B 1 401 ? 29.566 62.202 -24.123 1.00 43.53 424 ILE B C 1
ATOM 6784 O O . ILE B 1 401 ? 30.290 62.518 -25.069 1.00 40.57 424 ILE B O 1
ATOM 6789 N N . LYS B 1 402 ? 29.924 62.347 -22.850 1.00 37.25 425 LYS B N 1
ATOM 6790 C CA . LYS B 1 402 ? 31.197 62.945 -22.452 1.00 30.63 425 LYS B CA 1
ATOM 6791 C C . LYS B 1 402 ? 32.388 62.263 -23.117 1.00 33.04 425 LYS B C 1
ATOM 6792 O O . LYS B 1 402 ? 33.377 62.913 -23.460 1.00 48.19 425 LYS B O 1
ATOM 6798 N N . TYR B 1 403 ? 32.284 60.952 -23.307 1.00 36.47 426 TYR B N 1
ATOM 6799 C CA . TYR B 1 403 ? 33.373 60.179 -23.890 1.00 32.72 426 TYR B CA 1
ATOM 6800 C C . TYR B 1 403 ? 33.039 59.712 -25.304 1.00 35.24 426 TYR B C 1
ATOM 6801 O O . TYR B 1 403 ? 33.723 58.853 -25.860 1.00 29.91 426 TYR B O 1
ATOM 6810 N N . GLY B 1 404 ? 31.986 60.282 -25.882 1.00 27.51 427 GLY B N 1
ATOM 6811 C CA . GLY B 1 404 ? 31.622 59.992 -27.258 1.00 28.66 427 GLY B CA 1
ATOM 6812 C C . GLY B 1 404 ? 30.664 58.826 -27.414 1.00 50.57 427 GLY B C 1
ATOM 6813 O O . GLY B 1 404 ? 30.255 58.206 -26.432 1.00 63.70 427 GLY B O 1
ATOM 6814 N N . GLN B 1 405 ? 30.307 58.530 -28.661 1.00 39.72 428 GLN B N 1
ATOM 6815 C CA . GLN B 1 405 ? 29.383 57.443 -28.964 1.00 39.15 428 GLN B CA 1
ATOM 6816 C C . GLN B 1 405 ? 29.789 56.719 -30.245 1.00 49.06 428 GLN B C 1
ATOM 6817 O O . GLN B 1 405 ? 28.943 56.356 -31.063 1.00 55.64 428 GLN B O 1
ATOM 6823 N N . THR B 1 406 ? 31.091 56.504 -30.401 1.00 43.47 429 THR B N 1
ATOM 6824 C CA . THR B 1 406 ? 31.652 55.905 -31.608 1.00 46.10 429 THR B CA 1
ATOM 6825 C C . THR B 1 406 ? 31.126 54.493 -31.873 1.00 46.54 429 THR B C 1
ATOM 6826 O O . THR B 1 406 ? 30.888 54.118 -33.021 1.00 41.17 429 THR B O 1
ATOM 6830 N N . LEU B 1 407 ? 30.936 53.718 -30.809 1.00 39.31 430 LEU B N 1
ATOM 6831 C CA . LEU B 1 407 ? 30.527 52.323 -30.946 1.00 42.81 430 LEU B CA 1
ATOM 6832 C C . LEU B 1 407 ? 29.098 52.164 -31.464 1.00 46.74 430 LEU B C 1
ATOM 6833 O O . LEU B 1 407 ? 28.835 51.308 -32.308 1.00 51.86 430 LEU B O 1
ATOM 6838 N N . ILE B 1 408 ? 28.178 52.982 -30.962 1.00 36.62 431 ILE B N 1
ATOM 6839 C CA . ILE B 1 408 ? 26.790 52.901 -31.407 1.00 36.57 431 ILE B CA 1
ATOM 6840 C C . ILE B 1 408 ? 26.624 53.564 -32.771 1.00 39.86 431 ILE B C 1
ATOM 6841 O O . ILE B 1 408 ? 25.646 53.315 -33.475 1.00 60.69 431 ILE B O 1
ATOM 6846 N N . GLU B 1 409 ? 27.583 54.407 -33.140 1.00 41.10 432 GLU B N 1
ATOM 6847 C CA . GLU B 1 409 ? 27.588 55.020 -34.462 1.00 43.95 432 GLU B CA 1
ATOM 6848 C C . GLU B 1 409 ? 28.083 54.024 -35.504 1.00 43.02 432 GLU B C 1
ATOM 6849 O O . GLU B 1 409 ? 27.582 53.982 -36.627 1.00 54.86 432 GLU B O 1
ATOM 6855 N N . ALA B 1 410 ? 29.071 53.221 -35.119 1.00 47.11 433 ALA B N 1
ATOM 6856 C CA . ALA B 1 410 ? 29.619 52.198 -36.000 1.00 44.37 433 ALA B CA 1
ATOM 6857 C C . ALA B 1 410 ? 28.605 51.085 -36.231 1.00 56.70 433 ALA B C 1
ATOM 6858 O O . ALA B 1 410 ? 28.525 50.519 -37.322 1.00 54.12 433 ALA B O 1
ATOM 6860 N N . SER B 1 411 ? 27.830 50.778 -35.196 1.00 56.27 434 SER B N 1
ATOM 6861 C CA . SER B 1 411 ? 26.807 49.744 -35.282 1.00 55.59 434 SER B CA 1
ATOM 6862 C C . SER B 1 411 ? 25.649 50.193 -36.169 1.00 60.52 434 SER B C 1
ATOM 6863 O O . SER B 1 411 ? 25.044 49.385 -36.874 1.00 56.72 434 SER B O 1
ATOM 6866 N N . GLU B 1 412 ? 25.347 51.486 -36.128 1.00 57.59 435 GLU B N 1
ATOM 6867 C CA . GLU B 1 412 ? 24.283 52.058 -36.945 1.00 52.86 435 GLU B CA 1
ATOM 6868 C C . GLU B 1 412 ? 24.670 52.081 -38.421 1.00 56.91 435 GLU B C 1
ATOM 6869 O O . GLU B 1 412 ? 23.858 51.768 -39.293 1.00 46.15 435 GLU B O 1
ATOM 6875 N N . LYS B 1 413 ? 25.918 52.450 -38.691 1.00 61.42 436 LYS B N 1
ATOM 6876 C CA . LYS B 1 413 ? 26.415 52.545 -40.058 1.00 51.12 436 LYS B CA 1
ATOM 6877 C C . LYS B 1 413 ? 27.163 51.280 -40.465 1.00 65.89 436 LYS B C 1
ATOM 6878 O O . LYS B 1 413 ? 28.022 51.314 -41.346 1.00 74.04 436 LYS B O 1
ATOM 6882 N N . SER B 1 414 ? 26.832 50.166 -39.819 1.00 71.84 437 SER B N 1
ATOM 6883 C CA . SER B 1 414 ? 27.516 48.900 -40.062 1.00 71.26 437 SER B CA 1
ATOM 6884 C C . SER B 1 414 ? 27.191 48.329 -41.437 1.00 79.87 437 SER B C 1
ATOM 6885 O O . SER B 1 414 ? 26.071 48.466 -41.929 1.00 62.81 437 SER B O 1
ATOM 6888 N N . THR B 1 415 ? 28.180 47.685 -42.050 1.00 97.38 438 THR B N 1
ATOM 6889 C CA . THR B 1 415 ? 28.010 47.081 -43.366 1.00 102.71 438 THR B CA 1
ATOM 6890 C C . THR B 1 415 ? 28.083 45.559 -43.288 1.00 96.87 438 THR B C 1
ATOM 6891 O O . THR B 1 415 ? 28.615 44.907 -44.187 1.00 108.47 438 THR B O 1
ATOM 6895 N N . ILE B 1 416 ? 27.547 45.000 -42.208 1.00 86.57 439 ILE B N 1
ATOM 6896 C CA . ILE B 1 416 ? 27.536 43.554 -42.018 1.00 80.46 439 ILE B CA 1
ATOM 6897 C C . ILE B 1 416 ? 26.184 42.973 -42.417 1.00 79.92 439 ILE B C 1
ATOM 6898 O O . ILE B 1 416 ? 25.141 43.454 -41.977 1.00 84.97 439 ILE B O 1
ATOM 6903 N N . THR B 1 417 ? 26.206 41.942 -43.256 1.00 83.32 440 THR B N 1
ATOM 6904 C CA . THR B 1 417 ? 24.975 41.301 -43.704 1.00 87.57 440 THR B CA 1
ATOM 6905 C C . THR B 1 417 ? 24.535 40.221 -42.722 1.00 77.09 440 THR B C 1
ATOM 6906 O O . THR B 1 417 ? 25.335 39.735 -41.922 1.00 82.26 440 THR B O 1
ATOM 6910 N N . LYS B 1 418 ? 23.259 39.852 -42.790 1.00 73.46 441 LYS B N 1
ATOM 6911 C CA . LYS B 1 418 ? 22.695 38.849 -41.893 1.00 79.19 441 LYS B CA 1
ATOM 6912 C C . LYS B 1 418 ? 23.356 37.488 -42.094 1.00 91.90 441 LYS B C 1
ATOM 6913 O O . LYS B 1 418 ? 23.547 36.733 -41.140 1.00 87.13 441 LYS B O 1
ATOM 6917 N N . ASP B 1 419 ? 23.706 37.184 -43.340 1.00 95.61 442 ASP B N 1
ATOM 6918 C CA . ASP B 1 419 ? 24.377 35.929 -43.661 1.00 106.03 442 ASP B CA 1
ATOM 6919 C C . ASP B 1 419 ? 25.804 35.918 -43.124 1.00 100.94 442 ASP B C 1
ATOM 6920 O O . ASP B 1 419 ? 26.274 34.903 -42.608 1.00 110.93 442 ASP B O 1
ATOM 6925 N N . GLU B 1 420 ? 26.489 37.051 -43.247 1.00 84.56 443 GLU B N 1
ATOM 6926 C CA . GLU B 1 420 ? 27.851 37.178 -42.743 1.00 78.49 443 GLU B CA 1
ATOM 6927 C C . GLU B 1 420 ? 27.867 37.160 -41.219 1.00 87.24 443 GLU B C 1
ATOM 6928 O O . GLU B 1 420 ? 28.864 36.786 -40.604 1.00 89.05 443 GLU B O 1
ATOM 6930 N N . PHE B 1 421 ? 26.754 37.566 -40.617 1.00 80.95 444 PHE B N 1
ATOM 6931 C CA . PHE B 1 421 ? 26.625 37.572 -39.165 1.00 80.20 444 PHE B CA 1
ATOM 6932 C C . PHE B 1 421 ? 26.322 36.180 -38.624 1.00 76.69 444 PHE B C 1
ATOM 6933 O O . PHE B 1 421 ? 26.940 35.731 -37.659 1.00 74.71 444 PHE B O 1
ATOM 6941 N N . GLU B 1 422 ? 25.364 35.504 -39.251 1.00 75.65 445 GLU B N 1
ATOM 6942 C CA . GLU B 1 422 ? 24.939 34.180 -38.810 1.00 74.77 445 GLU B CA 1
ATOM 6943 C C . GLU B 1 422 ? 26.057 33.151 -38.955 1.00 80.22 445 GLU B C 1
ATOM 6944 O O . GLU B 1 422 ? 26.137 32.197 -38.181 1.00 84.76 445 GLU B O 1
ATOM 6946 N N . LYS B 1 423 ? 26.918 33.353 -39.948 1.00 77.07 446 LYS B N 1
ATOM 6947 C CA . LYS B 1 423 ? 28.026 32.440 -40.202 1.00 89.98 446 LYS B CA 1
ATOM 6948 C C . LYS B 1 423 ? 29.094 32.545 -39.118 1.00 89.39 446 LYS B C 1
ATOM 6949 O O . LYS B 1 423 ? 29.668 31.539 -38.700 1.00 94.32 446 LYS B O 1
ATOM 6951 N N . VAL B 1 424 ? 29.356 33.767 -38.667 1.00 76.57 447 VAL B N 1
ATOM 6952 C CA . VAL B 1 424 ? 30.351 34.009 -37.628 1.00 72.57 447 VAL B CA 1
ATOM 6953 C C . VAL B 1 424 ? 29.905 33.420 -36.292 1.00 77.68 447 VAL B C 1
ATOM 6954 O O . VAL B 1 424 ? 30.688 32.769 -35.598 1.00 76.93 447 VAL B O 1
ATOM 6958 N N . VAL B 1 425 ? 28.642 33.649 -35.943 1.00 77.79 448 VAL B N 1
ATOM 6959 C CA . VAL B 1 425 ? 28.073 33.128 -34.705 1.00 72.10 448 VAL B CA 1
ATOM 6960 C C . VAL B 1 425 ? 28.147 31.604 -34.663 1.00 72.73 448 VAL B C 1
ATOM 6961 O O . VAL B 1 425 ? 28.563 31.022 -33.662 1.00 70.55 448 VAL B O 1
ATOM 6965 N N . GLN B 1 426 ? 27.745 30.969 -35.760 1.00 80.04 449 GLN B N 1
ATOM 6966 C CA . GLN B 1 426 ? 27.817 29.517 -35.890 1.00 86.80 449 GLN B CA 1
ATOM 6967 C C . GLN B 1 426 ? 29.255 29.020 -35.763 1.00 81.58 449 GLN B C 1
ATOM 6968 O O . GLN B 1 426 ? 29.527 28.052 -35.053 1.00 78.65 449 GLN B O 1
ATOM 6974 N N . THR B 1 427 ? 30.169 29.696 -36.453 1.00 78.23 450 THR B N 1
ATOM 6975 C CA . THR B 1 427 ? 31.578 29.319 -36.451 1.00 87.37 450 THR B CA 1
ATOM 6976 C C . THR B 1 427 ? 32.210 29.475 -35.070 1.00 90.87 450 THR B C 1
ATOM 6977 O O . THR B 1 427 ? 32.872 28.562 -34.576 1.00 83.19 450 THR B O 1
ATOM 6981 N N . SER B 1 428 ? 31.999 30.634 -34.454 1.00 92.21 451 SER B N 1
ATOM 6982 C CA . SER B 1 428 ? 32.577 30.928 -33.147 1.00 71.52 451 SER B CA 1
ATOM 6983 C C . SER B 1 428 ? 32.028 30.009 -32.062 1.00 71.18 451 SER B C 1
ATOM 6984 O O . SER B 1 428 ? 32.761 29.583 -31.170 1.00 70.99 451 SER B O 1
ATOM 6987 N N . GLN B 1 429 ? 30.735 29.708 -32.144 1.00 71.22 452 GLN B N 1
ATOM 6988 C CA . GLN B 1 429 ? 30.087 28.844 -31.164 1.00 71.06 452 GLN B CA 1
ATOM 6989 C C . GLN B 1 429 ? 30.667 27.435 -31.199 1.00 84.17 452 GLN B C 1
ATOM 6990 O O . GLN B 1 429 ? 30.865 26.814 -30.157 1.00 73.88 452 GLN B O 1
ATOM 6992 N N . GLU B 1 430 ? 30.941 26.938 -32.401 1.00 89.76 453 GLU B N 1
ATOM 6993 C CA . GLU B 1 430 ? 31.494 25.598 -32.569 1.00 88.82 453 GLU B CA 1
ATOM 6994 C C . GLU B 1 430 ? 32.946 25.522 -32.108 1.00 89.62 453 GLU B C 1
ATOM 6995 O O . GLU B 1 430 ? 33.371 24.518 -31.538 1.00 89.65 453 GLU B O 1
ATOM 7001 N N . ASN B 1 431 ? 33.702 26.587 -32.359 1.00 87.18 454 ASN B N 1
ATOM 7002 C CA . ASN B 1 431 ? 35.111 26.630 -31.984 1.00 84.70 454 ASN B CA 1
ATOM 7003 C C . ASN B 1 431 ? 35.312 26.642 -30.472 1.00 80.06 454 ASN B C 1
ATOM 7004 O O . ASN B 1 431 ? 36.140 25.904 -29.943 1.00 77.97 454 ASN B O 1
ATOM 7009 N N . ALA B 1 432 ? 34.549 27.484 -29.783 1.00 77.90 455 ALA B N 1
ATOM 7010 C CA . ALA B 1 432 ? 34.657 27.602 -28.334 1.00 75.18 455 ALA B CA 1
ATOM 7011 C C . ALA B 1 432 ? 34.091 26.370 -27.633 1.00 72.76 455 ALA B C 1
ATOM 7012 O O . ALA B 1 432 ? 34.540 26.001 -26.547 1.00 73.60 455 ALA B O 1
ATOM 7014 N N . LYS B 1 433 ? 33.107 25.736 -28.263 1.00 74.36 456 LYS B N 1
ATOM 7015 C CA . LYS B 1 433 ? 32.463 24.558 -27.695 1.00 75.67 456 LYS B CA 1
ATOM 7016 C C . LYS B 1 433 ? 33.411 23.363 -27.693 1.00 86.00 456 LYS B C 1
ATOM 7017 O O . LYS B 1 433 ? 33.397 22.551 -26.768 1.00 86.52 456 LYS B O 1
ATOM 7023 N N . LYS B 1 434 ? 34.237 23.260 -28.730 1.00 80.54 457 LYS B N 1
ATOM 7024 C CA . LYS B 1 434 ? 35.180 22.153 -28.841 1.00 83.45 457 LYS B CA 1
ATOM 7025 C C . LYS B 1 434 ? 36.497 22.475 -28.140 1.00 88.45 457 LYS B C 1
ATOM 7026 O O . LYS B 1 434 ? 37.216 21.572 -27.715 1.00 85.78 457 LYS B O 1
ATOM 7030 N N . GLU B 1 435 ? 36.808 23.762 -28.022 1.00 81.45 458 GLU B N 1
ATOM 7031 C CA . GLU B 1 435 ? 38.018 24.191 -27.328 1.00 78.84 458 GLU B CA 1
ATOM 7032 C C . GLU B 1 435 ? 37.880 23.956 -25.830 1.00 77.14 458 GLU B C 1
ATOM 7033 O O . GLU B 1 435 ? 38.836 23.568 -25.159 1.00 77.61 458 GLU B O 1
ATOM 7039 N N . LEU B 1 436 ? 36.679 24.192 -25.311 1.00 87.93 459 LEU B N 1
ATOM 7040 C CA . LEU B 1 436 ? 36.397 23.972 -23.898 1.00 83.10 459 LEU B CA 1
ATOM 7041 C C . LEU B 1 436 ? 36.261 22.484 -23.595 1.00 91.96 459 LEU B C 1
ATOM 7042 O O . LEU B 1 436 ? 36.878 21.976 -22.660 1.00 102.25 459 LEU B O 1
ATOM 7047 N N . ASN B 1 437 ? 35.462 21.787 -24.397 1.00 85.64 460 ASN B N 1
ATOM 7048 C CA . ASN B 1 437 ? 35.255 20.352 -24.217 1.00 81.31 460 ASN B CA 1
ATOM 7049 C C . ASN B 1 437 ? 36.526 19.543 -24.453 1.00 83.87 460 ASN B C 1
ATOM 7050 O O . ASN B 1 437 ? 36.603 18.372 -24.082 1.00 88.38 460 ASN B O 1
ATOM 7055 N N . LYS B 1 438 ? 37.519 20.171 -25.075 1.00 83.74 461 LYS B N 1
ATOM 7056 C CA . LYS B 1 438 ? 38.833 19.560 -25.229 1.00 88.09 461 LYS B CA 1
ATOM 7057 C C . LYS B 1 438 ? 39.465 19.341 -23.859 1.00 91.10 461 LYS B C 1
ATOM 7058 O O . LYS B 1 438 ? 40.248 18.412 -23.662 1.00 98.59 461 LYS B O 1
ATOM 7064 N N . TYR B 1 439 ? 39.110 20.202 -22.911 1.00 84.95 462 TYR B N 1
ATOM 7065 C CA . TYR B 1 439 ? 39.628 20.105 -21.554 1.00 83.73 462 TYR B CA 1
ATOM 7066 C C . TYR B 1 439 ? 38.547 19.665 -20.571 1.00 89.09 462 TYR B C 1
ATOM 7067 O O . TYR B 1 439 ? 38.806 18.867 -19.670 1.00 85.49 462 TYR B O 1
ATOM 7076 N N . LEU B 1 440 ? 37.335 20.183 -20.748 1.00 84.84 463 LEU B N 1
ATOM 7077 C CA . LEU B 1 440 ? 36.237 19.892 -19.830 1.00 82.18 463 LEU B CA 1
ATOM 7078 C C . LEU B 1 440 ? 35.658 18.492 -20.023 1.00 88.32 463 LEU B C 1
ATOM 7079 O O . LEU B 1 440 ? 35.346 17.805 -19.050 1.00 95.91 463 LEU B O 1
ATOM 7084 N N . VAL B 1 441 ? 35.512 18.073 -21.275 1.00 88.02 464 VAL B N 1
ATOM 7085 C CA . VAL B 1 441 ? 34.880 16.792 -21.578 1.00 92.24 464 VAL B CA 1
ATOM 7086 C C . VAL B 1 441 ? 35.897 15.699 -21.892 1.00 94.07 464 VAL B C 1
ATOM 7087 O O . VAL B 1 441 ? 35.748 14.558 -21.455 1.00 91.47 464 VAL B O 1
ATOM 7089 N N . GLU B 1 442 ? 36.929 16.055 -22.649 1.00 96.85 465 GLU B N 1
ATOM 7090 C CA . GLU B 1 442 ? 37.911 15.083 -23.114 1.00 96.25 465 GLU B CA 1
ATOM 7091 C C . GLU B 1 442 ? 38.842 14.627 -21.994 1.00 97.69 465 GLU B C 1
ATOM 7092 O O . GLU B 1 442 ? 39.001 13.429 -21.759 1.00 113.04 465 GLU B O 1
ATOM 7098 N N . LYS B 1 443 ? 39.453 15.584 -21.303 1.00 90.39 466 LYS B N 1
ATOM 7099 C CA . LYS B 1 443 ? 40.404 15.271 -20.241 1.00 90.45 466 LYS B CA 1
ATOM 7100 C C . LYS B 1 443 ? 39.719 15.115 -18.885 1.00 97.60 466 LYS B C 1
ATOM 7101 O O . LYS B 1 443 ? 40.380 14.926 -17.863 1.00 91.40 466 LYS B O 1
ATOM 7105 N N . GLY B 1 444 ? 38.392 15.200 -18.883 1.00 99.69 467 GLY B N 1
ATOM 7106 C CA . GLY B 1 444 ? 37.605 14.946 -17.689 1.00 104.21 467 GLY B CA 1
ATOM 7107 C C . GLY B 1 444 ? 37.727 15.987 -16.591 1.00 103.57 467 GLY B C 1
ATOM 7108 O O . GLY B 1 444 ? 37.358 15.728 -15.445 1.00 102.94 467 GLY B O 1
ATOM 7109 N N . LEU B 1 445 ? 38.243 17.162 -16.934 1.00 102.49 468 LEU B N 1
ATOM 7110 C CA . LEU B 1 445 ? 38.361 18.248 -15.967 1.00 93.32 468 LEU B CA 1
ATOM 7111 C C . LEU B 1 445 ? 36.981 18.772 -15.588 1.00 84.84 468 LEU B C 1
ATOM 7112 O O . LEU B 1 445 ? 36.145 19.024 -16.455 1.00 84.21 468 LEU B O 1
ATOM 7117 N N . ASP B 1 446 ? 36.745 18.928 -14.289 1.00 87.48 469 ASP B N 1
ATOM 7118 C CA . ASP B 1 446 ? 35.454 19.398 -13.801 1.00 92.90 469 ASP B CA 1
ATOM 7119 C C . ASP B 1 446 ? 35.249 20.887 -14.064 1.00 85.85 469 ASP B C 1
ATOM 7120 O O . ASP B 1 446 ? 34.168 21.305 -14.479 1.00 88.82 469 ASP B O 1
ATOM 7125 N N . ALA B 1 447 ? 36.285 21.684 -13.823 1.00 79.09 470 ALA B N 1
ATOM 7126 C CA . ALA B 1 447 ? 36.182 23.129 -13.994 1.00 78.61 470 ALA B CA 1
ATOM 7127 C C . ALA B 1 447 ? 37.521 23.769 -14.348 1.00 74.86 470 ALA B C 1
ATOM 7128 O O . ALA B 1 447 ? 38.580 23.172 -14.155 1.00 68.68 470 ALA B O 1
ATOM 7130 N N . LEU B 1 448 ? 37.458 24.990 -14.872 1.00 72.67 471 LEU B N 1
ATOM 7131 C CA . LEU B 1 448 ? 38.650 25.751 -15.231 1.00 69.84 471 LEU B CA 1
ATOM 7132 C C . LEU B 1 448 ? 38.693 27.070 -14.464 1.00 64.62 471 LEU B C 1
ATOM 7133 O O . LEU B 1 448 ? 37.707 27.805 -14.429 1.00 69.33 471 LEU B O 1
ATOM 7138 N N . VAL B 1 449 ? 39.836 27.369 -13.854 1.00 62.86 472 VAL B N 1
ATOM 7139 C CA . VAL B 1 449 ? 39.974 28.580 -13.049 1.00 61.68 472 VAL B CA 1
ATOM 7140 C C . VAL B 1 449 ? 40.898 29.603 -13.705 1.00 65.49 472 VAL B C 1
ATOM 7141 O O . VAL B 1 449 ? 42.000 29.272 -14.143 1.00 73.79 472 VAL B O 1
ATOM 7153 N N . ILE B 1 451 ? 42.338 33.959 -13.606 1.00 53.12 474 ILE B N 1
ATOM 7154 C CA . ILE B 1 451 ? 42.493 35.162 -12.799 1.00 54.73 474 ILE B CA 1
ATOM 7155 C C . ILE B 1 451 ? 41.754 36.317 -13.464 1.00 61.11 474 ILE B C 1
ATOM 7156 O O . ILE B 1 451 ? 42.012 36.637 -14.625 1.00 57.38 474 ILE B O 1
ATOM 7161 N N . ASN B 1 452 ? 40.832 36.929 -12.724 1.00 62.60 475 ASN B N 1
ATOM 7162 C CA . ASN B 1 452 ? 39.998 38.014 -13.238 1.00 45.91 475 ASN B CA 1
ATOM 7163 C C . ASN B 1 452 ? 39.248 37.615 -14.507 1.00 53.20 475 ASN B C 1
ATOM 7164 O O . ASN B 1 452 ? 38.576 36.586 -14.538 1.00 47.25 475 ASN B O 1
ATOM 7169 N N . ASN B 1 453 ? 39.371 38.426 -15.553 1.00 57.15 476 ASN B N 1
ATOM 7170 C CA . ASN B 1 453 ? 38.636 38.184 -16.790 1.00 46.34 476 ASN B CA 1
ATOM 7171 C C . ASN B 1 453 ? 39.540 37.912 -17.989 1.00 54.12 476 ASN B C 1
ATOM 7172 O O . ASN B 1 453 ? 39.289 38.401 -19.092 1.00 48.02 476 ASN B O 1
ATOM 7177 N N . GLU B 1 454 ? 40.581 37.114 -17.776 1.00 59.01 477 GLU B N 1
ATOM 7178 C CA . GLU B 1 454 ? 41.565 36.850 -18.821 1.00 56.41 477 GLU B CA 1
ATOM 7179 C C . GLU B 1 454 ? 41.050 35.888 -19.892 1.00 53.37 477 GLU B C 1
ATOM 7180 O O . GLU B 1 454 ? 41.427 35.995 -21.059 1.00 58.49 477 GLU B O 1
ATOM 7186 N N . GLU B 1 455 ? 40.192 34.951 -19.498 1.00 54.59 478 GLU B N 1
ATOM 7187 C CA . GLU B 1 455 ? 39.662 33.967 -20.439 1.00 59.15 478 GLU B CA 1
ATOM 7188 C C . GLU B 1 455 ? 38.143 33.849 -20.347 1.00 63.73 478 GLU B C 1
ATOM 7189 O O . GLU B 1 455 ? 37.622 32.853 -19.847 1.00 75.85 478 GLU B O 1
ATOM 7195 N N . VAL B 1 456 ? 37.437 34.861 -20.840 1.00 55.56 479 VAL B N 1
ATOM 7196 C CA . VAL B 1 456 ? 35.979 34.878 -20.772 1.00 58.74 479 VAL B CA 1
ATOM 7197 C C . VAL B 1 456 ? 35.359 34.789 -22.165 1.00 59.30 479 VAL B C 1
ATOM 7198 O O . VAL B 1 456 ? 34.192 34.425 -22.315 1.00 76.32 479 VAL B O 1
ATOM 7202 N N . LEU B 1 457 ? 36.154 35.113 -23.181 1.00 53.84 480 LEU B N 1
ATOM 7203 C CA . LEU B 1 457 ? 35.684 35.128 -24.565 1.00 54.92 480 LEU B CA 1
ATOM 7204 C C . LEU B 1 457 ? 35.093 33.789 -25.006 1.00 62.12 480 LEU B C 1
ATOM 7205 O O . LEU B 1 457 ? 34.074 33.750 -25.693 1.00 57.31 480 LEU B O 1
ATOM 7210 N N . LEU B 1 458 ? 35.732 32.696 -24.603 1.00 62.96 481 LEU B N 1
ATOM 7211 C CA . LEU B 1 458 ? 35.311 31.367 -25.031 1.00 74.59 481 LEU B CA 1
ATOM 7212 C C . LEU B 1 458 ? 34.047 30.892 -24.317 1.00 74.61 481 LEU B C 1
ATOM 7213 O O . LEU B 1 458 ? 33.099 30.439 -24.957 1.00 80.88 481 LEU B O 1
ATOM 7218 N N . SER B 1 459 ? 34.041 30.997 -22.992 1.00 60.21 482 SER B N 1
ATOM 7219 C CA . SER B 1 459 ? 32.933 30.494 -22.185 1.00 58.49 482 SER B CA 1
ATOM 7220 C C . SER B 1 459 ? 31.640 31.274 -22.415 1.00 73.57 482 SER B C 1
ATOM 7221 O O . SER B 1 459 ? 30.545 30.740 -22.234 1.00 80.34 482 SER B O 1
ATOM 7224 N N . ALA B 1 460 ? 31.770 32.536 -22.812 1.00 55.03 483 ALA B N 1
ATOM 7225 C CA . ALA B 1 460 ? 30.606 33.373 -23.079 1.00 53.32 483 ALA B CA 1
ATOM 7226 C C . ALA B 1 460 ? 29.954 32.991 -24.404 1.00 59.27 483 ALA B C 1
ATOM 7227 O O . ALA B 1 460 ? 28.733 32.873 -24.494 1.00 70.17 483 ALA B O 1
ATOM 7229 N N . VAL B 1 461 ? 30.780 32.797 -25.427 1.00 56.79 484 VAL B N 1
ATOM 7230 C CA . VAL B 1 461 ? 30.293 32.419 -26.750 1.00 70.46 484 VAL B CA 1
ATOM 7231 C C . VAL B 1 461 ? 29.744 30.995 -26.747 1.00 71.55 484 VAL B C 1
ATOM 7232 O O . VAL B 1 461 ? 28.687 30.723 -27.319 1.00 78.18 484 VAL B O 1
ATOM 7236 N N . ALA B 1 462 ? 30.463 30.091 -26.089 1.00 67.08 485 ALA B N 1
ATOM 7237 C CA . ALA B 1 462 ? 30.061 28.691 -26.027 1.00 64.79 485 ALA B CA 1
ATOM 7238 C C . ALA B 1 462 ? 28.837 28.500 -25.133 1.00 63.34 485 ALA B C 1
ATOM 7239 O O . ALA B 1 462 ? 28.109 27.516 -25.266 1.00 66.90 485 ALA B O 1
ATOM 7241 N N . GLY B 1 463 ? 28.618 29.442 -24.222 1.00 63.12 486 GLY B N 1
ATOM 7242 C CA . GLY B 1 463 ? 27.450 29.410 -23.361 1.00 66.29 486 GLY B CA 1
ATOM 7243 C C . GLY B 1 463 ? 27.688 28.726 -22.028 1.00 79.16 486 GLY B C 1
ATOM 7244 O O . GLY B 1 463 ? 26.769 28.597 -21.218 1.00 80.37 486 GLY B O 1
ATOM 7245 N N . TYR B 1 464 ? 28.921 28.288 -21.797 1.00 86.70 487 TYR B N 1
ATOM 7246 C CA . TYR B 1 464 ? 29.275 27.616 -20.552 1.00 87.49 487 TYR B CA 1
ATOM 7247 C C . TYR B 1 464 ? 29.268 28.591 -19.377 1.00 74.28 487 TYR B C 1
ATOM 7248 O O . TYR B 1 464 ? 29.713 29.731 -19.509 1.00 82.52 487 TYR B O 1
ATOM 7257 N N . PRO B 1 465 ? 28.756 28.140 -18.221 1.00 70.97 488 PRO B N 1
ATOM 7258 C CA . PRO B 1 465 ? 28.592 28.989 -17.035 1.00 55.41 488 PRO B CA 1
ATOM 7259 C C . PRO B 1 465 ? 29.911 29.440 -16.413 1.00 59.84 488 PRO B C 1
ATOM 7260 O O . PRO B 1 465 ? 30.918 28.737 -16.504 1.00 56.38 488 PRO B O 1
ATOM 7264 N N . GLU B 1 466 ? 29.888 30.611 -15.781 1.00 68.08 489 GLU B N 1
ATOM 7265 C CA . GLU B 1 466 ? 31.068 31.176 -15.136 1.00 51.49 489 GLU B CA 1
ATOM 7266 C C . GLU B 1 466 ? 30.759 31.589 -13.702 1.00 50.06 489 GLU B C 1
ATOM 7267 O O . GLU B 1 466 ? 29.685 32.120 -13.422 1.00 55.09 489 GLU B O 1
ATOM 7273 N N . LEU B 1 467 ? 31.702 31.351 -12.797 1.00 59.44 490 LEU B N 1
ATOM 7274 C CA . LEU B 1 467 ? 31.515 31.706 -11.394 1.00 60.62 490 LEU B CA 1
ATOM 7275 C C . LEU B 1 467 ? 32.750 32.389 -10.817 1.00 62.84 490 LEU B C 1
ATOM 7276 O O . LEU B 1 467 ? 33.831 31.801 -10.772 1.00 62.03 490 LEU B O 1
ATOM 7281 N N . ALA B 1 468 ? 32.580 33.630 -10.370 1.00 46.70 491 ALA B N 1
ATOM 7282 C CA . ALA B 1 468 ? 33.681 34.401 -9.802 1.00 46.01 491 ALA B CA 1
ATOM 7283 C C . ALA B 1 468 ? 33.685 34.334 -8.277 1.00 45.97 491 ALA B C 1
ATOM 7284 O O . ALA B 1 468 ? 32.654 34.526 -7.635 1.00 51.60 491 ALA B O 1
ATOM 7286 N N . VAL B 1 469 ? 34.853 34.055 -7.707 1.00 46.95 492 VAL B N 1
ATOM 7287 C CA . VAL B 1 469 ? 35.015 33.974 -6.258 1.00 47.20 492 VAL B CA 1
ATOM 7288 C C . VAL B 1 469 ? 36.214 34.817 -5.827 1.00 60.38 492 VAL B C 1
ATOM 7289 O O . VAL B 1 469 ? 37.283 34.723 -6.432 1.00 60.31 492 VAL B O 1
ATOM 7293 N N . PRO B 1 470 ? 36.035 35.656 -4.792 1.00 54.09 493 PRO B N 1
ATOM 7294 C CA . PRO B 1 470 ? 37.113 36.498 -4.256 1.00 49.06 493 PRO B CA 1
ATOM 7295 C C . PRO B 1 470 ? 38.379 35.705 -3.939 1.00 64.96 493 PRO B C 1
ATOM 7296 O O . PRO B 1 470 ? 38.353 34.805 -3.099 1.00 77.62 493 PRO B O 1
ATOM 7300 N N . ALA B 1 471 ? 39.474 36.043 -4.612 1.00 59.57 494 ALA B N 1
ATOM 7301 C CA . ALA B 1 471 ? 40.715 35.288 -4.483 1.00 53.96 494 ALA B CA 1
ATOM 7302 C C . ALA B 1 471 ? 41.766 36.035 -3.669 1.00 64.55 494 ALA B C 1
ATOM 7303 O O . ALA B 1 471 ? 42.876 35.539 -3.474 1.00 84.14 494 ALA B O 1
ATOM 7305 N N . GLY B 1 472 ? 41.418 37.226 -3.196 1.00 56.34 495 GLY B N 1
ATOM 7306 C CA . GLY B 1 472 ? 42.324 37.999 -2.367 1.00 53.33 495 GLY B CA 1
ATOM 7307 C C . GLY B 1 472 ? 42.665 39.362 -2.936 1.00 46.02 495 GLY B C 1
ATOM 7308 O O . GLY B 1 472 ? 41.935 39.904 -3.766 1.00 47.18 495 GLY B O 1
ATOM 7309 N N . TYR B 1 473 ? 43.783 39.917 -2.481 1.00 46.46 496 TYR B N 1
ATOM 7310 C CA . TYR B 1 473 ? 44.202 41.254 -2.882 1.00 48.52 496 TYR B CA 1
ATOM 7311 C C . TYR B 1 473 ? 45.707 41.293 -3.131 1.00 46.56 496 TYR B C 1
ATOM 7312 O O . TYR B 1 473 ? 46.478 40.662 -2.407 1.00 72.99 496 TYR B O 1
ATOM 7321 N N . ASP B 1 474 ? 46.123 42.036 -4.152 1.00 46.00 497 ASP B N 1
ATOM 7322 C CA . ASP B 1 474 ? 47.536 42.120 -4.506 1.00 47.17 497 ASP B CA 1
ATOM 7323 C C . ASP B 1 474 ? 48.313 42.978 -3.510 1.00 53.43 497 ASP B C 1
ATOM 7324 O O . ASP B 1 474 ? 47.796 43.343 -2.454 1.00 52.83 497 ASP B O 1
ATOM 7329 N N . ASN B 1 475 ? 49.556 43.299 -3.853 1.00 52.33 498 ASN B N 1
ATOM 7330 C CA . ASN B 1 475 ? 50.418 44.070 -2.966 1.00 64.18 498 ASN B CA 1
ATOM 7331 C C . ASN B 1 475 ? 49.916 45.495 -2.748 1.00 65.01 498 ASN B C 1
ATOM 7332 O O . ASN B 1 475 ? 50.166 46.094 -1.702 1.00 61.54 498 ASN B O 1
ATOM 7337 N N . ASN B 1 476 ? 49.206 46.034 -3.735 1.00 64.76 499 ASN B N 1
ATOM 7338 C CA . ASN B 1 476 ? 48.662 47.384 -3.632 1.00 55.02 499 ASN B CA 1
ATOM 7339 C C . ASN B 1 476 ? 47.246 47.400 -3.067 1.00 48.77 499 ASN B C 1
ATOM 7340 O O . ASN B 1 476 ? 46.663 48.464 -2.861 1.00 56.34 499 ASN B O 1
ATOM 7345 N N . GLY B 1 477 ? 46.695 46.216 -2.819 1.00 59.92 500 GLY B N 1
ATOM 7346 C CA . GLY B 1 477 ? 45.375 46.104 -2.229 1.00 56.42 500 GLY B CA 1
ATOM 7347 C C . GLY B 1 477 ? 44.259 45.984 -3.249 1.00 49.15 500 GLY B C 1
ATOM 7348 O O . GLY B 1 477 ? 43.093 45.832 -2.884 1.00 51.10 500 GLY B O 1
ATOM 7349 N N . GLU B 1 478 ? 44.614 46.054 -4.529 1.00 41.15 501 GLU B N 1
ATOM 7350 C CA . GLU B 1 478 ? 43.631 45.928 -5.600 1.00 45.97 501 GLU B CA 1
ATOM 7351 C C . GLU B 1 478 ? 43.060 44.516 -5.638 1.00 46.10 501 GLU B C 1
ATOM 7352 O O . GLU B 1 478 ? 43.807 43.542 -5.731 1.00 53.96 501 GLU B O 1
ATOM 7358 N N . PRO B 1 479 ? 41.726 44.405 -5.556 1.00 39.75 502 PRO B N 1
ATOM 7359 C CA . PRO B 1 479 ? 41.018 43.121 -5.507 1.00 40.36 502 PRO B CA 1
ATOM 7360 C C . PRO B 1 479 ? 41.288 42.233 -6.720 1.00 41.29 502 PRO B C 1
ATOM 7361 O O . PRO B 1 479 ? 41.236 42.693 -7.860 1.00 48.82 502 PRO B O 1
ATOM 7365 N N . VAL B 1 480 ? 41.580 40.964 -6.459 1.00 42.84 503 VAL B N 1
ATOM 7366 C CA . VAL B 1 480 ? 41.776 39.979 -7.514 1.00 43.99 503 VAL B CA 1
ATOM 7367 C C . VAL B 1 480 ? 40.885 38.773 -7.258 1.00 51.43 503 VAL B C 1
ATOM 7368 O O . VAL B 1 480 ? 40.931 38.178 -6.182 1.00 57.67 503 VAL B O 1
ATOM 7372 N N . GLY B 1 481 ? 40.067 38.418 -8.243 1.00 44.48 504 GLY B N 1
ATOM 7373 C CA . GLY B 1 481 ? 39.149 37.306 -8.093 1.00 46.91 504 GLY B CA 1
ATOM 7374 C C . GLY B 1 481 ? 39.508 36.106 -8.946 1.00 58.81 504 GLY B C 1
ATOM 7375 O O . GLY B 1 481 ? 40.242 36.220 -9.928 1.00 59.95 504 GLY B O 1
ATOM 7376 N N . ALA B 1 482 ? 38.991 34.945 -8.558 1.00 57.10 505 ALA B N 1
ATOM 7377 C CA . ALA B 1 482 ? 39.170 33.725 -9.331 1.00 51.92 505 ALA B CA 1
ATOM 7378 C C . ALA B 1 482 ? 37.850 33.326 -9.977 1.00 49.89 505 ALA B C 1
ATOM 7379 O O . ALA B 1 482 ? 36.838 33.173 -9.293 1.00 52.84 505 ALA B O 1
ATOM 7381 N N . VAL B 1 483 ? 37.858 33.164 -11.295 1.00 52.93 506 VAL B N 1
ATOM 7382 C CA . VAL B 1 483 ? 36.636 32.845 -12.024 1.00 50.38 506 VAL B CA 1
ATOM 7383 C C . VAL B 1 483 ? 36.649 31.408 -12.534 1.00 52.75 506 VAL B C 1
ATOM 7384 O O . VAL B 1 483 ? 37.579 30.988 -13.223 1.00 54.19 506 VAL B O 1
ATOM 7388 N N . PHE B 1 484 ? 35.603 30.663 -12.189 1.00 53.25 507 PHE B N 1
ATOM 7389 C CA . PHE B 1 484 ? 35.498 29.251 -12.538 1.00 60.84 507 PHE B CA 1
ATOM 7390 C C . PHE B 1 484 ? 34.674 29.052 -13.807 1.00 63.93 507 PHE B C 1
ATOM 7391 O O . PHE B 1 484 ? 33.691 29.754 -14.029 1.00 63.22 507 PHE B O 1
ATOM 7399 N N . VAL B 1 485 ? 35.079 28.093 -14.635 1.00 72.74 508 VAL B N 1
ATOM 7400 C CA . VAL B 1 485 ? 34.311 27.733 -15.824 1.00 66.93 508 VAL B CA 1
ATOM 7401 C C . VAL B 1 485 ? 33.761 26.318 -15.699 1.00 78.84 508 VAL B C 1
ATOM 7402 O O . VAL B 1 485 ? 34.519 25.351 -15.650 1.00 87.52 508 VAL B O 1
ATOM 7406 N N . GLY B 1 486 ? 32.439 26.203 -15.648 1.00 71.43 509 GLY B N 1
ATOM 7407 C CA . GLY B 1 486 ? 31.796 24.910 -15.512 1.00 77.67 509 GLY B CA 1
ATOM 7408 C C . GLY B 1 486 ? 31.293 24.363 -16.833 1.00 78.09 509 GLY B C 1
ATOM 7409 O O . GLY B 1 486 ? 31.441 24.998 -17.876 1.00 72.08 509 GLY B O 1
ATOM 7410 N N . LYS B 1 487 ? 30.699 23.175 -16.784 1.00 75.67 510 LYS B N 1
ATOM 7411 C CA . LYS B 1 487 ? 30.141 22.547 -17.975 1.00 77.87 510 LYS B CA 1
ATOM 7412 C C . LYS B 1 487 ? 28.706 23.010 -18.213 1.00 67.85 510 LYS B C 1
ATOM 7413 O O . LYS B 1 487 ? 28.067 23.553 -17.312 1.00 69.99 510 LYS B O 1
ATOM 7419 N N . GLN B 1 488 ? 28.213 22.792 -19.430 1.00 72.18 511 GLN B N 1
ATOM 7420 C CA . GLN B 1 488 ? 26.900 23.279 -19.851 1.00 68.12 511 GLN B CA 1
ATOM 7421 C C . GLN B 1 488 ? 25.776 22.829 -18.922 1.00 68.13 511 GLN B C 1
ATOM 7422 O O . GLN B 1 488 ? 25.674 21.649 -18.583 1.00 77.37 511 GLN B O 1
ATOM 7424 N N . PHE B 1 489 ? 24.943 23.787 -18.520 1.00 65.66 512 PHE B N 1
ATOM 7425 C CA . PHE B 1 489 ? 23.835 23.549 -17.597 1.00 72.05 512 PHE B CA 1
ATOM 7426 C C . PHE B 1 489 ? 24.313 22.919 -16.291 1.00 76.05 512 PHE B C 1
ATOM 7427 O O . PHE B 1 489 ? 23.583 22.162 -15.651 1.00 82.06 512 PHE B O 1
ATOM 7429 N N . GLY B 1 490 ? 25.542 23.243 -15.900 1.00 81.96 513 GLY B N 1
ATOM 7430 C CA . GLY B 1 490 ? 26.135 22.679 -14.702 1.00 86.36 513 GLY B CA 1
ATOM 7431 C C . GLY B 1 490 ? 26.343 23.704 -13.605 1.00 73.33 513 GLY B C 1
ATOM 7432 O O . GLY B 1 490 ? 27.418 23.779 -13.010 1.00 68.19 513 GLY B O 1
ATOM 7433 N N . GLU B 1 491 ? 25.311 24.497 -13.338 1.00 70.50 514 GLU B N 1
ATOM 7434 C CA . GLU B 1 491 ? 25.365 25.486 -12.270 1.00 71.30 514 GLU B CA 1
ATOM 7435 C C . GLU B 1 491 ? 25.445 24.800 -10.913 1.00 80.84 514 GLU B C 1
ATOM 7436 O O . GLU B 1 491 ? 26.002 25.347 -9.962 1.00 77.00 514 GLU B O 1
ATOM 7442 N N . LYS B 1 492 ? 24.882 23.598 -10.834 1.00 84.74 515 LYS B N 1
ATOM 7443 C CA . LYS B 1 492 ? 24.916 22.811 -9.607 1.00 81.73 515 LYS B CA 1
ATOM 7444 C C . LYS B 1 492 ? 26.345 22.413 -9.256 1.00 81.00 515 LYS B C 1
ATOM 7445 O O . LYS B 1 492 ? 26.723 22.386 -8.086 1.00 80.64 515 LYS B O 1
ATOM 7447 N N . GLU B 1 493 ? 27.135 22.109 -10.280 1.00 78.99 516 GLU B N 1
ATOM 7448 C CA . GLU B 1 493 ? 28.521 21.704 -10.083 1.00 71.41 516 GLU B CA 1
ATOM 7449 C C . GLU B 1 493 ? 29.411 22.897 -9.744 1.00 78.41 516 GLU B C 1
ATOM 7450 O O . GLU B 1 493 ? 30.335 22.780 -8.941 1.00 78.11 516 GLU B O 1
ATOM 7452 N N . LEU B 1 494 ? 29.129 24.042 -10.358 1.00 66.32 517 LEU B N 1
ATOM 7453 C CA . LEU B 1 494 ? 29.927 25.244 -10.136 1.00 63.39 517 LEU B CA 1
ATOM 7454 C C . LEU B 1 494 ? 29.761 25.796 -8.725 1.00 62.24 517 LEU B C 1
ATOM 7455 O O . LEU B 1 494 ? 30.747 26.114 -8.060 1.00 58.28 517 LEU B O 1
ATOM 7460 N N . PHE B 1 495 ? 28.515 25.914 -8.275 1.00 62.02 518 PHE B N 1
ATOM 7461 C CA . PHE B 1 495 ? 28.236 26.421 -6.936 1.00 61.31 518 PHE B CA 1
ATOM 7462 C C . PHE B 1 495 ? 28.865 25.536 -5.866 1.00 77.44 518 PHE B C 1
ATOM 7463 O O . PHE B 1 495 ? 29.332 26.028 -4.841 1.00 76.57 518 PHE B O 1
ATOM 7471 N N . ASN B 1 496 ? 28.876 24.230 -6.112 1.00 79.95 519 ASN B N 1
ATOM 7472 C CA . ASN B 1 496 ? 29.491 23.284 -5.192 1.00 78.14 519 ASN B CA 1
ATOM 7473 C C . ASN B 1 496 ? 31.000 23.498 -5.119 1.00 74.75 519 ASN B C 1
ATOM 7474 O O . ASN B 1 496 ? 31.584 23.531 -4.035 1.00 70.80 519 ASN B O 1
ATOM 7479 N N . ILE B 1 497 ? 31.623 23.644 -6.284 1.00 75.29 520 ILE B N 1
ATOM 7480 C CA . ILE B 1 497 ? 33.052 23.919 -6.369 1.00 72.45 520 ILE B CA 1
ATOM 7481 C C . ILE B 1 497 ? 33.370 25.297 -5.797 1.00 70.49 520 ILE B C 1
ATOM 7482 O O . ILE B 1 497 ? 34.311 25.456 -5.018 1.00 69.46 520 ILE B O 1
ATOM 7487 N N . GLY B 1 498 ? 32.570 26.287 -6.182 1.00 58.50 521 GLY B N 1
ATOM 7488 C CA . GLY B 1 498 ? 32.761 27.651 -5.724 1.00 56.20 521 GLY B CA 1
ATOM 7489 C C . GLY B 1 498 ? 32.620 27.805 -4.222 1.00 73.63 521 GLY B C 1
ATOM 7490 O O . GLY B 1 498 ? 33.346 28.580 -3.601 1.00 69.62 521 GLY B O 1
ATOM 7491 N N . TYR B 1 499 ? 31.684 27.063 -3.637 1.00 68.34 522 TYR B N 1
ATOM 7492 C CA . TYR B 1 499 ? 31.449 27.120 -2.198 1.00 63.29 522 TYR B CA 1
ATOM 7493 C C . TYR B 1 499 ? 32.614 26.511 -1.429 1.00 73.57 522 TYR B C 1
ATOM 7494 O O . TYR B 1 499 ? 33.033 27.039 -0.398 1.00 71.36 522 TYR B O 1
ATOM 7503 N N . ALA B 1 500 ? 33.133 25.398 -1.935 1.00 76.72 523 ALA B N 1
ATOM 7504 C CA . ALA B 1 500 ? 34.250 24.715 -1.295 1.00 84.30 523 ALA B CA 1
ATOM 7505 C C . ALA B 1 500 ? 35.509 25.575 -1.332 1.00 84.93 523 ALA B C 1
ATOM 7506 O O . ALA B 1 500 ? 36.256 25.638 -0.357 1.00 83.21 523 ALA B O 1
ATOM 7508 N N . TYR B 1 501 ? 35.736 26.238 -2.461 1.00 81.62 524 TYR B N 1
ATOM 7509 C CA . TYR B 1 501 ? 36.890 27.118 -2.610 1.00 80.04 524 TYR B CA 1
ATOM 7510 C C . TYR B 1 501 ? 36.741 28.376 -1.762 1.00 80.93 524 TYR B C 1
ATOM 7511 O O . TYR B 1 501 ? 37.728 28.927 -1.275 1.00 82.21 524 TYR B O 1
ATOM 7520 N N . GLU B 1 502 ? 35.503 28.825 -1.586 1.00 79.48 525 GLU B N 1
ATOM 7521 C CA . GLU B 1 502 ? 35.228 30.026 -0.805 1.00 71.21 525 GLU B CA 1
ATOM 7522 C C . GLU B 1 502 ? 35.452 29.797 0.685 1.00 76.50 525 GLU B C 1
ATOM 7523 O O . GLU B 1 502 ? 36.115 30.592 1.352 1.00 84.56 525 GLU B O 1
ATOM 7529 N N . GLN B 1 503 ? 34.895 28.706 1.202 1.00 67.21 526 GLN B N 1
ATOM 7530 C CA . GLN B 1 503 ? 34.974 28.404 2.626 1.00 58.52 526 GLN B CA 1
ATOM 7531 C C . GLN B 1 503 ? 36.376 27.974 3.045 1.00 60.93 526 GLN B C 1
ATOM 7532 O O . GLN B 1 503 ? 36.742 28.086 4.214 1.00 66.69 526 GLN B O 1
ATOM 7538 N N . GLN B 1 504 ? 37.155 27.481 2.088 1.00 60.56 527 GLN B N 1
ATOM 7539 C CA . GLN B 1 504 ? 38.518 27.046 2.369 1.00 62.01 527 GLN B CA 1
ATOM 7540 C C . GLN B 1 504 ? 39.495 28.216 2.326 1.00 74.61 527 GLN B C 1
ATOM 7541 O O . GLN B 1 504 ? 40.525 28.200 3.000 1.00 82.57 527 GLN B O 1
ATOM 7543 N N . SER B 1 505 ? 39.164 29.230 1.534 1.00 84.12 528 SER B N 1
ATOM 7544 C CA . SER B 1 505 ? 40.038 30.386 1.368 1.00 81.10 528 SER B CA 1
ATOM 7545 C C . SER B 1 505 ? 39.635 31.545 2.276 1.00 67.67 528 SER B C 1
ATOM 7546 O O . SER B 1 505 ? 40.465 32.072 3.017 1.00 67.63 528 SER B O 1
ATOM 7549 N N . LYS B 1 506 ? 38.361 31.930 2.211 1.00 59.97 529 LYS B N 1
ATOM 7550 C CA . LYS B 1 506 ? 37.840 33.072 2.963 1.00 58.40 529 LYS B CA 1
ATOM 7551 C C . LYS B 1 506 ? 38.681 34.322 2.724 1.00 65.69 529 LYS B C 1
ATOM 7552 O O . LYS B 1 506 ? 39.109 34.984 3.669 1.00 59.33 529 LYS B O 1
ATOM 7558 N N . ASN B 1 507 ? 38.914 34.635 1.454 1.00 72.24 530 ASN B N 1
ATOM 7559 C CA . ASN B 1 507 ? 39.799 35.733 1.084 1.00 63.73 530 ASN B CA 1
ATOM 7560 C C . ASN B 1 507 ? 39.133 37.102 1.163 1.00 54.21 530 ASN B C 1
ATOM 7561 O O . ASN B 1 507 ? 39.810 38.117 1.328 1.00 54.81 530 ASN B O 1
ATOM 7566 N N . ARG B 1 508 ? 37.809 37.131 1.046 1.00 53.87 531 ARG B N 1
ATOM 7567 C CA . ARG B 1 508 ? 37.088 38.398 1.019 1.00 58.29 531 ARG B CA 1
ATOM 7568 C C . ARG B 1 508 ? 37.121 39.118 2.363 1.00 55.94 531 ARG B C 1
ATOM 7569 O O . ARG B 1 508 ? 36.764 38.552 3.396 1.00 60.97 531 ARG B O 1
ATOM 7577 N N . LYS B 1 509 ? 37.554 40.373 2.332 1.00 52.39 532 LYS B N 1
ATOM 7578 C CA . LYS B 1 509 ? 37.505 41.239 3.501 1.00 48.08 532 LYS B CA 1
ATOM 7579 C C . LYS B 1 509 ? 36.677 42.477 3.173 1.00 61.48 532 LYS B C 1
ATOM 7580 O O . LYS B 1 509 ? 36.892 43.111 2.140 1.00 60.44 532 LYS B O 1
ATOM 7584 N N . PRO B 1 510 ? 35.717 42.817 4.048 1.00 59.26 533 PRO B N 1
ATOM 7585 C CA . PRO B 1 510 ? 34.838 43.974 3.843 1.00 57.58 533 PRO B CA 1
ATOM 7586 C C . PRO B 1 51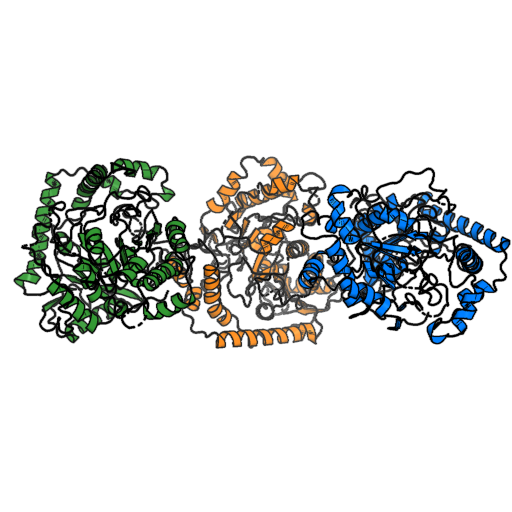0 ? 35.617 45.274 3.671 1.00 55.71 533 PRO B C 1
ATOM 7587 O O . PRO B 1 510 ? 36.539 45.540 4.442 1.00 66.89 533 PRO B O 1
ATOM 7591 N N . PRO B 1 511 ? 35.250 46.077 2.662 1.00 53.18 534 PRO B N 1
ATOM 7592 C CA . PRO B 1 511 ? 35.947 47.333 2.368 1.00 53.75 534 PRO B CA 1
ATOM 7593 C C . PRO B 1 511 ? 35.739 48.382 3.455 1.00 51.19 534 PRO B C 1
ATOM 7594 O O . PRO B 1 511 ? 34.651 48.474 4.022 1.00 53.39 534 PRO B O 1
ATOM 7598 N N . LYS B 1 512 ? 36.780 49.157 3.740 1.00 49.76 535 LYS B N 1
ATOM 7599 C CA . LYS B 1 512 ? 36.693 50.219 4.735 1.00 58.34 535 LYS B CA 1
ATOM 7600 C C . LYS B 1 512 ? 36.174 51.505 4.103 1.00 67.69 535 LYS B C 1
ATOM 7601 O O . LYS B 1 512 ? 36.939 52.279 3.527 1.00 71.33 535 LYS B O 1
ATOM 7605 N N . LEU B 1 513 ? 34.868 51.723 4.211 1.00 70.59 536 LEU B N 1
ATOM 7606 C CA . LEU B 1 513 ? 34.235 52.904 3.637 1.00 64.69 536 LEU B CA 1
ATOM 7607 C C . LEU B 1 513 ? 34.545 54.149 4.461 1.00 72.04 536 LEU B C 1
ATOM 7608 O O . LEU B 1 513 ? 34.617 55.258 3.932 1.00 68.69 536 LEU B O 1
ATOM 7614 N N . PRO C 1 9 ? 15.180 77.875 -29.069 1.00 79.26 32 PRO C N 1
ATOM 7615 C CA . PRO C 1 9 ? 14.165 76.819 -29.027 1.00 73.02 32 PRO C CA 1
ATOM 7616 C C . PRO C 1 9 ? 14.725 75.483 -28.544 1.00 71.92 32 PRO C C 1
ATOM 7617 O O . PRO C 1 9 ? 15.800 75.066 -28.976 1.00 85.20 32 PRO C O 1
ATOM 7621 N N . LYS C 1 10 ? 13.993 74.820 -27.654 1.00 55.37 33 LYS C N 1
ATOM 7622 C CA . LYS C 1 10 ? 14.425 73.539 -27.110 1.00 51.16 33 LYS C CA 1
ATOM 7623 C C . LYS C 1 10 ? 14.318 72.425 -28.149 1.00 52.13 33 LYS C C 1
ATOM 7624 O O . LYS C 1 10 ? 13.823 72.637 -29.257 1.00 52.39 33 LYS C O 1
ATOM 7626 N N . GLU C 1 11 ? 14.786 71.237 -27.780 1.00 40.09 34 GLU C N 1
ATOM 7627 C CA . GLU C 1 11 ? 14.758 70.085 -28.673 1.00 47.07 34 GLU C CA 1
ATOM 7628 C C . GLU C 1 11 ? 13.409 69.372 -28.631 1.00 41.48 34 GLU C C 1
ATOM 7629 O O . GLU C 1 11 ? 12.758 69.326 -27.587 1.00 43.60 34 GLU C O 1
ATOM 7635 N N . PRO C 1 12 ? 12.983 68.819 -29.776 1.00 33.22 35 PRO C N 1
ATOM 7636 C CA . PRO C 1 12 ? 11.744 68.037 -29.830 1.00 37.47 35 PRO C CA 1
ATOM 7637 C C . PRO C 1 12 ? 11.912 66.655 -29.207 1.00 26.54 35 PRO C C 1
ATOM 7638 O O . PRO C 1 12 ? 12.910 65.980 -29.462 1.00 49.55 35 PRO C O 1
ATOM 7642 N N . GLU C 1 13 ? 10.946 66.250 -28.392 1.00 18.68 36 GLU C N 1
ATOM 7643 C CA . GLU C 1 13 ? 10.961 64.931 -27.770 1.00 19.73 36 GLU C CA 1
ATOM 7644 C C . GLU C 1 13 ? 9.760 64.124 -28.245 1.00 31.70 36 GLU C C 1
ATOM 7645 O O . GLU C 1 13 ? 8.797 64.688 -28.758 1.00 39.55 36 GLU C O 1
ATOM 7651 N N . ARG C 1 14 ? 9.809 62.808 -28.078 1.00 33.02 37 ARG C N 1
ATOM 7652 C CA . ARG C 1 14 ? 8.675 61.974 -28.455 1.00 22.02 37 ARG C CA 1
ATOM 7653 C C . ARG C 1 14 ? 7.546 62.104 -27.440 1.00 24.58 37 ARG C C 1
ATOM 7654 O O . ARG C 1 14 ? 7.352 61.234 -26.591 1.00 44.72 37 ARG C O 1
ATOM 7662 N N . ILE C 1 15 ? 6.804 63.201 -27.539 1.00 31.92 38 ILE C N 1
ATOM 7663 C CA . ILE C 1 15 ? 5.674 63.452 -26.655 1.00 36.31 38 ILE C CA 1
ATOM 7664 C C . ILE C 1 15 ? 4.361 63.347 -27.423 1.00 34.59 38 ILE C C 1
ATOM 7665 O O . ILE C 1 15 ? 4.170 64.022 -28.435 1.00 44.14 38 ILE C O 1
ATOM 7670 N N . VAL C 1 16 ? 3.462 62.494 -26.942 1.00 40.34 39 VAL C N 1
ATOM 7671 C CA . VAL C 1 16 ? 2.167 62.300 -27.586 1.00 40.43 39 VAL C CA 1
ATOM 7672 C C . VAL C 1 16 ? 1.027 62.387 -26.573 1.00 37.76 39 VAL C C 1
ATOM 7673 O O . VAL C 1 16 ? 0.970 61.606 -25.624 1.00 43.68 39 VAL C O 1
ATOM 7677 N N . TYR C 1 17 ? 0.125 63.341 -26.784 1.00 49.82 40 TYR C N 1
ATOM 7678 C CA . TYR C 1 17 ? -1.020 63.535 -25.900 1.00 23.92 40 TYR C CA 1
ATOM 7679 C C . TYR C 1 17 ? -2.301 62.982 -26.513 1.00 48.45 40 TYR C C 1
ATOM 7680 O O . TYR C 1 17 ? -2.524 63.118 -27.719 1.00 38.79 40 TYR C O 1
ATOM 7689 N N . ASP C 1 18 ? -3.134 62.369 -25.673 1.00 41.92 41 ASP C N 1
ATOM 7690 C CA . ASP C 1 18 ? -4.482 61.946 -26.052 1.00 42.04 41 ASP C CA 1
ATOM 7691 C C . ASP C 1 18 ? -4.499 61.146 -27.354 1.00 52.25 41 ASP C C 1
ATOM 7692 O O . ASP C 1 18 ? -5.002 61.616 -28.374 1.00 47.56 41 ASP C O 1
ATOM 7697 N N . LYS C 1 19 ? -3.944 59.940 -27.311 1.00 48.38 42 LYS C N 1
ATOM 7698 C CA . LYS C 1 19 ? -3.793 59.124 -28.509 1.00 35.41 42 LYS C CA 1
ATOM 7699 C C . LYS C 1 19 ? -5.134 58.613 -29.031 1.00 44.92 42 LYS C C 1
ATOM 7700 O O . LYS C 1 19 ? -5.325 58.466 -30.239 1.00 44.23 42 LYS C O 1
ATOM 7706 N N . GLU C 1 20 ? -6.064 58.352 -28.117 1.00 51.07 43 GLU C N 1
ATOM 7707 C CA . GLU C 1 20 ? -7.369 57.807 -28.482 1.00 54.10 43 GLU C CA 1
ATOM 7708 C C . GLU C 1 20 ? -8.264 58.846 -29.154 1.00 61.56 43 GLU C C 1
ATOM 7709 O O . GLU C 1 20 ? -9.365 58.531 -29.604 1.00 64.59 43 GLU C O 1
ATOM 7715 N N . ARG C 1 21 ? -7.787 60.084 -29.218 1.00 59.39 44 ARG C N 1
ATOM 7716 C CA . ARG C 1 21 ? -8.504 61.146 -29.909 1.00 40.17 44 ARG C CA 1
ATOM 7717 C C . ARG C 1 21 ? -8.530 60.880 -31.409 1.00 44.91 44 ARG C C 1
ATOM 7718 O O . ARG C 1 21 ? -9.456 61.286 -32.111 1.00 39.74 44 ARG C O 1
ATOM 7726 N N . VAL C 1 22 ? -7.501 60.188 -31.887 1.00 46.67 45 VAL C N 1
ATOM 7727 C CA . VAL C 1 22 ? -7.345 59.910 -33.308 1.00 46.34 45 VAL C CA 1
ATOM 7728 C C . VAL C 1 22 ? -7.655 58.449 -33.625 1.00 54.90 45 VAL C C 1
ATOM 7729 O O . VAL C 1 22 ? -8.330 58.149 -34.611 1.00 52.26 45 VAL C O 1
ATOM 7733 N N . LEU C 1 23 ? -7.173 57.548 -32.776 1.00 59.67 46 LEU C N 1
ATOM 7734 C CA . LEU C 1 23 ? -7.334 56.113 -32.999 1.00 49.98 46 LEU C CA 1
ATOM 7735 C C . LEU C 1 23 ? -8.789 55.655 -32.933 1.00 52.53 46 LEU C C 1
ATOM 7736 O O . LEU C 1 23 ? -9.244 54.895 -33.788 1.00 61.33 46 LEU C O 1
ATOM 7741 N N . GLN C 1 24 ? -9.512 56.113 -31.916 1.00 49.08 47 GLN C N 1
ATOM 7742 C CA . GLN C 1 24 ? -10.893 55.680 -31.708 1.00 60.82 47 GLN C CA 1
ATOM 7743 C C . GLN C 1 24 ? -11.844 56.082 -32.846 1.00 56.67 47 GLN C C 1
ATOM 7744 O O . GLN C 1 24 ? -12.682 55.274 -33.248 1.00 56.31 47 GLN C O 1
ATOM 7750 N N . PRO C 1 25 ? -11.738 57.324 -33.364 1.00 50.71 48 PRO C N 1
ATOM 7751 C CA . PRO C 1 25 ? -12.577 57.611 -34.533 1.00 52.13 48 PRO C CA 1
ATOM 7752 C C . PRO C 1 25 ? -12.218 56.745 -35.738 1.00 60.84 48 PRO C C 1
ATOM 7753 O O . PRO C 1 25 ? -13.092 56.425 -36.541 1.00 66.12 48 PRO C O 1
ATOM 7757 N N . ILE C 1 26 ? -10.947 56.372 -35.854 1.00 58.40 49 ILE C N 1
ATOM 7758 C CA . ILE C 1 26 ? -10.495 55.510 -36.941 1.00 67.25 49 ILE C CA 1
ATOM 7759 C C . ILE C 1 26 ? -10.956 54.070 -36.722 1.00 63.56 49 ILE C C 1
ATOM 7760 O O . ILE C 1 26 ? -11.426 53.411 -37.650 1.00 63.00 49 ILE C O 1
ATOM 7765 N N . HIS C 1 27 ? -10.832 53.593 -35.487 1.00 58.37 50 HIS C N 1
ATOM 7766 C CA . HIS C 1 27 ? -11.230 52.231 -35.141 1.00 71.63 50 HIS C CA 1
ATOM 7767 C C . HIS C 1 27 ? -12.728 52.000 -35.325 1.00 64.89 50 HIS C C 1
ATOM 7768 O O . HIS C 1 27 ? -13.147 50.927 -35.760 1.00 68.47 50 HIS C O 1
ATOM 7775 N N . ASN C 1 28 ? -13.528 53.008 -34.991 1.00 66.10 51 ASN C N 1
ATOM 7776 C CA . ASN C 1 28 ? -14.980 52.898 -35.084 1.00 78.27 51 ASN C CA 1
ATOM 7777 C C . ASN C 1 28 ? -15.466 52.704 -36.516 1.00 77.20 51 ASN C C 1
ATOM 7778 O O . ASN C 1 28 ? -16.397 51.938 -36.764 1.00 80.37 51 ASN C O 1
ATOM 7783 N N . GLN C 1 29 ? -14.831 53.396 -37.456 1.00 66.45 52 GLN C N 1
ATOM 7784 C CA . GLN C 1 29 ? -15.242 53.316 -38.853 1.00 74.11 52 GLN C CA 1
ATOM 7785 C C . GLN C 1 29 ? -14.316 52.412 -39.663 1.00 81.70 52 GLN C C 1
ATOM 7786 O O . GLN C 1 29 ? -14.153 52.596 -40.870 1.00 85.77 52 GLN C O 1
ATOM 7792 N N . LEU C 1 30 ? -13.716 51.434 -38.992 1.00 81.81 53 LEU C N 1
ATOM 7793 C CA . LEU C 1 30 ? -12.896 50.429 -39.662 1.00 84.44 53 LEU C CA 1
ATOM 7794 C C . LEU C 1 30 ? -13.177 49.032 -39.119 1.00 95.17 53 LEU C C 1
ATOM 7795 O O . LEU C 1 30 ? -12.399 48.104 -39.342 1.00 98.64 53 LEU C O 1
ATOM 7800 N N . LYS C 1 31 ? -14.287 48.886 -38.403 1.00 95.12 54 LYS C N 1
ATOM 7801 C CA . LYS C 1 31 ? -14.697 47.579 -37.904 1.00 90.27 54 LYS C CA 1
ATOM 7802 C C . LYS C 1 31 ? -15.223 46.720 -39.047 1.00 103.10 54 LYS C C 1
ATOM 7803 O O . LYS C 1 31 ? -15.011 45.508 -39.076 1.00 103.64 54 LYS C O 1
ATOM 7809 N N . GLY C 1 32 ? -15.906 47.360 -39.989 1.00 118.34 55 GLY C N 1
ATOM 7810 C CA . GLY C 1 32 ? -16.441 46.670 -41.147 1.00 134.53 55 GLY C CA 1
ATOM 7811 C C . GLY C 1 32 ? -15.613 46.915 -42.392 1.00 137.93 55 GLY C C 1
ATOM 7812 O O . GLY C 1 32 ? -16.137 47.323 -43.428 1.00 145.46 55 GLY C O 1
ATOM 7813 N N . ILE C 1 33 ? -14.311 46.668 -42.289 1.00 126.68 56 ILE C N 1
ATOM 7814 C CA . ILE C 1 33 ? -13.408 46.845 -43.419 1.00 110.50 56 ILE C CA 1
ATOM 7815 C C . ILE C 1 33 ? -12.533 45.605 -43.595 1.00 106.00 56 ILE C C 1
ATOM 7816 O O . ILE C 1 33 ? -12.352 44.824 -42.660 1.00 109.54 56 ILE C O 1
ATOM 7821 N N . ASN C 1 34 ? -12.006 45.422 -44.801 1.00 97.95 57 ASN C N 1
ATOM 7822 C CA . ASN C 1 34 ? -11.125 44.297 -45.086 1.00 94.62 57 ASN C CA 1
ATOM 7823 C C . ASN C 1 34 ? -9.695 44.766 -45.324 1.00 98.64 57 ASN C C 1
ATOM 7824 O O . ASN C 1 34 ? -9.427 45.519 -46.259 1.00 88.38 57 ASN C O 1
ATOM 7829 N N . ILE C 1 35 ? -8.780 44.312 -44.472 1.00 105.60 58 ILE C N 1
ATOM 7830 C CA . ILE C 1 35 ? -7.383 44.728 -44.545 1.00 111.32 58 ILE C CA 1
ATOM 7831 C C . ILE C 1 35 ? -6.694 44.224 -45.811 1.00 110.20 58 ILE C C 1
ATOM 7832 O O . ILE C 1 35 ? -5.648 44.741 -46.203 1.00 110.78 58 ILE C O 1
ATOM 7837 N N . GLU C 1 36 ? -7.282 43.212 -46.441 1.00 107.86 59 GLU C N 1
ATOM 7838 C CA . GLU C 1 36 ? -6.730 42.647 -47.666 1.00 102.93 59 GLU C CA 1
ATOM 7839 C C . GLU C 1 36 ? -6.723 43.674 -48.793 1.00 95.93 59 GLU C C 1
ATOM 7840 O O . GLU C 1 36 ? -5.678 43.960 -49.375 1.00 94.06 59 GLU C O 1
ATOM 7842 N N . ASN C 1 37 ? -7.893 44.230 -49.090 1.00 96.09 60 ASN C N 1
ATOM 7843 C CA . ASN C 1 37 ? -8.026 45.216 -50.156 1.00 99.25 60 ASN C CA 1
ATOM 7844 C C . ASN C 1 37 ? -7.326 46.529 -49.817 1.00 106.95 60 ASN C C 1
ATOM 7845 O O . ASN C 1 37 ? -6.868 47.246 -50.707 1.00 111.79 60 ASN C O 1
ATOM 7850 N N . VAL C 1 38 ? -7.246 46.836 -48.526 1.00 100.83 61 VAL C N 1
ATOM 7851 C CA . VAL C 1 38 ? -6.606 48.063 -48.065 1.00 87.89 61 VAL C CA 1
ATOM 7852 C C . VAL C 1 38 ? -5.110 48.060 -48.368 1.00 86.37 61 VAL C C 1
ATOM 7853 O O . VAL C 1 38 ? -4.588 49.007 -48.955 1.00 89.27 61 VAL C O 1
ATOM 7857 N N . LYS C 1 39 ? -4.430 46.988 -47.972 1.00 81.78 62 LYS C N 1
ATOM 7858 C CA . LYS C 1 39 ? -2.990 46.868 -48.186 1.00 81.45 62 LYS C CA 1
ATOM 7859 C C . LYS C 1 39 ? -2.632 46.817 -49.669 1.00 86.33 62 LYS C C 1
ATOM 7860 O O . LYS C 1 39 ? -1.581 47.310 -50.078 1.00 82.45 62 LYS C O 1
ATOM 7866 N N . ILE C 1 40 ? -3.508 46.218 -50.469 1.00 94.84 63 ILE C N 1
ATOM 7867 C CA . ILE C 1 40 ? -3.276 46.106 -51.906 1.00 101.59 63 ILE C CA 1
ATOM 7868 C C . ILE C 1 40 ? -3.397 47.462 -52.594 1.00 98.58 63 ILE C C 1
ATOM 7869 O O . ILE C 1 40 ? -2.508 47.872 -53.341 1.00 109.54 63 ILE C O 1
ATOM 7874 N N . LYS C 1 41 ? -4.499 48.156 -52.332 1.00 88.15 64 LYS C N 1
ATOM 7875 C CA . LYS C 1 41 ? -4.754 49.453 -52.949 1.00 86.23 64 LYS C CA 1
ATOM 7876 C C . LYS C 1 41 ? -3.829 50.535 -52.396 1.00 87.29 64 LYS C C 1
ATOM 7877 O O . LYS C 1 41 ? -3.671 51.595 -53.001 1.00 80.13 64 LYS C O 1
ATOM 7879 N N . GLU C 1 42 ? -3.220 50.260 -51.246 1.00 82.73 65 GLU C N 1
ATOM 7880 C CA . GLU C 1 42 ? -2.310 51.209 -50.613 1.00 77.52 65 GLU C CA 1
ATOM 7881 C C . GLU C 1 42 ? -1.066 51.441 -51.463 1.00 78.83 65 GLU C C 1
ATOM 7882 O O . GLU C 1 42 ? -0.604 52.572 -51.606 1.00 79.88 65 GLU C O 1
ATOM 7888 N N . LYS C 1 43 ? -0.534 50.362 -52.030 1.00 82.06 66 LYS C N 1
ATOM 7889 C CA . LYS C 1 43 ? 0.677 50.434 -52.841 1.00 83.96 66 LYS C CA 1
ATOM 7890 C C . LYS C 1 43 ? 0.457 51.226 -54.128 1.00 89.36 66 LYS C C 1
ATOM 7891 O O . LYS C 1 43 ? 1.413 51.654 -54.774 1.00 80.97 66 LYS C O 1
ATOM 7894 N N . GLU C 1 44 ? -0.806 51.419 -54.493 1.00 96.34 67 GLU C N 1
ATOM 7895 C CA . GLU C 1 44 ? -1.151 52.131 -55.716 1.00 102.61 67 GLU C CA 1
ATOM 7896 C C . GLU C 1 44 ? -1.488 53.593 -55.429 1.00 95.15 67 GLU C C 1
ATOM 7897 O O . GLU C 1 44 ? -1.406 54.444 -56.315 1.00 106.21 67 GLU C O 1
ATOM 7903 N N . VAL C 1 45 ? -1.861 53.875 -54.185 1.00 79.95 68 VAL C N 1
ATOM 7904 C CA . VAL C 1 45 ? -2.280 55.216 -53.786 1.00 78.09 68 VAL C CA 1
ATOM 7905 C C . VAL C 1 45 ? -1.103 56.081 -53.337 1.00 66.85 68 VAL C C 1
ATOM 7906 O O . VAL C 1 45 ? -1.025 57.262 -53.680 1.00 65.18 68 VAL C O 1
ATOM 7910 N N . VAL C 1 46 ? -0.189 55.484 -52.577 1.00 66.20 69 VAL C N 1
ATOM 7911 C CA . VAL C 1 46 ? 0.963 56.199 -52.032 1.00 64.99 69 VAL C CA 1
ATOM 7912 C C . VAL C 1 46 ? 1.783 56.897 -53.119 1.00 64.61 69 VAL C C 1
ATOM 7913 O O . VAL C 1 46 ? 2.110 56.297 -54.144 1.00 76.13 69 VAL C O 1
ATOM 7917 N N . ASN C 1 47 ? 2.074 58.177 -52.885 1.00 71.66 70 ASN C N 1
ATOM 7918 C CA . ASN C 1 47 ? 2.890 59.015 -53.768 1.00 72.00 70 ASN C CA 1
ATOM 7919 C C . ASN C 1 47 ? 2.218 59.323 -55.108 1.00 63.31 70 ASN C C 1
ATOM 7920 O O . ASN C 1 47 ? 2.809 59.972 -55.971 1.00 63.98 70 ASN C O 1
ATOM 7925 N N . ALA C 1 48 ? 0.979 58.873 -55.277 1.00 64.76 71 ALA C N 1
ATOM 7926 C CA . ALA C 1 48 ? 0.233 59.157 -56.498 1.00 69.25 71 ALA C CA 1
ATOM 7927 C C . ALA C 1 48 ? -0.439 60.525 -56.415 1.00 67.72 71 ALA C C 1
ATOM 7928 O O . ALA C 1 48 ? -0.894 60.938 -55.348 1.00 72.78 71 ALA C O 1
ATOM 7930 N N . THR C 1 49 ? -0.496 61.224 -57.543 1.00 73.66 72 THR C N 1
ATOM 7931 C CA . THR C 1 49 ? -1.111 62.545 -57.591 1.00 73.09 72 THR C CA 1
ATOM 7932 C C . THR C 1 49 ? -2.632 62.441 -57.565 1.00 72.76 72 THR C C 1
ATOM 7933 O O . THR C 1 49 ? -3.187 61.343 -57.614 1.00 76.24 72 THR C O 1
ATOM 7937 N N . VAL C 1 50 ? -3.300 63.588 -57.487 1.00 75.31 73 VAL C N 1
ATOM 7938 C CA . VAL C 1 50 ? -4.757 63.629 -57.443 1.00 72.44 73 VAL C CA 1
ATOM 7939 C C . VAL C 1 50 ? -5.360 63.150 -58.760 1.00 76.92 73 VAL C C 1
ATOM 7940 O O . VAL C 1 50 ? -6.351 62.417 -58.771 1.00 78.93 73 VAL C O 1
ATOM 7944 N N . ASP C 1 51 ? -4.749 63.558 -59.868 1.00 79.23 74 ASP C N 1
ATOM 7945 C CA . ASP C 1 51 ? -5.216 63.170 -61.195 1.00 86.71 74 ASP C CA 1
ATOM 7946 C C . ASP C 1 51 ? -5.137 61.660 -61.398 1.00 83.77 74 ASP C C 1
ATOM 7947 O O . ASP C 1 51 ? -5.944 61.079 -62.124 1.00 91.44 74 ASP C O 1
ATOM 7952 N N . GLU C 1 52 ? -4.159 61.030 -60.754 1.00 76.37 75 GLU C N 1
ATOM 7953 C CA . GLU C 1 52 ? -3.991 59.585 -60.846 1.00 82.00 75 GLU C CA 1
ATOM 7954 C C . GLU C 1 52 ? -5.018 58.856 -59.986 1.00 81.72 75 GLU C C 1
ATOM 7955 O O . GLU C 1 52 ? -5.529 57.806 -60.372 1.00 88.84 75 GLU C O 1
ATOM 7961 N N . LEU C 1 53 ? -5.314 59.421 -58.818 1.00 86.71 76 LEU C N 1
ATOM 7962 C CA . LEU C 1 53 ? -6.303 58.843 -57.914 1.00 80.85 76 LEU C CA 1
ATOM 7963 C C . LEU C 1 53 ? -7.689 58.846 -58.547 1.00 78.44 76 LEU C C 1
ATOM 7964 O O . LEU C 1 53 ? -8.453 57.892 -58.398 1.00 78.79 76 LEU C O 1
ATOM 7969 N N . GLN C 1 54 ? -8.008 59.925 -59.255 1.00 76.81 77 GLN C N 1
ATOM 7970 C CA . GLN C 1 54 ? -9.279 60.029 -59.960 1.00 79.35 77 GLN C CA 1
ATOM 7971 C C . GLN C 1 54 ? -9.305 59.087 -61.158 1.00 93.70 77 GLN C C 1
ATOM 7972 O O . GLN C 1 54 ? -10.369 58.660 -61.602 1.00 86.41 77 GLN C O 1
ATOM 7978 N N . LYS C 1 55 ? -8.123 58.767 -61.675 1.00 93.19 78 LYS C N 1
ATOM 7979 C CA . LYS C 1 55 ? -8.000 57.877 -62.821 1.00 88.60 78 LYS C CA 1
ATOM 7980 C C . LYS C 1 55 ? -8.080 56.417 -62.384 1.00 90.32 78 LYS C C 1
ATOM 7981 O O . LYS C 1 55 ? -8.547 55.557 -63.132 1.00 94.20 78 LYS C O 1
ATOM 7995 N N . ILE C 1 57 ? -9.949 55.275 -60.031 1.00 90.60 80 ILE C N 1
ATOM 7996 C CA . ILE C 1 57 ? -11.318 54.949 -59.654 1.00 95.58 80 ILE C CA 1
ATOM 7997 C C . ILE C 1 57 ? -12.251 54.984 -60.861 1.00 102.54 80 ILE C C 1
ATOM 7998 O O . ILE C 1 57 ? -13.415 54.592 -60.769 1.00 102.99 80 ILE C O 1
ATOM 8003 N N . ASP C 1 58 ? -11.734 55.455 -61.992 1.00 109.40 81 ASP C N 1
ATOM 8004 C CA . ASP C 1 58 ? -12.484 55.433 -63.243 1.00 108.29 81 ASP C CA 1
ATOM 8005 C C . ASP C 1 58 ? -12.323 54.084 -63.932 1.00 102.70 81 ASP C C 1
ATOM 8006 O O . ASP C 1 58 ? -13.304 53.459 -64.335 1.00 106.40 81 ASP C O 1
ATOM 8011 N N . ASP C 1 59 ? -11.077 53.640 -64.060 1.00 102.71 82 ASP C N 1
ATOM 8012 C CA . ASP C 1 59 ? -10.780 52.357 -64.683 1.00 112.90 82 ASP C CA 1
ATOM 8013 C C . ASP C 1 59 ? -10.499 51.289 -63.631 1.00 116.06 82 ASP C C 1
ATOM 8014 O O . ASP C 1 59 ? -10.627 51.537 -62.431 1.00 112.70 82 ASP C O 1
ATOM 8016 N N . LEU C 1 62 ? -10.400 51.241 -57.584 1.00 92.99 85 LEU C N 1
ATOM 8017 C CA . LEU C 1 62 ? -10.734 51.630 -56.219 1.00 98.01 85 LEU C CA 1
ATOM 8018 C C . LEU C 1 62 ? -11.859 52.660 -56.196 1.00 95.67 85 LEU C C 1
ATOM 8019 O O . LEU C 1 62 ? -12.504 52.912 -57.213 1.00 102.17 85 LEU C O 1
ATOM 8021 N N . SER C 1 63 ? -12.088 53.250 -55.028 1.00 85.19 86 SER C N 1
ATOM 8022 C CA . SER C 1 63 ? -13.115 54.274 -54.871 1.00 86.10 86 SER C CA 1
ATOM 8023 C C . SER C 1 63 ? -12.746 55.236 -53.748 1.00 88.28 86 SER C C 1
ATOM 8024 O O . SER C 1 63 ? -11.668 55.135 -53.163 1.00 85.81 86 SER C O 1
ATOM 8027 N N . TYR C 1 64 ? -13.645 56.168 -53.451 1.00 82.69 87 TYR C N 1
ATOM 8028 C CA . TYR C 1 64 ? -13.425 57.129 -52.376 1.00 76.64 87 TYR C CA 1
ATOM 8029 C C . TYR C 1 64 ? -13.486 56.447 -51.014 1.00 73.40 87 TYR C C 1
ATOM 8030 O O . TYR C 1 64 ? -12.771 56.827 -50.087 1.00 77.86 87 TYR C O 1
ATOM 8039 N N . GLU C 1 65 ? -14.345 55.439 -50.903 1.00 76.44 88 GLU C N 1
ATOM 8040 C CA . GLU C 1 65 ? -14.499 54.693 -49.660 1.00 76.31 88 GLU C CA 1
ATOM 8041 C C . GLU C 1 65 ? -13.233 53.910 -49.329 1.00 89.47 88 GLU C C 1
ATOM 8042 O O . GLU C 1 65 ? -12.834 53.818 -48.171 1.00 87.18 88 GLU C O 1
ATOM 8044 N N . GLU C 1 66 ? -12.604 53.345 -50.354 1.00 94.15 89 GLU C N 1
ATOM 8045 C CA . GLU C 1 66 ? -11.367 52.598 -50.165 1.00 87.40 89 GLU C CA 1
ATOM 8046 C C . GLU C 1 66 ? -10.200 53.549 -49.927 1.00 86.59 89 GLU C C 1
ATOM 8047 O O . GLU C 1 66 ? -9.345 53.298 -49.078 1.00 83.31 89 GLU C O 1
ATOM 8053 N N . LEU C 1 67 ? -10.178 54.642 -50.684 1.00 80.82 90 LEU C N 1
ATOM 8054 C CA . LEU C 1 67 ? -9.124 55.646 -50.581 1.00 68.95 90 LEU C CA 1
ATOM 8055 C C . LEU C 1 67 ? -9.063 56.266 -49.190 1.00 78.00 90 LEU C C 1
ATOM 8056 O O . LEU C 1 67 ? -7.996 56.349 -48.582 1.00 75.34 90 LEU C O 1
ATOM 8061 N N . THR C 1 68 ? -10.216 56.702 -48.695 1.00 73.76 91 THR C N 1
ATOM 8062 C CA . THR C 1 68 ? -10.302 57.321 -47.380 1.00 64.60 91 THR C CA 1
ATOM 8063 C C . THR C 1 68 ? -9.962 56.306 -46.289 1.00 67.62 91 THR C C 1
ATOM 8064 O O . THR C 1 68 ? -9.389 56.656 -45.257 1.00 68.97 91 THR C O 1
ATOM 8068 N N . SER C 1 69 ? -10.304 55.044 -46.533 1.00 75.51 92 SER C N 1
ATOM 8069 C CA . SER C 1 69 ? -10.014 53.972 -45.586 1.00 77.44 92 SER C CA 1
ATOM 8070 C C . SER C 1 69 ? -8.513 53.721 -45.468 1.00 74.68 92 SER C C 1
ATOM 8071 O O . SER C 1 69 ? -8.013 53.403 -44.389 1.00 63.62 92 SER C O 1
ATOM 8073 N N . ILE C 1 70 ? -7.803 53.862 -46.584 1.00 81.11 93 ILE C N 1
ATOM 8074 C CA . ILE C 1 70 ? -6.355 53.682 -46.603 1.00 85.09 93 ILE C CA 1
ATOM 8075 C C . ILE C 1 70 ? -5.660 54.727 -45.737 1.00 76.81 93 ILE C C 1
ATOM 8076 O O . ILE C 1 70 ? -4.803 54.398 -44.917 1.00 76.47 93 ILE C O 1
ATOM 8081 N N . TYR C 1 71 ? -6.042 55.986 -45.921 1.00 68.03 94 TYR C N 1
ATOM 8082 C CA . TYR C 1 71 ? -5.456 57.086 -45.166 1.00 59.68 94 TYR C CA 1
ATOM 8083 C C . TYR C 1 71 ? -5.679 56.927 -43.666 1.00 56.70 94 TYR C C 1
ATOM 8084 O O . TYR C 1 71 ? -4.775 57.173 -42.870 1.00 58.88 94 TYR C O 1
ATOM 8093 N N . LEU C 1 72 ? -6.883 56.510 -43.288 1.00 54.43 95 LEU C N 1
ATOM 8094 C CA . LEU C 1 72 ? -7.198 56.271 -41.885 1.00 53.61 95 LEU C CA 1
ATOM 8095 C C . LEU C 1 72 ? -6.350 55.133 -41.328 1.00 57.66 95 LEU C C 1
ATOM 8096 O O . LEU C 1 72 ? -5.913 55.176 -40.178 1.00 66.46 95 LEU C O 1
ATOM 8101 N N . PHE C 1 73 ? -6.117 54.119 -42.154 1.00 57.33 96 PHE C N 1
ATOM 8102 C CA . PHE C 1 73 ? -5.313 52.972 -41.748 1.00 67.53 96 PHE C CA 1
ATOM 8103 C C . PHE C 1 73 ? -3.843 53.354 -41.607 1.00 70.93 96 PHE C C 1
ATOM 8104 O O . PHE C 1 73 ? -3.142 52.842 -40.734 1.00 70.95 96 PHE C O 1
ATOM 8112 N N . ARG C 1 74 ? -3.382 54.257 -42.467 1.00 54.90 97 ARG C N 1
ATOM 8113 C CA . ARG C 1 74 ? -1.999 54.714 -42.420 1.00 52.78 97 ARG C CA 1
ATOM 8114 C C . ARG C 1 74 ? -1.755 55.608 -41.209 1.00 52.96 97 ARG C C 1
ATOM 8115 O O . ARG C 1 74 ? -0.718 55.509 -40.556 1.00 56.90 97 ARG C O 1
ATOM 8123 N N . ILE C 1 75 ? -2.716 56.480 -40.915 1.00 55.48 98 ILE C N 1
ATOM 8124 C CA . ILE C 1 75 ? -2.630 57.354 -39.748 1.00 51.96 98 ILE C CA 1
ATOM 8125 C C . ILE C 1 75 ? -2.614 56.526 -38.466 1.00 49.05 98 ILE C C 1
ATOM 8126 O O . ILE C 1 75 ? -1.860 56.814 -37.536 1.00 59.14 98 ILE C O 1
ATOM 8131 N N . GLN C 1 76 ? -3.440 55.487 -38.431 1.00 53.94 99 GLN C N 1
ATOM 8132 C CA . GLN C 1 76 ? -3.511 54.601 -37.276 1.00 58.67 99 GLN C CA 1
ATOM 8133 C C . GLN C 1 76 ? -2.211 53.825 -37.080 1.00 59.50 99 GLN C C 1
ATOM 8134 O O . GLN C 1 76 ? -1.804 53.552 -35.950 1.00 63.21 99 GLN C O 1
ATOM 8140 N N . GLU C 1 77 ? -1.552 53.488 -38.184 1.00 50.51 100 GLU C N 1
ATOM 8141 C CA . GLU C 1 77 ? -0.397 52.599 -38.138 1.00 51.73 100 GLU C CA 1
ATOM 8142 C C . GLU C 1 77 ? 0.942 53.336 -38.168 1.00 55.33 100 GLU C C 1
ATOM 8143 O O . GLU C 1 77 ? 1.968 52.777 -37.781 1.00 57.93 100 GLU C O 1
ATOM 8149 N N . HIS C 1 78 ? 0.935 54.586 -38.621 1.00 58.56 101 HIS C N 1
ATOM 8150 C CA . HIS C 1 78 ? 2.184 55.327 -38.788 1.00 49.94 101 HIS C CA 1
ATOM 8151 C C . HIS C 1 78 ? 2.226 56.642 -38.013 1.00 53.40 101 HIS C C 1
ATOM 8152 O O . HIS C 1 78 ? 3.294 57.072 -37.577 1.00 49.17 101 HIS C O 1
ATOM 8159 N N . ASP C 1 79 ? 1.073 57.281 -37.839 1.00 40.29 102 ASP C N 1
ATOM 8160 C CA . ASP C 1 79 ? 1.030 58.584 -37.181 1.00 37.17 102 ASP C CA 1
ATOM 8161 C C . ASP C 1 79 ? 0.872 58.462 -35.668 1.00 38.03 102 ASP C C 1
ATOM 8162 O O . ASP C 1 79 ? 1.541 59.164 -34.910 1.00 46.86 102 ASP C O 1
ATOM 8167 N N . GLN C 1 80 ? -0.017 57.576 -35.232 1.00 46.36 103 GLN C N 1
ATOM 8168 C CA . GLN C 1 80 ? -0.259 57.377 -33.807 1.00 37.47 103 GLN C CA 1
ATOM 8169 C C . GLN C 1 80 ? 0.366 56.075 -33.317 1.00 44.60 103 GLN C C 1
ATOM 8170 O O . GLN C 1 80 ? 0.363 55.781 -32.122 1.00 48.97 103 GLN C O 1
ATOM 8176 N N . ASN C 1 81 ? 0.900 55.296 -34.250 1.00 51.79 104 ASN C N 1
ATOM 8177 C CA . ASN C 1 81 ? 1.611 54.069 -33.913 1.00 50.25 104 ASN C CA 1
ATOM 8178 C C . ASN C 1 81 ? 2.825 53.879 -34.811 1.00 47.75 104 ASN C C 1
ATOM 8179 O O . ASN C 1 81 ? 3.066 54.679 -35.715 1.00 42.62 104 ASN C O 1
ATOM 8184 N N . GLY C 1 82 ? 3.586 52.819 -34.561 1.00 45.85 105 GLY C N 1
ATOM 8185 C CA . GLY C 1 82 ? 4.800 52.564 -35.311 1.00 49.35 105 GLY C CA 1
ATOM 8186 C C . GLY C 1 82 ? 5.827 53.656 -35.084 1.00 51.35 105 GLY C C 1
ATOM 8187 O O . GLY C 1 82 ? 6.298 53.852 -33.964 1.00 45.67 105 GLY C O 1
ATOM 8188 N N . ILE C 1 83 ? 6.166 54.376 -36.149 1.00 42.57 106 ILE C N 1
ATOM 8189 C CA . ILE C 1 83 ? 7.133 55.463 -36.058 1.00 46.01 106 ILE C CA 1
ATOM 8190 C C . ILE C 1 83 ? 6.520 56.654 -35.320 1.00 44.12 106 ILE C C 1
ATOM 8191 O O . ILE C 1 83 ? 7.239 57.506 -34.794 1.00 34.38 106 ILE C O 1
ATOM 8196 N N . THR C 1 84 ? 5.188 56.691 -35.283 1.00 41.96 107 THR C N 1
ATOM 8197 C CA . THR C 1 84 ? 4.427 57.682 -34.521 1.00 34.68 107 THR C CA 1
ATOM 8198 C C . THR C 1 84 ? 4.862 59.118 -34.809 1.00 33.75 107 THR C C 1
ATOM 8199 O O . THR C 1 84 ? 5.525 59.753 -33.988 1.00 42.83 107 THR C O 1
ATOM 8203 N N . LEU C 1 85 ? 4.486 59.624 -35.979 1.00 32.39 108 LEU C N 1
ATOM 8204 C CA . LEU C 1 85 ? 4.849 60.980 -36.376 1.00 35.83 108 LEU C CA 1
ATOM 8205 C C . LEU C 1 85 ? 4.054 62.017 -35.591 1.00 36.11 108 LEU C C 1
ATOM 8206 O O . LEU C 1 85 ? 4.514 63.144 -35.398 1.00 41.44 108 LEU C O 1
ATOM 8211 N N . ASN C 1 86 ? 2.862 61.622 -35.148 1.00 29.04 109 ASN C N 1
ATOM 8212 C CA . ASN C 1 86 ? 1.990 62.481 -34.349 1.00 30.89 109 ASN C CA 1
ATOM 8213 C C . ASN C 1 86 ? 1.719 63.821 -35.028 1.00 38.60 109 ASN C C 1
ATOM 8214 O O . ASN C 1 86 ? 1.985 64.881 -34.462 1.00 27.70 109 ASN C O 1
ATOM 8219 N N . SER C 1 87 ? 1.191 63.765 -36.246 1.00 37.36 110 SER C N 1
ATOM 8220 C CA . SER C 1 87 ? 0.943 64.973 -37.024 1.00 27.21 110 SER C CA 1
ATOM 8221 C C . SER C 1 87 ? -0.547 65.247 -37.193 1.00 39.83 110 SER C C 1
ATOM 8222 O O . SER C 1 87 ? -0.936 66.243 -37.802 1.00 40.84 110 SER C O 1
ATOM 8225 N N . VAL C 1 88 ? -1.375 64.359 -36.652 1.00 33.60 111 VAL C N 1
ATOM 8226 C CA . VAL C 1 88 ? -2.821 64.500 -36.760 1.00 36.50 111 VAL C CA 1
ATOM 8227 C C . VAL C 1 88 ? -3.451 64.780 -35.398 1.00 34.43 111 VAL C C 1
ATOM 8228 O O . VAL C 1 88 ? -3.169 64.087 -34.420 1.00 42.96 111 VAL C O 1
ATOM 8232 N N . THR C 1 89 ? -4.301 65.800 -35.339 1.00 29.58 112 THR C N 1
ATOM 8233 C CA . THR C 1 89 ? -4.989 66.151 -34.101 1.00 34.76 112 THR C CA 1
ATOM 8234 C C . THR C 1 89 ? -6.416 65.616 -34.083 1.00 40.55 112 THR C C 1
ATOM 8235 O O . THR C 1 89 ? -6.892 65.132 -33.057 1.00 48.56 112 THR C O 1
ATOM 8239 N N . GLU C 1 90 ? -7.096 65.710 -35.221 1.00 37.38 113 GLU C N 1
ATOM 8240 C CA . GLU C 1 90 ? -8.492 65.298 -35.304 1.00 34.76 113 GLU C CA 1
ATOM 8241 C C . GLU C 1 90 ? -8.762 64.405 -36.509 1.00 37.11 113 GLU C C 1
ATOM 8242 O O . GLU C 1 90 ? -8.104 64.519 -37.542 1.00 36.95 113 GLU C O 1
ATOM 8248 N N . ILE C 1 91 ? -9.738 63.515 -36.362 1.00 46.19 114 ILE C N 1
ATOM 8249 C CA . ILE C 1 91 ? -10.190 62.667 -37.458 1.00 51.60 114 ILE C CA 1
ATOM 8250 C C . ILE C 1 91 ? -11.705 62.745 -37.584 1.00 55.67 114 ILE C C 1
ATOM 8251 O O . ILE C 1 91 ? -12.424 62.525 -36.610 1.00 65.68 114 ILE C O 1
ATOM 8256 N N . ASN C 1 92 ? -12.182 63.069 -38.782 1.00 54.40 115 ASN C N 1
ATOM 8257 C CA . ASN C 1 92 ? -13.614 63.119 -39.052 1.00 63.35 115 ASN C CA 1
ATOM 8258 C C . ASN C 1 92 ? -14.254 61.752 -38.834 1.00 70.33 115 ASN C C 1
ATOM 8259 O O . ASN C 1 92 ? -13.939 60.796 -39.543 1.00 79.47 115 ASN C O 1
ATOM 8264 N N . PRO C 1 93 ? -15.153 61.653 -37.843 1.00 71.53 116 PRO C N 1
ATOM 8265 C CA . PRO C 1 93 ? -15.846 60.390 -37.571 1.00 72.31 116 PRO C CA 1
ATOM 8266 C C . PRO C 1 93 ? -16.824 60.028 -38.683 1.00 57.95 116 PRO C C 1
ATOM 8267 O O . PRO C 1 93 ? -17.195 58.864 -38.823 1.00 63.52 116 PRO C O 1
ATOM 8271 N N . ASN C 1 94 ? -17.229 61.024 -39.464 1.00 57.73 117 ASN C N 1
ATOM 8272 C CA . ASN C 1 94 ? -18.154 60.809 -40.569 1.00 65.66 117 ASN C CA 1
ATOM 8273 C C . ASN C 1 94 ? -17.430 60.731 -41.908 1.00 68.66 117 ASN C C 1
ATOM 8274 O O . ASN C 1 94 ? -18.041 60.902 -42.962 1.00 68.47 117 ASN C O 1
ATOM 8279 N N . ALA C 1 95 ? -16.126 60.472 -41.860 1.00 64.34 118 ALA C N 1
ATOM 8280 C CA . ALA C 1 95 ? -15.304 60.420 -43.065 1.00 70.30 118 ALA C CA 1
ATOM 8281 C C . ALA C 1 95 ? -15.765 59.325 -44.021 1.00 74.48 118 ALA C C 1
ATOM 8282 O O . ALA C 1 95 ? -15.828 59.534 -45.232 1.00 74.07 118 ALA C O 1
ATOM 8292 N N . GLU C 1 97 ? -18.745 57.981 -44.046 1.00 71.78 120 GLU C N 1
ATOM 8293 C CA . GLU C 1 97 ? -20.123 58.251 -44.436 1.00 72.47 120 GLU C CA 1
ATOM 8294 C C . GLU C 1 97 ? -20.171 59.289 -45.553 1.00 79.19 120 GLU C C 1
ATOM 8295 O O . GLU C 1 97 ? -21.051 59.250 -46.412 1.00 89.84 120 GLU C O 1
ATOM 8301 N N . GLU C 1 98 ? -19.219 60.217 -45.535 1.00 75.16 121 GLU C N 1
ATOM 8302 C CA . GLU C 1 98 ? -19.126 61.239 -46.570 1.00 77.28 121 GLU C CA 1
ATOM 8303 C C . GLU C 1 98 ? -18.405 60.698 -47.800 1.00 74.97 121 GLU C C 1
ATOM 8304 O O . GLU C 1 98 ? -18.522 61.252 -48.893 1.00 71.86 121 GLU C O 1
ATOM 8310 N N . ALA C 1 99 ? -17.661 59.613 -47.614 1.00 69.33 122 ALA C N 1
ATOM 8311 C CA . ALA C 1 99 ? -16.930 58.988 -48.711 1.00 79.68 122 ALA C CA 1
ATOM 8312 C C . ALA C 1 99 ? -17.842 58.084 -49.534 1.00 91.11 122 ALA C C 1
ATOM 8313 O O . ALA C 1 99 ? -17.816 58.118 -50.765 1.00 76.56 122 ALA C O 1
ATOM 8315 N N . ARG C 1 100 ? -18.645 57.275 -48.849 1.00 96.88 123 ARG C N 1
ATOM 8316 C CA . ARG C 1 100 ? -19.578 56.378 -49.520 1.00 92.50 123 ARG C CA 1
ATOM 8317 C C . ARG C 1 100 ? -20.691 57.161 -50.207 1.00 97.71 123 ARG C C 1
ATOM 8318 O O . ARG C 1 100 ? -21.168 56.773 -51.273 1.00 110.12 123 ARG C O 1
ATOM 8326 N N . LYS C 1 101 ? -21.098 58.266 -49.590 1.00 92.84 124 LYS C N 1
ATOM 8327 C CA . LYS C 1 101 ? -22.114 59.136 -50.172 1.00 91.30 124 LYS C CA 1
ATOM 8328 C C . LYS C 1 101 ? -21.546 59.898 -51.363 1.00 93.86 124 LYS C C 1
ATOM 8329 O O . LYS C 1 101 ? -22.290 60.408 -52.201 1.00 99.46 124 LYS C O 1
ATOM 8331 N N . LEU C 1 102 ? -20.220 59.974 -51.429 1.00 87.71 125 LEU C N 1
ATOM 8332 C CA . LEU C 1 102 ? -19.542 60.609 -52.551 1.00 81.89 125 LEU C CA 1
ATOM 8333 C C . LEU C 1 102 ? -19.417 59.636 -53.717 1.00 81.71 125 LEU C C 1
ATOM 8334 O O . LEU C 1 102 ? -19.317 60.046 -54.871 1.00 83.10 125 LEU C O 1
ATOM 8336 N N . ASP C 1 103 ? -19.422 58.343 -53.406 1.00 83.08 126 ASP C N 1
ATOM 8337 C CA . ASP C 1 103 ? -19.366 57.308 -54.432 1.00 91.50 126 ASP C CA 1
ATOM 8338 C C . ASP C 1 103 ? -20.733 57.104 -55.077 1.00 104.71 126 ASP C C 1
ATOM 8339 O O . ASP C 1 103 ? -20.830 56.820 -56.270 1.00 107.40 126 ASP C O 1
ATOM 8344 N N . GLN C 1 104 ? -21.785 57.253 -54.278 1.00 103.55 127 GLN C N 1
ATOM 8345 C CA . GLN C 1 104 ? -23.149 57.078 -54.763 1.00 109.57 127 GLN C CA 1
ATOM 8346 C C . GLN C 1 104 ? -23.557 58.206 -55.705 1.00 115.19 127 GLN C C 1
ATOM 8347 O O . GLN C 1 104 ? -24.329 57.997 -56.642 1.00 127.19 127 GLN C O 1
ATOM 8353 N N . GLU C 1 105 ? -23.034 59.401 -55.453 1.00 97.15 128 GLU C N 1
ATOM 8354 C CA . GLU C 1 105 ? -23.354 60.564 -56.272 1.00 93.14 128 GLU C CA 1
ATOM 8355 C C . GLU C 1 105 ? -22.158 60.991 -57.112 1.00 91.78 128 GLU C C 1
ATOM 8356 O O . GLU C 1 105 ? -22.081 62.137 -57.554 1.00 91.22 128 GLU C O 1
ATOM 8362 N N . ARG C 1 106 ? -21.228 60.068 -57.330 1.00 91.47 129 ARG C N 1
ATOM 8363 C CA . ARG C 1 106 ? -20.008 60.380 -58.067 1.00 90.22 129 ARG C CA 1
ATOM 8364 C C . ARG C 1 106 ? -20.288 60.743 -59.522 1.00 96.51 129 ARG C C 1
ATOM 8365 O O . ARG C 1 106 ? -20.064 61.878 -59.935 1.00 93.29 129 ARG C O 1
ATOM 8373 N N . SER C 1 107 ? -20.789 59.784 -60.293 1.00 100.68 130 SER C N 1
ATOM 8374 C CA . SER C 1 107 ? -21.017 59.996 -61.718 1.00 105.22 130 SER C CA 1
ATOM 8375 C C . SER C 1 107 ? -22.213 60.907 -61.980 1.00 102.19 130 SER C C 1
ATOM 8376 O O . SER C 1 107 ? -22.436 61.339 -63.110 1.00 104.70 130 SER C O 1
ATOM 8379 N N . ARG C 1 108 ? -22.975 61.202 -60.932 1.00 101.05 131 ARG C N 1
ATOM 8380 C CA . ARG C 1 108 ? -24.201 61.976 -61.080 1.00 103.04 131 ARG C CA 1
ATOM 8381 C C . ARG C 1 108 ? -24.071 63.414 -60.581 1.00 108.11 131 ARG C C 1
ATOM 8382 O O . ARG C 1 108 ? -24.999 64.208 -60.732 1.00 108.66 131 ARG C O 1
ATOM 8384 N N . ASN C 1 109 ? -22.928 63.754 -59.993 1.00 107.12 132 ASN C N 1
ATOM 8385 C CA . ASN C 1 109 ? -22.757 65.089 -59.424 1.00 100.29 132 ASN C CA 1
ATOM 8386 C C . ASN C 1 109 ? -21.336 65.644 -59.511 1.00 91.50 132 ASN C C 1
ATOM 8387 O O . ASN C 1 109 ? -21.074 66.752 -59.042 1.00 88.49 132 ASN C O 1
ATOM 8389 N N . LYS C 1 110 ? -20.420 64.886 -60.105 1.00 90.78 133 LYS C N 1
ATOM 8390 C CA . LYS C 1 110 ? -19.046 65.359 -60.255 1.00 88.23 133 LYS C CA 1
ATOM 8391 C C . LYS C 1 110 ? -18.936 66.381 -61.379 1.00 105.84 133 LYS C C 1
ATOM 8392 O O . LYS C 1 110 ? -18.911 66.025 -62.558 1.00 109.29 133 LYS C O 1
ATOM 8398 N N . LYS C 1 111 ? -18.873 67.655 -61.007 1.00 88.18 134 LYS C N 1
ATOM 8399 C CA . LYS C 1 111 ? -18.690 68.729 -61.975 1.00 96.77 134 LYS C CA 1
ATOM 8400 C C . LYS C 1 111 ? -17.396 69.482 -61.691 1.00 103.23 134 LYS C C 1
ATOM 8401 O O . LYS C 1 111 ? -17.272 70.667 -61.998 1.00 103.85 134 LYS C O 1
ATOM 8407 N N . SER C 1 112 ? -16.436 68.779 -61.100 1.00 126.62 135 SER C N 1
ATOM 8408 C CA . SER C 1 112 ? -15.133 69.355 -60.795 1.00 137.96 135 SER C CA 1
ATOM 8409 C C . SER C 1 112 ? -14.052 68.281 -60.829 1.00 138.99 135 SER C C 1
ATOM 8410 O O . SER C 1 112 ? -14.326 67.124 -61.146 1.00 147.64 135 SER C O 1
ATOM 8412 N N . ASN C 1 113 ? -12.825 68.669 -60.501 1.00 124.51 136 ASN C N 1
ATOM 8413 C CA . ASN C 1 113 ? -11.705 67.736 -60.482 1.00 111.34 136 ASN C CA 1
ATOM 8414 C C . ASN C 1 113 ? -11.165 67.527 -59.071 1.00 102.22 136 ASN C C 1
ATOM 8415 O O . ASN C 1 113 ? -10.082 66.973 -58.884 1.00 94.57 136 ASN C O 1
ATOM 8420 N N . LEU C 1 114 ? -11.930 67.977 -58.082 1.00 95.36 137 LEU C N 1
ATOM 8421 C CA . LEU C 1 114 ? -11.540 67.843 -56.684 1.00 70.87 137 LEU C CA 1
ATOM 8422 C C . LEU C 1 114 ? -12.586 67.033 -55.923 1.00 69.92 137 LEU C C 1
ATOM 8423 O O . LEU C 1 114 ? -12.568 66.960 -54.694 1.00 74.82 137 LEU C O 1
ATOM 8428 N N . TYR C 1 115 ? -13.495 66.419 -56.673 1.00 73.29 138 TYR C N 1
ATOM 8429 C CA . TYR C 1 115 ? -14.603 65.665 -56.097 1.00 75.26 138 TYR C CA 1
ATOM 8430 C C . TYR C 1 115 ? -14.127 64.428 -55.338 1.00 74.65 138 TYR C C 1
ATOM 8431 O O . TYR C 1 115 ? -13.343 63.634 -55.856 1.00 76.52 138 TYR C O 1
ATOM 8440 N N . GLY C 1 116 ? -14.606 64.277 -54.106 1.00 74.65 139 GLY C N 1
ATOM 8441 C CA . GLY C 1 116 ? -14.327 63.095 -53.311 1.00 73.88 139 GLY C CA 1
ATOM 8442 C C . GLY C 1 116 ? -12.947 63.060 -52.681 1.00 71.53 139 GLY C C 1
ATOM 8443 O O . GLY C 1 116 ? -12.600 62.101 -51.992 1.00 71.04 139 GLY C O 1
ATOM 8444 N N . ILE C 1 117 ? -12.159 64.105 -52.912 1.00 63.01 140 ILE C N 1
ATOM 8445 C CA . ILE C 1 117 ? -10.803 64.167 -52.378 1.00 63.90 140 ILE C CA 1
ATOM 8446 C C . ILE C 1 117 ? -10.788 64.554 -50.903 1.00 57.02 140 ILE C C 1
ATOM 8447 O O . ILE C 1 117 ? -11.292 65.613 -50.529 1.00 56.25 140 ILE C O 1
ATOM 8452 N N . PRO C 1 118 ? -10.209 63.689 -50.057 1.00 52.36 141 PRO C N 1
ATOM 8453 C CA . PRO C 1 118 ? -10.044 63.989 -48.631 1.00 60.22 141 PRO C CA 1
ATOM 8454 C C . PRO C 1 118 ? -9.000 65.078 -48.398 1.00 50.85 141 PRO C C 1
ATOM 8455 O O . PRO C 1 118 ? -7.893 64.994 -48.929 1.00 46.57 141 PRO C O 1
ATOM 8459 N N . VAL C 1 119 ? -9.358 66.093 -47.618 1.00 57.13 142 VAL C N 1
ATOM 8460 C CA . VAL C 1 119 ? -8.453 67.203 -47.337 1.00 54.50 142 VAL C CA 1
ATOM 8461 C C . VAL C 1 119 ? -8.263 67.375 -45.832 1.00 49.77 142 VAL C C 1
ATOM 8462 O O . VAL C 1 119 ? -9.218 67.275 -45.066 1.00 51.62 142 VAL C O 1
ATOM 8466 N N . VAL C 1 120 ? -7.027 67.626 -45.412 1.00 48.92 143 VAL C N 1
ATOM 8467 C CA . VAL C 1 120 ? -6.735 67.853 -44.000 1.00 47.37 143 VAL C CA 1
ATOM 8468 C C . VAL C 1 120 ? -6.416 69.321 -43.739 1.00 38.83 143 VAL C C 1
ATOM 8469 O O . VAL C 1 120 ? -5.433 69.851 -44.252 1.00 41.77 143 VAL C O 1
ATOM 8473 N N . VAL C 1 121 ? -7.252 69.975 -42.941 1.00 42.48 144 VAL C N 1
ATOM 8474 C CA . VAL C 1 121 ? -7.041 71.380 -42.612 1.00 38.90 144 VAL C CA 1
ATOM 8475 C C . VAL C 1 121 ? -6.240 71.528 -41.322 1.00 32.52 144 VAL C C 1
ATOM 8476 O O . VAL C 1 121 ? -6.230 70.631 -40.482 1.00 39.24 144 VAL C O 1
ATOM 8480 N N . LYS C 1 122 ? -5.562 72.661 -41.176 1.00 37.07 145 LYS C N 1
ATOM 8481 C CA . LYS C 1 122 ? -4.768 72.933 -39.984 1.00 28.69 145 LYS C CA 1
ATOM 8482 C C . LYS C 1 122 ? -5.679 73.015 -38.758 1.00 34.05 145 LYS C C 1
ATOM 8483 O O . LYS C 1 122 ? -6.863 73.326 -38.879 1.00 32.23 145 LYS C O 1
ATOM 8489 N N . ASP C 1 123 ? -5.122 72.734 -37.583 1.00 35.56 146 ASP C N 1
ATOM 8490 C CA . ASP C 1 123 ? -5.905 72.643 -36.350 1.00 25.82 146 ASP C CA 1
ATOM 8491 C C . ASP C 1 123 ? -6.572 73.966 -35.959 1.00 26.19 146 ASP C C 1
ATOM 8492 O O . ASP C 1 123 ? -7.440 73.998 -35.086 1.00 28.57 146 ASP C O 1
ATOM 8497 N N . ASN C 1 124 ? -6.174 75.054 -36.610 1.00 27.06 147 ASN C N 1
ATOM 8498 C CA . ASN C 1 124 ? -6.751 76.362 -36.321 1.00 27.54 147 ASN C CA 1
ATOM 8499 C C . ASN C 1 124 ? -7.842 76.748 -37.315 1.00 29.38 147 ASN C C 1
ATOM 8500 O O . ASN C 1 124 ? -8.245 77.908 -37.386 1.00 42.44 147 ASN C O 1
ATOM 8505 N N . VAL C 1 125 ? -8.319 75.768 -38.077 1.00 49.17 148 VAL C N 1
ATOM 8506 C CA . VAL C 1 125 ? -9.363 75.998 -39.071 1.00 36.17 148 VAL C CA 1
ATOM 8507 C C . VAL C 1 125 ? -10.701 75.431 -38.598 1.00 43.47 148 VAL C C 1
ATOM 8508 O O . VAL C 1 125 ? -10.780 74.279 -38.170 1.00 56.33 148 VAL C O 1
ATOM 8512 N N . GLN C 1 126 ? -11.751 76.244 -38.683 1.00 37.74 149 GLN C N 1
ATOM 8513 C CA . GLN C 1 126 ? -13.056 75.876 -38.139 1.00 40.42 149 GLN C CA 1
ATOM 8514 C C . GLN C 1 126 ? -13.813 74.855 -38.982 1.00 44.82 149 GLN C C 1
ATOM 8515 O O . GLN C 1 126 ? -13.856 74.948 -40.209 1.00 46.73 149 GLN C O 1
ATOM 8521 N N . THR C 1 127 ? -14.409 73.880 -38.301 1.00 37.76 150 THR C N 1
ATOM 8522 C CA . THR C 1 127 ? -15.351 72.952 -38.915 1.00 39.85 150 THR C CA 1
ATOM 8523 C C . THR C 1 127 ? -16.601 72.870 -38.044 1.00 53.66 150 THR C C 1
ATOM 8524 O O . THR C 1 127 ? -16.518 72.972 -36.820 1.00 50.82 150 THR C O 1
ATOM 8528 N N . ALA C 1 128 ? -17.756 72.686 -38.674 1.00 56.66 151 ALA C N 1
ATOM 8529 C CA . ALA C 1 128 ? -19.026 72.726 -37.955 1.00 50.99 151 ALA C CA 1
ATOM 8530 C C . ALA C 1 128 ? -19.456 71.360 -37.429 1.00 51.04 151 ALA C C 1
ATOM 8531 O O . ALA C 1 128 ? -19.472 70.376 -38.169 1.00 46.10 151 ALA C O 1
ATOM 8533 N N . LYS C 1 129 ? -19.780 71.316 -36.138 1.00 54.06 152 LYS C N 1
ATOM 8534 C CA . LYS C 1 129 ? -20.413 70.162 -35.494 1.00 55.64 152 LYS C CA 1
ATOM 8535 C C . LYS C 1 129 ? -19.573 68.881 -35.463 1.00 59.70 152 LYS C C 1
ATOM 8536 O O . LYS C 1 129 ? -19.947 67.914 -34.800 1.00 57.11 152 LYS C O 1
ATOM 8538 N N . VAL C 1 130 ? -18.442 68.870 -36.161 1.00 56.16 153 VAL C N 1
ATOM 8539 C CA . VAL C 1 130 ? -17.665 67.643 -36.303 1.00 55.72 153 VAL C CA 1
ATOM 8540 C C . VAL C 1 130 ? -16.336 67.681 -35.553 1.00 61.57 153 VAL C C 1
ATOM 8541 O O . VAL C 1 130 ? -16.149 66.958 -34.574 1.00 78.39 153 VAL C O 1
ATOM 8553 N N . PRO C 1 132 ? -13.151 69.737 -33.532 1.00 46.06 155 PRO C N 1
ATOM 8554 C CA . PRO C 1 132 ? -12.764 70.888 -32.709 1.00 38.28 155 PRO C CA 1
ATOM 8555 C C . PRO C 1 132 ? -11.703 71.768 -33.363 1.00 39.14 155 PRO C C 1
ATOM 8556 O O . PRO C 1 132 ? -10.854 71.272 -34.103 1.00 39.00 155 PRO C O 1
ATOM 8560 N N . THR C 1 133 ? -11.763 73.066 -33.085 1.00 34.98 156 THR C N 1
ATOM 8561 C CA . THR C 1 133 ? -10.765 74.012 -33.567 1.00 28.40 156 THR C CA 1
ATOM 8562 C C . THR C 1 133 ? -10.023 74.586 -32.369 1.00 40.94 156 THR C C 1
ATOM 8563 O O . THR C 1 133 ? -10.603 75.307 -31.559 1.00 44.97 156 THR C O 1
ATOM 8567 N N . SER C 1 134 ? -8.740 74.264 -32.257 1.00 31.53 157 SER C N 1
ATOM 8568 C CA . SER C 1 134 ? -8.011 74.537 -31.025 1.00 29.43 157 SER C CA 1
ATOM 8569 C C . SER C 1 134 ? -6.733 75.338 -31.222 1.00 22.90 157 SER C C 1
ATOM 8570 O O . SER C 1 134 ? -6.172 75.853 -30.255 1.00 26.01 157 SER C O 1
ATOM 8573 N N . ALA C 1 135 ? -6.276 75.429 -32.469 1.00 23.37 158 ALA C N 1
ATOM 8574 C CA . ALA C 1 135 ? -4.995 76.054 -32.793 1.00 22.77 158 ALA C CA 1
ATOM 8575 C C . ALA C 1 135 ? -3.856 75.411 -32.004 1.00 31.44 158 ALA C C 1
ATOM 8576 O O . ALA C 1 135 ? -2.879 76.072 -31.652 1.00 43.92 158 ALA C O 1
ATOM 8578 N N . GLY C 1 136 ? -3.997 74.118 -31.725 1.00 25.86 159 GLY C N 1
ATOM 8579 C CA . GLY C 1 136 ? -2.980 73.365 -31.015 1.00 24.76 159 GLY C CA 1
ATOM 8580 C C . GLY C 1 136 ? -3.001 73.542 -29.508 1.00 25.40 159 GLY C C 1
ATOM 8581 O O . GLY C 1 136 ? -2.144 73.005 -28.808 1.00 30.87 159 GLY C O 1
ATOM 8582 N N . THR C 1 137 ? -3.979 74.286 -29.001 1.00 21.03 160 THR C N 1
ATOM 8583 C CA . THR C 1 137 ? -4.033 74.584 -27.572 1.00 23.74 160 THR C CA 1
ATOM 8584 C C . THR C 1 137 ? -4.808 73.533 -26.786 1.00 18.92 160 THR C C 1
ATOM 8585 O O . THR C 1 137 ? -5.682 72.854 -27.325 1.00 31.58 160 THR C O 1
ATOM 8589 N N . TYR C 1 138 ? -4.478 73.410 -25.504 1.00 28.68 161 TYR C N 1
ATOM 8590 C CA . TYR C 1 138 ? -5.158 72.482 -24.610 1.00 32.17 161 TYR C CA 1
ATOM 8591 C C . TYR C 1 138 ? -6.501 73.050 -24.159 1.00 28.05 161 TYR C C 1
ATOM 8592 O O . TYR C 1 138 ? -7.462 72.309 -23.954 1.00 33.08 161 TYR C O 1
ATOM 8601 N N . VAL C 1 139 ? -6.558 74.369 -24.008 1.00 19.72 162 VAL C N 1
ATOM 8602 C CA . VAL C 1 139 ? -7.750 75.037 -23.499 1.00 26.79 162 VAL C CA 1
ATOM 8603 C C . VAL C 1 139 ? -8.919 74.940 -24.484 1.00 29.25 162 VAL C C 1
ATOM 8604 O O . VAL C 1 139 ? -10.082 74.904 -24.081 1.00 48.66 162 VAL C O 1
ATOM 8608 N N . LEU C 1 140 ? -8.604 74.870 -25.773 1.00 22.12 163 LEU C N 1
ATOM 8609 C CA . LEU C 1 140 ? -9.629 74.809 -26.809 1.00 28.28 163 LEU C CA 1
ATOM 8610 C C . LEU C 1 140 ? -9.699 73.430 -27.459 1.00 35.33 163 LEU C C 1
ATOM 8611 O O . LEU C 1 140 ? -10.252 73.282 -28.548 1.00 33.56 163 LEU C O 1
ATOM 8616 N N . LYS C 1 141 ? -9.147 72.425 -26.786 1.00 35.35 164 LYS C N 1
ATOM 8617 C CA . LYS C 1 141 ? -9.029 71.090 -27.367 1.00 33.33 164 LYS C CA 1
ATOM 8618 C C . LYS C 1 141 ? -10.385 70.451 -27.663 1.00 34.79 164 LYS C C 1
ATOM 8619 O O . LYS C 1 141 ? -10.495 69.613 -28.557 1.00 45.83 164 LYS C O 1
ATOM 8625 N N . ASP C 1 142 ? -11.417 70.854 -26.929 1.00 33.61 165 ASP C N 1
ATOM 8626 C CA . ASP C 1 142 ? -12.731 70.236 -27.078 1.00 30.71 165 ASP C CA 1
ATOM 8627 C C . ASP C 1 142 ? -13.789 71.201 -27.606 1.00 43.94 165 ASP C C 1
ATOM 8628 O O . ASP C 1 142 ? -14.976 70.871 -27.626 1.00 42.34 165 ASP C O 1
ATOM 8633 N N . TRP C 1 143 ? -13.368 72.386 -28.038 1.00 33.78 166 TRP C N 1
ATOM 8634 C CA . TRP C 1 143 ? -14.320 73.367 -28.551 1.00 41.98 166 TRP C CA 1
ATOM 8635 C C . TRP C 1 143 ? -14.618 73.159 -30.029 1.00 54.96 166 TRP C C 1
ATOM 8636 O O . TRP C 1 143 ? -13.737 73.299 -30.876 1.00 57.68 166 TRP C O 1
ATOM 8647 N N . ILE C 1 144 ? -15.871 72.835 -30.331 1.00 37.62 167 ILE C N 1
ATOM 8648 C CA . ILE C 1 144 ? -16.312 72.689 -31.711 1.00 35.87 167 ILE C CA 1
ATOM 8649 C C . ILE C 1 144 ? -16.974 73.973 -32.199 1.00 39.94 167 ILE C C 1
ATOM 8650 O O . ILE C 1 144 ? -17.969 74.424 -31.630 1.00 49.34 167 ILE C O 1
ATOM 8655 N N . ALA C 1 145 ? -16.413 74.558 -33.253 1.00 39.43 168 ALA C N 1
ATOM 8656 C CA . ALA C 1 145 ? -16.904 75.824 -33.788 1.00 41.00 168 ALA C CA 1
ATOM 8657 C C . ALA C 1 145 ? -18.337 75.707 -34.300 1.00 47.74 168 ALA C C 1
ATOM 8658 O O . ALA C 1 145 ? -18.827 74.609 -34.567 1.00 55.12 168 ALA C O 1
ATOM 8660 N N . ASP C 1 146 ? -19.001 76.850 -34.437 1.00 58.14 169 ASP C N 1
ATOM 8661 C CA . ASP C 1 146 ? -20.398 76.880 -34.854 1.00 61.39 169 ASP C CA 1
ATOM 8662 C C . ASP C 1 146 ? -20.543 76.691 -36.362 1.00 64.18 169 ASP C C 1
ATOM 8663 O O . ASP C 1 146 ? -21.438 75.982 -36.824 1.00 69.46 169 ASP C O 1
ATOM 8668 N N . GLN C 1 147 ? -19.661 77.329 -37.126 1.00 61.15 170 GLN C N 1
ATOM 8669 C CA . GLN C 1 147 ? -19.713 77.248 -38.581 1.00 53.74 170 GLN C CA 1
ATOM 8670 C C . GLN C 1 147 ? -18.401 76.734 -39.164 1.00 57.10 170 GLN C C 1
ATOM 8671 O O . GLN C 1 147 ? -17.388 76.660 -38.470 1.00 64.44 170 GLN C O 1
ATOM 8677 N N . ASP C 1 148 ? -18.431 76.377 -40.444 1.00 58.25 171 ASP C N 1
ATOM 8678 C CA . ASP C 1 148 ? -17.218 76.010 -41.164 1.00 52.48 171 ASP C CA 1
ATOM 8679 C C . ASP C 1 148 ? -16.452 77.262 -41.566 1.00 45.54 171 ASP C C 1
ATOM 8680 O O . ASP C 1 148 ? -17.026 78.346 -41.659 1.00 46.92 171 ASP C O 1
ATOM 8685 N N . ALA C 1 149 ? -15.155 77.111 -41.805 1.00 45.15 172 ALA C N 1
ATOM 8686 C CA . ALA C 1 149 ? -14.377 78.189 -42.395 1.00 47.18 172 ALA C CA 1
ATOM 8687 C C . ALA C 1 149 ? -14.804 78.351 -43.849 1.00 52.70 172 ALA C C 1
ATOM 8688 O O . ALA C 1 149 ? -15.292 77.401 -44.462 1.00 58.08 172 ALA C O 1
ATOM 8690 N N . THR C 1 150 ? -14.630 79.551 -44.394 1.00 53.13 173 THR C N 1
ATOM 8691 C CA . THR C 1 150 ? -15.030 79.829 -45.770 1.00 50.72 173 THR C CA 1
ATOM 8692 C C . THR C 1 150 ? -14.328 78.890 -46.746 1.00 50.88 173 THR C C 1
ATOM 8693 O O . THR C 1 150 ? -14.948 78.364 -47.671 1.00 53.18 173 THR C O 1
ATOM 8697 N N . ILE C 1 151 ? -13.037 78.669 -46.521 1.00 55.43 174 ILE C N 1
ATOM 8698 C CA . ILE C 1 151 ? -12.256 77.774 -47.366 1.00 48.58 174 ILE C CA 1
ATOM 8699 C C . ILE C 1 151 ? -12.742 76.331 -47.247 1.00 54.41 174 ILE C C 1
ATOM 8700 O O . ILE C 1 151 ? -12.639 75.556 -48.194 1.00 57.74 174 ILE C O 1
ATOM 8705 N N . VAL C 1 152 ? -13.275 75.979 -46.081 1.00 47.31 175 VAL C N 1
ATOM 8706 C CA . VAL C 1 152 ? -13.840 74.651 -45.871 1.00 54.98 175 VAL C CA 1
ATOM 8707 C C . VAL C 1 152 ? -15.199 74.552 -46.552 1.00 62.29 175 VAL C C 1
ATOM 8708 O O . VAL C 1 152 ? -15.513 73.552 -47.199 1.00 63.20 175 VAL C O 1
ATOM 8712 N N . LYS C 1 153 ? -15.997 75.606 -46.407 1.00 66.55 176 LYS C N 1
ATOM 8713 C CA . LYS C 1 153 ? -17.317 75.670 -47.020 1.00 60.51 176 LYS C CA 1
ATOM 8714 C C . LYS C 1 153 ? -17.225 75.563 -48.540 1.00 62.91 176 LYS C C 1
ATOM 8715 O O . LYS C 1 153 ? -18.056 74.917 -49.176 1.00 60.17 176 LYS C O 1
ATOM 8718 N N . GLN C 1 154 ? -16.203 76.191 -49.113 1.00 60.86 177 GLN C N 1
ATOM 8719 C CA . GLN C 1 154 ? -16.003 76.166 -50.558 1.00 59.52 177 GLN C CA 1
ATOM 8720 C C . GLN C 1 154 ? -15.473 74.814 -51.032 1.00 59.92 177 GLN C C 1
ATOM 8721 O O . GLN C 1 154 ? -15.769 74.380 -52.147 1.00 69.30 177 GLN C O 1
ATOM 8727 N N . LEU C 1 155 ? -14.691 74.151 -50.185 1.00 56.40 178 LEU C N 1
ATOM 8728 C CA . LEU C 1 155 ? -14.166 72.828 -50.507 1.00 58.20 178 LEU C CA 1
ATOM 8729 C C . LEU C 1 155 ? -15.285 71.798 -50.599 1.00 67.78 178 LEU C C 1
ATOM 8730 O O . LEU C 1 155 ? -15.246 70.895 -51.435 1.00 61.18 178 LEU C O 1
ATOM 8735 N N . LYS C 1 156 ? -16.285 71.945 -49.736 1.00 71.31 179 LYS C N 1
ATOM 8736 C CA . LYS C 1 156 ? -17.406 71.014 -49.689 1.00 80.66 179 LYS C CA 1
ATOM 8737 C C . LYS C 1 156 ? -18.353 71.214 -50.870 1.00 85.69 179 LYS C C 1
ATOM 8738 O O . LYS C 1 156 ? -19.239 70.395 -51.113 1.00 89.01 179 LYS C O 1
ATOM 8744 N N . GLU C 1 157 ? -18.156 72.306 -51.602 1.00 83.66 180 GLU C N 1
ATOM 8745 C CA . GLU C 1 157 ? -18.982 72.609 -52.764 1.00 82.15 180 GLU C CA 1
ATOM 8746 C C . GLU C 1 157 ? -18.462 71.912 -54.017 1.00 88.56 180 GLU C C 1
ATOM 8747 O O . GLU C 1 157 ? -19.215 71.673 -54.961 1.00 100.96 180 GLU C O 1
ATOM 8753 N N . GLU C 1 158 ? -17.173 71.586 -54.020 1.00 80.41 181 GLU C N 1
ATOM 8754 C CA . GLU C 1 158 ? -16.554 70.956 -55.181 1.00 73.30 181 GLU C CA 1
ATOM 8755 C C . GLU C 1 158 ? -16.250 69.480 -54.938 1.00 72.31 181 GLU C C 1
ATOM 8756 O O . GLU C 1 158 ? -15.410 68.892 -55.619 1.00 82.39 181 GLU C O 1
ATOM 8762 N N . GLY C 1 159 ? -16.934 68.888 -53.965 1.00 73.76 182 GLY C N 1
ATOM 8763 C CA . GLY C 1 159 ? -16.817 67.463 -53.713 1.00 69.46 182 GLY C CA 1
ATOM 8764 C C . GLY C 1 159 ? -15.811 67.083 -52.643 1.00 69.50 182 GLY C C 1
ATOM 8765 O O . GLY C 1 159 ? -15.894 65.999 -52.065 1.00 63.89 182 GLY C O 1
ATOM 8766 N N . ALA C 1 160 ? -14.856 67.969 -52.382 1.00 72.82 183 ALA C N 1
ATOM 8767 C CA . ALA C 1 160 ? -13.832 67.712 -51.375 1.00 70.43 183 ALA C CA 1
ATOM 8768 C C . ALA C 1 160 ? -14.428 67.738 -49.972 1.00 66.16 183 ALA C C 1
ATOM 8769 O O . ALA C 1 160 ? -15.361 68.491 -49.699 1.00 64.08 183 ALA C O 1
ATOM 8771 N N . PHE C 1 161 ? -13.889 66.906 -49.088 1.00 62.76 184 PHE C N 1
ATOM 8772 C CA . PHE C 1 161 ? -14.348 66.862 -47.705 1.00 52.65 184 PHE C CA 1
ATOM 8773 C C . PHE C 1 161 ? -13.164 66.853 -46.745 1.00 53.34 184 PHE C C 1
ATOM 8774 O O . PHE C 1 161 ? -12.053 66.481 -47.122 1.00 48.32 184 PHE C O 1
ATOM 8782 N N . VAL C 1 162 ? -13.407 67.263 -45.505 1.00 47.34 185 VAL C N 1
ATOM 8783 C CA . VAL C 1 162 ? -12.347 67.314 -44.507 1.00 52.88 185 VAL C CA 1
ATOM 8784 C C . VAL C 1 162 ? -12.106 65.945 -43.876 1.00 57.35 185 VAL C C 1
ATOM 8785 O O . VAL C 1 162 ? -12.934 65.446 -43.113 1.00 54.35 185 VAL C O 1
ATOM 8789 N N . LEU C 1 163 ? -10.967 65.344 -44.204 1.00 54.06 186 LEU C N 1
ATOM 8790 C CA . LEU C 1 163 ? -10.588 64.053 -43.644 1.00 44.86 186 LEU C CA 1
ATOM 8791 C C . LEU C 1 163 ? -10.301 64.171 -42.152 1.00 46.00 186 LEU C C 1
ATOM 8792 O O . LEU C 1 163 ? -10.726 63.333 -41.358 1.00 51.60 186 LEU C O 1
ATOM 8797 N N . GLY C 1 164 ? -9.576 65.221 -41.781 1.00 46.22 187 GLY C N 1
ATOM 8798 C CA . GLY C 1 164 ? -9.227 65.457 -40.393 1.00 40.91 187 GLY C CA 1
ATOM 8799 C C . GLY C 1 164 ? -8.454 66.749 -40.220 1.00 42.81 187 GLY C C 1
ATOM 8800 O O . GLY C 1 164 ? -8.453 67.606 -41.104 1.00 43.98 187 GLY C O 1
ATOM 8801 N N . LYS C 1 165 ? -7.790 66.893 -39.078 1.00 36.68 188 LYS C N 1
ATOM 8802 C CA . LYS C 1 165 ? -7.023 68.101 -38.804 1.00 42.74 188 LYS C CA 1
ATOM 8803 C C . LYS C 1 165 ? -5.580 67.783 -38.429 1.00 45.19 188 LYS C C 1
ATOM 8804 O O . LYS C 1 165 ? -5.298 66.761 -37.802 1.00 50.08 188 LYS C O 1
ATOM 8810 N N . ALA C 1 166 ? -4.673 68.672 -38.819 1.00 27.55 189 ALA C N 1
ATOM 8811 C CA . ALA C 1 166 ? -3.243 68.428 -38.680 1.00 26.27 189 ALA C CA 1
ATOM 8812 C C . ALA C 1 166 ? -2.644 69.122 -37.462 1.00 39.21 189 ALA C C 1
ATOM 8813 O O . ALA C 1 166 ? -3.109 70.183 -37.046 1.00 36.74 189 ALA C O 1
ATOM 8815 N N . ASN C 1 167 ? -1.603 68.514 -36.902 1.00 42.92 190 ASN C N 1
ATOM 8816 C CA . ASN C 1 167 ? -0.907 69.082 -35.756 1.00 29.49 190 ASN C CA 1
ATOM 8817 C C . ASN C 1 167 ? -0.172 70.357 -36.154 1.00 30.61 190 ASN C C 1
ATOM 8818 O O . ASN C 1 167 ? 0.064 70.601 -37.337 1.00 40.63 190 ASN C O 1
ATOM 8831 N N . SER C 1 169 ? 2.445 73.969 -34.502 1.00 28.47 192 SER C N 1
ATOM 8832 C CA . SER C 1 169 ? 3.038 74.753 -33.430 1.00 23.37 192 SER C CA 1
ATOM 8833 C C . SER C 1 169 ? 1.921 75.552 -32.769 1.00 24.06 192 SER C C 1
ATOM 8834 O O . SER C 1 169 ? 1.174 76.251 -33.452 1.00 33.21 192 SER C O 1
ATOM 8837 N N . GLU C 1 170 ? 1.800 75.435 -31.450 1.00 18.15 193 GLU C N 1
ATOM 8838 C CA . GLU C 1 170 ? 0.683 76.036 -30.723 1.00 29.86 193 GLU C CA 1
ATOM 8839 C C . GLU C 1 170 ? 0.607 77.547 -30.938 1.00 28.27 193 GLU C C 1
ATOM 8840 O O . GLU C 1 170 ? 1.627 78.237 -30.921 1.00 35.53 193 GLU C O 1
ATOM 8846 N N . TRP C 1 171 ? -0.613 78.039 -31.147 1.00 19.97 194 TRP C N 1
ATOM 8847 C CA . TRP C 1 171 ? -0.873 79.449 -31.445 1.00 34.46 194 TRP C CA 1
ATOM 8848 C C . TRP C 1 171 ? -0.088 79.938 -32.658 1.00 40.64 194 TRP C C 1
ATOM 8849 O O . TRP C 1 171 ? 0.387 81.075 -32.679 1.00 54.86 194 TRP C O 1
ATOM 8860 N N . ALA C 1 172 ? 0.028 79.073 -33.664 1.00 24.44 195 ALA C N 1
ATOM 8861 C CA . ALA C 1 172 ? 0.804 79.355 -34.870 1.00 28.45 195 ALA C CA 1
ATOM 8862 C C . ALA C 1 172 ? 2.222 79.776 -34.509 1.00 24.90 195 ALA C C 1
ATOM 8863 O O . ALA C 1 172 ? 2.732 80.773 -35.022 1.00 35.01 195 ALA C O 1
ATOM 8865 N N . ASN C 1 173 ? 2.842 79.004 -33.619 1.00 32.30 196 ASN C N 1
ATOM 8866 C CA . ASN C 1 173 ? 4.167 79.306 -33.085 1.00 31.91 196 ASN C CA 1
ATOM 8867 C C . ASN C 1 173 ? 4.219 80.690 -32.444 1.00 32.24 196 ASN C C 1
ATOM 8868 O O . ASN C 1 173 ? 4.895 81.593 -32.939 1.00 37.58 196 ASN C O 1
ATOM 8873 N N . TYR C 1 174 ? 3.492 80.849 -31.344 1.00 20.70 197 TYR C N 1
ATOM 8874 C CA . TYR C 1 174 ? 3.488 82.106 -30.607 1.00 37.47 197 TYR C CA 1
ATOM 8875 C C . TYR C 1 174 ? 3.153 81.870 -29.137 1.00 39.80 197 TYR C C 1
ATOM 8876 O O . TYR C 1 174 ? 2.199 82.440 -28.608 1.00 38.52 197 TYR C O 1
ATOM 8885 N N . LEU C 1 175 ? 3.942 81.022 -28.487 1.00 34.58 198 LEU C N 1
ATOM 8886 C CA . LEU C 1 175 ? 3.771 80.743 -27.066 1.00 25.09 198 LEU C CA 1
ATOM 8887 C C . LEU C 1 175 ? 4.996 81.187 -26.276 1.00 38.72 198 LEU C C 1
ATOM 8888 O O . LEU C 1 175 ? 4.886 81.936 -25.305 1.00 48.31 198 LEU C O 1
ATOM 8893 N N . SER C 1 176 ? 6.162 80.710 -26.698 1.00 39.99 199 SER C N 1
ATOM 8894 C CA . SER C 1 176 ? 7.421 81.080 -26.066 1.00 44.89 199 SER C CA 1
ATOM 8895 C C . SER C 1 176 ? 8.582 80.877 -27.030 1.00 48.86 199 SER C C 1
ATOM 8896 O O . SER C 1 176 ? 8.438 80.219 -28.061 1.00 48.82 199 SER C O 1
ATOM 8899 N N . PHE C 1 177 ? 9.734 81.442 -26.687 1.00 54.25 200 PHE C N 1
ATOM 8900 C CA . PHE C 1 177 ? 10.917 81.344 -27.533 1.00 54.40 200 PHE C CA 1
ATOM 8901 C C . PHE C 1 177 ? 11.574 79.972 -27.421 1.00 41.36 200 PHE C C 1
ATOM 8902 O O . PHE C 1 177 ? 12.415 79.608 -28.243 1.00 50.88 200 PHE C O 1
ATOM 8910 N N . THR C 1 178 ? 11.185 79.214 -26.400 1.00 37.79 201 THR C N 1
ATOM 8911 C CA . THR C 1 178 ? 11.827 77.938 -26.102 1.00 38.95 201 THR C CA 1
ATOM 8912 C C . THR C 1 178 ? 11.045 76.742 -26.632 1.00 39.19 201 THR C C 1
ATOM 8913 O O . THR C 1 178 ? 11.547 75.620 -26.629 1.00 43.67 201 THR C O 1
ATOM 8925 N N . PRO C 1 180 ? 9.744 74.116 -29.062 1.00 39.81 203 PRO C N 1
ATOM 8926 C CA . PRO C 1 180 ? 10.167 73.529 -30.336 1.00 26.91 203 PRO C CA 1
ATOM 8927 C C . PRO C 1 180 ? 9.051 73.571 -31.370 1.00 31.92 203 PRO C C 1
ATOM 8928 O O . PRO C 1 180 ? 7.878 73.453 -31.015 1.00 47.65 203 PRO C O 1
ATOM 8932 N N . SER C 1 181 ? 9.415 73.743 -32.635 1.00 31.34 204 SER C N 1
ATOM 8933 C CA . SER C 1 181 ? 8.432 73.793 -33.708 1.00 31.20 204 SER C CA 1
ATOM 8934 C C . SER C 1 181 ? 7.747 72.442 -33.879 1.00 37.34 204 SER C C 1
ATOM 8935 O O . SER C 1 181 ? 8.389 71.394 -33.793 1.00 43.72 204 SER C O 1
ATOM 8938 N N . GLY C 1 182 ? 6.440 72.471 -34.113 1.00 27.25 205 GLY C N 1
ATOM 8939 C CA . GLY C 1 182 ? 5.675 71.251 -34.289 1.00 23.80 205 GLY C CA 1
ATOM 8940 C C . GLY C 1 182 ? 5.065 70.742 -32.998 1.00 22.11 205 GLY C C 1
ATOM 8941 O O . GLY C 1 182 ? 4.365 69.730 -32.990 1.00 20.68 205 GLY C O 1
ATOM 8942 N N . TYR C 1 183 ? 5.326 71.439 -31.898 1.00 16.76 206 TYR C N 1
ATOM 8943 C CA . TYR C 1 183 ? 4.758 71.047 -30.615 1.00 27.48 206 TYR C CA 1
ATOM 8944 C C . TYR C 1 183 ? 3.444 71.768 -30.336 1.00 22.24 206 TYR C C 1
ATOM 8945 O O . TYR C 1 183 ? 3.287 72.947 -30.652 1.00 18.46 206 TYR C O 1
ATOM 8954 N N . SER C 1 184 ? 2.506 71.047 -29.733 1.00 25.44 207 SER C N 1
ATOM 8955 C CA . SER C 1 184 ? 1.241 71.625 -29.303 1.00 17.37 207 SER C CA 1
ATOM 8956 C C . SER C 1 184 ? 0.817 70.992 -27.986 1.00 31.01 207 SER C C 1
ATOM 8957 O O . SER C 1 184 ? 1.041 69.803 -27.761 1.00 37.28 207 SER C O 1
ATOM 8960 N N . GLY C 1 185 ? 0.206 71.787 -27.114 1.00 23.79 208 GLY C N 1
ATOM 8961 C CA . GLY C 1 185 ? -0.264 71.284 -25.837 1.00 15.95 208 GLY C CA 1
ATOM 8962 C C . GLY C 1 185 ? -1.449 70.353 -26.001 1.00 17.05 208 GLY C C 1
ATOM 8963 O O . GLY C 1 185 ? -1.782 69.587 -25.098 1.00 45.08 208 GLY C O 1
ATOM 8964 N N . LYS C 1 186 ? -2.081 70.417 -27.169 1.00 17.24 209 LYS C N 1
ATOM 8965 C CA . LYS C 1 186 ? -3.268 69.622 -27.453 1.00 21.23 209 LYS C CA 1
ATOM 8966 C C . LYS C 1 186 ? -2.935 68.176 -27.805 1.00 33.02 209 LYS C C 1
ATOM 8967 O O . LYS C 1 186 ? -3.509 67.247 -27.239 1.00 42.88 209 LYS C O 1
ATOM 8973 N N . LYS C 1 187 ? -2.010 67.990 -28.742 1.00 44.23 210 LYS C N 1
ATOM 8974 C CA . LYS C 1 187 ? -1.709 66.657 -29.250 1.00 39.85 210 LYS C CA 1
ATOM 8975 C C . LYS C 1 187 ? -0.288 66.205 -28.920 1.00 26.49 210 LYS C C 1
ATOM 8976 O O . LYS C 1 187 ? -0.041 65.016 -28.721 1.00 45.99 210 LYS C O 1
ATOM 8982 N N . GLY C 1 188 ? 0.643 67.151 -28.871 1.00 26.37 211 GLY C N 1
ATOM 8983 C CA . GLY C 1 188 ? 2.024 66.833 -28.556 1.00 21.66 211 GLY C CA 1
ATOM 8984 C C . GLY C 1 188 ? 3.005 67.259 -29.632 1.00 29.54 211 GLY C C 1
ATOM 8985 O O . GLY C 1 188 ? 2.765 68.217 -30.367 1.00 39.56 211 GLY C O 1
ATOM 8986 N N . GLN C 1 189 ? 4.114 66.534 -29.730 1.00 27.35 212 GLN C N 1
ATOM 8987 C CA . GLN C 1 189 ? 5.194 66.904 -30.636 1.00 24.43 212 GLN C CA 1
ATOM 8988 C C . GLN C 1 189 ? 5.067 66.256 -32.013 1.00 29.60 212 GLN C C 1
ATOM 8989 O O . GLN C 1 189 ? 4.867 65.047 -32.130 1.00 38.18 212 GLN C O 1
ATOM 8995 N N . ASN C 1 190 ? 5.191 67.076 -33.051 1.00 29.17 213 ASN C N 1
ATOM 8996 C CA . ASN C 1 190 ? 5.216 66.595 -34.426 1.00 19.16 213 ASN C CA 1
ATOM 8997 C C . ASN C 1 190 ? 6.613 66.104 -34.788 1.00 29.61 213 ASN C C 1
ATOM 8998 O O . ASN C 1 190 ? 7.608 66.757 -34.467 1.00 39.80 213 ASN C O 1
ATOM 9003 N N . LEU C 1 191 ? 6.689 64.956 -35.454 1.00 22.79 214 LEU C N 1
ATOM 9004 C CA . LEU C 1 191 ? 7.975 64.400 -35.861 1.00 20.11 214 LEU C CA 1
ATOM 9005 C C . LEU C 1 191 ? 8.144 64.430 -37.379 1.00 31.27 214 LEU C C 1
ATOM 9006 O O . LEU C 1 191 ? 7.188 64.224 -38.124 1.00 41.82 214 LEU C O 1
ATOM 9011 N N . ASN C 1 192 ? 9.367 64.698 -37.827 1.00 25.97 215 ASN C N 1
ATOM 9012 C CA . ASN C 1 192 ? 9.675 64.751 -39.251 1.00 26.23 215 ASN C CA 1
ATOM 9013 C C . ASN C 1 192 ? 9.797 63.346 -39.830 1.00 31.83 215 ASN C C 1
ATOM 9014 O O . ASN C 1 192 ? 10.621 62.553 -39.374 1.00 33.70 215 ASN C O 1
ATOM 9019 N N . PRO C 1 193 ? 8.975 63.036 -40.846 1.00 36.29 216 PRO C N 1
ATOM 9020 C CA . PRO C 1 193 ? 8.929 61.707 -41.467 1.00 36.40 216 PRO C CA 1
ATOM 9021 C C . PRO C 1 193 ? 10.247 61.292 -42.119 1.00 40.62 216 PRO C C 1
ATOM 9022 O O . PRO C 1 193 ? 10.459 60.104 -42.359 1.00 56.71 216 PRO C O 1
ATOM 9026 N N . TYR C 1 194 ? 11.117 62.257 -42.399 1.00 40.21 217 TYR C N 1
ATOM 9027 C CA . TYR C 1 194 ? 12.405 61.964 -43.019 1.00 34.18 217 TYR C CA 1
ATOM 9028 C C . TYR C 1 194 ? 13.486 61.699 -41.979 1.00 39.03 217 TYR C C 1
ATOM 9029 O O . TYR C 1 194 ? 14.637 61.424 -42.322 1.00 40.26 217 TYR C O 1
ATOM 9038 N N . GLY C 1 195 ? 13.109 61.780 -40.707 1.00 35.97 218 GLY C N 1
ATOM 9039 C CA . GLY C 1 195 ? 14.038 61.532 -39.620 1.00 31.07 218 GLY C CA 1
ATOM 9040 C C . GLY C 1 195 ? 13.576 62.148 -38.314 1.00 41.85 218 GLY C C 1
ATOM 9041 O O . GLY C 1 195 ? 13.975 63.263 -37.978 1.00 45.66 218 GLY C O 1
ATOM 9042 N N . PRO C 1 196 ? 12.727 61.420 -37.570 1.00 31.31 219 PRO C N 1
ATOM 9043 C CA . PRO C 1 196 ? 12.183 61.869 -36.283 1.00 28.14 219 PRO C CA 1
ATOM 9044 C C . PRO C 1 196 ? 13.281 62.253 -35.297 1.00 40.14 219 PRO C C 1
ATOM 9045 O O . PRO C 1 196 ? 14.347 61.635 -35.313 1.00 46.41 219 PRO C O 1
ATOM 9049 N N . ILE C 1 197 ? 13.021 63.268 -34.474 1.00 33.29 220 ILE C N 1
ATOM 9050 C CA . ILE C 1 197 ? 13.982 63.790 -33.496 1.00 39.83 220 ILE C CA 1
ATOM 9051 C C . ILE C 1 197 ? 15.230 64.384 -34.157 1.00 38.35 220 ILE C C 1
ATOM 9052 O O . ILE C 1 197 ? 15.646 65.492 -33.820 1.00 51.27 220 ILE C O 1
ATOM 9065 N N . PHE C 1 199 ? 15.673 65.433 -37.321 1.00 45.38 222 PHE C N 1
ATOM 9066 C CA . PHE C 1 199 ? 15.321 66.616 -38.098 1.00 39.76 222 PHE C CA 1
ATOM 9067 C C . PHE C 1 199 ? 14.088 67.301 -37.518 1.00 40.17 222 PHE C C 1
ATOM 9068 O O . PHE C 1 199 ? 13.097 66.644 -37.197 1.00 41.70 222 PHE C O 1
ATOM 9076 N N . ASP C 1 200 ? 14.151 68.621 -37.384 1.00 34.64 223 ASP C N 1
ATOM 9077 C CA . ASP C 1 200 ? 12.994 69.389 -36.946 1.00 28.81 223 ASP C CA 1
ATOM 9078 C C . ASP C 1 200 ? 11.910 69.359 -38.016 1.00 37.95 223 ASP C C 1
ATOM 9079 O O . ASP C 1 200 ? 12.173 69.016 -39.167 1.00 34.39 223 ASP C O 1
ATOM 9084 N N . THR C 1 201 ? 10.689 69.708 -37.628 1.00 31.24 224 THR C N 1
ATOM 9085 C CA . THR C 1 201 ? 9.573 69.742 -38.563 1.00 32.58 224 THR C CA 1
ATOM 9086 C C . THR C 1 201 ? 9.355 71.146 -39.099 1.00 33.32 224 THR C C 1
ATOM 9087 O O . THR C 1 201 ? 8.615 71.342 -40.064 1.00 27.29 224 THR C O 1
ATOM 9091 N N . SER C 1 202 ? 10.004 72.114 -38.455 1.00 37.77 225 SER C N 1
ATOM 9092 C CA . SER C 1 202 ? 9.733 73.534 -38.662 1.00 30.00 225 SER C CA 1
ATOM 9093 C C . SER C 1 202 ? 8.275 73.828 -38.322 1.00 34.28 225 SER C C 1
ATOM 9094 O O . SER C 1 202 ? 7.575 72.979 -37.769 1.00 34.02 225 SER C O 1
ATOM 9097 N N . GLY C 1 203 ? 7.817 75.033 -38.640 1.00 41.80 226 GLY C N 1
ATOM 9098 C CA . GLY C 1 203 ? 6.463 75.420 -38.296 1.00 31.58 226 GLY C CA 1
ATOM 9099 C C . GLY C 1 203 ? 5.958 76.620 -39.066 1.00 26.72 226 GLY C C 1
ATOM 9100 O O . GLY C 1 203 ? 6.684 77.194 -39.876 1.00 45.86 226 GLY C O 1
ATOM 9101 N N . SER C 1 204 ? 4.714 77.007 -38.801 1.00 28.55 227 SER C N 1
ATOM 9102 C CA . SER C 1 204 ? 3.903 76.354 -37.778 1.00 22.68 227 SER C CA 1
ATOM 9103 C C . SER C 1 204 ? 3.001 75.266 -38.358 1.00 23.04 227 SER C C 1
ATOM 9104 O O . SER C 1 204 ? 2.395 74.495 -37.615 1.00 44.51 227 SER C O 1
ATOM 9107 N N . SER C 1 205 ? 2.911 75.207 -39.683 1.00 24.41 228 SER C N 1
ATOM 9108 C CA . SER C 1 205 ? 2.093 74.194 -40.342 1.00 25.21 228 SER C CA 1
ATOM 9109 C C . SER C 1 205 ? 2.860 72.884 -40.491 1.00 32.94 228 SER C C 1
ATOM 9110 O O . SER C 1 205 ? 2.999 72.356 -41.595 1.00 36.87 228 SER C O 1
ATOM 9113 N N . SER C 1 206 ? 3.354 72.368 -39.370 1.00 23.24 229 SER C N 1
ATOM 9114 C CA . SER C 1 206 ? 4.147 71.145 -39.360 1.00 26.57 229 SER C CA 1
ATOM 9115 C C . SER C 1 206 ? 3.329 69.930 -39.786 1.00 34.02 229 SER C C 1
ATOM 9116 O O . SER C 1 206 ? 3.737 69.175 -40.668 1.00 42.01 229 SER C O 1
ATOM 9119 N N . GLY C 1 207 ? 2.173 69.749 -39.154 1.00 35.45 230 GLY C N 1
ATOM 9120 C CA . GLY C 1 207 ? 1.317 68.611 -39.434 1.00 31.21 230 GLY C CA 1
ATOM 9121 C C . GLY C 1 207 ? 0.763 68.605 -40.844 1.00 37.88 230 GLY C C 1
ATOM 9122 O O . GLY C 1 207 ? 0.638 67.550 -41.463 1.00 42.02 230 GLY C O 1
ATOM 9123 N N . SER C 1 208 ? 0.427 69.787 -41.351 1.00 36.62 231 SER C N 1
ATOM 9124 C CA . SER C 1 208 ? -0.112 69.917 -42.700 1.00 28.61 231 SER C CA 1
ATOM 9125 C C . SER C 1 208 ? 0.924 69.517 -43.745 1.00 30.07 231 SER C C 1
ATOM 9126 O O . SER C 1 208 ? 0.577 69.130 -44.859 1.00 31.18 231 SER C O 1
ATOM 9129 N N . ALA C 1 209 ? 2.197 69.615 -43.377 1.00 35.08 232 ALA C N 1
ATOM 9130 C CA . ALA C 1 209 ? 3.282 69.186 -44.249 1.00 34.03 232 ALA C CA 1
ATOM 9131 C C . ALA C 1 209 ? 3.502 67.683 -44.126 1.00 30.88 232 ALA C C 1
ATOM 9132 O O . ALA C 1 209 ? 3.689 66.988 -45.124 1.00 39.16 232 ALA C O 1
ATOM 9134 N N . THR C 1 210 ? 3.474 67.191 -42.891 1.00 35.03 233 THR C N 1
ATOM 9135 C CA . THR C 1 210 ? 3.718 65.781 -42.609 1.00 38.84 233 THR C CA 1
ATOM 9136 C C . THR C 1 210 ? 2.607 64.889 -43.153 1.00 45.03 233 THR C C 1
ATOM 9137 O O . THR C 1 210 ? 2.868 63.793 -43.648 1.00 52.38 233 THR C O 1
ATOM 9141 N N . VAL C 1 211 ? 1.371 65.371 -43.066 1.00 49.69 234 VAL C N 1
ATOM 9142 C CA . VAL C 1 211 ? 0.206 64.593 -43.475 1.00 47.74 234 VAL C CA 1
ATOM 9143 C C . VAL C 1 211 ? 0.243 64.270 -44.973 1.00 49.14 234 VAL C C 1
ATOM 9144 O O . VAL C 1 211 ? -0.323 63.270 -45.414 1.00 48.41 234 VAL C O 1
ATOM 9148 N N . VAL C 1 212 ? 0.932 65.101 -45.751 1.00 41.64 235 VAL C N 1
ATOM 9149 C CA . VAL C 1 212 ? 1.040 64.876 -47.188 1.00 37.12 235 VAL C CA 1
ATOM 9150 C C . VAL C 1 212 ? 2.360 64.194 -47.532 1.00 51.35 235 VAL C C 1
ATOM 9151 O O . VAL C 1 212 ? 2.453 63.452 -48.510 1.00 62.48 235 VAL C O 1
ATOM 9155 N N . ALA C 1 213 ? 3.380 64.450 -46.719 1.00 47.03 236 ALA C N 1
ATOM 9156 C CA . ALA C 1 213 ? 4.692 63.850 -46.926 1.00 44.95 236 ALA C CA 1
ATOM 9157 C C . ALA C 1 213 ? 4.659 62.351 -46.648 1.00 40.26 236 ALA C C 1
ATOM 9158 O O . ALA C 1 213 ? 5.334 61.571 -47.319 1.00 47.23 236 ALA C O 1
ATOM 9160 N N . ALA C 1 214 ? 3.869 61.955 -45.655 1.00 33.13 237 ALA C N 1
ATOM 9161 C CA . ALA C 1 214 ? 3.763 60.553 -45.270 1.00 46.70 237 ALA C CA 1
ATOM 9162 C C . ALA C 1 214 ? 2.554 59.891 -45.922 1.00 52.95 237 ALA C C 1
ATOM 9163 O O . ALA C 1 214 ? 2.183 58.771 -45.567 1.00 65.30 237 ALA C O 1
ATOM 9165 N N . ASP C 1 215 ? 1.950 60.597 -46.875 1.00 56.57 238 ASP C N 1
ATOM 9166 C CA . ASP C 1 215 ? 0.777 60.114 -47.602 1.00 42.13 238 ASP C CA 1
ATOM 9167 C C . ASP C 1 215 ? -0.377 59.741 -46.674 1.00 48.90 238 ASP C C 1
ATOM 9168 O O . ASP C 1 215 ? -1.009 58.698 -46.844 1.00 53.74 238 ASP C O 1
ATOM 9173 N N . PHE C 1 216 ? -0.642 60.595 -45.690 1.00 40.06 239 PHE C N 1
ATOM 9174 C CA . PHE C 1 216 ? -1.812 60.434 -44.837 1.00 36.71 239 PHE C CA 1
ATOM 9175 C C . PHE C 1 216 ? -3.000 61.153 -45.467 1.00 38.61 239 PHE C C 1
ATOM 9176 O O . PHE C 1 216 ? -4.142 60.989 -45.037 1.00 49.39 239 PHE C O 1
ATOM 9184 N N . ALA C 1 217 ? -2.712 61.951 -46.493 1.00 38.86 240 ALA C N 1
ATOM 9185 C CA . ALA C 1 217 ? -3.727 62.711 -47.216 1.00 41.99 240 ALA C CA 1
ATOM 9186 C C . ALA C 1 217 ? -3.149 63.240 -48.527 1.00 51.41 240 ALA C C 1
ATOM 9187 O O . ALA C 1 217 ? -1.949 63.505 -48.613 1.00 64.68 240 ALA C O 1
ATOM 9189 N N . PRO C 1 218 ? -3.999 63.395 -49.555 1.00 52.42 241 PRO C N 1
ATOM 9190 C CA . PRO C 1 218 ? -3.529 63.921 -50.840 1.00 46.96 241 PRO C CA 1
ATOM 9191 C C . PRO C 1 218 ? -3.212 65.408 -50.754 1.00 51.03 241 PRO C C 1
ATOM 9192 O O . PRO C 1 218 ? -2.203 65.862 -51.293 1.00 61.22 241 PRO C O 1
ATOM 9196 N N . LEU C 1 219 ? -4.078 66.153 -50.074 1.00 60.34 242 LEU C N 1
ATOM 9197 C CA . LEU C 1 219 ? -3.928 67.597 -49.951 1.00 56.81 242 LEU C CA 1
ATOM 9198 C C . LEU C 1 219 ? -4.053 68.043 -48.499 1.00 55.91 242 LEU C C 1
ATOM 9199 O O . LEU C 1 219 ? -4.549 67.298 -47.652 1.00 55.24 242 LEU C O 1
ATOM 9204 N N . ALA C 1 220 ? -3.606 69.262 -48.218 1.00 49.62 243 ALA C N 1
ATOM 9205 C CA . ALA C 1 220 ? -3.705 69.818 -46.874 1.00 37.26 243 ALA C CA 1
ATOM 9206 C C . ALA C 1 220 ? -3.740 71.339 -46.900 1.00 43.70 243 ALA C C 1
ATOM 9207 O O . ALA C 1 220 ? -3.283 71.964 -47.856 1.00 41.43 243 ALA C O 1
ATOM 9209 N N . VAL C 1 221 ? -4.286 71.926 -45.841 1.00 39.73 244 VAL C N 1
ATOM 9210 C CA . VAL C 1 221 ? -4.358 73.376 -45.719 1.00 36.08 244 VAL C CA 1
ATOM 9211 C C . VAL C 1 221 ? -3.516 73.866 -44.547 1.00 43.66 244 VAL C C 1
ATOM 9212 O O . VAL C 1 221 ? -3.647 73.376 -43.425 1.00 50.53 244 VAL C O 1
ATOM 9216 N N . GLY C 1 222 ? -2.645 74.832 -44.817 1.00 44.65 245 GLY C N 1
ATOM 9217 C CA . GLY C 1 222 ? -1.833 75.435 -43.778 1.00 31.80 245 GLY C CA 1
ATOM 9218 C C . GLY C 1 222 ? -2.079 76.927 -43.690 1.00 32.39 245 GLY C C 1
ATOM 9219 O O . GLY C 1 222 ? -2.701 77.515 -44.575 1.00 43.03 245 GLY C O 1
ATOM 9220 N N . THR C 1 223 ? -1.598 77.540 -42.614 1.00 38.29 246 THR C N 1
ATOM 9221 C CA . THR C 1 223 ? -1.697 78.984 -42.448 1.00 44.26 246 THR C CA 1
ATOM 9222 C C . THR C 1 223 ? -0.308 79.578 -42.263 1.00 39.54 246 THR C C 1
ATOM 9223 O O . THR C 1 223 ? 0.598 78.906 -41.771 1.00 32.65 246 THR C O 1
ATOM 9227 N N . GLU C 1 224 ? -0.137 80.834 -42.661 1.00 35.06 247 GLU C N 1
ATOM 9228 C CA . GLU C 1 224 ? 1.155 81.490 -42.512 1.00 39.45 247 GLU C CA 1
ATOM 9229 C C . GLU C 1 224 ? 1.046 82.955 -42.109 1.00 42.35 247 GLU C C 1
ATOM 9230 O O . GLU C 1 224 ? 0.351 83.743 -42.751 1.00 53.94 247 GLU C O 1
ATOM 9236 N N . THR C 1 225 ? 1.743 83.304 -41.034 1.00 36.19 248 THR C N 1
ATOM 9237 C CA . THR C 1 225 ? 1.953 84.695 -40.668 1.00 43.31 248 THR C CA 1
ATOM 9238 C C . THR C 1 225 ? 3.282 85.149 -41.259 1.00 53.65 248 THR C C 1
ATOM 9239 O O . THR C 1 225 ? 3.357 86.167 -41.947 1.00 54.57 248 THR C O 1
ATOM 9243 N N . THR C 1 226 ? 4.328 84.374 -40.990 1.00 56.00 249 THR C N 1
ATOM 9244 C CA . THR C 1 226 ? 5.641 84.614 -41.575 1.00 45.63 249 THR C CA 1
ATOM 9245 C C . THR C 1 226 ? 6.422 83.307 -41.695 1.00 42.61 249 THR C C 1
ATOM 9246 O O . THR C 1 226 ? 7.084 82.876 -40.750 1.00 39.45 249 THR C O 1
ATOM 9250 N N . GLY C 1 227 ? 6.327 82.676 -42.862 1.00 32.80 250 GLY C N 1
ATOM 9251 C CA . GLY C 1 227 ? 7.067 81.459 -43.144 1.00 31.40 250 GLY C CA 1
ATOM 9252 C C . GLY C 1 227 ? 6.428 80.180 -42.636 1.00 49.96 250 GLY C C 1
ATOM 9253 O O . GLY C 1 227 ? 6.968 79.094 -42.836 1.00 49.57 250 GLY C O 1
ATOM 9254 N N . SER C 1 228 ? 5.270 80.298 -41.995 1.00 44.80 251 SER C N 1
ATOM 9255 C CA . SER C 1 228 ? 4.635 79.147 -41.358 1.00 31.60 251 SER C CA 1
ATOM 9256 C C . SER C 1 228 ? 4.125 78.095 -42.347 1.00 31.96 251 SER C C 1
ATOM 9257 O O . SER C 1 228 ? 3.692 77.021 -41.937 1.00 32.87 251 SER C O 1
ATOM 9260 N N . ILE C 1 229 ? 4.181 78.393 -43.642 1.00 32.45 252 ILE C N 1
ATOM 9261 C CA . ILE C 1 229 ? 3.758 77.427 -44.654 1.00 31.15 252 ILE C CA 1
ATOM 9262 C C . ILE C 1 229 ? 4.938 76.904 -45.471 1.00 31.71 252 ILE C C 1
ATOM 9263 O O . ILE C 1 229 ? 5.093 75.696 -45.644 1.00 31.48 252 ILE C O 1
ATOM 9268 N N . VAL C 1 230 ? 5.774 77.815 -45.961 1.00 36.76 253 VAL C N 1
ATOM 9269 C CA . VAL C 1 230 ? 6.874 77.441 -46.844 1.00 33.63 253 VAL C CA 1
ATOM 9270 C C . VAL C 1 230 ? 8.040 76.780 -46.107 1.00 41.60 253 VAL C C 1
ATOM 9271 O O . VAL C 1 230 ? 8.769 75.978 -46.690 1.00 45.61 253 VAL C O 1
ATOM 9275 N N . ALA C 1 231 ? 8.216 77.111 -44.832 1.00 34.85 254 ALA C N 1
ATOM 9276 C CA . ALA C 1 231 ? 9.315 76.542 -44.053 1.00 32.96 254 ALA C CA 1
ATOM 9277 C C . ALA C 1 231 ? 9.080 75.073 -43.670 1.00 40.25 254 ALA C C 1
ATOM 9278 O O . ALA C 1 231 ? 9.974 74.248 -43.860 1.00 51.29 254 ALA C O 1
ATOM 9280 N N . PRO C 1 232 ? 7.891 74.729 -43.131 1.00 37.78 255 PRO C N 1
ATOM 9281 C CA . PRO C 1 232 ? 7.720 73.298 -42.854 1.00 32.81 255 PRO C CA 1
ATOM 9282 C C . PRO C 1 232 ? 7.544 72.484 -44.134 1.00 32.21 255 PRO C C 1
ATOM 9283 O O . PRO C 1 232 ? 7.749 71.271 -44.126 1.00 43.87 255 PRO C O 1
ATOM 9287 N N . ALA C 1 233 ? 7.167 73.153 -45.219 1.00 29.57 256 ALA C N 1
ATOM 9288 C CA . ALA C 1 233 ? 7.053 72.497 -46.515 1.00 31.26 256 ALA C CA 1
ATOM 9289 C C . ALA C 1 233 ? 8.434 72.175 -47.071 1.00 44.09 256 ALA C C 1
ATOM 9290 O O . ALA C 1 233 ? 8.624 71.163 -47.747 1.00 45.37 256 ALA C O 1
ATOM 9292 N N . ALA C 1 234 ? 9.394 73.046 -46.781 1.00 33.05 257 ALA C N 1
ATOM 9293 C CA . ALA C 1 234 ? 10.766 72.860 -47.236 1.00 41.89 257 ALA C CA 1
ATOM 9294 C C . ALA C 1 234 ? 11.505 71.871 -46.344 1.00 40.07 257 ALA C C 1
ATOM 9295 O O . ALA C 1 234 ? 12.386 71.142 -46.801 1.00 44.30 257 ALA C O 1
ATOM 9297 N N . GLN C 1 235 ? 11.135 71.849 -45.069 1.00 36.15 258 GLN C N 1
ATOM 9298 C CA . GLN C 1 235 ? 11.804 71.006 -44.087 1.00 28.10 258 GLN C CA 1
ATOM 9299 C C . GLN C 1 235 ? 11.302 69.564 -44.153 1.00 36.30 258 GLN C C 1
ATOM 9300 O O . GLN C 1 235 ? 11.912 68.656 -43.589 1.00 36.87 258 GLN C O 1
ATOM 9306 N N . GLN C 1 236 ? 10.189 69.355 -44.850 1.00 33.38 259 GLN C N 1
ATOM 9307 C CA . GLN C 1 236 ? 9.610 68.022 -44.968 1.00 28.67 259 GLN C CA 1
ATOM 9308 C C . GLN C 1 236 ? 9.390 67.632 -46.429 1.00 35.64 259 GLN C C 1
ATOM 9309 O O . GLN C 1 236 ? 8.624 66.715 -46.728 1.00 48.09 259 GLN C O 1
ATOM 9315 N N . SER C 1 237 ? 10.068 68.344 -47.325 1.00 39.25 260 SER C N 1
ATOM 9316 C CA . SER C 1 237 ? 10.111 68.012 -48.749 1.00 44.96 260 SER C CA 1
ATOM 9317 C C . SER C 1 237 ? 8.736 67.916 -49.411 1.00 47.13 260 SER C C 1
ATOM 9318 O O . SER C 1 237 ? 8.433 66.929 -50.079 1.00 52.50 260 SER C O 1
ATOM 9321 N N . VAL C 1 238 ? 7.909 68.939 -49.223 1.00 42.05 261 VAL C N 1
ATOM 9322 C CA . VAL C 1 238 ? 6.623 69.016 -49.912 1.00 45.73 261 VAL C CA 1
ATOM 9323 C C . VAL C 1 238 ? 6.404 70.415 -50.476 1.00 41.46 261 VAL C C 1
ATOM 9324 O O . VAL C 1 238 ? 7.182 71.330 -50.209 1.00 43.25 261 VAL C O 1
ATOM 9328 N N . VAL C 1 239 ? 5.341 70.574 -51.257 1.00 45.24 262 VAL C N 1
ATOM 9329 C CA . VAL C 1 239 ? 5.028 71.858 -51.873 1.00 49.84 262 VAL C CA 1
ATOM 9330 C C . VAL C 1 239 ? 4.041 72.652 -51.024 1.00 45.81 262 VAL C C 1
ATOM 9331 O O . VAL C 1 239 ? 2.997 72.138 -50.627 1.00 46.69 262 VAL C O 1
ATOM 9335 N N . GLY C 1 240 ? 4.382 73.906 -50.745 1.00 40.43 263 GLY C N 1
ATOM 9336 C CA . GLY C 1 240 ? 3.517 74.781 -49.975 1.00 38.29 263 GLY C CA 1
ATOM 9337 C C . GLY C 1 240 ? 3.414 76.161 -50.593 1.00 39.91 263 GLY C C 1
ATOM 9338 O O . GLY C 1 240 ? 4.413 76.726 -51.037 1.00 52.22 263 GLY C O 1
ATOM 9339 N N . LEU C 1 241 ? 2.203 76.708 -50.621 1.00 40.72 264 LEU C N 1
ATOM 9340 C CA . LEU C 1 241 ? 1.975 78.014 -51.226 1.00 44.73 264 LEU C CA 1
ATOM 9341 C C . LEU C 1 241 ? 1.352 79.011 -50.258 1.00 59.56 264 LEU C C 1
ATOM 9342 O O . LEU C 1 241 ? 0.353 78.715 -49.606 1.00 53.40 264 LEU C O 1
ATOM 9347 N N . ARG C 1 242 ? 1.952 80.193 -50.167 1.00 59.67 265 ARG C N 1
ATOM 9348 C CA . ARG C 1 242 ? 1.319 81.318 -49.493 1.00 59.43 265 ARG C CA 1
ATOM 9349 C C . ARG C 1 242 ? 0.689 82.227 -50.539 1.00 64.40 265 ARG C C 1
ATOM 9350 O O . ARG C 1 242 ? 1.393 82.800 -51.365 1.00 75.12 265 ARG C O 1
ATOM 9358 N N . PRO C 1 243 ? -0.644 82.355 -50.514 1.00 54.15 266 PRO C N 1
ATOM 9359 C CA . PRO C 1 243 ? -1.330 83.198 -51.497 1.00 55.85 266 PRO C CA 1
ATOM 9360 C C . PRO C 1 243 ? -1.106 84.682 -51.232 1.00 52.10 266 PRO C C 1
ATOM 9361 O O . PRO C 1 243 ? -0.554 85.047 -50.194 1.00 50.35 266 PRO C O 1
ATOM 9365 N N . SER C 1 244 ? -1.528 85.526 -52.168 1.00 55.91 267 SER C N 1
ATOM 9366 C CA . SER C 1 244 ? -1.440 86.968 -51.986 1.00 64.04 267 SER C CA 1
ATOM 9367 C C . SER C 1 244 ? -2.394 87.411 -50.884 1.00 66.81 267 SER C C 1
ATOM 9368 O O . SER C 1 244 ? -3.473 86.841 -50.727 1.00 65.12 267 SER C O 1
ATOM 9371 N N . LEU C 1 245 ? -1.993 88.421 -50.119 1.00 83.02 268 LEU C N 1
ATOM 9372 C CA . LEU C 1 245 ? -2.841 88.947 -49.055 1.00 93.81 268 LEU C CA 1
ATOM 9373 C C . LEU C 1 245 ? -4.114 89.552 -49.633 1.00 86.21 268 LEU C C 1
ATOM 9374 O O . LEU C 1 245 ? -4.123 90.698 -50.083 1.00 83.24 268 LEU C O 1
ATOM 9379 N N . GLY C 1 246 ? -5.185 88.767 -49.617 1.00 82.87 269 GLY C N 1
ATOM 9380 C CA . GLY C 1 246 ? -6.456 89.181 -50.181 1.00 71.06 269 GLY C CA 1
ATOM 9381 C C . GLY C 1 246 ? -7.016 88.119 -51.106 1.00 66.65 269 GLY C C 1
ATOM 9382 O O . GLY C 1 246 ? -8.174 88.186 -51.520 1.00 59.32 269 GLY C O 1
ATOM 9383 N N . ARG C 1 247 ? -6.187 87.130 -51.424 1.00 56.04 270 ARG C N 1
ATOM 9384 C CA . ARG C 1 247 ? -6.572 86.055 -52.329 1.00 56.99 270 ARG C CA 1
ATOM 9385 C C . ARG C 1 247 ? -7.469 85.037 -51.632 1.00 67.23 270 ARG C C 1
ATOM 9386 O O . ARG C 1 247 ? -8.452 84.565 -52.204 1.00 77.27 270 ARG C O 1
ATOM 9394 N N . VAL C 1 248 ? -7.125 84.706 -50.392 1.00 64.98 271 VAL C N 1
ATOM 9395 C CA . VAL C 1 248 ? -7.839 83.681 -49.641 1.00 53.52 271 VAL C CA 1
ATOM 9396 C C . VAL C 1 248 ? -8.426 84.241 -48.347 1.00 53.21 271 VAL C C 1
ATOM 9397 O O . VAL C 1 248 ? -7.737 84.918 -47.583 1.00 63.17 271 VAL C O 1
ATOM 9401 N N . SER C 1 249 ? -9.704 83.956 -48.110 1.00 50.46 272 SER C N 1
ATOM 9402 C CA . SER C 1 249 ? -10.392 84.431 -46.914 1.00 49.62 272 SER C CA 1
ATOM 9403 C C . SER C 1 249 ? -9.862 83.754 -45.651 1.00 56.93 272 SER C C 1
ATOM 9404 O O . SER C 1 249 ? -9.494 82.578 -45.669 1.00 55.08 272 SER C O 1
ATOM 9407 N N . ARG C 1 250 ? -9.830 84.506 -44.555 1.00 51.09 273 ARG C N 1
ATOM 9408 C CA . ARG C 1 250 ? -9.359 83.988 -43.276 1.00 52.37 273 ARG C CA 1
ATOM 9409 C C . ARG C 1 250 ? -10.515 83.725 -42.315 1.00 43.04 273 ARG C C 1
ATOM 9410 O O . ARG C 1 250 ? -10.296 83.328 -41.172 1.00 40.10 273 ARG C O 1
ATOM 9418 N N . THR C 1 251 ? -11.739 83.952 -42.784 1.00 44.44 274 THR C N 1
ATOM 9419 C CA . THR C 1 251 ? -12.935 83.735 -41.973 1.00 49.64 274 THR C CA 1
ATOM 9420 C C . THR C 1 251 ? -13.070 82.273 -41.550 1.00 53.72 274 THR C C 1
ATOM 9421 O O . THR C 1 251 ? -13.107 81.373 -42.390 1.00 52.07 274 THR C O 1
ATOM 9425 N N . GLY C 1 252 ? -13.144 82.045 -40.243 1.00 44.38 275 GLY C N 1
ATOM 9426 C CA . GLY C 1 252 ? -13.228 80.699 -39.706 1.00 46.80 275 GLY C CA 1
ATOM 9427 C C . GLY C 1 252 ? -11.860 80.119 -39.400 1.00 51.42 275 GLY C C 1
ATOM 9428 O O . GLY C 1 252 ? -11.677 78.902 -39.388 1.00 51.46 275 GLY C O 1
ATOM 9429 N N . ILE C 1 253 ? -10.889 80.996 -39.165 1.00 53.21 276 ILE C N 1
ATOM 9430 C CA . ILE C 1 253 ? -9.536 80.568 -38.826 1.00 36.10 276 ILE C CA 1
ATOM 9431 C C . ILE C 1 253 ? -9.008 81.353 -37.630 1.00 35.42 276 ILE C C 1
ATOM 9432 O O . ILE C 1 253 ? -8.969 82.583 -37.659 1.00 54.61 276 ILE C O 1
ATOM 9437 N N . ILE C 1 254 ? -8.609 80.638 -36.581 1.00 34.18 277 ILE C N 1
ATOM 9438 C CA . ILE C 1 254 ? -8.051 81.272 -35.389 1.00 38.36 277 ILE C CA 1
ATOM 9439 C C . ILE C 1 254 ? -6.801 82.066 -35.750 1.00 40.07 277 ILE C C 1
ATOM 9440 O O . ILE C 1 254 ? -5.782 81.493 -36.137 1.00 57.26 277 ILE C O 1
ATOM 9445 N N . PRO C 1 255 ? -6.881 83.398 -35.622 1.00 31.15 278 PRO C N 1
ATOM 9446 C CA . PRO C 1 255 ? -5.844 84.311 -36.111 1.00 34.96 278 PRO C CA 1
ATOM 9447 C C . PRO C 1 255 ? -4.607 84.390 -35.222 1.00 35.99 278 PRO C C 1
ATOM 9448 O O . PRO C 1 255 ? -4.579 83.844 -34.119 1.00 28.16 278 PRO C O 1
ATOM 9452 N N . LEU C 1 256 ? -3.586 85.071 -35.731 1.00 40.46 279 LEU C N 1
ATOM 9453 C CA . LEU C 1 256 ? -2.393 85.405 -34.965 1.00 37.36 279 LEU C CA 1
ATOM 9454 C C . LEU C 1 256 ? -2.125 86.893 -35.136 1.00 32.77 279 LEU C C 1
ATOM 9455 O O . LEU C 1 256 ? -2.021 87.639 -34.164 1.00 38.60 279 LEU C O 1
ATOM 9460 N N . ALA C 1 257 ? -2.024 87.311 -36.393 1.00 32.23 280 ALA C N 1
ATOM 9461 C CA . ALA C 1 257 ? -1.918 88.719 -36.746 1.00 37.69 280 ALA C CA 1
ATOM 9462 C C . ALA C 1 257 ? -2.537 88.930 -38.121 1.00 47.95 280 ALA C C 1
ATOM 9463 O O . ALA C 1 257 ? -1.927 88.604 -39.140 1.00 41.77 280 ALA C O 1
ATOM 9465 N N . GLU C 1 258 ? -3.749 89.479 -38.142 1.00 46.25 281 GLU C N 1
ATOM 9466 C CA . GLU C 1 258 ? -4.527 89.609 -39.373 1.00 51.31 281 GLU C CA 1
ATOM 9467 C C . GLU C 1 258 ? -3.830 90.454 -40.436 1.00 49.10 281 GLU C C 1
ATOM 9468 O O . GLU C 1 258 ? -4.209 90.424 -41.607 1.00 49.97 281 GLU C O 1
ATOM 9474 N N . THR C 1 259 ? -2.815 91.205 -40.023 1.00 55.34 282 THR C N 1
ATOM 9475 C CA . THR C 1 259 ? -1.981 91.950 -40.957 1.00 64.02 282 THR C CA 1
ATOM 9476 C C . THR C 1 259 ? -1.268 90.993 -41.910 1.00 62.90 282 THR C C 1
ATOM 9477 O O . THR C 1 259 ? -1.101 91.286 -43.095 1.00 64.01 282 THR C O 1
ATOM 9481 N N . LEU C 1 260 ? -0.873 89.835 -41.389 1.00 58.28 283 LEU C N 1
ATOM 9482 C CA . LEU C 1 260 ? -0.065 88.889 -42.149 1.00 54.36 283 LEU C CA 1
ATOM 9483 C C . LEU C 1 260 ? -0.758 87.545 -42.375 1.00 46.28 283 LEU C C 1
ATOM 9484 O O . LEU C 1 260 ? -0.367 86.786 -43.263 1.00 49.59 283 LEU C O 1
ATOM 9489 N N . ASP C 1 261 ? -1.780 87.257 -41.573 1.00 44.68 284 ASP C N 1
ATOM 9490 C CA . ASP C 1 261 ? -2.463 85.963 -41.615 1.00 43.43 284 ASP C CA 1
ATOM 9491 C C . ASP C 1 261 ? -3.013 85.612 -42.995 1.00 49.45 284 ASP C C 1
ATOM 9492 O O . ASP C 1 261 ? -3.610 86.451 -43.673 1.00 50.85 284 ASP C O 1
ATOM 9497 N N . THR C 1 262 ? -2.805 84.362 -43.397 1.00 49.34 285 THR C N 1
ATOM 9498 C CA . THR C 1 262 ? -3.321 83.851 -44.661 1.00 47.65 285 THR C CA 1
ATOM 9499 C C . THR C 1 262 ? -3.311 82.325 -44.663 1.00 37.86 285 THR C C 1
ATOM 9500 O O . THR C 1 262 ? -2.568 81.702 -43.906 1.00 39.79 285 THR C O 1
ATOM 9504 N N . ALA C 1 263 ? -4.140 81.727 -45.513 1.00 50.67 286 ALA C N 1
ATOM 9505 C CA . ALA C 1 263 ? -4.224 80.273 -45.607 1.00 42.37 286 ALA C CA 1
ATOM 9506 C C . ALA C 1 263 ? -3.891 79.798 -47.017 1.00 49.72 286 ALA C C 1
ATOM 9507 O O . ALA C 1 263 ? -4.457 80.289 -47.994 1.00 60.93 286 ALA C O 1
ATOM 9509 N N . GLY C 1 264 ? -2.976 78.839 -47.117 1.00 40.50 287 GLY C N 1
ATOM 9510 C CA . GLY C 1 264 ? -2.537 78.341 -48.409 1.00 50.75 287 GLY C CA 1
ATOM 9511 C C . GLY C 1 264 ? -2.586 76.831 -48.544 1.00 52.60 287 GLY C C 1
ATOM 9512 O O . GLY C 1 264 ? -2.751 76.120 -47.553 1.00 46.86 287 GLY C O 1
ATOM 9513 N N . PRO C 1 265 ? -2.439 76.331 -49.781 1.00 46.16 288 PRO C N 1
ATOM 9514 C CA . PRO C 1 265 ? -2.502 74.898 -50.079 1.00 44.00 288 PRO C CA 1
ATOM 9515 C C . PRO C 1 265 ? -1.156 74.203 -49.898 1.00 47.20 288 PRO C C 1
ATOM 9516 O O . PRO C 1 265 ? -0.110 74.827 -50.078 1.00 51.08 288 PRO C O 1
ATOM 9528 N N . ALA C 1 267 ? 0.869 70.290 -50.700 1.00 40.22 290 ALA C N 1
ATOM 9529 C CA . ALA C 1 267 ? 0.842 68.966 -51.316 1.00 44.25 290 ALA C CA 1
ATOM 9530 C C . ALA C 1 267 ? 2.248 68.499 -51.683 1.00 43.32 290 ALA C C 1
ATOM 9531 O O . ALA C 1 267 ? 3.220 69.227 -51.486 1.00 51.63 290 ALA C O 1
ATOM 9533 N N . ARG C 1 268 ? 2.354 67.283 -52.209 1.00 42.45 291 ARG C N 1
ATOM 9534 C CA . ARG C 1 268 ? 3.635 66.776 -52.692 1.00 54.38 291 ARG C CA 1
ATOM 9535 C C . ARG C 1 268 ? 3.961 67.407 -54.036 1.00 58.04 291 ARG C C 1
ATOM 9536 O O . ARG C 1 268 ? 5.118 67.700 -54.340 1.00 61.27 291 ARG C O 1
ATOM 9544 N N . THR C 1 269 ? 2.921 67.611 -54.837 1.00 61.86 292 THR C N 1
ATOM 9545 C CA . THR C 1 269 ? 3.074 68.090 -56.202 1.00 53.92 292 THR C CA 1
ATOM 9546 C C . THR C 1 269 ? 2.550 69.514 -56.356 1.00 62.86 292 THR C C 1
ATOM 9547 O O . THR C 1 269 ? 1.532 69.877 -55.767 1.00 69.12 292 THR C O 1
ATOM 9551 N N . VAL C 1 270 ? 3.261 70.316 -57.145 1.00 67.70 293 VAL C N 1
ATOM 9552 C CA . VAL C 1 270 ? 2.861 71.690 -57.430 1.00 66.41 293 VAL C CA 1
ATOM 9553 C C . VAL C 1 270 ? 1.491 71.726 -58.102 1.00 62.99 293 VAL C C 1
ATOM 9554 O O . VAL C 1 270 ? 0.675 72.610 -57.833 1.00 69.94 293 VAL C O 1
ATOM 9558 N N . LYS C 1 271 ? 1.242 70.750 -58.970 1.00 66.43 294 LYS C N 1
ATOM 9559 C CA . LYS C 1 271 ? -0.032 70.646 -59.671 1.00 83.50 294 LYS C CA 1
ATOM 9560 C C . LYS C 1 271 ? -1.178 70.362 -58.705 1.00 83.16 294 LYS C C 1
ATOM 9561 O O . LYS C 1 271 ? -2.259 70.940 -58.823 1.00 85.57 294 LYS C O 1
ATOM 9563 N N . ASP C 1 272 ? -0.935 69.470 -57.749 1.00 67.23 295 ASP C N 1
ATOM 9564 C CA . ASP C 1 272 ? -1.945 69.115 -56.759 1.00 64.62 295 ASP C CA 1
ATOM 9565 C C . ASP C 1 272 ? -2.248 70.289 -55.832 1.00 65.29 295 ASP C C 1
ATOM 9566 O O . ASP C 1 272 ? -3.374 70.440 -55.356 1.00 57.47 295 ASP C O 1
ATOM 9571 N N . ALA C 1 273 ? -1.239 71.116 -55.580 1.00 55.28 296 ALA C N 1
ATOM 9572 C CA . ALA C 1 273 ? -1.417 72.308 -54.761 1.00 53.75 296 ALA C CA 1
ATOM 9573 C C . ALA C 1 273 ? -2.315 73.314 -55.474 1.00 62.53 296 ALA C C 1
ATOM 9574 O O . ALA C 1 273 ? -3.098 74.023 -54.841 1.00 59.32 296 ALA C O 1
ATOM 9576 N N . ALA C 1 274 ? -2.196 73.365 -56.797 1.00 64.02 297 ALA C N 1
ATOM 9577 C CA . ALA C 1 274 ? -3.021 74.250 -57.610 1.00 57.45 297 ALA C CA 1
ATOM 9578 C C . ALA C 1 274 ? -4.458 73.745 -57.672 1.00 58.86 297 ALA C C 1
ATOM 9579 O O . ALA C 1 274 ? -5.401 74.533 -57.734 1.00 60.11 297 ALA C O 1
ATOM 9581 N N . THR C 1 275 ? -4.612 72.425 -57.654 1.00 64.33 298 THR C N 1
ATOM 9582 C CA . THR C 1 275 ? -5.928 71.798 -57.693 1.00 69.89 298 THR C CA 1
ATOM 9583 C C . THR C 1 275 ? -6.718 72.137 -56.431 1.00 66.06 298 THR C C 1
ATOM 9584 O O . THR C 1 275 ? -7.948 72.190 -56.445 1.00 59.83 298 THR C O 1
ATOM 9588 N N . LEU C 1 276 ? -5.996 72.376 -55.342 1.00 66.64 299 LEU C N 1
ATOM 9589 C CA . LEU C 1 276 ? -6.612 72.749 -54.077 1.00 59.82 299 LEU C CA 1
ATOM 9590 C C . LEU C 1 276 ? -6.789 74.261 -53.976 1.00 57.45 299 LEU C C 1
ATOM 9591 O O . LEU C 1 276 ? -7.761 74.744 -53.396 1.00 53.39 299 LEU C O 1
ATOM 9596 N N . PHE C 1 277 ? -5.847 75.000 -54.556 1.00 55.90 300 PHE C N 1
ATOM 9597 C CA . PHE C 1 277 ? -5.810 76.453 -54.417 1.00 53.84 300 PHE C CA 1
ATOM 9598 C C . PHE C 1 277 ? -6.986 77.157 -55.091 1.00 60.14 300 PHE C C 1
ATOM 9599 O O . PHE C 1 277 ? -7.467 78.177 -54.598 1.00 69.07 300 PHE C O 1
ATOM 9607 N N . ASN C 1 278 ? -7.451 76.617 -56.214 1.00 66.41 301 ASN C N 1
ATOM 9608 C CA . ASN C 1 278 ? -8.558 77.232 -56.941 1.00 75.72 301 ASN C CA 1
ATOM 9609 C C . ASN C 1 278 ? -9.913 76.934 -56.300 1.00 74.10 301 ASN C C 1
ATOM 9610 O O . ASN C 1 278 ? -10.959 77.291 -56.841 1.00 78.12 301 ASN C O 1
ATOM 9615 N N . ALA C 1 279 ? -9.884 76.277 -55.145 1.00 65.11 302 ALA C N 1
ATOM 9616 C CA . ALA C 1 279 ? -11.099 75.991 -54.393 1.00 59.95 302 ALA C CA 1
ATOM 9617 C C . ALA C 1 279 ? -11.110 76.768 -53.081 1.00 57.85 302 ALA C C 1
ATOM 9618 O O . ALA C 1 279 ? -12.145 76.880 -52.424 1.00 57.55 302 ALA C O 1
ATOM 9628 N N . ILE C 1 281 ? -9.609 79.988 -52.998 1.00 58.06 304 ILE C N 1
ATOM 9629 C CA . ILE C 1 281 ? -9.753 81.367 -53.443 1.00 61.92 304 ILE C CA 1
ATOM 9630 C C . ILE C 1 281 ? -11.223 81.687 -53.714 1.00 71.03 304 ILE C C 1
ATOM 9631 O O . ILE C 1 281 ? -11.979 80.836 -54.185 1.00 88.97 304 ILE C O 1
ATOM 9636 N N . GLY C 1 282 ? -11.628 82.912 -53.393 1.00 64.06 305 GLY C N 1
ATOM 9637 C CA . GLY C 1 282 ? -12.994 83.348 -53.613 1.00 75.30 305 GLY C CA 1
ATOM 9638 C C . GLY C 1 282 ? -13.238 84.708 -52.993 1.00 81.26 305 GLY C C 1
ATOM 9639 O O . GLY C 1 282 ? -12.293 85.398 -52.616 1.00 77.56 305 GLY C O 1
ATOM 9640 N N . TYR C 1 283 ? -14.505 85.097 -52.888 1.00 75.27 306 TYR C N 1
ATOM 9641 C CA . TYR C 1 283 ? -14.856 86.366 -52.263 1.00 70.86 306 TYR C CA 1
ATOM 9642 C C . TYR C 1 283 ? -15.526 86.147 -50.911 1.00 75.07 306 TYR C C 1
ATOM 9643 O O . TYR C 1 283 ? -16.240 85.165 -50.712 1.00 77.84 306 TYR C O 1
ATOM 9652 N N . ASP C 1 284 ? -15.287 87.070 -49.985 1.00 73.45 307 ASP C N 1
ATOM 9653 C CA . ASP C 1 284 ? -15.885 86.999 -48.659 1.00 74.75 307 ASP C CA 1
ATOM 9654 C C . ASP C 1 284 ? -16.097 88.401 -48.097 1.00 89.23 307 ASP C C 1
ATOM 9655 O O . ASP C 1 284 ? -15.147 89.170 -47.949 1.00 88.40 307 ASP C O 1
ATOM 9660 N N . GLU C 1 285 ? -17.348 88.727 -47.788 1.00 100.52 308 GLU C N 1
ATOM 9661 C CA . GLU C 1 285 ? -17.688 90.038 -47.246 1.00 103.20 308 GLU C CA 1
ATOM 9662 C C . GLU C 1 285 ? -17.212 90.179 -45.803 1.00 89.24 308 GLU C C 1
ATOM 9663 O O . GLU C 1 285 ? -16.945 91.285 -45.333 1.00 90.74 308 GLU C O 1
ATOM 9665 N N . LYS C 1 286 ? -17.107 89.051 -45.108 1.00 67.37 309 LYS C N 1
ATOM 9666 C CA . LYS C 1 286 ? -16.659 89.038 -43.720 1.00 63.47 309 LYS C CA 1
ATOM 9667 C C . LYS C 1 286 ? -15.199 89.466 -43.608 1.00 72.93 309 LYS C C 1
ATOM 9668 O O . LYS C 1 286 ? -14.832 90.229 -42.714 1.00 68.14 309 LYS C O 1
ATOM 9670 N N . ASP C 1 287 ? -14.371 88.970 -44.522 1.00 69.35 310 ASP C N 1
ATOM 9671 C CA . ASP C 1 287 ? -12.961 89.337 -44.560 1.00 64.71 310 ASP C CA 1
ATOM 9672 C C . ASP C 1 287 ? -12.754 90.517 -45.505 1.00 60.56 310 ASP C C 1
ATOM 9673 O O . ASP C 1 287 ? -12.790 90.359 -46.725 1.00 61.11 310 ASP C O 1
ATOM 9678 N N . VAL C 1 288 ? -12.533 91.696 -44.931 1.00 72.02 311 VAL C N 1
ATOM 9679 C CA . VAL C 1 288 ? -12.440 92.932 -45.705 1.00 66.76 311 VAL C CA 1
ATOM 9680 C C . VAL C 1 288 ? -11.161 93.026 -46.534 1.00 77.60 311 VAL C C 1
ATOM 9681 O O . VAL C 1 288 ? -10.978 93.974 -47.297 1.00 82.24 311 VAL C O 1
ATOM 9691 N N . THR C 1 290 ? -10.324 90.635 -48.634 1.00 79.81 313 THR C N 1
ATOM 9692 C CA . THR C 1 290 ? -10.637 89.915 -49.862 1.00 87.01 313 THR C CA 1
ATOM 9693 C C . THR C 1 290 ? -11.031 90.865 -50.994 1.00 95.34 313 THR C C 1
ATOM 9694 O O . THR C 1 290 ? -10.899 90.534 -52.172 1.00 104.41 313 THR C O 1
ATOM 9698 N N . GLU C 1 291 ? -11.492 92.058 -50.632 1.00 92.57 314 GLU C N 1
ATOM 9699 C CA . GLU C 1 291 ? -11.963 93.029 -51.616 1.00 84.81 314 GLU C CA 1
ATOM 9700 C C . GLU C 1 291 ? -10.832 93.645 -52.442 1.00 84.85 314 GLU C C 1
ATOM 9701 O O . GLU C 1 291 ? -11.065 94.546 -53.248 1.00 89.67 314 GLU C O 1
ATOM 9707 N N . LYS C 1 292 ? -9.610 93.159 -52.242 1.00 84.01 315 LYS C N 1
ATOM 9708 C CA . LYS C 1 292 ? -8.467 93.618 -53.022 1.00 85.16 315 LYS C CA 1
ATOM 9709 C C . LYS C 1 292 ? -8.287 92.783 -54.287 1.00 91.24 315 LYS C C 1
ATOM 9710 O O . LYS C 1 292 ? -7.337 92.983 -55.043 1.00 97.31 315 LYS C O 1
ATOM 9716 N N . VAL C 1 293 ? -9.203 91.845 -54.510 1.00 86.92 316 VAL C N 1
ATOM 9717 C CA . VAL C 1 293 ? -9.159 91.000 -55.698 1.00 93.02 316 VAL C CA 1
ATOM 9718 C C . VAL C 1 293 ? -9.645 91.759 -56.929 1.00 103.96 316 VAL C C 1
ATOM 9719 O O . VAL C 1 293 ? -10.713 92.370 -56.911 1.00 113.21 316 VAL C O 1
ATOM 9723 N N . ASP C 1 295 ? -11.086 92.994 -61.363 1.00 104.10 318 ASP C N 1
ATOM 9724 C CA . ASP C 1 295 ? -11.721 92.588 -60.115 1.00 100.57 318 ASP C CA 1
ATOM 9725 C C . ASP C 1 295 ? -11.583 91.086 -59.887 1.00 105.18 318 ASP C C 1
ATOM 9726 O O . ASP C 1 295 ? -10.476 90.573 -59.718 1.00 95.86 318 ASP C O 1
ATOM 9728 N N . LYS C 1 296 ? -12.712 90.385 -59.887 1.00 113.03 319 LYS C N 1
ATOM 9729 C CA . LYS C 1 296 ? -12.722 88.946 -59.652 1.00 115.93 319 LYS C CA 1
ATOM 9730 C C . LYS C 1 296 ? -12.674 88.161 -60.959 1.00 122.48 319 LYS C C 1
ATOM 9731 O O . LYS C 1 296 ? -13.285 88.554 -61.954 1.00 129.32 319 LYS C O 1
ATOM 9733 N N . GLU C 1 297 ? -11.944 87.051 -60.946 1.00 125.62 320 GLU C N 1
ATOM 9734 C CA . GLU C 1 297 ? -11.826 86.187 -62.115 1.00 123.65 320 GLU C CA 1
ATOM 9735 C C . GLU C 1 297 ? -11.361 84.792 -61.709 1.00 125.87 320 GLU C C 1
ATOM 9736 O O . GLU C 1 297 ? -10.195 84.593 -61.371 1.00 117.42 320 GLU C O 1
ATOM 9738 N N . ARG C 1 298 ? -12.280 83.832 -61.740 1.00 135.21 321 ARG C N 1
ATOM 9739 C CA . ARG C 1 298 ? -11.965 82.453 -61.381 1.00 136.47 321 ARG C CA 1
ATOM 9740 C C . ARG C 1 298 ? -11.002 81.833 -62.388 1.00 135.68 321 ARG C C 1
ATOM 9741 O O . ARG C 1 298 ? -11.302 81.751 -63.579 1.00 152.16 321 ARG C O 1
ATOM 9743 N N . ILE C 1 299 ? -9.844 81.396 -61.902 1.00 114.01 322 ILE C N 1
ATOM 9744 C CA . ILE C 1 299 ? -8.809 80.842 -62.767 1.00 101.70 322 ILE C CA 1
ATOM 9745 C C . ILE C 1 299 ? -8.451 79.409 -62.384 1.00 98.30 322 ILE C C 1
ATOM 9746 O O . ILE C 1 299 ? -8.209 79.111 -61.215 1.00 108.44 322 ILE C O 1
ATOM 9751 N N . ASP C 1 300 ? -8.424 78.525 -63.377 1.00 88.40 323 ASP C N 1
ATOM 9752 C CA . ASP C 1 300 ? -7.967 77.157 -63.168 1.00 81.78 323 ASP C CA 1
ATOM 9753 C C . ASP C 1 300 ? -6.442 77.128 -63.217 1.00 77.67 323 ASP C C 1
ATOM 9754 O O . ASP C 1 300 ? -5.844 77.288 -64.281 1.00 77.77 323 ASP C O 1
ATOM 9759 N N . TYR C 1 301 ? -5.818 76.924 -62.062 1.00 75.66 324 TYR C N 1
ATOM 9760 C CA . TYR C 1 301 ? -4.364 76.986 -61.955 1.00 69.99 324 TYR C CA 1
ATOM 9761 C C . TYR C 1 301 ? -3.688 75.677 -62.356 1.00 69.87 324 TYR C C 1
ATOM 9762 O O . TYR C 1 301 ? -2.494 75.493 -62.123 1.00 74.03 324 TYR C O 1
ATOM 9771 N N . THR C 1 302 ? -4.451 74.773 -62.962 1.00 71.94 325 THR C N 1
ATOM 9772 C CA . THR C 1 302 ? -3.911 73.492 -63.401 1.00 77.43 325 THR C CA 1
ATOM 9773 C C . THR C 1 302 ? -3.885 73.394 -64.923 1.00 84.54 325 THR C C 1
ATOM 9774 O O . THR C 1 302 ? -3.428 72.398 -65.484 1.00 96.34 325 THR C O 1
ATOM 9778 N N . LYS C 1 303 ? -4.378 74.436 -65.586 1.00 86.09 326 LYS C N 1
ATOM 9779 C CA . LYS C 1 303 ? -4.432 74.462 -67.042 1.00 82.98 326 LYS C CA 1
ATOM 9780 C C . LYS C 1 303 ? -3.059 74.731 -67.650 1.00 96.79 326 LYS C C 1
ATOM 9781 O O . LYS C 1 303 ? -2.727 74.205 -68.712 1.00 86.00 326 LYS C O 1
ATOM 9783 N N . ASP C 1 304 ? -2.264 75.550 -66.969 1.00 104.59 327 ASP C N 1
ATOM 9784 C CA . ASP C 1 304 ? -0.938 75.910 -67.459 1.00 111.55 327 ASP C CA 1
ATOM 9785 C C . ASP C 1 304 ? 0.133 74.943 -66.964 1.00 112.08 327 ASP C C 1
ATOM 9786 O O . ASP C 1 304 ? 1.167 75.362 -66.444 1.00 107.39 327 ASP C O 1
ATOM 9791 N N . LEU C 1 305 ? -0.119 73.649 -67.131 1.00 116.44 328 LEU C N 1
ATOM 9792 C CA . LEU C 1 305 ? 0.848 72.627 -66.750 1.00 115.54 328 LEU C CA 1
ATOM 9793 C C . LEU C 1 305 ? 1.968 72.540 -67.781 1.00 109.47 328 LEU C C 1
ATOM 9794 O O . LEU C 1 305 ? 2.095 71.545 -68.494 1.00 118.87 328 LEU C O 1
ATOM 9796 N N . SER C 1 306 ? 2.778 73.591 -67.855 1.00 93.43 329 SER C N 1
ATOM 9797 C CA . SER C 1 306 ? 3.848 73.666 -68.841 1.00 91.73 329 SER C CA 1
ATOM 9798 C C . SER C 1 306 ? 5.205 73.346 -68.224 1.00 84.93 329 SER C C 1
ATOM 9799 O O . SER C 1 306 ? 5.653 74.026 -67.302 1.00 76.95 329 SER C O 1
ATOM 9801 N N . ILE C 1 307 ? 5.855 72.309 -68.743 1.00 88.79 330 ILE C N 1
ATOM 9802 C CA . ILE C 1 307 ? 7.192 71.939 -68.292 1.00 88.31 330 ILE C CA 1
ATOM 9803 C C . ILE C 1 307 ? 8.225 72.932 -68.818 1.00 88.50 330 ILE C C 1
ATOM 9804 O O . ILE C 1 307 ? 9.372 72.951 -68.370 1.00 77.30 330 ILE C O 1
ATOM 9809 N N . ASP C 1 308 ? 7.805 73.753 -69.775 1.00 95.54 331 ASP C N 1
ATOM 9810 C CA . ASP C 1 308 ? 8.655 74.803 -70.320 1.00 96.96 331 ASP C CA 1
ATOM 9811 C C . ASP C 1 308 ? 8.234 76.162 -69.771 1.00 86.14 331 ASP C C 1
ATOM 9812 O O . ASP C 1 308 ? 8.359 77.183 -70.447 1.00 90.64 331 ASP C O 1
ATOM 9814 N N . GLY C 1 309 ? 7.730 76.166 -68.541 1.00 84.26 332 GLY C N 1
ATOM 9815 C CA . GLY C 1 309 ? 7.298 77.391 -67.895 1.00 81.83 332 GLY C CA 1
ATOM 9816 C C . GLY C 1 309 ? 8.466 78.257 -67.466 1.00 81.86 332 GLY C C 1
ATOM 9817 O O . GLY C 1 309 ? 8.306 79.451 -67.210 1.00 77.56 332 GLY C O 1
ATOM 9818 N N . LEU C 1 310 ? 9.646 77.650 -67.385 1.00 82.31 333 LEU C N 1
ATOM 9819 C CA . LEU C 1 310 ? 10.857 78.375 -67.023 1.00 80.64 333 LEU C CA 1
ATOM 9820 C C . LEU C 1 310 ? 11.538 78.962 -68.253 1.00 86.89 333 LEU C C 1
ATOM 9821 O O . LEU C 1 310 ? 12.390 79.843 -68.137 1.00 88.46 333 LEU C O 1
ATOM 9826 N N . LYS C 1 311 ? 11.153 78.470 -69.427 1.00 82.66 334 LYS C N 1
ATOM 9827 C CA . LYS C 1 311 ? 11.745 78.916 -70.685 1.00 86.57 334 LYS C CA 1
ATOM 9828 C C . LYS C 1 311 ? 11.512 80.404 -70.923 1.00 88.43 334 LYS C C 1
ATOM 9829 O O . LYS C 1 311 ? 10.417 80.819 -71.304 1.00 90.89 334 LYS C O 1
ATOM 9831 N N . GLY C 1 312 ? 12.549 81.203 -70.693 1.00 88.45 335 GLY C N 1
ATOM 9832 C CA . GLY C 1 312 ? 12.472 82.637 -70.904 1.00 90.43 335 GLY C CA 1
ATOM 9833 C C . GLY C 1 312 ? 12.285 83.419 -69.618 1.00 87.51 335 GLY C C 1
ATOM 9834 O O . GLY C 1 312 ? 12.465 84.636 -69.591 1.00 89.03 335 GLY C O 1
ATOM 9835 N N . LYS C 1 313 ? 11.923 82.717 -68.550 1.00 86.58 336 LYS C N 1
ATOM 9836 C CA . LYS C 1 313 ? 11.684 83.355 -67.260 1.00 81.25 336 LYS C CA 1
ATOM 9837 C C . LYS C 1 313 ? 12.988 83.792 -66.598 1.00 79.68 336 LYS C C 1
ATOM 9838 O O . LYS C 1 313 ? 13.951 83.027 -66.536 1.00 81.96 336 LYS C O 1
ATOM 9840 N N . LYS C 1 314 ? 13.010 85.026 -66.107 1.00 79.78 337 LYS C N 1
ATOM 9841 C CA . LYS C 1 314 ? 14.180 85.562 -65.421 1.00 78.89 337 LYS C CA 1
ATOM 9842 C C . LYS C 1 314 ? 14.024 85.404 -63.913 1.00 88.73 337 LYS C C 1
ATOM 9843 O O . LYS C 1 314 ? 13.113 85.974 -63.312 1.00 88.50 337 LYS C O 1
ATOM 9849 N N . ILE C 1 315 ? 14.916 84.629 -63.304 1.00 83.07 338 ILE C N 1
ATOM 9850 C CA . ILE C 1 315 ? 14.821 84.341 -61.877 1.00 75.43 338 ILE C CA 1
ATOM 9851 C C . ILE C 1 315 ? 16.030 84.853 -61.101 1.00 71.99 338 ILE C C 1
ATOM 9852 O O . ILE C 1 315 ? 17.169 84.499 -61.402 1.00 70.92 338 ILE C O 1
ATOM 9857 N N . GLY C 1 316 ? 15.770 85.687 -60.099 1.00 84.27 339 GLY C N 1
ATOM 9858 C CA . GLY C 1 316 ? 16.823 86.203 -59.244 1.00 90.57 339 GLY C CA 1
ATOM 9859 C C . GLY C 1 316 ? 17.068 85.297 -58.054 1.00 86.57 339 GLY C C 1
ATOM 9860 O O . GLY C 1 316 ? 16.144 84.971 -57.310 1.00 99.50 339 GLY C O 1
ATOM 9861 N N . LEU C 1 317 ? 18.320 84.888 -57.873 1.00 77.25 340 LEU C N 1
ATOM 9862 C CA . LEU C 1 317 ? 18.683 83.992 -56.781 1.00 59.30 340 LEU C CA 1
ATOM 9863 C C . LEU C 1 317 ? 18.924 84.761 -55.487 1.00 62.39 340 LEU C C 1
ATOM 9864 O O . LEU C 1 317 ? 19.545 85.823 -55.492 1.00 59.63 340 LEU C O 1
ATOM 9869 N N . LEU C 1 318 ? 18.430 84.216 -54.380 1.00 74.84 341 LEU C N 1
ATOM 9870 C CA . LEU C 1 318 ? 18.589 84.851 -53.077 1.00 76.90 341 LEU C CA 1
ATOM 9871 C C . LEU C 1 318 ? 19.614 84.110 -52.226 1.00 77.85 341 LEU C C 1
ATOM 9872 O O . LEU C 1 318 ? 19.739 84.362 -51.027 1.00 72.05 341 LEU C O 1
ATOM 9877 N N . PHE C 1 319 ? 20.346 83.195 -52.853 1.00 80.20 342 PHE C N 1
ATOM 9878 C CA . PHE C 1 319 ? 21.367 82.422 -52.157 1.00 76.24 342 PHE C CA 1
ATOM 9879 C C . PHE C 1 319 ? 22.651 82.346 -52.974 1.00 73.11 342 PHE C C 1
ATOM 9880 O O . PHE C 1 319 ? 22.619 82.399 -54.204 1.00 75.65 342 PHE C O 1
ATOM 9888 N N . SER C 1 320 ? 23.779 82.222 -52.283 1.00 75.13 343 SER C N 1
ATOM 9889 C CA . SER C 1 320 ? 25.069 82.070 -52.944 1.00 83.32 343 SER C CA 1
ATOM 9890 C C . SER C 1 320 ? 25.607 80.659 -52.736 1.00 88.48 343 SER C C 1
ATOM 9891 O O . SER C 1 320 ? 25.872 80.250 -51.606 1.00 95.44 343 SER C O 1
ATOM 9893 N N . VAL C 1 321 ? 25.766 79.924 -53.832 1.00 82.73 344 VAL C N 1
ATOM 9894 C CA . VAL C 1 321 ? 26.204 78.532 -53.778 1.00 75.39 344 VAL C CA 1
ATOM 9895 C C . VAL C 1 321 ? 27.592 78.382 -53.162 1.00 81.69 344 VAL C C 1
ATOM 9896 O O . VAL C 1 321 ? 27.911 77.348 -52.577 1.00 74.32 344 VAL C O 1
ATOM 9898 N N . ASP C 1 322 ? 28.413 79.419 -53.294 1.00 90.27 345 ASP C N 1
ATOM 9899 C CA . ASP C 1 322 ? 29.770 79.391 -52.763 1.00 98.81 345 ASP C CA 1
ATOM 9900 C C . ASP C 1 322 ? 29.802 79.774 -51.286 1.00 99.52 345 ASP C C 1
ATOM 9901 O O . ASP C 1 322 ? 30.752 79.451 -50.573 1.00 111.64 345 ASP C O 1
ATOM 9903 N N . GLN C 1 323 ? 28.759 80.461 -50.832 1.00 89.01 346 GLN C N 1
ATOM 9904 C CA . GLN C 1 323 ? 28.692 80.924 -49.450 1.00 75.96 346 GLN C CA 1
ATOM 9905 C C . GLN C 1 323 ? 28.015 79.901 -48.543 1.00 83.68 346 GLN C C 1
ATOM 9906 O O . GLN C 1 323 ? 27.950 80.085 -47.327 1.00 85.80 346 GLN C O 1
ATOM 9908 N N . GLN C 1 324 ? 27.512 78.825 -49.139 1.00 83.58 347 GLN C N 1
ATOM 9909 C CA . GLN C 1 324 ? 26.821 77.786 -48.384 1.00 78.68 347 GLN C CA 1
ATOM 9910 C C . GLN C 1 324 ? 27.799 76.901 -47.622 1.00 79.00 347 GLN C C 1
ATOM 9911 O O . GLN C 1 324 ? 28.993 76.878 -47.919 1.00 66.06 347 GLN C O 1
ATOM 9917 N N . ASP C 1 325 ? 27.283 76.172 -46.637 1.00 79.36 348 ASP C N 1
ATOM 9918 C CA . ASP C 1 325 ? 28.087 75.205 -45.900 1.00 82.83 348 ASP C CA 1
ATOM 9919 C C . ASP C 1 325 ? 28.335 73.972 -46.761 1.00 82.51 348 ASP C C 1
ATOM 9920 O O . ASP C 1 325 ? 27.786 73.855 -47.856 1.00 89.17 348 ASP C O 1
ATOM 9922 N N . GLU C 1 326 ? 29.157 73.055 -46.262 1.00 80.13 349 GLU C N 1
ATOM 9923 C CA . GLU C 1 326 ? 29.514 71.855 -47.013 1.00 72.03 349 GLU C CA 1
ATOM 9924 C C . GLU C 1 326 ? 28.302 70.968 -47.292 1.00 75.74 349 GLU C C 1
ATOM 9925 O O . GLU C 1 326 ? 28.235 70.303 -48.327 1.00 66.80 349 GLU C O 1
ATOM 9927 N N . ASN C 1 327 ? 27.345 70.966 -46.369 1.00 60.41 350 ASN C N 1
ATOM 9928 C CA . ASN C 1 327 ? 26.153 70.136 -46.502 1.00 63.05 350 ASN C CA 1
ATOM 9929 C C . ASN C 1 327 ? 25.210 70.615 -47.602 1.00 75.72 350 ASN C C 1
ATOM 9930 O O . ASN C 1 327 ? 24.812 69.837 -48.470 1.00 78.33 350 ASN C O 1
ATOM 9935 N N . ARG C 1 328 ? 24.855 71.895 -47.565 1.00 71.42 351 ARG C N 1
ATOM 9936 C CA . ARG C 1 328 ? 23.887 72.443 -48.510 1.00 65.77 351 ARG C CA 1
ATOM 9937 C C . ARG C 1 328 ? 24.554 73.098 -49.718 1.00 69.06 351 ARG C C 1
ATOM 9938 O O . ARG C 1 328 ? 23.941 73.914 -50.406 1.00 75.86 351 ARG C O 1
ATOM 9946 N N . LYS C 1 329 ? 25.805 72.734 -49.978 1.00 77.15 352 LYS C N 1
ATOM 9947 C CA . LYS C 1 329 ? 26.528 73.260 -51.132 1.00 70.44 352 LYS C CA 1
ATOM 9948 C C . LYS C 1 329 ? 26.117 72.534 -52.408 1.00 64.45 352 LYS C C 1
ATOM 9949 O O . LYS C 1 329 ? 25.864 73.162 -53.436 1.00 64.27 352 LYS C O 1
ATOM 9951 N N . ALA C 1 330 ? 26.056 71.209 -52.332 1.00 61.82 353 ALA C N 1
ATOM 9952 C CA . ALA C 1 330 ? 25.674 70.388 -53.475 1.00 62.62 353 ALA C CA 1
ATOM 9953 C C . ALA C 1 330 ? 24.199 70.575 -53.812 1.00 65.34 353 ALA C C 1
ATOM 9954 O O . ALA C 1 330 ? 23.800 70.477 -54.973 1.00 62.26 353 ALA C O 1
ATOM 9956 N N . VAL C 1 331 ? 23.394 70.842 -52.789 1.00 60.73 354 VAL C N 1
ATOM 9957 C CA . VAL C 1 331 ? 21.968 71.076 -52.974 1.00 59.38 354 VAL C CA 1
ATOM 9958 C C . VAL C 1 331 ? 21.728 72.400 -53.692 1.00 63.26 354 VAL C C 1
ATOM 9959 O O . VAL C 1 331 ? 20.912 72.481 -54.611 1.00 59.80 354 VAL C O 1
ATOM 9963 N N . ALA C 1 332 ? 22.450 73.433 -53.270 1.00 63.91 355 ALA C N 1
ATOM 9964 C CA . ALA C 1 332 ? 22.323 74.758 -53.865 1.00 60.99 355 ALA C CA 1
ATOM 9965 C C . ALA C 1 332 ? 22.793 74.760 -55.316 1.00 66.69 355 ALA C C 1
ATOM 9966 O O . ALA C 1 332 ? 22.251 75.480 -56.154 1.00 67.92 355 ALA C O 1
ATOM 9968 N N . GLU C 1 333 ? 23.804 73.946 -55.604 1.00 73.13 356 GLU C N 1
ATOM 9969 C CA . GLU C 1 333 ? 24.361 73.862 -56.949 1.00 70.80 356 GLU C CA 1
ATOM 9970 C C . GLU C 1 333 ? 23.380 73.214 -57.921 1.00 65.04 356 GLU C C 1
ATOM 9971 O O . GLU C 1 333 ? 23.302 73.603 -59.087 1.00 67.07 356 GLU C O 1
ATOM 9973 N N . LYS C 1 334 ? 22.633 72.228 -57.437 1.00 67.28 357 LYS C N 1
ATOM 9974 C CA . LYS C 1 334 ? 21.676 71.519 -58.278 1.00 62.25 357 LYS C CA 1
ATOM 9975 C C . LYS C 1 334 ? 20.469 72.398 -58.591 1.00 61.59 357 LYS C C 1
ATOM 9976 O O . LYS C 1 334 ? 19.872 72.285 -59.662 1.00 62.63 357 LYS C O 1
ATOM 9982 N N . ILE C 1 335 ? 20.112 73.270 -57.652 1.00 60.05 358 ILE C N 1
ATOM 9983 C CA . ILE C 1 335 ? 19.031 74.226 -57.864 1.00 62.49 358 ILE C CA 1
ATOM 9984 C C . ILE C 1 335 ? 19.368 75.152 -59.024 1.00 72.74 358 ILE C C 1
ATOM 9985 O O . ILE C 1 335 ? 18.573 75.324 -59.948 1.00 75.52 358 ILE C O 1
ATOM 9990 N N . ARG C 1 336 ? 20.558 75.744 -58.961 1.00 76.46 359 ARG C N 1
ATOM 9991 C CA . ARG C 1 336 ? 21.058 76.610 -60.021 1.00 67.84 359 ARG C CA 1
ATOM 9992 C C . ARG C 1 336 ? 21.089 75.878 -61.358 1.00 71.66 359 ARG C C 1
ATOM 9993 O O . ARG C 1 336 ? 20.712 76.432 -62.390 1.00 81.24 359 ARG C O 1
ATOM 10001 N N . LYS C 1 337 ? 21.533 74.625 -61.325 1.00 69.24 360 LYS C N 1
ATOM 10002 C CA . LYS C 1 337 ? 21.613 73.799 -62.523 1.00 71.06 360 LYS C CA 1
ATOM 10003 C C . LYS C 1 337 ? 20.235 73.538 -63.123 1.00 70.35 360 LYS C C 1
ATOM 10004 O O . LYS C 1 337 ? 20.013 73.785 -64.308 1.00 79.82 360 LYS C O 1
ATOM 10010 N N . ASP C 1 338 ? 19.316 73.044 -62.299 1.00 68.85 361 ASP C N 1
ATOM 10011 C CA . ASP C 1 338 ? 17.974 72.690 -62.756 1.00 66.55 361 ASP C CA 1
ATOM 10012 C C . ASP C 1 338 ? 17.217 73.890 -63.319 1.00 68.41 361 ASP C C 1
ATOM 10013 O O . ASP C 1 338 ? 16.395 73.743 -64.224 1.00 74.35 361 ASP C O 1
ATOM 10018 N N . LEU C 1 339 ? 17.492 75.073 -62.780 1.00 69.62 362 LEU C N 1
ATOM 10019 C CA . LEU C 1 339 ? 16.895 76.298 -63.298 1.00 75.32 362 LEU C CA 1
ATOM 10020 C C . LEU C 1 339 ? 17.457 76.613 -64.680 1.00 82.39 362 LEU C C 1
ATOM 10021 O O . LEU C 1 339 ? 16.715 76.959 -65.599 1.00 83.89 362 LEU C O 1
ATOM 10026 N N . GLN C 1 340 ? 18.772 76.483 -64.818 1.00 92.06 363 GLN C N 1
ATOM 10027 C CA . GLN C 1 340 ? 19.437 76.701 -66.097 1.00 82.38 363 GLN C CA 1
ATOM 10028 C C . GLN C 1 340 ? 19.121 75.578 -67.078 1.00 81.31 363 GLN C C 1
ATOM 10029 O O . GLN C 1 340 ? 18.964 75.815 -68.276 1.00 89.35 363 GLN C O 1
ATOM 10035 N N . ASP C 1 341 ? 19.029 74.356 -66.561 1.00 76.87 364 ASP C N 1
ATOM 10036 C CA . ASP C 1 341 ? 18.734 73.189 -67.387 1.00 80.29 364 ASP C CA 1
ATOM 10037 C C . ASP C 1 341 ? 17.359 73.302 -68.034 1.00 84.30 364 ASP C C 1
ATOM 10038 O O . ASP C 1 341 ? 17.152 72.846 -69.158 1.00 85.18 364 ASP C O 1
ATOM 10043 N N . ALA C 1 342 ? 16.423 73.916 -67.317 1.00 87.51 365 ALA C N 1
ATOM 10044 C CA . ALA C 1 342 ? 15.081 74.136 -67.841 1.00 89.29 365 ALA C CA 1
ATOM 10045 C C . ALA C 1 342 ? 15.027 75.425 -68.656 1.00 89.01 365 ALA C C 1
ATOM 10046 O O . ALA C 1 342 ? 13.955 75.870 -69.065 1.00 86.35 365 ALA C O 1
ATOM 10048 N N . GLY C 1 343 ? 16.194 76.020 -68.883 1.00 88.37 366 GLY C N 1
ATOM 10049 C CA . GLY C 1 343 ? 16.305 77.212 -69.702 1.00 98.60 366 GLY C CA 1
ATOM 10050 C C . GLY C 1 343 ? 15.747 78.458 -69.045 1.00 95.61 366 GLY C C 1
ATOM 10051 O O . GLY C 1 343 ? 14.703 78.965 -69.449 1.00 102.82 366 GLY C O 1
ATOM 10052 N N . ALA C 1 344 ? 16.445 78.959 -68.031 1.00 86.56 367 ALA C N 1
ATOM 10053 C CA . ALA C 1 344 ? 16.027 80.177 -67.348 1.00 82.56 367 ALA C CA 1
ATOM 10054 C C . ALA C 1 344 ? 17.213 81.100 -67.091 1.00 85.02 367 ALA C C 1
ATOM 10055 O O . ALA C 1 344 ? 18.297 80.645 -66.725 1.00 88.05 367 ALA C O 1
ATOM 10057 N N . ILE C 1 345 ? 17.002 82.397 -67.287 1.00 90.31 368 ILE C N 1
ATOM 10058 C CA . ILE C 1 345 ? 18.048 83.386 -67.058 1.00 91.91 368 ILE C CA 1
ATOM 10059 C C . ILE C 1 345 ? 18.191 83.684 -65.570 1.00 86.37 368 ILE C C 1
ATOM 10060 O O . ILE C 1 345 ? 17.281 84.230 -64.947 1.00 82.44 368 ILE C O 1
ATOM 10065 N N . LEU C 1 346 ? 19.339 83.322 -65.005 1.00 83.44 369 LEU C N 1
ATOM 10066 C CA . LEU C 1 346 ? 19.572 83.502 -63.577 1.00 86.11 369 LEU C CA 1
ATOM 10067 C C . LEU C 1 346 ? 20.405 84.744 -63.285 1.00 88.06 369 LEU C C 1
ATOM 10068 O O . LEU C 1 346 ? 21.454 84.960 -63.891 1.00 86.29 369 LEU C O 1
ATOM 10073 N N . THR C 1 347 ? 19.927 85.556 -62.348 1.00 99.22 370 THR C N 1
ATOM 10074 C CA . THR C 1 347 ? 20.657 86.735 -61.904 1.00 109.58 370 THR C CA 1
ATOM 10075 C C . THR C 1 347 ? 21.682 86.320 -60.852 1.00 116.03 370 THR C C 1
ATOM 10076 O O . THR C 1 347 ? 21.560 85.251 -60.253 1.00 116.11 370 THR C O 1
ATOM 10080 N N . ASP C 1 348 ? 22.690 87.157 -60.631 1.00 122.53 371 ASP C N 1
ATOM 10081 C CA . ASP C 1 348 ? 23.723 86.869 -59.640 1.00 120.93 371 ASP C CA 1
ATOM 10082 C C . ASP C 1 348 ? 23.161 86.882 -58.220 1.00 106.67 371 ASP C C 1
ATOM 10083 O O . ASP C 1 348 ? 21.958 87.054 -58.018 1.00 104.94 371 ASP C O 1
ATOM 10088 N N . TYR C 1 349 ? 24.040 86.700 -57.240 1.00 100.52 372 TYR C N 1
ATOM 10089 C CA . TYR C 1 349 ? 23.631 86.636 -55.840 1.00 99.93 372 TYR C CA 1
ATOM 10090 C C . TYR C 1 349 ? 22.954 87.924 -55.379 1.00 100.36 372 TYR C C 1
ATOM 10091 O O . TYR C 1 349 ? 23.613 88.934 -55.133 1.00 109.77 372 TYR C O 1
ATOM 10100 N N . ILE C 1 350 ? 21.630 87.876 -55.269 1.00 94.94 373 ILE C N 1
ATOM 10101 C CA . ILE C 1 350 ? 20.853 89.019 -54.806 1.00 77.26 373 ILE C CA 1
ATOM 10102 C C . ILE C 1 350 ? 20.637 88.953 -53.299 1.00 74.78 373 ILE C C 1
ATOM 10103 O O . ILE C 1 350 ? 20.071 87.988 -52.787 1.00 79.46 373 ILE C O 1
ATOM 10108 N N . GLN C 1 351 ? 21.090 89.984 -52.593 1.00 76.67 374 GLN C N 1
ATOM 10109 C CA . GLN C 1 351 ? 20.935 90.039 -51.145 1.00 74.83 374 GLN C CA 1
ATOM 10110 C C . GLN C 1 351 ? 19.890 91.076 -50.744 1.00 92.33 374 GLN C C 1
ATOM 10111 O O . GLN C 1 351 ? 20.153 92.278 -50.766 1.00 98.74 374 GLN C O 1
ATOM 10117 N N . LEU C 1 352 ? 18.704 90.598 -50.381 1.00 86.98 375 LEU C N 1
ATOM 10118 C CA . LEU C 1 352 ? 17.612 91.472 -49.966 1.00 71.85 375 LEU C CA 1
ATOM 10119 C C . LEU C 1 352 ? 17.946 92.189 -48.663 1.00 72.54 375 LEU C C 1
ATOM 10120 O O . LEU C 1 352 ? 18.592 91.624 -47.780 1.00 75.71 375 LEU C O 1
ATOM 10125 N N . ASN C 1 353 ? 17.505 93.437 -48.549 1.00 88.11 376 ASN C N 1
ATOM 10126 C CA . ASN C 1 353 ? 17.779 94.239 -47.364 1.00 94.26 376 ASN C CA 1
ATOM 10127 C C . ASN C 1 353 ? 16.546 94.414 -46.484 1.00 83.64 376 ASN C C 1
ATOM 10128 O O . ASN C 1 353 ? 15.628 95.159 -46.826 1.00 82.82 376 ASN C O 1
ATOM 10133 N N . ASN C 1 354 ? 16.533 93.723 -45.349 1.00 71.23 377 ASN C N 1
ATOM 10134 C CA . ASN C 1 354 ? 15.432 93.828 -44.401 1.00 88.85 377 ASN C CA 1
ATOM 10135 C C . ASN C 1 354 ? 15.554 95.082 -43.542 1.00 99.44 377 ASN C C 1
ATOM 10136 O O . ASN C 1 354 ? 15.952 95.012 -42.380 1.00 107.98 377 ASN C O 1
ATOM 10141 N N . GLY C 1 355 ? 15.212 96.228 -44.122 1.00 95.89 378 GLY C N 1
ATOM 10142 C CA . GLY C 1 355 ? 15.323 97.494 -43.423 1.00 82.77 378 GLY C CA 1
ATOM 10143 C C . GLY C 1 355 ? 13.981 98.125 -43.109 1.00 84.07 378 GLY C C 1
ATOM 10144 O O . GLY C 1 355 ? 13.179 98.381 -44.006 1.00 88.59 378 GLY C O 1
ATOM 10145 N N . GLY C 1 356 ? 13.737 98.374 -41.826 1.00 79.13 379 GLY C N 1
ATOM 10146 C CA . GLY C 1 356 ? 12.513 99.021 -41.390 1.00 82.51 379 GLY C CA 1
ATOM 10147 C C . GLY C 1 356 ? 11.288 98.135 -41.495 1.00 79.32 379 GLY C C 1
ATOM 10148 O O . GLY C 1 356 ? 10.159 98.602 -41.340 1.00 76.50 379 GLY C O 1
ATOM 10149 N N . VAL C 1 357 ? 11.508 96.851 -41.759 1.00 70.57 380 VAL C N 1
ATOM 10150 C CA . VAL C 1 357 ? 10.414 95.896 -41.873 1.00 73.41 380 VAL C CA 1
ATOM 10151 C C . VAL C 1 357 ? 10.246 95.121 -40.570 1.00 67.51 380 VAL C C 1
ATOM 10152 O O . VAL C 1 357 ? 10.910 94.108 -40.346 1.00 65.30 380 VAL C O 1
ATOM 10156 N N . ASP C 1 358 ? 9.358 95.608 -39.710 1.00 66.47 381 ASP C N 1
ATOM 10157 C CA . ASP C 1 358 ? 9.136 94.996 -38.406 1.00 71.75 381 ASP C CA 1
ATOM 10158 C C . ASP C 1 358 ? 8.159 93.829 -38.495 1.00 72.52 381 ASP C C 1
ATOM 10159 O O . ASP C 1 358 ? 7.275 93.809 -39.351 1.00 66.03 381 ASP C O 1
ATOM 10164 N N . ASN C 1 359 ? 8.327 92.859 -37.602 1.00 72.49 382 ASN C N 1
ATOM 10165 C CA . ASN C 1 359 ? 7.456 91.693 -37.558 1.00 51.93 382 ASN C CA 1
ATOM 10166 C C . ASN C 1 359 ? 6.960 91.409 -36.143 1.00 50.38 382 ASN C C 1
ATOM 10167 O O . ASN C 1 359 ? 5.804 91.038 -35.942 1.00 48.60 382 ASN C O 1
ATOM 10172 N N . LEU C 1 360 ? 7.842 91.595 -35.165 1.00 51.29 383 LEU C N 1
ATOM 10173 C CA . LEU C 1 360 ? 7.544 91.255 -33.777 1.00 54.83 383 LEU C CA 1
ATOM 10174 C C . LEU C 1 360 ? 6.517 92.189 -33.140 1.00 59.48 383 LEU C C 1
ATOM 10175 O O . LEU C 1 360 ? 5.540 91.730 -32.547 1.00 61.67 383 LEU C O 1
ATOM 10180 N N . GLN C 1 361 ? 6.747 93.494 -33.258 1.00 58.34 384 GLN C N 1
ATOM 10181 C CA . GLN C 1 361 ? 5.854 94.489 -32.667 1.00 66.07 384 GLN C CA 1
ATOM 10182 C C . GLN C 1 361 ? 4.453 94.396 -33.262 1.00 63.23 384 GLN C C 1
ATOM 10183 O O . GLN C 1 361 ? 3.463 94.698 -32.595 1.00 69.69 384 GLN C O 1
ATOM 10189 N N . THR C 1 362 ? 4.381 93.979 -34.521 1.00 60.42 385 THR C N 1
ATOM 10190 C CA . THR C 1 362 ? 3.106 93.759 -35.188 1.00 52.69 385 THR C CA 1
ATOM 10191 C C . THR C 1 362 ? 2.349 92.620 -34.512 1.00 49.41 385 THR C C 1
ATOM 10192 O O . THR C 1 362 ? 1.132 92.683 -34.341 1.00 48.89 385 THR C O 1
ATOM 10196 N N . LEU C 1 363 ? 3.085 91.584 -34.120 1.00 47.43 386 LEU C N 1
ATOM 10197 C CA . LEU C 1 363 ? 2.499 90.418 -33.469 1.00 48.61 386 LEU C CA 1
ATOM 10198 C C . LEU C 1 363 ? 2.082 90.713 -32.031 1.00 48.60 386 LEU C C 1
ATOM 10199 O O . LEU C 1 363 ? 0.992 90.335 -31.605 1.00 43.20 386 LEU C O 1
ATOM 10204 N N . GLU C 1 364 ? 2.958 91.389 -31.292 1.00 59.86 387 GLU C N 1
ATOM 10205 C CA . GLU C 1 364 ? 2.743 91.646 -29.869 1.00 65.54 387 GLU C CA 1
ATOM 10206 C C . GLU C 1 364 ? 1.450 92.412 -29.597 1.00 57.94 387 GLU C C 1
ATOM 10207 O O . GLU C 1 364 ? 0.748 92.134 -28.625 1.00 50.20 387 GLU C O 1
ATOM 10213 N N . TYR C 1 365 ? 1.133 93.369 -30.461 1.00 50.78 388 TYR C N 1
ATOM 10214 C CA . TYR C 1 365 ? -0.074 94.168 -30.292 1.00 67.63 388 TYR C CA 1
ATOM 10215 C C . TYR C 1 365 ? -1.312 93.464 -30.841 1.00 71.26 388 TYR C C 1
ATOM 10216 O O . TYR C 1 365 ? -2.335 93.368 -30.163 1.00 77.49 388 TYR C O 1
ATOM 10225 N N . GLU C 1 366 ? -1.208 92.973 -32.071 1.00 63.33 389 GLU C N 1
ATOM 10226 C CA . GLU C 1 366 ? -2.373 92.497 -32.808 1.00 53.77 389 GLU C CA 1
ATOM 10227 C C . GLU C 1 366 ? -2.898 91.147 -32.319 1.00 51.18 389 GLU C C 1
ATOM 10228 O O . GLU C 1 366 ? -4.083 90.852 -32.475 1.00 54.88 389 GLU C O 1
ATOM 10234 N N . PHE C 1 367 ? -2.026 90.332 -31.730 1.00 48.80 390 PHE C N 1
ATOM 10235 C CA . PHE C 1 367 ? -2.426 89.005 -31.262 1.00 39.92 390 PHE C CA 1
ATOM 10236 C C . PHE C 1 367 ? -3.495 89.083 -30.178 1.00 39.91 390 PHE C C 1
ATOM 10237 O O . PHE C 1 367 ? -4.494 88.366 -30.229 1.00 49.15 390 PHE C O 1
ATOM 10245 N N . LYS C 1 368 ? -3.275 89.954 -29.199 1.00 40.72 391 LYS C N 1
ATOM 10246 C CA . LYS C 1 368 ? -4.222 90.133 -28.105 1.00 42.87 391 LYS C CA 1
ATOM 10247 C C . LYS C 1 368 ? -5.579 90.594 -28.623 1.00 47.88 391 LYS C C 1
ATOM 10248 O O . LYS C 1 368 ? -6.620 90.100 -28.190 1.00 53.22 391 LYS C O 1
ATOM 10254 N N . HIS C 1 369 ? -5.559 91.533 -29.562 1.00 43.98 392 HIS C N 1
ATOM 10255 C CA . HIS C 1 369 ? -6.787 92.124 -30.079 1.00 45.00 392 HIS C CA 1
ATOM 10256 C C . HIS C 1 369 ? -7.529 91.193 -31.037 1.00 50.05 392 HIS C C 1
ATOM 10257 O O . HIS C 1 369 ? -8.757 91.131 -31.015 1.00 52.61 392 HIS C O 1
ATOM 10264 N N . ASN C 1 370 ? -6.789 90.473 -31.875 1.00 54.67 393 ASN C N 1
ATOM 10265 C CA . ASN C 1 370 ? -7.407 89.530 -32.803 1.00 40.16 393 ASN C CA 1
ATOM 10266 C C . ASN C 1 370 ? -8.069 88.368 -32.073 1.00 45.87 393 ASN C C 1
ATOM 10267 O O . ASN C 1 370 ? -9.192 87.981 -32.393 1.00 52.94 393 ASN C O 1
ATOM 10272 N N . VAL C 1 371 ? -7.362 87.819 -31.091 1.00 43.85 394 VAL C N 1
ATOM 10273 C CA . VAL C 1 371 ? -7.855 86.685 -30.318 1.00 40.10 394 VAL C CA 1
ATOM 10274 C C . VAL C 1 371 ? -9.114 87.038 -29.530 1.00 38.79 394 VAL C C 1
ATOM 10275 O O . VAL C 1 371 ? -10.101 86.302 -29.563 1.00 50.99 394 VAL C O 1
ATOM 10279 N N . ASN C 1 372 ? -9.080 88.168 -28.830 1.00 40.16 395 ASN C N 1
ATOM 10280 C CA . ASN C 1 372 ? -10.228 88.611 -28.047 1.00 50.30 395 ASN C CA 1
ATOM 10281 C C . ASN C 1 372 ? -11.440 88.909 -28.925 1.00 54.93 395 ASN C C 1
ATOM 10282 O O . ASN C 1 372 ? -12.575 88.620 -28.546 1.00 61.88 395 ASN C O 1
ATOM 10287 N N . ASP C 1 373 ? -11.192 89.482 -30.099 1.00 48.51 396 ASP C N 1
ATOM 10288 C CA . ASP C 1 373 ? -12.259 89.759 -31.056 1.00 56.42 396 ASP C CA 1
ATOM 10289 C C . ASP C 1 373 ? -12.822 88.464 -31.628 1.00 53.86 396 ASP C C 1
ATOM 10290 O O . ASP C 1 373 ? -14.018 88.361 -31.899 1.00 63.34 396 ASP C O 1
ATOM 10295 N N . TYR C 1 374 ? -11.948 87.480 -31.811 1.00 52.60 397 TYR C N 1
ATOM 10296 C CA . TYR C 1 374 ? -12.350 86.179 -32.330 1.00 35.29 397 TYR C CA 1
ATOM 10297 C C . TYR C 1 374 ? -13.275 85.460 -31.355 1.00 51.56 397 TYR C C 1
ATOM 10298 O O . TYR C 1 374 ? -14.317 84.936 -31.745 1.00 59.65 397 TYR C O 1
ATOM 10307 N N . PHE C 1 375 ? -12.886 85.442 -30.084 1.00 38.63 398 PHE C N 1
ATOM 10308 C CA . PHE C 1 375 ? -13.646 84.748 -29.051 1.00 41.72 398 PHE C CA 1
ATOM 10309 C C . PHE C 1 375 ? -14.967 85.443 -28.732 1.00 45.33 398 PHE C C 1
ATOM 10310 O O . PHE C 1 375 ? -15.922 84.804 -28.289 1.00 49.97 398 PHE C O 1
ATOM 10318 N N . SER C 1 376 ? -15.018 86.752 -28.958 1.00 45.58 399 SER C N 1
ATOM 10319 C CA . SER C 1 376 ? -16.221 87.527 -28.674 1.00 49.48 399 SER C CA 1
ATOM 10320 C C . SER C 1 376 ? -17.341 87.199 -29.655 1.00 53.00 399 SER C C 1
ATOM 10321 O O . SER C 1 376 ? -18.519 87.396 -29.356 1.00 60.79 399 SER C O 1
ATOM 10324 N N . GLN C 1 377 ? -16.966 86.696 -30.827 1.00 64.22 400 GLN C N 1
ATOM 10325 C CA . GLN C 1 377 ? -17.934 86.369 -31.868 1.00 66.33 400 GLN C CA 1
ATOM 10326 C C . GLN C 1 377 ? -18.440 84.936 -31.745 1.00 65.35 400 GLN C C 1
ATOM 10327 O O . GLN C 1 377 ? -19.589 84.644 -32.076 1.00 62.64 400 GLN C O 1
ATOM 10333 N N . GLN C 1 378 ? -17.576 84.045 -31.269 1.00 67.35 401 GLN C N 1
ATOM 10334 C CA . GLN C 1 378 ? -17.911 82.628 -31.181 1.00 61.93 401 GLN C CA 1
ATOM 10335 C C . GLN C 1 378 ? -18.892 82.340 -30.050 1.00 66.65 401 GLN C C 1
ATOM 10336 O O . GLN C 1 378 ? -19.065 83.149 -29.138 1.00 70.46 401 GLN C O 1
ATOM 10342 N N . LYS C 1 379 ? -19.533 81.177 -30.120 1.00 73.81 402 LYS C N 1
ATOM 10343 C CA . LYS C 1 379 ? -20.478 80.753 -29.095 1.00 78.80 402 LYS C CA 1
ATOM 10344 C C . LYS C 1 379 ? -20.013 79.461 -28.430 1.00 76.36 402 LYS C C 1
ATOM 10345 O O . LYS C 1 379 ? -19.340 78.641 -29.057 1.00 66.47 402 LYS C O 1
ATOM 10347 N N . ASN C 1 380 ? -20.377 79.295 -27.160 1.00 72.41 403 ASN C N 1
ATOM 10348 C CA . ASN C 1 380 ? -20.009 78.117 -26.376 1.00 72.69 403 ASN C CA 1
ATOM 10349 C C . ASN C 1 380 ? -18.502 77.881 -26.339 1.00 66.59 403 ASN C C 1
ATOM 10350 O O . ASN C 1 380 ? -18.044 76.738 -26.328 1.00 80.00 403 ASN C O 1
ATOM 10355 N N . VAL C 1 381 ? -17.738 78.968 -26.321 1.00 53.78 404 VAL C N 1
ATOM 10356 C CA . VAL C 1 381 ? -16.284 78.885 -26.285 1.00 44.62 404 VAL C CA 1
ATOM 10357 C C . VAL C 1 381 ? -15.795 78.906 -24.833 1.00 41.62 404 VAL C C 1
ATOM 10358 O O . VAL C 1 381 ? -16.249 79.725 -24.032 1.00 49.84 404 VAL C O 1
ATOM 10362 N N . PRO C 1 382 ? -14.883 77.982 -24.483 1.00 36.06 405 PRO C N 1
ATOM 10363 C CA . PRO C 1 382 ? -14.365 77.852 -23.115 1.00 24.82 405 PRO C CA 1
ATOM 10364 C C . PRO C 1 382 ? -13.656 79.104 -22.598 1.00 41.41 405 PRO C C 1
ATOM 10365 O O . PRO C 1 382 ? -13.405 79.210 -21.397 1.00 49.02 405 PRO C O 1
ATOM 10369 N N . VAL C 1 383 ? -13.344 80.035 -23.493 1.00 48.14 406 VAL C N 1
ATOM 10370 C CA . VAL C 1 383 ? -12.587 81.228 -23.135 1.00 44.03 406 VAL C CA 1
ATOM 10371 C C . VAL C 1 383 ? -13.026 82.438 -23.962 1.00 40.28 406 VAL C C 1
ATOM 10372 O O . VAL C 1 383 ? -13.245 82.327 -25.168 1.00 50.40 406 VAL C O 1
ATOM 10376 N N . LYS C 1 384 ? -13.162 83.592 -23.313 1.00 40.49 407 LYS C N 1
ATOM 10377 C CA . LYS C 1 384 ? -13.533 84.815 -24.017 1.00 37.85 407 LYS C CA 1
ATOM 10378 C C . LYS C 1 384 ? -12.469 85.905 -23.902 1.00 43.76 407 LYS C C 1
ATOM 10379 O O . LYS C 1 384 ? -12.723 87.061 -24.240 1.00 43.32 407 LYS C O 1
ATOM 10383 N N . SER C 1 385 ? -11.279 85.539 -23.433 1.00 44.54 408 SER C N 1
ATOM 10384 C CA . SER C 1 385 ? -10.199 86.508 -23.266 1.00 41.74 408 SER C CA 1
ATOM 10385 C C . SER C 1 385 ? -8.823 85.848 -23.216 1.00 52.29 408 SER C C 1
ATOM 10386 O O . SER C 1 385 ? -8.684 84.708 -22.773 1.00 47.99 408 SER C O 1
ATOM 10389 N N . LEU C 1 386 ? -7.806 86.579 -23.660 1.00 50.89 409 LEU C N 1
ATOM 10390 C CA . LEU C 1 386 ? -6.440 86.069 -23.667 1.00 41.24 409 LEU C CA 1
ATOM 10391 C C . LEU C 1 386 ? -5.909 85.881 -22.247 1.00 47.75 409 LEU C C 1
ATOM 10392 O O . LEU C 1 386 ? -5.125 84.968 -21.986 1.00 55.97 409 LEU C O 1
ATOM 10397 N N . LYS C 1 387 ? -6.346 86.740 -21.331 1.00 37.86 410 LYS C N 1
ATOM 10398 C CA . LYS C 1 387 ? -5.898 86.663 -19.944 1.00 46.89 410 LYS C CA 1
ATOM 10399 C C . LYS C 1 387 ? -6.571 85.508 -19.208 1.00 43.33 410 LYS C C 1
ATOM 10400 O O . LYS C 1 387 ? -6.088 85.060 -18.168 1.00 58.64 410 LYS C O 1
ATOM 10406 N N . GLU C 1 388 ? -7.687 85.028 -19.750 1.00 33.87 411 GLU C N 1
ATOM 10407 C CA . GLU C 1 388 ? -8.344 83.847 -19.204 1.00 32.34 411 GLU C CA 1
ATOM 10408 C C . GLU C 1 388 ? -7.549 82.598 -19.570 1.00 48.90 411 GLU C C 1
ATOM 10409 O O . GLU C 1 388 ? -7.432 81.667 -18.772 1.00 55.87 411 GLU C O 1
ATOM 10415 N N . ILE C 1 389 ? -7.005 82.591 -20.784 1.00 29.77 412 ILE C N 1
ATOM 10416 C CA . ILE C 1 389 ? -6.136 81.514 -21.244 1.00 28.22 412 ILE C CA 1
ATOM 10417 C C . ILE C 1 389 ? -4.892 81.412 -20.371 1.00 44.43 412 ILE C C 1
ATOM 10418 O O . ILE C 1 389 ? -4.505 80.322 -19.947 1.00 35.48 412 ILE C O 1
ATOM 10423 N N . ILE C 1 390 ? -4.272 82.560 -20.114 1.00 43.81 413 ILE C N 1
ATOM 10424 C CA . ILE C 1 390 ? -3.077 82.637 -19.282 1.00 40.06 413 ILE C CA 1
ATOM 10425 C C . ILE C 1 390 ? -3.340 82.058 -17.896 1.00 45.41 413 ILE C C 1
ATOM 10426 O O . ILE C 1 390 ? -2.528 81.302 -17.363 1.00 53.05 413 ILE C O 1
ATOM 10431 N N . ALA C 1 391 ? -4.488 82.407 -17.326 1.00 32.34 414 ALA C N 1
ATOM 10432 C CA . ALA C 1 391 ? -4.882 81.895 -16.020 1.00 38.75 414 ALA C CA 1
ATOM 10433 C C . ALA C 1 391 ? -5.168 80.397 -16.082 1.00 44.60 414 ALA C C 1
ATOM 10434 O O . ALA C 1 391 ? -4.872 79.660 -15.141 1.00 54.61 414 ALA C O 1
ATOM 10436 N N . PHE C 1 392 ? -5.743 79.957 -17.196 1.00 36.17 415 PHE C N 1
ATOM 10437 C CA . PHE C 1 392 ? -6.081 78.551 -17.389 1.00 29.15 415 PHE C CA 1
ATOM 10438 C C . PHE C 1 392 ? -4.828 77.686 -17.481 1.00 44.91 415 PHE C C 1
ATOM 10439 O O . PHE C 1 392 ? -4.783 76.584 -16.934 1.00 46.67 415 PHE C O 1
ATOM 10447 N N . ASN C 1 393 ? -3.815 78.189 -18.179 1.00 41.04 416 ASN C N 1
ATOM 10448 C CA . ASN C 1 393 ? -2.575 77.449 -18.374 1.00 38.57 416 ASN C CA 1
ATOM 10449 C C . ASN C 1 393 ? -1.774 77.284 -17.084 1.00 48.46 416 ASN C C 1
ATOM 10450 O O . ASN C 1 393 ? -1.067 76.291 -16.908 1.00 52.73 416 ASN C O 1
ATOM 10455 N N . LYS C 1 394 ? -1.888 78.259 -16.186 1.00 55.18 417 LYS C N 1
ATOM 10456 C CA . LYS C 1 394 ? -1.149 78.238 -14.926 1.00 45.70 417 LYS C CA 1
ATOM 10457 C C . LYS C 1 394 ? -1.655 77.155 -13.974 1.00 47.28 417 LYS C C 1
ATOM 10458 O O . LYS C 1 394 ? -0.939 76.736 -13.066 1.00 54.82 417 LYS C O 1
ATOM 10464 N N . ARG C 1 395 ? -2.887 76.704 -14.190 1.00 40.34 418 ARG C N 1
ATOM 10465 C CA . ARG C 1 395 ? -3.497 75.683 -13.341 1.00 40.25 418 ARG C CA 1
ATOM 10466 C C . ARG C 1 395 ? -2.774 74.341 -13.431 1.00 46.64 418 ARG C C 1
ATOM 10467 O O . ARG C 1 395 ? -2.750 73.576 -12.468 1.00 60.79 418 ARG C O 1
ATOM 10475 N N . ASP C 1 396 ? -2.182 74.070 -14.589 1.00 48.85 419 ASP C N 1
ATOM 10476 C CA . ASP C 1 396 ? -1.430 72.839 -14.804 1.00 39.24 419 ASP C CA 1
ATOM 10477 C C . ASP C 1 396 ? -0.304 73.094 -15.802 1.00 39.44 419 ASP C C 1
ATOM 10478 O O . ASP C 1 396 ? -0.377 72.683 -16.961 1.00 48.47 419 ASP C O 1
ATOM 10483 N N . SER C 1 397 ? 0.739 73.773 -15.331 1.00 36.42 420 SER C N 1
ATOM 10484 C CA . SER C 1 397 ? 1.829 74.239 -16.185 1.00 32.94 420 SER C CA 1
ATOM 10485 C C . SER C 1 397 ? 2.559 73.112 -16.913 1.00 32.21 420 SER C C 1
ATOM 10486 O O . SER C 1 397 ? 2.877 73.234 -18.096 1.00 39.57 420 SER C O 1
ATOM 10489 N N . ASN C 1 398 ? 2.821 72.020 -16.202 1.00 60.63 421 ASN C N 1
ATOM 10490 C CA . ASN C 1 398 ? 3.597 70.909 -16.748 1.00 66.71 421 ASN C CA 1
ATOM 10491 C C . ASN C 1 398 ? 2.945 70.251 -17.961 1.00 60.88 421 ASN C C 1
ATOM 10492 O O . ASN C 1 398 ? 3.621 69.612 -18.768 1.00 75.30 421 ASN C O 1
ATOM 10494 N N . ARG C 1 399 ? 1.633 70.412 -18.090 1.00 51.20 422 ARG C N 1
ATOM 10495 C CA . ARG C 1 399 ? 0.893 69.790 -19.180 1.00 40.66 422 ARG C CA 1
ATOM 10496 C C . ARG C 1 399 ? 0.428 70.806 -20.221 1.00 41.33 422 ARG C C 1
ATOM 10497 O O . ARG C 1 399 ? 0.505 70.556 -21.425 1.00 40.48 422 ARG C O 1
ATOM 10505 N N . ARG C 1 400 ? -0.049 71.954 -19.753 1.00 38.34 423 ARG C N 1
ATOM 10506 C CA . ARG C 1 400 ? -0.680 72.933 -20.631 1.00 22.54 423 ARG C CA 1
ATOM 10507 C C . ARG C 1 400 ? 0.320 73.893 -21.270 1.00 38.54 423 ARG C C 1
ATOM 10508 O O . ARG C 1 400 ? 0.129 74.329 -22.406 1.00 40.72 423 ARG C O 1
ATOM 10516 N N . ILE C 1 401 ? 1.383 74.220 -20.543 1.00 28.78 424 ILE C N 1
ATOM 10517 C CA . ILE C 1 401 ? 2.434 75.082 -21.072 1.00 25.51 424 ILE C CA 1
ATOM 10518 C C . ILE C 1 401 ? 3.817 74.573 -20.676 1.00 44.03 424 ILE C C 1
ATOM 10519 O O . ILE C 1 401 ? 4.538 75.227 -19.921 1.00 39.48 424 ILE C O 1
ATOM 10524 N N . LYS C 1 402 ? 4.177 73.404 -21.199 1.00 40.89 425 LYS C N 1
ATOM 10525 C CA . LYS C 1 402 ? 5.449 72.760 -20.882 1.00 26.58 425 LYS C CA 1
ATOM 10526 C C . LYS C 1 402 ? 6.642 73.678 -21.139 1.00 34.49 425 LYS C C 1
ATOM 10527 O O . LYS C 1 402 ? 7.625 73.655 -20.397 1.00 47.82 425 LYS C O 1
ATOM 10533 N N . TYR C 1 403 ? 6.547 74.491 -22.185 1.00 44.05 426 TYR C N 1
ATOM 10534 C CA . TYR C 1 403 ? 7.632 75.395 -22.546 1.00 29.36 426 TYR C CA 1
ATOM 10535 C C . TYR C 1 403 ? 7.280 76.848 -22.241 1.00 31.05 426 TYR C C 1
ATOM 10536 O O . TYR C 1 403 ? 7.924 77.769 -22.742 1.00 31.66 426 TYR C O 1
ATOM 10545 N N . GLY C 1 404 ? 6.256 77.048 -21.418 1.00 30.13 427 GLY C N 1
ATOM 10546 C CA . GLY C 1 404 ? 5.879 78.380 -20.982 1.00 31.39 427 GLY C CA 1
ATOM 10547 C C . GLY C 1 404 ? 4.916 79.088 -21.915 1.00 42.11 427 GLY C C 1
ATOM 10548 O O . GLY C 1 404 ? 4.485 78.529 -22.924 1.00 55.14 427 GLY C O 1
ATOM 10549 N N . GLN C 1 405 ? 4.581 80.328 -21.571 1.00 43.77 428 GLN C N 1
ATOM 10550 C CA . GLN C 1 405 ? 3.649 81.129 -22.357 1.00 39.78 428 GLN C CA 1
ATOM 10551 C C . GLN C 1 405 ? 4.031 82.606 -22.312 1.00 46.49 428 GLN C C 1
ATOM 10552 O O . GLN C 1 405 ? 3.167 83.482 -22.269 1.00 52.09 428 GLN C O 1
ATOM 10558 N N . THR C 1 406 ? 5.332 82.874 -22.337 1.00 39.64 429 THR C N 1
ATOM 10559 C CA . THR C 1 406 ? 5.845 84.229 -22.163 1.00 44.94 429 THR C CA 1
ATOM 10560 C C . THR C 1 406 ? 5.506 85.164 -23.325 1.00 39.92 429 THR C C 1
ATOM 10561 O O . THR C 1 406 ? 5.571 86.385 -23.180 1.00 41.22 429 THR C O 1
ATOM 10565 N N . LEU C 1 407 ? 5.145 84.599 -24.473 1.00 40.48 430 LEU C N 1
ATOM 10566 C CA . LEU C 1 407 ? 4.825 85.414 -25.642 1.00 43.72 430 LEU C CA 1
ATOM 10567 C C . LEU C 1 407 ? 3.393 85.944 -25.603 1.00 45.95 430 LEU C C 1
ATOM 10568 O O . LEU C 1 407 ? 3.143 87.090 -25.975 1.00 50.90 430 LEU C O 1
ATOM 10573 N N . ILE C 1 408 ? 2.457 85.113 -25.154 1.00 45.78 431 ILE C N 1
ATOM 10574 C CA . ILE C 1 408 ? 1.067 85.545 -25.046 1.00 37.56 431 ILE C CA 1
ATOM 10575 C C . ILE C 1 408 ? 0.881 86.407 -23.801 1.00 37.01 431 ILE C C 1
ATOM 10576 O O . ILE C 1 408 ? -0.079 87.171 -23.701 1.00 64.90 431 ILE C O 1
ATOM 10581 N N . GLU C 1 409 ? 1.807 86.279 -22.857 1.00 37.84 432 GLU C N 1
ATOM 10582 C CA . GLU C 1 409 ? 1.820 87.130 -21.674 1.00 45.01 432 GLU C CA 1
ATOM 10583 C C . GLU C 1 409 ? 2.331 88.518 -22.037 1.00 42.77 432 GLU C C 1
ATOM 10584 O O . GLU C 1 409 ? 1.880 89.522 -21.487 1.00 48.77 432 GLU C O 1
ATOM 10590 N N . ALA C 1 410 ? 3.277 88.563 -22.969 1.00 44.67 433 ALA C N 1
ATOM 10591 C CA . ALA C 1 410 ? 3.847 89.824 -23.429 1.00 51.66 433 ALA C CA 1
ATOM 10592 C C . ALA C 1 410 ? 2.845 90.597 -24.277 1.00 53.66 433 ALA C C 1
ATOM 10593 O O . ALA C 1 410 ? 2.867 91.827 -24.315 1.00 55.37 433 ALA C O 1
ATOM 10595 N N . SER C 1 411 ? 1.966 89.868 -24.957 1.00 54.53 434 SER C N 1
ATOM 10596 C CA . SER C 1 411 ? 0.949 90.486 -25.798 1.00 55.82 434 SER C CA 1
ATOM 10597 C C . SER C 1 411 ? -0.183 91.058 -24.952 1.00 60.80 434 SER C C 1
ATOM 10598 O O . SER C 1 411 ? -0.763 92.091 -25.288 1.00 46.80 434 SER C O 1
ATOM 10601 N N . GLU C 1 412 ? -0.492 90.378 -23.853 1.00 57.94 435 GLU C N 1
ATOM 10602 C CA . GLU C 1 412 ? -1.531 90.828 -22.935 1.00 56.03 435 GLU C CA 1
ATOM 10603 C C . GLU C 1 412 ? -1.103 92.093 -22.199 1.00 59.46 435 GLU C C 1
ATOM 10604 O O . GLU C 1 412 ? -1.891 93.025 -22.033 1.00 49.76 435 GLU C O 1
ATOM 10610 N N . LYS C 1 413 ? 0.154 92.119 -21.766 1.00 57.73 436 LYS C N 1
ATOM 10611 C CA . LYS C 1 413 ? 0.693 93.251 -21.021 1.00 58.04 436 LYS C CA 1
ATOM 10612 C C . LYS C 1 413 ? 1.375 94.254 -21.945 1.00 63.97 436 LYS C C 1
ATOM 10613 O O . LYS C 1 413 ? 2.190 95.063 -21.501 1.00 74.30 436 LYS C O 1
ATOM 10619 N N . SER C 1 414 ? 1.038 94.196 -23.230 1.00 65.13 437 SER C N 1
ATOM 10620 C CA . SER C 1 414 ? 1.667 95.053 -24.230 1.00 65.23 437 SER C CA 1
ATOM 10621 C C . SER C 1 414 ? 1.324 96.524 -24.019 1.00 78.04 437 SER C C 1
ATOM 10622 O O . SER C 1 414 ? 0.179 96.870 -23.724 1.00 67.22 437 SER C O 1
ATOM 10625 N N . THR C 1 415 ? 2.325 97.385 -24.174 1.00 99.08 438 THR C N 1
ATOM 10626 C CA . THR C 1 415 ? 2.141 98.822 -24.000 1.00 104.83 438 THR C CA 1
ATOM 10627 C C . THR C 1 415 ? 2.277 99.563 -25.325 1.00 100.02 438 THR C C 1
ATOM 10628 O O . THR C 1 415 ? 2.812 100.671 -25.376 1.00 110.01 438 THR C O 1
ATOM 10632 N N . ILE C 1 416 ? 1.792 98.945 -26.396 1.00 84.87 439 ILE C N 1
ATOM 10633 C CA . ILE C 1 416 ? 1.834 99.558 -27.717 1.00 79.85 439 ILE C CA 1
ATOM 10634 C C . ILE C 1 416 ? 0.456 100.097 -28.088 1.00 81.57 439 ILE C C 1
ATOM 10635 O O . ILE C 1 416 ? -0.523 99.352 -28.119 1.00 90.65 439 ILE C O 1
ATOM 10640 N N . THR C 1 417 ? 0.383 101.396 -28.357 1.00 81.01 440 THR C N 1
ATOM 10641 C CA . THR C 1 417 ? -0.881 102.031 -28.704 1.00 85.49 440 THR C CA 1
ATOM 10642 C C . THR C 1 417 ? -1.304 101.663 -30.119 1.00 72.71 440 THR C C 1
ATOM 10643 O O . THR C 1 417 ? -0.507 101.141 -30.898 1.00 69.94 440 THR C O 1
ATOM 10647 N N . LYS C 1 418 ? -2.562 101.942 -30.444 1.00 74.77 441 LYS C N 1
ATOM 10648 C CA . LYS C 1 418 ? -3.095 101.665 -31.772 1.00 77.19 441 LYS C CA 1
ATOM 10649 C C . LYS C 1 418 ? -2.350 102.464 -32.839 1.00 81.52 441 LYS C C 1
ATOM 10650 O O . LYS C 1 418 ? -2.119 101.978 -33.947 1.00 79.53 441 LYS C O 1
ATOM 10656 N N . ASP C 1 419 ? -1.968 103.690 -32.491 1.00 85.30 442 ASP C N 1
ATOM 10657 C CA . ASP C 1 419 ? -1.249 104.566 -33.409 1.00 92.15 442 ASP C CA 1
ATOM 10658 C C . ASP C 1 419 ? 0.168 104.059 -33.665 1.00 86.69 442 ASP C C 1
ATOM 10659 O O . ASP C 1 419 ? 0.667 104.126 -34.789 1.00 82.10 442 ASP C O 1
ATOM 10661 N N . GLU C 1 420 ? 0.811 103.544 -32.621 1.00 80.13 443 GLU C N 1
ATOM 10662 C CA . GLU C 1 420 ? 2.167 103.018 -32.745 1.00 84.13 443 GLU C CA 1
ATOM 10663 C C . GLU C 1 420 ? 2.198 101.690 -33.497 1.00 91.65 443 GLU C C 1
ATOM 10664 O O . GLU C 1 420 ? 3.268 101.179 -33.821 1.00 98.64 443 GLU C O 1
ATOM 10670 N N . PHE C 1 421 ? 1.023 101.136 -33.771 1.00 86.63 444 PHE C N 1
ATOM 10671 C CA . PHE C 1 421 ? 0.919 99.876 -34.494 1.00 84.32 444 PHE C CA 1
ATOM 10672 C C . PHE C 1 421 ? 0.654 100.098 -35.978 1.00 83.81 444 PHE C C 1
ATOM 10673 O O . PHE C 1 421 ? 1.358 99.557 -36.830 1.00 81.84 444 PHE C O 1
ATOM 10681 N N . GLU C 1 422 ? -0.367 100.894 -36.279 1.00 87.09 445 GLU C N 1
ATOM 10682 C CA . GLU C 1 422 ? -0.788 101.105 -37.658 1.00 83.52 445 GLU C CA 1
ATOM 10683 C C . GLU C 1 422 ? 0.253 101.874 -38.462 1.00 79.38 445 GLU C C 1
ATOM 10684 O O . GLU C 1 422 ? 0.278 101.798 -39.689 1.00 78.31 445 GLU C O 1
ATOM 10690 N N . LYS C 1 423 ? 1.115 102.606 -37.763 1.00 80.04 446 LYS C N 1
ATOM 10691 C CA . LYS C 1 423 ? 2.203 103.331 -38.407 1.00 91.63 446 LYS C CA 1
ATOM 10692 C C . LYS C 1 423 ? 3.304 102.372 -38.848 1.00 84.11 446 LYS C C 1
ATOM 10693 O O . LYS C 1 423 ? 3.859 102.506 -39.939 1.00 80.21 446 LYS C O 1
ATOM 10695 N N . VAL C 1 424 ? 3.615 101.406 -37.989 1.00 74.87 447 VAL C N 1
ATOM 10696 C CA . VAL C 1 424 ? 4.633 100.405 -38.285 1.00 75.67 447 VAL C CA 1
ATOM 10697 C C . VAL C 1 424 ? 4.211 99.526 -39.459 1.00 76.60 447 VAL C C 1
ATOM 10698 O O . VAL C 1 424 ? 5.015 99.227 -40.344 1.00 75.83 447 VAL C O 1
ATOM 10702 N N . VAL C 1 425 ? 2.944 99.125 -39.464 1.00 75.15 448 VAL C N 1
ATOM 10703 C CA . VAL C 1 425 ? 2.397 98.295 -40.533 1.00 73.32 448 VAL C CA 1
ATOM 10704 C C . VAL C 1 425 ? 2.489 98.994 -41.887 1.00 80.57 448 VAL C C 1
ATOM 10705 O O . VAL C 1 425 ? 2.865 98.382 -42.888 1.00 79.87 448 VAL C O 1
ATOM 10709 N N . GLN C 1 426 ? 2.153 100.280 -41.908 1.00 90.66 449 GLN C N 1
ATOM 10710 C CA . GLN C 1 426 ? 2.180 101.062 -43.139 1.00 96.67 449 GLN C CA 1
ATOM 10711 C C . GLN C 1 426 ? 3.600 101.221 -43.677 1.00 91.10 449 GLN C C 1
ATOM 10712 O O . GLN C 1 426 ? 3.843 101.036 -44.869 1.00 90.58 449 GLN C O 1
ATOM 10714 N N . THR C 1 427 ? 4.532 101.563 -42.793 1.00 79.02 450 THR C N 1
ATOM 10715 C CA . THR C 1 427 ? 5.923 101.766 -43.185 1.00 81.71 450 THR C CA 1
ATOM 10716 C C . THR C 1 427 ? 6.575 100.467 -43.649 1.00 84.27 450 THR C C 1
ATOM 10717 O O . THR C 1 427 ? 7.307 100.452 -44.638 1.00 79.10 450 THR C O 1
ATOM 10721 N N . SER C 1 428 ? 6.304 99.381 -42.932 1.00 81.79 451 SER C N 1
ATOM 10722 C CA . SER C 1 428 ? 6.870 98.079 -43.269 1.00 72.56 451 SER C CA 1
ATOM 10723 C C . SER C 1 428 ? 6.347 97.577 -44.610 1.00 70.56 451 SER C C 1
ATOM 10724 O O . SER C 1 428 ? 7.082 96.962 -45.382 1.00 69.79 451 SER C O 1
ATOM 10727 N N . GLN C 1 429 ? 5.073 97.844 -44.878 1.00 75.32 452 GLN C N 1
ATOM 10728 C CA . GLN C 1 429 ? 4.448 97.424 -46.127 1.00 78.30 452 GLN C CA 1
ATOM 10729 C C . GLN C 1 429 ? 5.032 98.174 -47.319 1.00 83.15 452 GLN C C 1
ATOM 10730 O O . GLN C 1 429 ? 5.211 97.604 -48.394 1.00 74.63 452 GLN C O 1
ATOM 10732 N N . GLU C 1 430 ? 5.330 99.455 -47.122 1.00 86.44 453 GLU C N 1
ATOM 10733 C CA . GLU C 1 430 ? 5.896 100.278 -48.185 1.00 91.11 453 GLU C CA 1
ATOM 10734 C C . GLU C 1 430 ? 7.360 99.935 -48.437 1.00 94.35 453 GLU C C 1
ATOM 10735 O O . GLU C 1 430 ? 7.843 100.034 -49.565 1.00 92.57 453 GLU C O 1
ATOM 10741 N N . ASN C 1 431 ? 8.063 99.533 -47.384 1.00 94.18 454 ASN C N 1
ATOM 10742 C CA . ASN C 1 431 ? 9.468 99.157 -47.502 1.00 93.66 454 ASN C CA 1
ATOM 10743 C C . ASN C 1 431 ? 9.643 97.809 -48.193 1.00 86.40 454 ASN C C 1
ATOM 10744 O O . ASN C 1 431 ? 10.516 97.648 -49.047 1.00 78.24 454 ASN C O 1
ATOM 10749 N N . ALA C 1 432 ? 8.808 96.846 -47.818 1.00 81.86 455 ALA C N 1
ATOM 10750 C CA . ALA C 1 432 ? 8.880 95.505 -48.386 1.00 81.83 455 ALA C CA 1
ATOM 10751 C C . ALA C 1 432 ? 8.452 95.501 -49.850 1.00 78.97 455 ALA C C 1
ATOM 10752 O O . ALA C 1 432 ? 9.074 94.844 -50.685 1.00 80.75 455 ALA C O 1
ATOM 10754 N N . LYS C 1 433 ? 7.388 96.238 -50.153 1.00 73.44 456 LYS C N 1
ATOM 10755 C CA . LYS C 1 433 ? 6.878 96.323 -51.516 1.00 75.17 456 LYS C CA 1
ATOM 10756 C C . LYS C 1 433 ? 7.886 96.997 -52.440 1.00 81.36 456 LYS C C 1
ATOM 10757 O O . LYS C 1 433 ? 8.028 96.616 -53.601 1.00 86.97 456 LYS C O 1
ATOM 10759 N N . LYS C 1 434 ? 8.586 97.998 -51.916 1.00 88.92 457 LYS C N 1
ATOM 10760 C CA . LYS C 1 434 ? 9.593 98.715 -52.689 1.00 85.13 457 LYS C CA 1
ATOM 10761 C C . LYS C 1 434 ? 10.829 97.851 -52.912 1.00 84.03 457 LYS C C 1
ATOM 10762 O O . LYS C 1 434 ? 11.389 97.824 -54.008 1.00 92.25 457 LYS C O 1
ATOM 10764 N N . GLU C 1 435 ? 11.246 97.145 -51.866 1.00 81.04 458 GLU C N 1
ATOM 10765 C CA . GLU C 1 435 ? 12.413 96.273 -51.940 1.00 81.53 458 GLU C CA 1
ATOM 10766 C C . GLU C 1 435 ? 12.183 95.127 -52.921 1.00 79.75 458 GLU C C 1
ATOM 10767 O O . GLU C 1 435 ? 13.096 94.716 -53.636 1.00 78.94 458 GLU C O 1
ATOM 10773 N N . LEU C 1 436 ? 10.955 94.619 -52.953 1.00 83.54 459 LEU C N 1
ATOM 10774 C CA . LEU C 1 436 ? 10.603 93.525 -53.850 1.00 82.75 459 LEU C CA 1
ATOM 10775 C C . LEU C 1 436 ? 10.460 94.009 -55.290 1.00 95.18 459 LEU C C 1
ATOM 10776 O O . LEU C 1 436 ? 11.076 93.454 -56.199 1.00 111.30 459 LEU C O 1
ATOM 10781 N N . ASN C 1 437 ? 9.659 95.052 -55.493 1.00 87.64 460 ASN C N 1
ATOM 10782 C CA . ASN C 1 437 ? 9.440 95.604 -56.829 1.00 83.20 460 ASN C CA 1
ATOM 10783 C C . ASN C 1 437 ? 10.715 96.163 -57.453 1.00 86.62 460 ASN C C 1
ATOM 10784 O O . ASN C 1 437 ? 10.764 96.423 -58.655 1.00 96.12 460 ASN C O 1
ATOM 10789 N N . LYS C 1 438 ? 11.742 96.345 -56.629 1.00 86.51 461 LYS C N 1
ATOM 10790 C CA . LYS C 1 438 ? 13.054 96.757 -57.110 1.00 89.54 461 LYS C CA 1
ATOM 10791 C C . LYS C 1 438 ? 13.645 95.688 -58.025 1.00 88.87 461 LYS C C 1
ATOM 10792 O O . LYS C 1 438 ? 14.436 95.988 -58.919 1.00 97.89 461 LYS C O 1
ATOM 10798 N N . TYR C 1 439 ? 13.247 94.439 -57.802 1.00 84.99 462 TYR C N 1
ATOM 10799 C CA . TYR C 1 439 ? 13.762 93.322 -58.584 1.00 86.66 462 TYR C CA 1
ATOM 10800 C C . TYR C 1 439 ? 12.692 92.698 -59.479 1.00 92.20 462 TYR C C 1
ATOM 10801 O O . TYR C 1 439 ? 12.972 92.315 -60.614 1.00 84.90 462 TYR C O 1
ATOM 10810 N N . LEU C 1 440 ? 11.467 92.600 -58.971 1.00 89.76 463 LEU C N 1
ATOM 10811 C CA . LEU C 1 440 ? 10.394 91.939 -59.709 1.00 88.05 463 LEU C CA 1
ATOM 10812 C C . LEU C 1 440 ? 9.754 92.840 -60.765 1.00 86.36 463 LEU C C 1
ATOM 10813 O O . LEU C 1 440 ? 9.302 92.360 -61.804 1.00 86.91 463 LEU C O 1
ATOM 10818 N N . VAL C 1 441 ? 9.714 94.141 -60.498 1.00 90.93 464 VAL C N 1
ATOM 10819 C CA . VAL C 1 441 ? 9.051 95.078 -61.401 1.00 100.11 464 VAL C CA 1
ATOM 10820 C C . VAL C 1 441 ? 10.039 95.990 -62.124 1.00 100.67 464 VAL C C 1
ATOM 10821 O O . VAL C 1 441 ? 9.759 96.477 -63.219 1.00 104.77 464 VAL C O 1
ATOM 10823 N N . GLU C 1 442 ? 11.194 96.216 -61.507 1.00 101.21 465 GLU C N 1
ATOM 10824 C CA . GLU C 1 442 ? 12.198 97.115 -62.067 1.00 98.99 465 GLU C CA 1
ATOM 10825 C C . GLU C 1 442 ? 13.240 96.362 -62.891 1.00 99.54 465 GLU C C 1
ATOM 10826 O O . GLU C 1 442 ? 13.632 96.810 -63.968 1.00 106.10 465 GLU C O 1
ATOM 10832 N N . LYS C 1 443 ? 13.686 95.218 -62.381 1.00 95.94 466 LYS C N 1
ATOM 10833 C CA . LYS C 1 443 ? 14.678 94.407 -63.079 1.00 96.25 466 LYS C CA 1
ATOM 10834 C C . LYS C 1 443 ? 14.019 93.481 -64.099 1.00 98.48 466 LYS C C 1
ATOM 10835 O O . LYS C 1 443 ? 14.696 92.883 -64.936 1.00 96.62 466 LYS C O 1
ATOM 10841 N N . GLY C 1 444 ? 12.697 93.362 -64.019 1.00 94.58 467 GLY C N 1
ATOM 10842 C CA . GLY C 1 444 ? 11.946 92.540 -64.949 1.00 94.29 467 GLY C CA 1
ATOM 10843 C C . GLY C 1 444 ? 11.939 91.068 -64.583 1.00 95.66 467 GLY C C 1
ATOM 10844 O O . GLY C 1 444 ? 11.464 90.232 -65.354 1.00 97.25 467 GLY C O 1
ATOM 10845 N N . LEU C 1 445 ? 12.467 90.749 -63.406 1.00 97.00 468 LEU C N 1
ATOM 10846 C CA . LEU C 1 445 ? 12.506 89.371 -62.932 1.00 91.18 468 LEU C CA 1
ATOM 10847 C C . LEU C 1 445 ? 11.099 88.853 -62.663 1.00 83.69 468 LEU C C 1
ATOM 10848 O O . LEU C 1 445 ? 10.282 89.542 -62.052 1.00 79.95 468 LEU C O 1
ATOM 10853 N N . ASP C 1 446 ? 10.818 87.638 -63.123 1.00 85.31 469 ASP C N 1
ATOM 10854 C CA . ASP C 1 446 ? 9.503 87.039 -62.927 1.00 93.41 469 ASP C CA 1
ATOM 10855 C C . ASP C 1 446 ? 9.318 86.545 -61.497 1.00 87.71 469 ASP C C 1
ATOM 10856 O O . ASP C 1 446 ? 8.233 86.667 -60.929 1.00 86.89 469 ASP C O 1
ATOM 10861 N N . ALA C 1 447 ? 10.379 85.990 -60.917 1.00 85.13 470 ALA C N 1
ATOM 10862 C CA . ALA C 1 447 ? 10.305 85.454 -59.562 1.00 82.19 470 ALA C CA 1
ATOM 10863 C C . ALA C 1 447 ? 11.668 85.395 -58.880 1.00 77.09 470 ALA C C 1
ATOM 10864 O O . ALA C 1 447 ? 12.710 85.450 -59.534 1.00 69.25 470 ALA C O 1
ATOM 10866 N N . LEU C 1 448 ? 11.644 85.286 -57.555 1.00 77.87 471 LEU C N 1
ATOM 10867 C CA . LEU C 1 448 ? 12.857 85.168 -56.754 1.00 67.91 471 LEU C CA 1
ATOM 10868 C C . LEU C 1 448 ? 12.865 83.835 -56.015 1.00 60.69 471 LEU C C 1
ATOM 10869 O O . LEU C 1 448 ? 11.875 83.465 -55.388 1.00 62.94 471 LEU C O 1
ATOM 10874 N N . VAL C 1 449 ? 13.981 83.116 -56.086 1.00 60.75 472 VAL C N 1
ATOM 10875 C CA . VAL C 1 449 ? 14.079 81.807 -55.445 1.00 58.90 472 VAL C CA 1
ATOM 10876 C C . VAL C 1 449 ? 15.022 81.844 -54.240 1.00 62.75 472 VAL C C 1
ATOM 10877 O O . VAL C 1 449 ? 16.085 82.465 -54.284 1.00 66.57 472 VAL C O 1
ATOM 10889 N N . ILE C 1 451 ? 16.528 79.585 -50.474 1.00 51.05 474 ILE C N 1
ATOM 10890 C CA . ILE C 1 451 ? 16.718 78.306 -49.803 1.00 49.10 474 ILE C CA 1
ATOM 10891 C C . ILE C 1 451 ? 15.997 78.315 -48.459 1.00 56.55 474 ILE C C 1
ATOM 10892 O O . ILE C 1 451 ? 16.266 79.167 -47.612 1.00 57.54 474 ILE C O 1
ATOM 10897 N N . ASN C 1 452 ? 15.080 77.367 -48.280 1.00 49.60 475 ASN C N 1
ATOM 10898 C CA . ASN C 1 452 ? 14.270 77.269 -47.068 1.00 42.36 475 ASN C CA 1
ATOM 10899 C C . ASN C 1 452 ? 13.511 78.561 -46.774 1.00 46.00 475 ASN C C 1
ATOM 10900 O O . ASN C 1 452 ? 12.833 79.101 -47.647 1.00 43.33 475 ASN C O 1
ATOM 10905 N N . ASN C 1 453 ? 13.632 79.056 -45.546 1.00 49.83 476 ASN C N 1
ATOM 10906 C CA . ASN C 1 453 ? 12.889 80.241 -45.129 1.00 42.30 476 ASN C CA 1
ATOM 10907 C C . ASN C 1 453 ? 13.787 81.407 -44.727 1.00 48.73 476 ASN C C 1
ATOM 10908 O O . ASN C 1 453 ? 13.537 82.078 -43.725 1.00 50.16 476 ASN C O 1
ATOM 10913 N N . GLU C 1 454 ? 14.823 81.657 -45.520 1.00 51.17 477 GLU C N 1
ATOM 10914 C CA . GLU C 1 454 ? 15.802 82.687 -45.190 1.00 55.99 477 GLU C CA 1
ATOM 10915 C C . GLU C 1 454 ? 15.311 84.099 -45.509 1.00 61.64 477 GLU C C 1
ATOM 10916 O O . GLU C 1 454 ? 15.725 85.063 -44.864 1.00 64.42 477 GLU C O 1
ATOM 10922 N N . GLU C 1 455 ? 14.432 84.222 -46.500 1.00 64.98 478 GLU C N 1
ATOM 10923 C CA . GLU C 1 455 ? 13.930 85.531 -46.910 1.00 66.99 478 GLU C CA 1
ATOM 10924 C C . GLU C 1 455 ? 12.413 85.542 -47.077 1.00 65.12 478 GLU C C 1
ATOM 10925 O O . GLU C 1 455 ? 11.906 85.748 -48.179 1.00 72.50 478 GLU C O 1
ATOM 10931 N N . VAL C 1 456 ? 11.691 85.333 -45.980 1.00 55.74 479 VAL C N 1
ATOM 10932 C CA . VAL C 1 456 ? 10.232 85.284 -46.023 1.00 53.83 479 VAL C CA 1
ATOM 10933 C C . VAL C 1 456 ? 9.614 86.545 -45.421 1.00 50.91 479 VAL C C 1
ATOM 10934 O O . VAL C 1 456 ? 8.452 86.864 -45.680 1.00 65.65 479 VAL C O 1
ATOM 10938 N N . LEU C 1 457 ? 10.402 87.265 -44.627 1.00 50.07 480 LEU C N 1
ATOM 10939 C CA . LEU C 1 457 ? 9.930 88.463 -43.936 1.00 54.45 480 LEU C CA 1
ATOM 10940 C C . LEU C 1 457 ? 9.339 89.507 -44.882 1.00 64.03 480 LEU C C 1
ATOM 10941 O O . LEU C 1 457 ? 8.280 90.071 -44.610 1.00 62.65 480 LEU C O 1
ATOM 10946 N N . LEU C 1 458 ? 10.022 89.757 -45.993 1.00 66.83 481 LEU C N 1
ATOM 10947 C CA . LEU C 1 458 ? 9.610 90.805 -46.920 1.00 69.10 481 LEU C CA 1
ATOM 10948 C C . LEU C 1 458 ? 8.353 90.434 -47.705 1.00 68.60 481 LEU C C 1
ATOM 10949 O O . LEU C 1 458 ? 7.433 91.241 -47.830 1.00 71.15 481 LEU C O 1
ATOM 10954 N N . SER C 1 459 ? 8.319 89.213 -48.229 1.00 55.69 482 SER C N 1
ATOM 10955 C CA . SER C 1 459 ? 7.210 88.770 -49.069 1.00 55.07 482 SER C CA 1
ATOM 10956 C C . SER C 1 459 ? 5.913 88.606 -48.279 1.00 65.30 482 SER C C 1
ATOM 10957 O O . SER C 1 459 ? 4.823 88.814 -48.814 1.00 75.56 482 SER C O 1
ATOM 10960 N N . ALA C 1 460 ? 6.034 88.230 -47.010 1.00 51.28 483 ALA C N 1
ATOM 10961 C CA . ALA C 1 460 ? 4.866 88.037 -46.157 1.00 49.04 483 ALA C CA 1
ATOM 10962 C C . ALA C 1 460 ? 4.215 89.371 -45.807 1.00 60.83 483 ALA C C 1
ATOM 10963 O O . ALA C 1 460 ? 2.990 89.487 -45.787 1.00 73.88 483 ALA C O 1
ATOM 10965 N N . VAL C 1 461 ? 5.042 90.375 -45.532 1.00 59.32 484 VAL C N 1
ATOM 10966 C CA . VAL C 1 461 ? 4.547 91.702 -45.183 1.00 70.37 484 VAL C CA 1
ATOM 10967 C C . VAL C 1 461 ? 3.992 92.422 -46.409 1.00 75.36 484 VAL C C 1
ATOM 10968 O O . VAL C 1 461 ? 2.922 93.030 -46.354 1.00 80.90 484 VAL C O 1
ATOM 10972 N N . ALA C 1 462 ? 4.721 92.339 -47.517 1.00 69.90 485 ALA C N 1
ATOM 10973 C CA . ALA C 1 462 ? 4.317 92.997 -48.754 1.00 62.08 485 ALA C CA 1
ATOM 10974 C C . ALA C 1 462 ? 3.071 92.350 -49.353 1.00 60.88 485 ALA C C 1
ATOM 10975 O O . ALA C 1 462 ? 2.305 92.999 -50.065 1.00 67.15 485 ALA C O 1
ATOM 10977 N N . GLY C 1 463 ? 2.875 91.068 -49.063 1.00 60.91 486 GLY C N 1
ATOM 10978 C CA . GLY C 1 463 ? 1.703 90.354 -49.534 1.00 57.48 486 GLY C CA 1
ATOM 10979 C C . GLY C 1 463 ? 1.942 89.586 -50.819 1.00 68.54 486 GLY C C 1
ATOM 10980 O O . GLY C 1 463 ? 0.997 89.147 -51.474 1.00 72.49 486 GLY C O 1
ATOM 10981 N N . TYR C 1 464 ? 3.210 89.423 -51.181 1.00 74.02 487 TYR C N 1
ATOM 10982 C CA . TYR C 1 464 ? 3.571 88.700 -52.395 1.00 76.67 487 TYR C CA 1
ATOM 10983 C C . TYR C 1 464 ? 3.554 87.193 -52.161 1.00 68.93 487 TYR C C 1
ATOM 10984 O O . TYR C 1 464 ? 3.992 86.718 -51.113 1.00 72.12 487 TYR C O 1
ATOM 10993 N N . PRO C 1 465 ? 3.040 86.435 -53.142 1.00 69.28 488 PRO C N 1
ATOM 10994 C CA . PRO C 1 465 ? 2.893 84.981 -53.023 1.00 52.10 488 PRO C CA 1
ATOM 10995 C C . PRO C 1 465 ? 4.224 84.240 -52.934 1.00 54.76 488 PRO C C 1
ATOM 10996 O O . PRO C 1 465 ? 5.225 84.687 -53.494 1.00 54.49 488 PRO C O 1
ATOM 11000 N N . GLU C 1 466 ? 4.221 83.113 -52.229 1.00 61.45 489 GLU C N 1
ATOM 11001 C CA . GLU C 1 466 ? 5.416 82.295 -52.057 1.00 52.72 489 GLU C CA 1
ATOM 11002 C C . GLU C 1 466 ? 5.128 80.841 -52.407 1.00 46.45 489 GLU C C 1
ATOM 11003 O O . GLU C 1 466 ? 4.113 80.288 -51.986 1.00 50.84 489 GLU C O 1
ATOM 11009 N N . LEU C 1 467 ? 6.021 80.219 -53.170 1.00 46.88 490 LEU C N 1
ATOM 11010 C CA . LEU C 1 467 ? 5.843 78.821 -53.549 1.00 45.86 490 LEU C CA 1
ATOM 11011 C C . LEU C 1 467 ? 7.074 77.985 -53.214 1.00 61.37 490 LEU C C 1
ATOM 11012 O O . LEU C 1 467 ? 8.153 78.202 -53.764 1.00 62.90 490 LEU C O 1
ATOM 11017 N N . ALA C 1 468 ? 6.898 77.025 -52.311 1.00 52.99 491 ALA C N 1
ATOM 11018 C CA . ALA C 1 468 ? 7.983 76.143 -51.900 1.00 41.96 491 ALA C CA 1
ATOM 11019 C C . ALA C 1 468 ? 7.996 74.862 -52.727 1.00 53.15 491 ALA C C 1
ATOM 11020 O O . ALA C 1 468 ? 6.979 74.183 -52.849 1.00 51.50 491 ALA C O 1
ATOM 11022 N N . VAL C 1 469 ? 9.153 74.540 -53.295 1.00 53.31 492 VAL C N 1
ATOM 11023 C CA . VAL C 1 469 ? 9.312 73.328 -54.093 1.00 51.85 492 VAL C CA 1
ATOM 11024 C C . VAL C 1 469 ? 10.526 72.540 -53.602 1.00 54.85 492 VAL C C 1
ATOM 11025 O O . VAL C 1 469 ? 11.603 73.112 -53.424 1.00 60.45 492 VAL C O 1
ATOM 11029 N N . PRO C 1 470 ? 10.349 71.228 -53.364 1.00 49.30 493 PRO C N 1
ATOM 11030 C CA . PRO C 1 470 ? 11.422 70.338 -52.902 1.00 42.44 493 PRO C CA 1
ATOM 11031 C C . PRO C 1 470 ? 12.704 70.470 -53.721 1.00 53.76 493 PRO C C 1
ATOM 11032 O O . PRO C 1 470 ? 12.695 70.239 -54.931 1.00 63.61 493 PRO C O 1
ATOM 11036 N N . ALA C 1 471 ? 13.795 70.840 -53.058 1.00 51.97 494 ALA C N 1
ATOM 11037 C CA . ALA C 1 471 ? 15.060 71.082 -53.740 1.00 49.97 494 ALA C CA 1
ATOM 11038 C C . ALA C 1 471 ? 16.094 70.001 -53.438 1.00 60.46 494 ALA C C 1
ATOM 11039 O O . ALA C 1 471 ? 17.271 70.151 -53.765 1.00 72.30 494 ALA C O 1
ATOM 11041 N N . GLY C 1 472 ? 15.654 68.916 -52.810 1.00 54.48 495 GLY C N 1
ATOM 11042 C CA . GLY C 1 472 ? 16.537 67.799 -52.531 1.00 50.81 495 GLY C CA 1
ATOM 11043 C C . GLY C 1 472 ? 16.893 67.642 -51.066 1.00 45.80 495 GLY C C 1
ATOM 11044 O O . GLY C 1 472 ? 16.155 68.081 -50.184 1.00 46.89 495 GLY C O 1
ATOM 11045 N N . TYR C 1 473 ? 18.033 67.007 -50.812 1.00 45.72 496 TYR C N 1
ATOM 11046 C CA . TYR C 1 473 ? 18.469 66.705 -49.453 1.00 45.91 496 TYR C CA 1
ATOM 11047 C C . TYR C 1 473 ? 19.976 66.901 -49.317 1.00 46.60 496 TYR C C 1
ATOM 11048 O O . TYR C 1 473 ? 20.729 66.623 -50.250 1.00 66.76 496 TYR C O 1
ATOM 11057 N N . ASP C 1 474 ? 20.417 67.373 -48.154 1.00 46.08 497 ASP C N 1
ATOM 11058 C CA . ASP C 1 474 ? 21.838 67.620 -47.931 1.00 48.81 497 ASP C CA 1
ATOM 11059 C C . ASP C 1 474 ? 22.609 66.326 -47.678 1.00 53.12 497 ASP C C 1
ATOM 11060 O O . ASP C 1 474 ? 22.104 65.232 -47.931 1.00 54.42 497 ASP C O 1
ATOM 11065 N N . ASN C 1 475 ? 23.832 66.461 -47.177 1.00 51.85 498 ASN C N 1
ATOM 11066 C CA . ASN C 1 475 ? 24.697 65.312 -46.936 1.00 63.42 498 ASN C CA 1
ATOM 11067 C C . ASN C 1 475 ? 24.169 64.403 -45.829 1.00 63.64 498 ASN C C 1
ATOM 11068 O O . ASN C 1 475 ? 24.380 63.191 -45.858 1.00 62.78 498 ASN C O 1
ATOM 11070 N N . ASN C 1 476 ? 23.483 64.992 -44.856 1.00 57.71 499 ASN C N 1
ATOM 11071 C CA . ASN C 1 476 ? 22.936 64.229 -43.740 1.00 51.36 499 ASN C CA 1
ATOM 11072 C C . ASN C 1 476 ? 21.529 63.717 -44.029 1.00 44.63 499 ASN C C 1
ATOM 11073 O O . ASN C 1 476 ? 20.935 63.012 -43.213 1.00 58.46 499 ASN C O 1
ATOM 11078 N N . GLY C 1 477 ? 21.000 64.076 -45.194 1.00 53.26 500 GLY C N 1
ATOM 11079 C CA . GLY C 1 477 ? 19.686 63.618 -45.604 1.00 57.80 500 GLY C CA 1
ATOM 11080 C C . GLY C 1 477 ? 18.569 64.562 -45.205 1.00 55.74 500 GLY C C 1
ATOM 11081 O O . GLY C 1 477 ? 17.401 64.311 -45.501 1.00 53.42 500 GLY C O 1
ATOM 11082 N N . GLU C 1 478 ? 18.926 65.652 -44.531 1.00 40.83 501 GLU C N 1
ATOM 11083 C CA . GLU C 1 478 ? 17.940 66.637 -44.104 1.00 50.21 501 GLU C CA 1
ATOM 11084 C C . GLU C 1 478 ? 17.366 67.380 -45.305 1.00 39.36 501 GLU C C 1
ATOM 11085 O O . GLU C 1 478 ? 18.114 67.919 -46.122 1.00 49.17 501 GLU C O 1
ATOM 11091 N N . PRO C 1 479 ? 16.030 67.400 -45.417 1.00 37.79 502 PRO C N 1
ATOM 11092 C CA . PRO C 1 479 ? 15.316 68.023 -46.537 1.00 40.42 502 PRO C CA 1
ATOM 11093 C C . PRO C 1 479 ? 15.608 69.514 -46.695 1.00 42.24 502 PRO C C 1
ATOM 11094 O O . PRO C 1 479 ? 15.586 70.265 -45.720 1.00 44.25 502 PRO C O 1
ATOM 11098 N N . VAL C 1 480 ? 15.884 69.927 -47.927 1.00 40.45 503 VAL C N 1
ATOM 11099 C CA . VAL C 1 480 ? 16.076 71.334 -48.249 1.00 41.52 503 VAL C CA 1
ATOM 11100 C C . VAL C 1 480 ? 15.146 71.721 -49.390 1.00 54.79 503 VAL C C 1
ATOM 11101 O O . VAL C 1 480 ? 15.136 71.073 -50.436 1.00 61.44 503 VAL C O 1
ATOM 11105 N N . GLY C 1 481 ? 14.361 72.772 -49.186 1.00 46.48 504 GLY C N 1
ATOM 11106 C CA . GLY C 1 481 ? 13.403 73.199 -50.187 1.00 41.80 504 GLY C CA 1
ATOM 11107 C C . GLY C 1 481 ? 13.772 74.507 -50.856 1.00 52.63 504 GLY C C 1
ATOM 11108 O O . GLY C 1 481 ? 14.521 75.314 -50.306 1.00 54.16 504 GLY C O 1
ATOM 11109 N N . ALA C 1 482 ? 13.243 74.710 -52.058 1.00 57.48 505 ALA C N 1
ATOM 11110 C CA . ALA C 1 482 ? 13.428 75.962 -52.779 1.00 59.51 505 ALA C CA 1
ATOM 11111 C C . ALA C 1 482 ? 12.118 76.737 -52.807 1.00 46.68 505 ALA C C 1
ATOM 11112 O O . ALA C 1 482 ? 11.127 76.277 -53.373 1.00 52.51 505 ALA C O 1
ATOM 11114 N N . VAL C 1 483 ? 12.114 77.912 -52.186 1.00 46.91 506 VAL C N 1
ATOM 11115 C CA . VAL C 1 483 ? 10.905 78.722 -52.106 1.00 48.67 506 VAL C CA 1
ATOM 11116 C C . VAL C 1 483 ? 10.957 79.885 -53.090 1.00 49.36 506 VAL C C 1
ATOM 11117 O O . VAL C 1 483 ? 11.886 80.693 -53.066 1.00 59.70 506 VAL C O 1
ATOM 11121 N N . PHE C 1 484 ? 9.950 79.963 -53.955 1.00 51.46 507 PHE C N 1
ATOM 11122 C CA . PHE C 1 484 ? 9.896 80.993 -54.985 1.00 55.96 507 PHE C CA 1
ATOM 11123 C C . PHE C 1 484 ? 9.014 82.164 -54.565 1.00 59.92 507 PHE C C 1
ATOM 11124 O O . PHE C 1 484 ? 7.964 81.971 -53.954 1.00 58.27 507 PHE C O 1
ATOM 11132 N N . VAL C 1 485 ? 9.447 83.377 -54.894 1.00 61.83 508 VAL C N 1
ATOM 11133 C CA . VAL C 1 485 ? 8.665 84.574 -54.609 1.00 61.81 508 VAL C CA 1
ATOM 11134 C C . VAL C 1 485 ? 8.074 85.149 -55.889 1.00 71.72 508 VAL C C 1
ATOM 11135 O O . VAL C 1 485 ? 8.790 85.719 -56.712 1.00 80.04 508 VAL C O 1
ATOM 11139 N N . GLY C 1 486 ? 6.764 84.997 -56.051 1.00 77.52 509 GLY C N 1
ATOM 11140 C CA . GLY C 1 486 ? 6.082 85.505 -57.226 1.00 77.65 509 GLY C CA 1
ATOM 11141 C C . GLY C 1 486 ? 5.680 86.958 -57.073 1.00 72.89 509 GLY C C 1
ATOM 11142 O O . GLY C 1 486 ? 5.855 87.552 -56.010 1.00 62.37 509 GLY C O 1
ATOM 11143 N N . LYS C 1 487 ? 5.140 87.532 -58.143 1.00 69.40 510 LYS C N 1
ATOM 11144 C CA . LYS C 1 487 ? 4.670 88.910 -58.113 1.00 71.21 510 LYS C CA 1
ATOM 11145 C C . LYS C 1 487 ? 3.235 88.975 -57.600 1.00 68.84 510 LYS C C 1
ATOM 11146 O O . LYS C 1 487 ? 2.546 87.956 -57.540 1.00 69.23 510 LYS C O 1
ATOM 11152 N N . GLN C 1 488 ? 2.796 90.176 -57.233 1.00 72.87 511 GLN C N 1
ATOM 11153 C CA . GLN C 1 488 ? 1.479 90.383 -56.633 1.00 71.71 511 GLN C CA 1
ATOM 11154 C C . GLN C 1 488 ? 0.349 89.831 -57.496 1.00 73.40 511 GLN C C 1
ATOM 11155 O O . GLN C 1 488 ? 0.261 90.134 -58.687 1.00 84.82 511 GLN C O 1
ATOM 11157 N N . PHE C 1 489 ? -0.503 89.015 -56.877 1.00 65.48 512 PHE C N 1
ATOM 11158 C CA . PHE C 1 489 ? -1.638 88.383 -57.547 1.00 74.87 512 PHE C CA 1
ATOM 11159 C C . PHE C 1 489 ? -1.201 87.547 -58.748 1.00 80.85 512 PHE C C 1
ATOM 11160 O O . PHE C 1 489 ? -1.954 87.383 -59.707 1.00 97.50 512 PHE C O 1
ATOM 11168 N N . GLY C 1 490 ? 0.015 87.015 -58.686 1.00 79.14 513 GLY C N 1
ATOM 11169 C CA . GLY C 1 490 ? 0.562 86.241 -59.784 1.00 79.87 513 GLY C CA 1
ATOM 11170 C C . GLY C 1 490 ? 0.760 84.779 -59.443 1.00 68.31 513 GLY C C 1
ATOM 11171 O O . GLY C 1 490 ? 1.814 84.207 -59.721 1.00 63.82 513 GLY C O 1
ATOM 11172 N N . GLU C 1 491 ? -0.256 84.172 -58.838 1.00 66.04 514 GLU C N 1
ATOM 11173 C CA . GLU C 1 491 ? -0.205 82.757 -58.489 1.00 71.65 514 GLU C CA 1
ATOM 11174 C C . GLU C 1 491 ? -0.159 81.887 -59.740 1.00 81.23 514 GLU C C 1
ATOM 11175 O O . GLU C 1 491 ? 0.445 80.815 -59.738 1.00 78.99 514 GLU C O 1
ATOM 11181 N N . LYS C 1 492 ? -0.800 82.357 -60.806 1.00 89.06 515 LYS C N 1
ATOM 11182 C CA . LYS C 1 492 ? -0.795 81.646 -62.079 1.00 86.66 515 LYS C CA 1
ATOM 11183 C C . LYS C 1 492 ? 0.612 81.599 -62.665 1.00 80.59 515 LYS C C 1
ATOM 11184 O O . LYS C 1 492 ? 1.054 80.565 -63.165 1.00 69.90 515 LYS C O 1
ATOM 11186 N N . GLU C 1 493 ? 1.312 82.727 -62.595 1.00 84.16 516 GLU C N 1
ATOM 11187 C CA . GLU C 1 493 ? 2.676 82.815 -63.100 1.00 81.50 516 GLU C CA 1
ATOM 11188 C C . GLU C 1 493 ? 3.657 82.123 -62.158 1.00 83.45 516 GLU C C 1
ATOM 11189 O O . GLU C 1 493 ? 4.745 81.721 -62.568 1.00 90.84 516 GLU C O 1
ATOM 11191 N N . LEU C 1 494 ? 3.264 81.986 -60.896 1.00 79.11 517 LEU C N 1
ATOM 11192 C CA . LEU C 1 494 ? 4.122 81.364 -59.893 1.00 64.74 517 LEU C CA 1
ATOM 11193 C C . LEU C 1 494 ? 4.013 79.842 -59.934 1.00 63.17 517 LEU C C 1
ATOM 11194 O O . LEU C 1 494 ? 5.014 79.139 -59.798 1.00 57.17 517 LEU C O 1
ATOM 11199 N N . PHE C 1 495 ? 2.795 79.339 -60.120 1.00 64.54 518 PHE C N 1
ATOM 11200 C CA . PHE C 1 495 ? 2.574 77.902 -60.243 1.00 59.68 518 PHE C CA 1
ATOM 11201 C C . PHE C 1 495 ? 3.258 77.348 -61.489 1.00 80.80 518 PHE C C 1
ATOM 11202 O O . PHE C 1 495 ? 3.818 76.253 -61.464 1.00 83.89 518 PHE C O 1
ATOM 11210 N N . ASN C 1 496 ? 3.205 78.114 -62.575 1.00 80.44 519 ASN C N 1
ATOM 11211 C CA . ASN C 1 496 ? 3.837 77.720 -63.829 1.00 79.79 519 ASN C CA 1
ATOM 11212 C C . ASN C 1 496 ? 5.348 77.591 -63.678 1.00 82.72 519 ASN C C 1
ATOM 11213 O O . ASN C 1 496 ? 5.958 76.659 -64.203 1.00 81.47 519 ASN C O 1
ATOM 11215 N N . ILE C 1 497 ? 5.943 78.535 -62.956 1.00 80.88 520 ILE C N 1
ATOM 11216 C CA . ILE C 1 497 ? 7.371 78.501 -62.667 1.00 76.19 520 ILE C CA 1
ATOM 11217 C C . ILE C 1 497 ? 7.706 77.320 -61.762 1.00 72.74 520 ILE C C 1
ATOM 11218 O O . ILE C 1 497 ? 8.656 76.577 -62.017 1.00 75.46 520 ILE C O 1
ATOM 11223 N N . GLY C 1 498 ? 6.909 77.145 -60.713 1.00 57.69 521 GLY C N 1
ATOM 11224 C CA . GLY C 1 498 ? 7.113 76.066 -59.764 1.00 58.52 521 GLY C CA 1
ATOM 11225 C C . GLY C 1 498 ? 6.940 74.689 -60.374 1.00 70.11 521 GLY C C 1
ATOM 11226 O O . GLY C 1 498 ? 7.683 73.763 -60.049 1.00 72.10 521 GLY C O 1
ATOM 11227 N N . TYR C 1 499 ? 5.957 74.551 -61.260 1.00 70.77 522 TYR C N 1
ATOM 11228 C CA . TYR C 1 499 ? 5.692 73.274 -61.913 1.00 65.32 522 TYR C CA 1
ATOM 11229 C C . TYR C 1 499 ? 6.810 72.912 -62.882 1.00 73.41 522 TYR C C 1
ATOM 11230 O O . TYR C 1 499 ? 7.190 71.746 -63.000 1.00 68.36 522 TYR C O 1
ATOM 11239 N N . ALA C 1 500 ? 7.332 73.917 -63.577 1.00 67.10 523 ALA C N 1
ATOM 11240 C CA . ALA C 1 500 ? 8.402 73.704 -64.543 1.00 86.09 523 ALA C CA 1
ATOM 11241 C C . ALA C 1 500 ? 9.698 73.308 -63.843 1.00 89.30 523 ALA C C 1
ATOM 11242 O O . ALA C 1 500 ? 10.448 72.467 -64.338 1.00 88.13 523 ALA C O 1
ATOM 11244 N N . TYR C 1 501 ? 9.956 73.917 -62.690 1.00 84.78 524 TYR C N 1
ATOM 11245 C CA . TYR C 1 501 ? 11.138 73.581 -61.905 1.00 80.08 524 TYR C CA 1
ATOM 11246 C C . TYR C 1 501 ? 10.995 72.206 -61.263 1.00 80.42 524 TYR C C 1
ATOM 11247 O O . TYR C 1 501 ? 11.969 71.463 -61.147 1.00 78.55 524 TYR C O 1
ATOM 11256 N N . GLU C 1 502 ? 9.776 71.876 -60.849 1.00 80.25 525 GLU C N 1
ATOM 11257 C CA . GLU C 1 502 ? 9.502 70.601 -60.196 1.00 74.34 525 GLU C CA 1
ATOM 11258 C C . GLU C 1 502 ? 9.752 69.418 -61.125 1.00 80.55 525 GLU C C 1
ATOM 11259 O O . GLU C 1 502 ? 10.444 68.467 -60.761 1.00 88.36 525 GLU C O 1
ATOM 11265 N N . GLN C 1 503 ? 9.183 69.484 -62.325 1.00 66.71 526 GLN C N 1
ATOM 11266 C CA . GLN C 1 503 ? 9.299 68.397 -63.290 1.00 63.94 526 GLN C CA 1
ATOM 11267 C C . GLN C 1 503 ? 10.711 68.289 -63.856 1.00 68.52 526 GLN C C 1
ATOM 11268 O O . GLN C 1 503 ? 11.115 67.233 -64.342 1.00 69.79 526 GLN C O 1
ATOM 11274 N N . GLN C 1 504 ? 11.458 69.386 -63.792 1.00 71.56 527 GLN C N 1
ATOM 11275 C CA . GLN C 1 504 ? 12.838 69.397 -64.262 1.00 64.07 527 GLN C CA 1
ATOM 11276 C C . GLN C 1 504 ? 13.783 68.868 -63.189 1.00 76.56 527 GLN C C 1
ATOM 11277 O O . GLN C 1 504 ? 14.780 68.214 -63.494 1.00 83.69 527 GLN C O 1
ATOM 11279 N N . SER C 1 505 ? 13.460 69.153 -61.932 1.00 85.80 528 SER C N 1
ATOM 11280 C CA . SER C 1 505 ? 14.291 68.730 -60.811 1.00 67.95 528 SER C CA 1
ATOM 11281 C C . SER C 1 505 ? 13.926 67.326 -60.335 1.00 69.43 528 SER C C 1
ATOM 11282 O O . SER C 1 505 ? 14.785 66.445 -60.276 1.00 70.91 528 SER C O 1
ATOM 11284 N N . LYS C 1 506 ? 12.651 67.134 -60.000 1.00 65.23 529 LYS C N 1
ATOM 11285 C CA . LYS C 1 506 ? 12.149 65.860 -59.485 1.00 59.05 529 LYS C CA 1
ATOM 11286 C C . LYS C 1 506 ? 12.969 65.383 -58.291 1.00 66.79 529 LYS C C 1
ATOM 11287 O O . LYS C 1 506 ? 13.352 64.216 -58.212 1.00 67.74 529 LYS C O 1
ATOM 11290 N N . ASN C 1 507 ? 13.234 66.297 -57.364 1.00 73.20 530 ASN C N 1
ATOM 11291 C CA . ASN C 1 507 ? 14.100 66.011 -56.227 1.00 66.97 530 ASN C CA 1
ATOM 11292 C C . ASN C 1 507 ? 13.394 65.264 -55.101 1.00 52.47 530 ASN C C 1
ATOM 11293 O O . ASN C 1 507 ? 14.041 64.620 -54.275 1.00 54.45 530 ASN C O 1
ATOM 11298 N N . ARG C 1 508 ? 12.068 65.347 -55.073 1.00 50.10 531 ARG C N 1
ATOM 11299 C CA . ARG C 1 508 ? 11.297 64.766 -53.980 1.00 53.71 531 ARG C CA 1
ATOM 11300 C C . ARG C 1 508 ? 11.272 63.242 -54.029 1.00 55.92 531 ARG C C 1
ATOM 11301 O O . ARG C 1 508 ? 10.843 62.646 -55.017 1.00 66.96 531 ARG C O 1
ATOM 11309 N N . LYS C 1 509 ? 11.736 62.620 -52.951 1.00 49.61 532 LYS C N 1
ATOM 11310 C CA . LYS C 1 509 ? 11.653 61.175 -52.793 1.00 46.94 532 LYS C CA 1
ATOM 11311 C C . LYS C 1 509 ? 10.856 60.845 -51.535 1.00 62.13 532 LYS C C 1
ATOM 11312 O O . LYS C 1 509 ? 11.078 61.446 -50.483 1.00 65.63 532 LYS C O 1
ATOM 11318 N N . PRO C 1 510 ? 9.913 59.895 -51.645 1.00 57.75 533 PRO C N 1
ATOM 11319 C CA . PRO C 1 510 ? 9.069 59.484 -50.517 1.00 57.02 533 PRO C CA 1
ATOM 11320 C C . PRO C 1 510 ? 9.886 59.004 -49.321 1.00 60.19 533 PRO C C 1
ATOM 11321 O O . PRO C 1 510 ? 10.844 58.252 -49.499 1.00 76.10 533 PRO C O 1
ATOM 11325 N N . PRO C 1 511 ? 9.510 59.440 -48.109 1.00 51.16 534 PRO C N 1
ATOM 11326 C CA . PRO C 1 511 ? 10.239 59.097 -46.883 1.00 53.72 534 PRO C CA 1
ATOM 11327 C C . PRO C 1 511 ? 10.033 57.648 -46.451 1.00 55.62 534 PRO C C 1
ATOM 11328 O O . PRO C 1 511 ? 8.934 57.112 -46.587 1.00 62.44 534 PRO C O 1
ATOM 11332 N N . LYS C 1 512 ? 11.090 57.028 -45.936 1.00 52.26 535 LYS C N 1
ATOM 11333 C CA . LYS C 1 512 ? 11.004 55.670 -45.411 1.00 57.65 535 LYS C CA 1
ATOM 11334 C C . LYS C 1 512 ? 10.338 55.667 -44.040 1.00 61.73 535 LYS C C 1
ATOM 11335 O O . LYS C 1 512 ? 10.904 56.160 -43.065 1.00 62.74 535 LYS C O 1
ATOM 11341 N N . LEU C 1 513 ? 9.134 55.110 -43.972 1.00 64.23 536 LEU C N 1
ATOM 11342 C CA . LEU C 1 513 ? 8.393 55.040 -42.717 1.00 55.56 536 LEU C CA 1
ATOM 11343 C C . LEU C 1 513 ? 8.562 53.678 -42.052 1.00 62.55 536 LEU C C 1
ATOM 11344 O O . LEU C 1 513 ? 8.863 53.591 -40.861 1.00 70.00 536 LEU C O 1
#

Sequence (1481 aa):
PKEPERIVYDKERVLQPIHNQLKGINIENVKIKEKEVVNATVDELQKIDDGKLSYEELTSIYLFRIQEHDQNGITLNSVTEINPNAEEARKLDQERSRNKKSNLYGIPVVVKDNVQTAKVPTSAGTYVLKDWIADQDATIVKQLKEEGAFVLGKANSEWANYLSFTPSGYSGKKGQNLNPYGPIFDTSGSSSGSATVVAADFAPLAVGTETTGSIVAPAAQQSVVGLRPSLGRVSRTGIIPLAETLDTAGPARTVKDAATLFNAIGYDEKDVTEKVKDKERIDYTKDLSIDGLKGKKIGLLFSVDQQDENRKAVAEKIRKDLQDAGAILTDYIQLNNGGVDNLQTLEYEFKHNVNDYFSQQKNVPVKSLKEIIAFNKRDSNRRIKYGQTLIEASEKSTITKDEFEKVVQTSQENAKKELNKYLVEKGLDALVINNEEVLLSAVAGYPELAVPAGYDNNGEPVGAVFVGKQFGEKELFNIGYAYEQQSKNRKPPKLPKEPERIVYDKERVLQPIHNQLKGINIENVKIKEKEVVNATVDELQKIDDGKLSYEELTSIYLFRIQEHDQNGITLNSVTEINPNAEEARKLDQERSRNKKSNLYGIPVVVKDNVQTAKVPTSAGTYVLKDWIADQDATIVKQLKEEGAFVLGKANSEWANYLSFTPSGYSGKKGQNLNPYGPIFDTSGSSSGSATVVAADFAPLAVGTETTGSIVAPAAQQSVVGLRPSLGRVSRTGIIPLAETLDTAGPARTVKDAATLFNAIGYDEKDVTEKVDKERIDYTKDLSIDGLKGKKIGLLFSVDQQDENRKAVAEKIRKDLQDAGAILTDYIQLNNGGVDNLQTLEYEFKHNVNDYFSQQKNVPVKSLKEIIAFNKRDSNNRRIKYGQTLIEASEKSTITKDEFEKVVQTSQENAKKELNKYLVEKGLDALVINNEEVLLSAVAGYPELAVPAGYDNNGEPVGAVFVGKQFGEKELFNIGYAYEQQSKNRKPPKLPKEPERIVYDKERVLQPIHNQLKGINIENVKIKEKEVVNATVDELQKIDDLSYEELTSIYLFRIQEHDQNGITLNSVTEINPNAEEARKLDQERSRNKKSNLYGIPVVVKDNVQTAKVPTSAGTYVLKDWIADQDATIVKQLKEEGAFVLGKANSEWANYLSFTPSGYSGKKGQNLNPYGPIFDTSGSSSGSATVVAADFAPLAVGTETTGSIVAPAAQQSVVGLRPSLGRVSRTGIIPLAETLDTAGPARTVKDAATLFNAIGYDEKDVTEKVDKERIDYTKDLSIDGLKGKKIGLLFSVDQQDENRKAVAEKIRKDLQDAGAILTDYIQLNNGGVDNLQTLEYEFKHNVNDYFSQQKNVPVKSLKEIIAFNKRDSNRRIKYGQTLIEASEKSTITKDEFEKVVQTSQENAKKELNKYLVEKGLDALVINNEEVLLSAVAGYPELAVPAGYDNNGEPVGAVFVGKQFGEKELFNIGYAYEQQSKNRKPPKL

Foldseek 3Di:
DAFADPDWPDLCQLQVLLVVVPPPDDVVLLVVCLVVQPPDALVSVVCVVVVSDFLSSLLNNLSVCCNPPCSHDVNQVWFLHFQSVLCLLVVLRVCVVPQADASQASFEEAEALQFADAPRFRFQLFQQRLPPHFHHGFLLQVLSVVNHYHYGGYTFCRLFVQFDPHAEQAGLNTGRGAALQDGSLGQHADNSSQLRCQLQVSGAKYKDKDQFQRFQQSNQQNFAKKKFAFLLQADCGRGQDQFNLQIGMAMHRALLNRLSSSQSRDDDPVRPSVVCVPDDRDRLNPLADLLLLAAAEEEEQDDLVPDDQFCNVLVVVLVVLSVVSHHHYDDHDHFDQPLADDLVSRLARRQVSNLVVLVPTDDRSDNGLVVVLVVCVVPVCSRPVPGGVRSVSSVPPPDDPVNNVVSLVSNLVRLLCRVCVCVVVVVHFKYKKRRPDRSSCSSVRWMKMWHFSAATPVRRGIIMMMTGGRNVPSSVSNNRNNSCVSRVRDDRRDD/DAFADPDWPDLCQLQVLLVVLPPPDDVVLLVVCLVVLPPDALVSLVVVVVDSDFLSSLLNNLSVCCNPCCSHDVNQQWFLHFQSVLCLRVVLRVCVVPQQDASLASFAEAEALQFADAPRFRFQLFPQRLPPHFHHGFLLQVLSVVNHYHYRGHTFCRLFVFFDPHAEQAGLNTGRGAALQDGSLGLHADSSSQLRCQLQVSGAKYKWKDQFQRFQQSNQQNFAKKKFAFLLQAACGRGQDQFNLQIGMAMHRALLNRLSSSLSRDDDPVGVSVVPVDDRDRLNPLADLLLLAAAEEEEQDDLVPDDPFCNVLVVLLVVLSVVSHHHYDPHDHFDPDLADDLVSRLARRQVRNLVVLVPTPPRSDNGLVVVVVVCVVPVVSRPVPGGVRSVSSVVDPADPVNNVVSLVVNLVVLLCSVCVVVVVVVHFKYKKRRPDRRSCSSVRWMKMKHFSAATPVRRGIIMMITGGGSVPSSVSNNRSNSCVSRVRDDRRDD/DAFADPDWPDLCQQQVLLCVVPPPDDVVLLVVCLVVQPPDALQVVVVCPVDFLSSLLNNLSVCCNDPCSHDVNQQWFLHFQSVSCLRVVQRVCVVPDQPASCASFEEAEALQFADAPRFRFQLFQQRSPPHFHHGFPLQVLCVVNRYHYRGHTFCRLFVFFDPHAEQAGLNTGRGAALQDGSLGLHAPSSSQLRCQLQVSGAKYKDKDQFQRFQQSNQQNFAKTKFAFLLQADCGRGQDQFNLQIGMAMHRALLSRLSSSLSRDDDPVRPSVVPVDDRDRLNPLLDLLLQAAAEEEEQDDLVPDDQFCNVLVVLLVVLSVVSHHHYDPHDHFDQPLQDDLVSRLARRQVSNLVVLVPTPPRSDNGLVVVVVVCVVPVVRRPVPGGVRSVSSVVPPADPVNNVVSLVRNLVSLLCSVCVCVVVVVHFKYKKRRPDRSSCSSVRWMKMKHWSAATPVRRGIIMMMTGGRVVVSSVSSSRSNSCVSRVRDDRRDD